Protein AF-A0AAE0TAH3-F1 (afdb_monomer_lite)

Foldseek 3Di:
DFPADDLVVLVVLCVVLQQKDADPVVVVGDFQDIDGGLQNVLLLVLVVVVCCCQVDVVDPFEHEDDFDQWDDVVLCVLVCLVPPQWFWWKAAPPPRAIDGLLVLLVVLCVVVVHPDDPPPDDQVVSVVSCVVSVGADPVPRHSHMDGIDTDRFWAWDFCDDDPPDGDIITRAQDCVSRCLVCVVVCCVVSVHDPFHKYKYKDKHATNDRDGDDRNPGHRIFIKIKMWGWHAPVCQVVVLVVVVVVVVVVCVQFQQDPVFWDKDKDDPSRDDPFFPTKIFIWGQDPVGTDGFWMWTKGFSPRPPDQPWDDDVVVRDTHGTIITMTMGISSSSSRSLQSSQWGWDADPNDIAIARQGDCSSQSFQEEFEEQDPVCQVVSVVLQVQLVVPTRYYYDHPDHPVVVLRSCRSRNHQWYFYDPATDTDGSDDDDDDDDDPCVSQVSSCVVDVRHDYDDFPPFDQFPFPPDDPPPPDDDPDAFQKEKFWQAAQFKIKIFIDGPVRDTQFIFMDTHQALVVPVPVNLVVVLVRVQVRCVSSVHDSLSQLSYFFFYAGHNSSPVVSVVVNSPPPPRNHVYYTYGHSQQLQQCQQPVNDWFKEFAAALATWIWTADPSTIDIGFPPFDVPTRQLHLLNLLVVLLVVLLCCLVVNHPDWPLSVVVCVVQVVDSVSSVVCVVPDGSVNSSVCSVSLLVVVVVVTPSSVVRLLRSLVVSLVSLVVCVVVVGVAYAYHYDCSVSNVVNHDPVSNVRHDGGNGGSSVSSRVVSPDDDD

Structure (mmCIF, N/CA/C/O backbone):
data_AF-A0AAE0TAH3-F1
#
_entry.id   AF-A0AAE0TAH3-F1
#
loop_
_atom_site.group_PDB
_atom_site.id
_atom_site.type_symbol
_atom_site.label_atom_id
_atom_site.label_alt_id
_atom_site.label_comp_id
_atom_site.label_asym_id
_atom_site.label_entity_id
_atom_site.label_seq_id
_atom_site.pdbx_PDB_ins_code
_atom_site.Cartn_x
_atom_site.Cartn_y
_atom_site.Cartn_z
_atom_site.occupancy
_atom_site.B_iso_or_equiv
_atom_site.auth_seq_id
_atom_site.auth_comp_id
_atom_site.auth_asym_id
_atom_site.auth_atom_id
_atom_site.pdbx_PDB_model_num
ATOM 1 N N . MET A 1 1 ? 7.247 22.349 6.341 1.00 31.69 1 MET A N 1
ATOM 2 C CA . MET A 1 1 ? 8.022 21.525 5.391 1.00 31.69 1 MET A CA 1
ATOM 3 C C . MET A 1 1 ? 9.053 20.766 6.208 1.00 31.69 1 MET A C 1
ATOM 5 O O . MET A 1 1 ? 9.776 21.407 6.959 1.00 31.69 1 MET A O 1
ATOM 9 N N . THR A 1 2 ? 9.055 19.434 6.167 1.00 45.41 2 THR A N 1
ATOM 10 C CA . THR A 1 2 ? 10.106 18.617 6.801 1.00 45.41 2 THR A CA 1
ATOM 11 C C . THR A 1 2 ? 11.433 18.860 6.085 1.00 45.41 2 THR A C 1
ATOM 13 O O . THR A 1 2 ? 11.433 19.035 4.867 1.00 45.41 2 THR A O 1
ATOM 16 N N . ALA A 1 3 ? 12.549 18.893 6.816 1.00 54.34 3 ALA A N 1
ATOM 17 C CA . ALA A 1 3 ? 13.873 19.027 6.214 1.00 54.34 3 ALA A CA 1
ATOM 18 C C . ALA A 1 3 ? 14.115 17.927 5.152 1.00 54.34 3 ALA A C 1
ATOM 20 O O . ALA A 1 3 ? 13.636 16.802 5.335 1.00 54.34 3 ALA A O 1
ATOM 21 N N . PRO A 1 4 ? 14.822 18.230 4.046 1.00 68.50 4 PRO A N 1
ATOM 22 C CA . PRO A 1 4 ? 15.128 17.245 3.012 1.00 68.50 4 PRO A CA 1
ATOM 23 C C . PRO A 1 4 ? 15.932 16.070 3.587 1.00 68.50 4 PRO A C 1
ATOM 25 O O . PRO A 1 4 ? 16.799 16.253 4.443 1.00 68.50 4 PRO A O 1
ATOM 28 N N . VAL A 1 5 ? 15.633 14.855 3.118 1.00 81.75 5 VAL A N 1
ATOM 29 C CA . VAL A 1 5 ? 16.303 13.627 3.568 1.00 81.75 5 VAL A CA 1
ATOM 30 C C . VAL A 1 5 ? 17.779 13.673 3.172 1.00 81.75 5 VAL A C 1
ATOM 32 O O . VAL A 1 5 ? 18.110 13.809 1.997 1.00 81.75 5 VAL A O 1
ATOM 35 N N . SER A 1 6 ? 18.676 13.534 4.146 1.00 89.38 6 SER A N 1
ATOM 36 C CA . SER A 1 6 ? 20.115 13.407 3.904 1.00 89.38 6 SER A CA 1
ATOM 37 C C . SER A 1 6 ? 20.465 11.978 3.493 1.00 89.38 6 SER A C 1
ATOM 39 O O . SER A 1 6 ? 20.075 11.013 4.154 1.00 89.38 6 SER A O 1
ATOM 41 N N . MET A 1 7 ? 21.258 11.837 2.427 1.00 91.31 7 MET A N 1
ATOM 42 C CA . MET A 1 7 ? 21.720 10.528 1.956 1.00 91.31 7 MET A CA 1
ATOM 43 C C . MET A 1 7 ? 22.571 9.806 3.008 1.00 91.31 7 MET A C 1
ATOM 45 O O . MET A 1 7 ? 22.430 8.601 3.192 1.00 91.31 7 MET A O 1
ATOM 49 N N . ASN A 1 8 ? 23.410 10.542 3.743 1.00 91.56 8 ASN A N 1
ATOM 50 C CA . ASN A 1 8 ? 24.254 9.969 4.795 1.00 91.56 8 ASN A CA 1
ATOM 51 C C . ASN A 1 8 ? 23.418 9.402 5.947 1.00 91.56 8 ASN A C 1
ATOM 53 O O . ASN A 1 8 ? 23.726 8.326 6.457 1.00 91.56 8 ASN A O 1
ATOM 57 N N . ASP A 1 9 ? 22.337 10.093 6.314 1.00 91.88 9 ASP A N 1
ATOM 58 C CA . ASP A 1 9 ? 21.442 9.640 7.380 1.00 91.88 9 ASP A CA 1
ATOM 59 C C . ASP A 1 9 ? 20.708 8.364 6.967 1.00 91.88 9 ASP A C 1
ATOM 61 O O . ASP A 1 9 ? 20.603 7.424 7.754 1.00 91.88 9 ASP A O 1
ATOM 65 N N . LEU A 1 10 ? 20.271 8.291 5.705 1.00 93.62 10 LEU A N 1
ATOM 66 C CA . LEU A 1 10 ? 19.612 7.106 5.169 1.00 93.62 10 LEU A CA 1
ATOM 67 C C . LEU A 1 10 ? 20.559 5.902 5.087 1.00 93.62 10 LEU A C 1
ATOM 69 O O . LEU A 1 10 ? 20.185 4.800 5.485 1.00 93.62 10 LEU A O 1
ATOM 73 N N . VAL A 1 11 ? 21.791 6.105 4.609 1.00 94.56 11 VAL A N 1
ATOM 74 C CA . VAL A 1 11 ? 22.824 5.057 4.554 1.00 94.56 11 VAL A CA 1
ATOM 75 C C . VAL A 1 11 ? 23.158 4.556 5.961 1.00 94.56 11 VAL A C 1
ATOM 77 O O . VAL A 1 11 ? 23.241 3.346 6.180 1.00 94.56 11 VAL A O 1
ATOM 80 N N . SER A 1 12 ? 23.293 5.472 6.925 1.00 94.62 12 SER A N 1
ATOM 81 C CA . SER A 1 12 ? 23.527 5.135 8.331 1.00 94.62 12 SER A CA 1
ATOM 82 C C . SER A 1 12 ? 22.384 4.293 8.902 1.00 94.62 12 SER A C 1
ATOM 84 O O . SER A 1 12 ? 22.635 3.212 9.436 1.00 94.62 12 SER A O 1
ATOM 86 N N . LEU A 1 13 ? 21.129 4.721 8.706 1.00 95.12 13 LEU A N 1
ATOM 87 C CA . LEU A 1 13 ? 19.944 3.970 9.128 1.00 95.12 13 LEU A CA 1
ATOM 88 C C . LEU A 1 13 ? 19.928 2.565 8.512 1.00 95.12 13 LEU A C 1
ATOM 90 O O . LEU A 1 13 ? 19.740 1.578 9.225 1.00 95.12 13 LEU A O 1
ATOM 94 N N . CYS A 1 14 ? 20.169 2.465 7.200 1.00 97.31 14 CYS A N 1
ATOM 95 C CA . CYS A 1 14 ? 20.151 1.191 6.488 1.00 97.31 14 CYS A CA 1
ATOM 96 C C . CYS A 1 14 ? 21.171 0.204 7.057 1.00 97.31 14 CYS A C 1
ATOM 98 O O . CYS A 1 14 ? 20.839 -0.966 7.258 1.00 97.31 14 CYS A O 1
ATOM 100 N N . LYS A 1 15 ? 22.385 0.677 7.355 1.00 96.31 15 LYS A N 1
ATOM 101 C CA . LYS A 1 15 ? 23.436 -0.147 7.953 1.00 96.31 15 LYS A CA 1
ATOM 102 C C . LYS A 1 15 ? 23.102 -0.528 9.395 1.00 96.31 15 LYS A C 1
ATOM 104 O O . LYS A 1 15 ? 23.203 -1.693 9.759 1.00 96.31 15 LYS A O 1
ATOM 109 N N . GLN A 1 16 ? 22.673 0.427 10.218 1.00 96.12 16 GLN A N 1
ATOM 110 C CA . GLN A 1 16 ? 22.399 0.194 11.641 1.00 96.12 16 GLN A CA 1
ATOM 111 C C . GLN A 1 16 ? 21.207 -0.737 11.883 1.00 96.12 16 GLN A C 1
ATOM 113 O O . GLN A 1 16 ? 21.207 -1.499 12.849 1.00 96.12 16 GLN A O 1
ATOM 118 N N . ARG A 1 17 ? 20.186 -0.676 11.022 1.00 96.31 17 ARG A N 1
ATOM 119 C CA . ARG A 1 17 ? 18.956 -1.466 11.164 1.00 96.31 17 ARG A CA 1
ATOM 120 C C . ARG A 1 17 ? 18.928 -2.740 10.328 1.00 96.31 17 ARG A C 1
ATOM 122 O O . ARG A 1 17 ? 17.998 -3.523 10.460 1.00 96.31 17 ARG A O 1
ATOM 129 N N . GLY A 1 18 ? 19.953 -2.999 9.521 1.00 96.38 18 GLY A N 1
ATOM 130 C CA . GLY A 1 18 ? 20.042 -4.236 8.747 1.00 96.38 18 GLY A CA 1
ATOM 131 C C . GLY A 1 18 ? 19.154 -4.252 7.505 1.00 96.38 18 GLY A C 1
ATOM 132 O O . GLY A 1 18 ? 18.604 -5.296 7.149 1.00 96.38 18 GLY A O 1
ATOM 133 N N . PHE A 1 19 ? 19.024 -3.103 6.838 1.00 98.12 19 PHE A N 1
ATOM 134 C CA . PHE A 1 19 ? 18.480 -3.037 5.485 1.00 98.12 19 PHE A CA 1
ATOM 135 C C . PHE A 1 19 ? 19.551 -3.367 4.445 1.00 98.12 19 PHE A C 1
ATOM 137 O O . PHE A 1 19 ? 19.372 -4.287 3.653 1.00 98.12 19 PHE A O 1
ATOM 144 N N . ILE A 1 20 ? 20.661 -2.628 4.426 1.00 98.12 20 ILE A N 1
ATOM 145 C CA . ILE A 1 20 ? 21.665 -2.719 3.357 1.00 98.12 20 ILE A CA 1
ATOM 146 C C . ILE A 1 20 ? 23.064 -2.610 3.964 1.00 98.12 20 ILE A C 1
ATOM 148 O O . ILE A 1 20 ? 23.326 -1.712 4.767 1.00 98.12 20 ILE A O 1
ATOM 152 N N . PHE A 1 21 ? 23.960 -3.496 3.536 1.00 96.12 21 PHE A N 1
ATOM 153 C CA . PHE A 1 21 ? 25.367 -3.541 3.917 1.00 96.12 21 PHE A CA 1
ATOM 154 C C . PHE A 1 21 ? 26.270 -3.397 2.683 1.00 96.12 21 PHE A C 1
ATOM 156 O O . PHE A 1 21 ? 25.878 -3.809 1.588 1.00 96.12 21 PHE A O 1
ATOM 163 N N . PRO A 1 22 ? 27.478 -2.824 2.820 1.00 93.69 22 PRO A N 1
ATOM 164 C CA . PRO A 1 22 ? 28.489 -2.883 1.768 1.00 93.69 22 PRO A CA 1
ATOM 165 C C . PRO A 1 22 ? 28.826 -4.336 1.413 1.00 93.69 22 PRO A C 1
ATOM 167 O O . PRO A 1 22 ? 29.091 -5.144 2.303 1.00 93.69 22 PRO A O 1
ATOM 170 N N . GLY A 1 23 ? 28.857 -4.663 0.121 1.00 92.50 23 GLY A N 1
ATOM 171 C CA . GLY A 1 23 ? 29.207 -6.009 -0.325 1.00 92.50 23 GLY A CA 1
ATOM 172 C C . GLY A 1 23 ? 30.634 -6.369 0.079 1.00 92.50 23 GLY A C 1
ATOM 173 O O . GLY A 1 23 ? 31.549 -5.572 -0.128 1.00 92.50 23 GLY A O 1
ATOM 174 N N . SER A 1 24 ? 30.839 -7.562 0.643 1.00 94.06 24 SER A N 1
ATOM 175 C CA . SER A 1 24 ? 32.162 -8.034 1.106 1.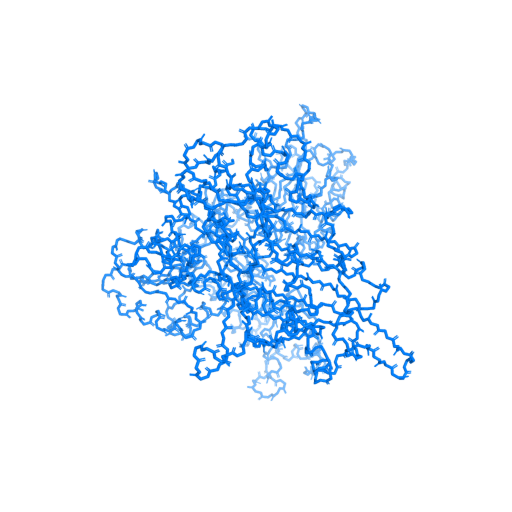00 94.06 24 SER A CA 1
ATOM 176 C C . SER A 1 24 ? 32.855 -7.089 2.108 1.00 94.06 24 SER A C 1
ATOM 178 O O . SER A 1 24 ? 34.079 -6.940 2.085 1.00 94.06 24 SER A O 1
ATOM 180 N N . GLU A 1 25 ? 32.089 -6.439 2.993 1.00 93.50 25 GLU A N 1
ATOM 181 C CA . GLU A 1 25 ? 32.578 -5.401 3.919 1.00 93.50 25 GLU A CA 1
ATOM 182 C C . GLU A 1 25 ? 33.842 -5.807 4.701 1.00 93.50 25 GLU A C 1
ATOM 184 O O . GLU A 1 25 ? 34.801 -5.039 4.765 1.00 93.50 25 GLU A O 1
ATOM 189 N N . ILE A 1 26 ? 33.888 -7.033 5.236 1.00 95.00 26 ILE A N 1
ATOM 190 C CA . ILE A 1 26 ? 35.022 -7.517 6.047 1.00 95.00 26 ILE A CA 1
ATOM 191 C C . ILE A 1 26 ? 36.336 -7.658 5.258 1.00 95.00 26 ILE A C 1
ATOM 193 O O . ILE A 1 26 ? 37.400 -7.761 5.862 1.00 95.00 26 ILE A O 1
ATOM 197 N N . TYR A 1 27 ? 36.273 -7.647 3.923 1.00 95.00 27 TYR A N 1
ATOM 198 C CA . TYR A 1 27 ? 37.425 -7.726 3.019 1.00 95.00 27 TYR A CA 1
ATOM 199 C C . TYR A 1 27 ? 37.777 -6.371 2.384 1.00 95.00 27 TYR A C 1
ATOM 201 O O . TYR A 1 27 ? 38.481 -6.321 1.379 1.00 95.00 27 TYR A O 1
ATOM 209 N N . GLY A 1 28 ? 37.296 -5.265 2.961 1.00 87.94 28 GLY A N 1
ATOM 210 C CA . GLY A 1 28 ? 37.520 -3.911 2.441 1.00 87.94 28 GLY A CA 1
ATOM 211 C C . GLY A 1 28 ? 36.445 -3.432 1.463 1.00 87.94 28 GLY A C 1
ATOM 212 O O . GLY A 1 28 ? 36.557 -2.330 0.930 1.00 87.94 28 GLY A O 1
ATOM 213 N N . GLY A 1 29 ? 35.387 -4.226 1.272 1.00 87.56 29 GLY A N 1
ATOM 214 C CA . GLY A 1 29 ? 34.277 -3.914 0.383 1.00 87.56 29 GLY A CA 1
ATOM 215 C C . GLY A 1 29 ? 34.582 -4.173 -1.094 1.00 87.56 29 GLY A C 1
ATOM 216 O O . GLY A 1 29 ? 35.725 -4.119 -1.545 1.00 87.56 29 GLY A O 1
ATOM 217 N N . LEU A 1 30 ? 33.534 -4.417 -1.879 1.00 87.88 30 LEU A N 1
ATOM 218 C CA . LEU A 1 30 ? 33.612 -4.474 -3.335 1.00 87.88 30 LEU A CA 1
ATOM 219 C C . LEU A 1 30 ? 32.776 -3.335 -3.936 1.00 87.88 30 LEU A C 1
ATOM 221 O O . LEU A 1 30 ? 31.573 -3.219 -3.700 1.00 87.88 30 LEU A O 1
ATOM 225 N N . ALA A 1 31 ? 33.433 -2.461 -4.701 1.00 85.50 31 ALA A N 1
ATOM 226 C CA . ALA A 1 31 ? 32.823 -1.238 -5.220 1.00 85.50 31 ALA A CA 1
ATOM 227 C C . ALA A 1 31 ? 31.525 -1.514 -6.002 1.00 85.50 31 ALA A C 1
ATOM 229 O O . ALA A 1 31 ? 31.495 -2.380 -6.880 1.00 85.50 31 ALA A O 1
ATOM 230 N N . ASN A 1 32 ? 30.482 -0.728 -5.709 1.00 87.75 32 ASN A N 1
ATOM 231 C CA . ASN A 1 32 ? 29.149 -0.815 -6.322 1.00 87.75 32 ASN A CA 1
ATOM 232 C C . ASN A 1 32 ? 28.462 -2.186 -6.155 1.00 87.75 32 ASN A C 1
ATOM 234 O O . ASN A 1 32 ? 27.639 -2.575 -6.990 1.00 87.75 32 ASN A O 1
ATOM 238 N N . THR A 1 33 ? 28.791 -2.909 -5.083 1.00 91.00 33 THR A N 1
ATOM 239 C CA . THR A 1 33 ? 28.099 -4.134 -4.666 1.00 91.00 33 THR A CA 1
ATOM 240 C C . THR A 1 33 ? 27.569 -3.978 -3.247 1.00 91.00 33 THR A C 1
ATOM 242 O O . THR A 1 33 ? 28.184 -3.310 -2.412 1.00 91.00 33 THR A O 1
ATOM 245 N N . TRP A 1 34 ? 26.399 -4.558 -2.993 1.00 94.56 34 TRP A N 1
ATOM 246 C CA . TRP A 1 34 ? 25.644 -4.357 -1.763 1.00 94.56 34 TRP A CA 1
ATOM 247 C C . TRP A 1 34 ? 24.929 -5.645 -1.374 1.00 94.56 34 TRP A C 1
ATOM 249 O O . TRP A 1 34 ? 24.350 -6.312 -2.231 1.00 94.56 34 TRP A O 1
ATOM 259 N N . ASP A 1 35 ? 24.926 -5.938 -0.079 1.00 96.69 35 ASP A N 1
ATOM 260 C CA . ASP A 1 35 ? 24.199 -7.057 0.506 1.00 96.69 35 ASP A CA 1
ATOM 261 C C . ASP A 1 35 ? 22.930 -6.541 1.194 1.00 96.69 35 ASP A C 1
ATOM 263 O O . ASP A 1 35 ? 22.939 -5.508 1.867 1.00 96.69 35 ASP A O 1
ATOM 267 N N . TYR A 1 36 ? 21.819 -7.260 1.043 1.00 98.06 36 TYR A N 1
ATOM 268 C CA . TYR A 1 36 ? 20.554 -6.915 1.692 1.00 98.06 36 TYR A CA 1
ATOM 269 C C . TYR A 1 36 ? 20.433 -7.689 3.003 1.00 98.06 36 TYR A C 1
ATOM 271 O O . TYR A 1 36 ? 20.309 -8.913 2.998 1.00 98.06 36 TYR A O 1
ATOM 279 N N . GLY A 1 37 ? 20.478 -6.966 4.126 1.00 97.38 37 GLY A N 1
ATOM 280 C CA . GLY A 1 37 ? 20.304 -7.536 5.462 1.00 97.38 37 GLY A CA 1
ATOM 281 C C . GLY A 1 37 ? 18.876 -8.045 5.699 1.00 97.38 37 GLY A C 1
ATOM 282 O O . GLY A 1 37 ? 18.024 -7.921 4.817 1.00 97.38 37 GLY A O 1
ATOM 283 N N . PRO A 1 38 ? 18.564 -8.595 6.887 1.00 97.19 38 PRO A N 1
ATOM 284 C CA . PRO A 1 38 ? 17.274 -9.239 7.142 1.00 97.19 38 PRO A CA 1
ATOM 285 C C . PRO A 1 38 ? 16.053 -8.375 6.794 1.00 97.19 38 PRO A C 1
ATOM 287 O O . PRO A 1 38 ? 15.110 -8.870 6.181 1.00 97.19 38 PRO A O 1
ATOM 290 N N . LEU A 1 39 ? 16.075 -7.081 7.131 1.00 97.62 39 LEU A N 1
ATOM 291 C CA . LEU A 1 39 ? 14.955 -6.177 6.848 1.00 97.62 39 LEU A CA 1
ATOM 292 C C . LEU A 1 39 ? 14.929 -5.726 5.388 1.00 97.62 39 LEU A C 1
ATOM 294 O O . LEU A 1 39 ? 13.858 -5.569 4.805 1.00 97.62 39 LEU A O 1
ATOM 298 N N . GLY A 1 40 ? 16.101 -5.543 4.779 1.00 97.75 40 GLY A N 1
ATOM 299 C CA . GLY A 1 40 ? 16.203 -5.158 3.373 1.00 97.75 40 GLY A CA 1
ATOM 300 C C . GLY A 1 40 ? 15.779 -6.280 2.445 1.00 97.75 40 GLY A C 1
ATOM 301 O O . GLY A 1 40 ? 15.088 -6.018 1.466 1.00 97.75 40 GLY A O 1
ATOM 302 N N . ALA A 1 41 ? 16.120 -7.524 2.778 1.00 97.81 41 ALA A N 1
ATOM 303 C CA . ALA A 1 41 ? 15.670 -8.702 2.055 1.00 97.81 41 ALA A CA 1
ATOM 304 C C . ALA A 1 41 ? 14.137 -8.820 2.086 1.00 97.81 41 ALA A C 1
ATOM 306 O O . ALA A 1 41 ? 13.526 -9.020 1.036 1.00 97.81 41 ALA A O 1
ATOM 307 N N . GLU A 1 42 ? 13.504 -8.629 3.251 1.00 97.56 42 GLU A N 1
ATOM 308 C CA . GLU A 1 42 ? 12.038 -8.645 3.358 1.00 97.56 42 GLU A CA 1
ATOM 309 C C . GLU A 1 42 ? 11.387 -7.483 2.603 1.00 97.56 42 GLU A C 1
ATOM 311 O O . GLU A 1 42 ? 10.494 -7.727 1.794 1.00 97.56 42 GLU A O 1
ATOM 316 N N . LEU A 1 43 ? 11.860 -6.242 2.778 1.00 98.06 43 LEU A N 1
ATOM 317 C CA . LEU A 1 43 ? 11.324 -5.085 2.048 1.00 98.06 43 LEU A CA 1
ATOM 318 C C . LEU A 1 43 ? 11.440 -5.276 0.531 1.00 98.06 43 LEU A C 1
ATOM 320 O O . LEU A 1 43 ? 10.470 -5.084 -0.202 1.00 98.06 43 LEU A O 1
ATOM 324 N N . LYS A 1 44 ? 12.613 -5.706 0.054 1.00 98.12 44 LYS A N 1
ATOM 325 C CA . LYS A 1 44 ? 12.866 -5.974 -1.365 1.00 98.12 44 LYS A CA 1
ATOM 326 C C . LYS A 1 44 ? 11.941 -7.067 -1.899 1.00 98.12 44 LYS A C 1
ATOM 328 O O . LYS A 1 44 ? 11.377 -6.926 -2.982 1.00 98.12 44 LYS A O 1
ATOM 333 N N . ASN A 1 45 ? 11.741 -8.145 -1.142 1.00 98.06 45 ASN A N 1
ATOM 334 C CA . ASN A 1 45 ? 10.823 -9.216 -1.523 1.00 98.06 45 ASN A CA 1
ATOM 335 C C . ASN A 1 45 ? 9.356 -8.772 -1.483 1.00 98.06 45 ASN A C 1
ATOM 337 O O . ASN A 1 45 ? 8.597 -9.168 -2.363 1.00 98.06 45 ASN A O 1
ATOM 341 N N . ASN A 1 46 ? 8.950 -7.937 -0.524 1.00 97.12 46 ASN A N 1
ATOM 342 C CA . ASN A 1 46 ? 7.604 -7.366 -0.466 1.00 97.12 46 ASN A CA 1
ATOM 343 C C . ASN A 1 46 ? 7.305 -6.505 -1.694 1.00 97.12 46 ASN A C 1
ATOM 345 O O . ASN A 1 46 ? 6.267 -6.699 -2.322 1.00 97.12 46 ASN A O 1
ATOM 349 N N . ILE A 1 47 ? 8.241 -5.635 -2.087 1.00 98.00 47 ILE A N 1
ATOM 350 C CA . ILE A 1 47 ? 8.141 -4.832 -3.313 1.00 98.00 47 ILE A CA 1
ATOM 351 C C . ILE A 1 47 ? 7.932 -5.739 -4.534 1.00 98.00 47 ILE A C 1
ATOM 353 O O . ILE A 1 47 ? 6.960 -5.565 -5.269 1.00 98.00 47 ILE A O 1
ATOM 357 N N . LYS A 1 48 ? 8.794 -6.751 -4.714 1.00 98.50 48 LYS A N 1
ATOM 358 C CA . LYS A 1 48 ? 8.703 -7.696 -5.841 1.00 98.50 48 LYS A CA 1
ATOM 359 C C . LYS A 1 48 ? 7.386 -8.476 -5.839 1.00 98.50 48 LYS A C 1
ATOM 361 O O . LYS A 1 48 ? 6.752 -8.613 -6.881 1.00 98.50 48 LYS A O 1
ATOM 366 N N . ARG A 1 49 ? 6.947 -8.968 -4.674 1.00 97.62 49 ARG A N 1
ATOM 367 C CA . ARG A 1 49 ? 5.677 -9.699 -4.522 1.00 97.62 49 ARG A CA 1
ATOM 368 C C . ARG A 1 49 ? 4.473 -8.825 -4.857 1.00 97.62 49 ARG A C 1
ATOM 370 O O . ARG A 1 49 ? 3.559 -9.303 -5.523 1.00 97.62 49 ARG A O 1
ATOM 377 N N . LEU A 1 50 ? 4.467 -7.571 -4.408 1.00 97.06 50 LEU A N 1
ATOM 378 C CA . LEU A 1 50 ? 3.371 -6.643 -4.672 1.00 97.06 50 LEU A CA 1
ATOM 379 C C . LEU A 1 50 ? 3.302 -6.271 -6.155 1.00 97.06 50 LEU A C 1
ATOM 381 O O . LEU A 1 50 ? 2.221 -6.304 -6.738 1.00 97.06 50 LEU A O 1
ATOM 385 N N . TRP A 1 51 ? 4.451 -6.008 -6.782 1.00 98.38 51 TRP A N 1
ATOM 386 C CA . TRP A 1 51 ? 4.515 -5.765 -8.221 1.00 98.38 51 TRP A CA 1
ATOM 387 C C . TRP A 1 51 ? 4.036 -6.983 -9.014 1.00 98.38 51 TRP A C 1
ATOM 389 O O . TRP A 1 51 ? 3.149 -6.851 -9.848 1.00 98.38 51 TRP A O 1
ATOM 399 N N . TRP A 1 52 ? 4.528 -8.187 -8.692 1.00 98.56 52 TRP A N 1
ATOM 400 C CA . TRP A 1 52 ? 4.082 -9.426 -9.342 1.00 98.56 52 TRP A CA 1
ATOM 401 C C . TRP A 1 52 ? 2.570 -9.627 -9.196 1.00 98.56 52 TRP A C 1
ATOM 403 O O . TRP A 1 52 ? 1.878 -9.969 -10.153 1.00 98.56 52 TRP A O 1
ATOM 413 N N . LYS A 1 53 ? 2.028 -9.374 -8.001 1.00 97.69 53 LYS A N 1
ATOM 414 C CA . LYS A 1 53 ? 0.591 -9.464 -7.745 1.00 97.69 53 LYS A CA 1
ATOM 415 C C . LYS A 1 53 ? -0.204 -8.498 -8.630 1.00 97.69 53 LYS A C 1
ATOM 417 O O . LYS A 1 53 ? -1.177 -8.920 -9.244 1.00 97.69 53 LYS A O 1
ATOM 422 N N . ASP A 1 54 ? 0.196 -7.232 -8.701 1.00 96.62 54 ASP A N 1
ATOM 423 C CA . ASP A 1 54 ? -0.575 -6.186 -9.382 1.00 96.62 54 ASP A CA 1
ATOM 424 C C . ASP A 1 54 ? -0.391 -6.174 -10.909 1.00 96.62 54 ASP A C 1
ATOM 426 O O . ASP A 1 54 ? -1.353 -5.927 -11.634 1.00 96.62 54 ASP A O 1
ATOM 430 N N . PHE A 1 55 ? 0.815 -6.460 -11.403 1.00 97.75 55 PHE A N 1
ATOM 431 C CA . PHE A 1 55 ? 1.142 -6.437 -12.833 1.00 97.75 55 PHE A CA 1
ATOM 432 C C . PHE A 1 55 ? 0.944 -7.787 -13.522 1.00 97.75 55 PHE A C 1
ATOM 434 O O . PHE A 1 55 ? 0.923 -7.826 -14.747 1.00 97.75 55 PHE A O 1
ATOM 441 N N . ILE A 1 56 ? 0.810 -8.886 -12.770 1.00 97.56 56 ILE A N 1
ATOM 442 C CA . ILE A 1 56 ? 0.710 -10.236 -13.343 1.00 97.56 56 ILE A CA 1
ATOM 443 C C . ILE A 1 56 ? -0.490 -10.979 -12.761 1.00 97.56 56 ILE A C 1
ATOM 445 O O . ILE A 1 56 ? -1.433 -11.263 -13.487 1.00 97.56 56 ILE A O 1
ATOM 449 N N . THR A 1 57 ? -0.505 -11.279 -11.458 1.00 96.94 57 THR A N 1
ATOM 450 C CA . THR A 1 57 ? -1.539 -12.157 -10.869 1.00 96.94 57 THR A CA 1
ATOM 451 C C . THR A 1 57 ? -2.957 -11.593 -10.990 1.00 96.94 57 THR A C 1
ATOM 453 O O . THR A 1 57 ? -3.895 -12.342 -11.247 1.00 96.94 57 THR A O 1
ATOM 456 N N . ASN A 1 58 ? -3.125 -10.285 -10.796 1.00 96.31 58 ASN A N 1
ATOM 457 C CA . ASN A 1 58 ? -4.424 -9.609 -10.848 1.00 96.31 58 ASN A CA 1
ATOM 458 C C . ASN A 1 58 ? -4.851 -9.227 -12.275 1.00 96.31 58 ASN A C 1
ATOM 460 O O . ASN A 1 58 ? -5.867 -8.550 -12.439 1.00 96.31 58 ASN A O 1
ATOM 464 N N . ARG A 1 59 ? -4.080 -9.619 -13.294 1.00 95.12 59 ARG A N 1
ATOM 465 C CA . ARG A 1 59 ? -4.325 -9.283 -14.695 1.00 95.12 59 ARG A CA 1
ATOM 466 C C . ARG A 1 59 ? -4.609 -10.534 -15.510 1.00 95.12 59 ARG A C 1
ATOM 468 O O . ARG A 1 59 ? -4.004 -11.584 -15.316 1.00 95.12 59 ARG A O 1
ATOM 475 N N . ASP A 1 60 ? -5.525 -10.414 -16.456 1.00 95.56 60 ASP A N 1
ATOM 476 C CA . ASP A 1 60 ? -5.846 -11.466 -17.415 1.00 95.56 60 ASP A CA 1
ATOM 477 C C . ASP A 1 60 ? -5.039 -11.340 -18.712 1.00 95.56 60 ASP A C 1
ATOM 479 O O . ASP A 1 60 ? -4.997 -12.284 -19.497 1.00 95.56 60 ASP A O 1
ATOM 483 N N . ASP A 1 61 ? -4.360 -10.220 -18.936 1.00 96.62 61 ASP A N 1
ATOM 484 C CA . ASP A 1 61 ? -3.626 -9.902 -20.157 1.00 96.62 61 ASP A CA 1
ATOM 485 C C . ASP A 1 61 ? -2.100 -9.984 -20.001 1.00 96.62 61 ASP A C 1
ATOM 487 O O . ASP A 1 61 ? -1.397 -9.819 -20.990 1.00 96.62 61 ASP A O 1
ATOM 491 N N . VAL A 1 62 ? -1.565 -10.306 -18.818 1.00 98.19 62 VAL A N 1
ATOM 492 C CA . VAL A 1 62 ? -0.117 -10.455 -18.573 1.00 98.19 62 VAL A CA 1
ATOM 493 C C . VAL A 1 62 ? 0.203 -11.838 -18.004 1.00 98.19 62 VAL A C 1
ATOM 495 O O . VAL A 1 62 ? -0.540 -12.378 -17.190 1.00 98.19 62 VAL A O 1
ATOM 498 N N . VAL A 1 63 ? 1.319 -12.434 -18.433 1.00 98.31 63 VAL A N 1
ATOM 499 C CA . VAL A 1 63 ? 1.824 -13.716 -17.912 1.00 98.31 63 VAL A CA 1
ATOM 500 C C . VAL A 1 63 ? 3.272 -13.604 -17.441 1.00 98.31 63 VAL A C 1
ATOM 502 O O . VAL A 1 63 ? 4.036 -12.783 -17.941 1.00 98.31 63 VAL A O 1
ATOM 505 N N . GLY A 1 64 ? 3.654 -14.438 -16.474 1.00 97.94 64 GLY A N 1
ATOM 506 C CA . GLY A 1 64 ? 5.011 -14.465 -15.928 1.00 97.94 64 GLY A CA 1
ATOM 507 C C . GLY A 1 64 ? 5.980 -15.341 -16.729 1.00 97.94 64 GLY A C 1
ATOM 508 O O . GLY A 1 64 ? 5.589 -16.379 -17.268 1.00 97.94 64 GLY A O 1
ATOM 509 N N . LEU A 1 65 ? 7.253 -14.949 -16.745 1.00 98.19 65 LEU A N 1
ATOM 510 C CA . LEU A 1 65 ? 8.392 -15.719 -17.244 1.00 98.19 65 LEU A CA 1
ATOM 511 C C . LEU A 1 65 ? 9.549 -15.658 -16.232 1.00 98.19 65 LEU A C 1
ATOM 513 O O . LEU A 1 65 ? 9.691 -14.676 -15.509 1.00 98.19 65 LEU A O 1
ATOM 517 N N . ASP A 1 66 ? 10.384 -16.698 -16.212 1.00 97.88 66 ASP A N 1
ATOM 518 C CA . ASP A 1 66 ? 11.712 -16.674 -15.594 1.00 97.88 66 ASP A CA 1
ATOM 519 C C . ASP A 1 66 ? 12.729 -17.305 -16.557 1.00 97.88 66 ASP A C 1
ATOM 521 O O . ASP A 1 66 ? 12.680 -18.496 -16.869 1.00 97.88 66 ASP A O 1
ATOM 525 N N . SER A 1 67 ? 13.606 -16.474 -17.108 1.00 97.12 67 SER A N 1
ATOM 526 C CA . SER A 1 67 ? 14.603 -16.834 -18.112 1.00 97.12 67 SER A CA 1
ATOM 527 C C . SER A 1 67 ? 16.003 -16.884 -17.510 1.00 97.12 67 SER A C 1
ATOM 529 O O . SER A 1 67 ? 16.331 -16.173 -16.558 1.00 97.12 67 SER A O 1
ATOM 531 N N . ALA A 1 68 ? 16.868 -17.701 -18.112 1.00 96.81 68 ALA A N 1
ATOM 532 C CA . ALA A 1 68 ? 18.252 -17.844 -17.682 1.00 96.81 68 ALA A CA 1
ATOM 533 C C . ALA A 1 68 ? 19.048 -16.527 -17.794 1.00 96.81 68 ALA A C 1
ATOM 535 O O . ALA A 1 68 ? 18.821 -15.708 -18.684 1.00 96.81 68 ALA A O 1
ATOM 536 N N . ILE A 1 69 ? 20.032 -16.354 -16.904 1.00 96.94 69 ILE A N 1
ATOM 537 C CA . ILE A 1 69 ? 21.003 -15.246 -16.961 1.00 96.94 69 ILE A CA 1
ATOM 538 C C . ILE A 1 69 ? 21.996 -15.451 -18.109 1.00 96.94 69 ILE A C 1
ATOM 540 O O . ILE A 1 69 ? 22.317 -14.509 -18.831 1.00 96.94 69 ILE A O 1
ATOM 544 N N . LEU A 1 70 ? 22.494 -16.682 -18.262 1.00 94.69 70 LEU A N 1
ATOM 545 C CA . LEU A 1 70 ? 23.419 -17.049 -19.328 1.00 94.69 70 LEU A CA 1
ATOM 546 C C . LEU A 1 70 ? 22.620 -17.362 -20.592 1.00 94.69 70 LEU A C 1
ATOM 548 O O . LEU A 1 70 ? 21.835 -18.309 -20.626 1.00 94.69 70 LEU A O 1
ATOM 552 N N . MET A 1 71 ? 22.835 -16.563 -21.632 1.00 91.56 71 MET A N 1
ATOM 553 C CA . MET A 1 71 ? 22.179 -16.705 -22.931 1.00 91.56 71 MET A CA 1
ATOM 554 C C . MET A 1 71 ? 23.218 -16.870 -24.038 1.00 91.56 71 MET A C 1
ATOM 556 O O . MET A 1 71 ? 24.381 -16.493 -23.883 1.00 91.56 71 MET A O 1
ATOM 560 N N . ASN A 1 72 ? 22.787 -17.404 -25.182 1.00 91.00 72 ASN A N 1
ATOM 561 C CA . ASN A 1 72 ? 23.647 -17.505 -26.357 1.00 91.00 72 ASN A CA 1
ATOM 562 C C . ASN A 1 72 ? 24.155 -16.100 -26.763 1.00 91.00 72 ASN A C 1
ATOM 564 O O . ASN A 1 72 ? 23.314 -15.206 -26.908 1.00 91.00 72 ASN A O 1
ATOM 568 N N . PRO A 1 73 ? 25.469 -15.900 -26.997 1.00 89.75 73 PRO A N 1
ATOM 569 C CA . PRO A 1 73 ? 26.059 -14.605 -27.359 1.00 89.75 73 PRO A CA 1
ATOM 570 C C . PRO A 1 73 ? 25.380 -13.893 -28.527 1.00 89.75 73 PRO A C 1
ATOM 572 O O . PRO A 1 73 ? 25.240 -12.672 -28.502 1.00 89.75 73 PRO A O 1
ATOM 575 N N . ARG A 1 74 ? 24.863 -14.655 -29.500 1.00 88.06 74 ARG A N 1
ATOM 576 C CA . ARG A 1 74 ? 24.129 -14.111 -30.651 1.00 88.06 74 ARG A CA 1
ATOM 577 C C . ARG A 1 74 ? 22.898 -13.301 -30.253 1.00 88.06 74 ARG A C 1
ATOM 579 O O . ARG A 1 74 ? 22.482 -12.434 -31.007 1.00 88.06 74 ARG A O 1
ATOM 586 N N . THR A 1 75 ? 22.324 -13.551 -29.076 1.00 88.81 75 THR A N 1
ATOM 587 C CA . THR A 1 75 ? 21.221 -12.746 -28.520 1.00 88.81 75 THR A CA 1
ATOM 588 C C . THR A 1 75 ? 21.666 -11.298 -28.299 1.00 88.81 75 THR A C 1
ATOM 590 O O . THR A 1 75 ? 20.957 -10.355 -28.643 1.00 88.81 75 THR A O 1
ATOM 593 N N . TRP A 1 76 ? 22.873 -11.114 -27.765 1.00 87.56 76 TRP A N 1
ATOM 594 C CA . TRP A 1 76 ? 23.451 -9.809 -27.443 1.00 87.56 76 TRP A CA 1
ATOM 595 C C . TRP A 1 76 ? 24.035 -9.113 -28.674 1.00 87.56 76 TRP A C 1
ATOM 597 O O . TRP A 1 76 ? 24.061 -7.888 -28.743 1.00 87.56 76 TRP A O 1
ATOM 607 N N . GLU A 1 77 ? 24.484 -9.884 -29.664 1.00 84.75 77 GLU A N 1
ATOM 608 C CA . GLU A 1 77 ? 24.850 -9.360 -30.984 1.00 84.75 77 GLU A CA 1
ATOM 609 C C . GLU A 1 77 ? 23.609 -8.848 -31.724 1.00 84.75 77 GLU A C 1
ATOM 611 O O . GLU A 1 77 ? 23.593 -7.707 -32.178 1.00 84.75 77 GLU A O 1
ATOM 616 N N . ALA A 1 78 ? 22.548 -9.661 -31.786 1.00 82.19 78 ALA A N 1
ATOM 617 C CA . ALA A 1 78 ? 21.300 -9.316 -32.461 1.00 82.19 78 ALA A CA 1
ATOM 618 C C . ALA A 1 78 ? 20.611 -8.102 -31.824 1.00 82.19 78 ALA A C 1
ATOM 620 O O . ALA A 1 78 ? 20.131 -7.226 -32.531 1.00 82.19 78 ALA A O 1
ATOM 621 N N . SER A 1 79 ? 20.593 -8.009 -30.495 1.00 80.38 79 SER A N 1
ATOM 622 C CA . SER A 1 79 ? 20.040 -6.838 -29.796 1.00 80.38 79 SER A CA 1
ATOM 623 C C . SER A 1 79 ? 20.938 -5.595 -29.863 1.00 80.38 79 SER A C 1
ATOM 625 O O . SER A 1 79 ? 20.546 -4.538 -29.384 1.00 80.38 79 SER A O 1
ATOM 627 N N . GLY A 1 80 ? 22.142 -5.695 -30.440 1.00 80.38 80 GLY A N 1
ATOM 628 C CA . GLY A 1 80 ? 23.086 -4.582 -30.561 1.00 80.38 80 GLY A CA 1
ATOM 629 C C . GLY A 1 80 ? 23.916 -4.306 -29.303 1.00 80.38 80 GLY A C 1
ATOM 630 O O . GLY A 1 80 ? 24.819 -3.471 -29.348 1.00 80.38 80 GLY A O 1
ATOM 631 N N . HIS A 1 81 ? 23.699 -5.035 -28.206 1.00 84.25 81 HIS A N 1
ATOM 632 C CA . HIS A 1 81 ? 24.421 -4.841 -26.948 1.00 84.25 81 HIS A CA 1
ATOM 633 C C . HIS A 1 81 ? 25.938 -5.035 -27.087 1.00 84.25 81 HIS A C 1
ATOM 635 O O . HIS A 1 81 ? 26.720 -4.260 -26.541 1.00 84.25 81 HIS A O 1
ATOM 641 N N . VAL A 1 82 ? 26.384 -6.023 -27.866 1.00 83.06 82 VAL A N 1
ATOM 642 C CA . VAL A 1 82 ? 27.827 -6.271 -28.056 1.00 83.06 82 VAL A CA 1
ATOM 643 C C . VAL A 1 82 ? 28.528 -5.093 -28.747 1.00 83.06 82 VAL A C 1
ATOM 645 O O . VAL A 1 82 ? 29.673 -4.790 -28.407 1.00 83.06 82 VAL A O 1
ATOM 648 N N . GLY A 1 83 ? 27.848 -4.424 -29.685 1.00 76.50 83 GLY A N 1
ATOM 649 C CA . GLY A 1 83 ? 28.410 -3.329 -30.481 1.00 76.50 83 GLY A CA 1
ATOM 650 C C . GLY A 1 83 ? 28.146 -1.922 -29.936 1.00 76.50 83 GLY A C 1
ATOM 651 O O . GLY A 1 83 ? 28.949 -1.032 -30.195 1.00 76.50 83 GLY A O 1
ATOM 652 N N . GLY A 1 84 ? 27.049 -1.715 -29.198 1.00 75.50 84 GLY A N 1
ATOM 653 C CA . GLY A 1 84 ? 26.571 -0.385 -28.796 1.00 75.50 84 GLY A CA 1
ATOM 654 C C . GLY A 1 84 ? 26.401 -0.152 -27.292 1.00 75.50 84 GLY A C 1
ATOM 655 O O . GLY A 1 84 ? 26.175 0.985 -26.890 1.00 75.50 84 GLY A O 1
ATOM 656 N N . PHE A 1 85 ? 26.523 -1.176 -26.439 1.00 79.00 85 PHE A N 1
ATOM 657 C CA . PHE A 1 85 ? 26.333 -1.033 -24.987 1.00 79.00 85 PHE A CA 1
ATOM 658 C C . PHE A 1 85 ? 27.639 -0.644 -24.280 1.00 79.00 85 PHE A C 1
ATOM 660 O O . PHE A 1 85 ? 28.265 -1.444 -23.572 1.00 79.00 85 PHE A O 1
ATOM 667 N N . SER A 1 86 ? 28.094 0.586 -24.525 1.00 82.38 86 SER A N 1
ATOM 668 C CA . SER A 1 86 ? 29.367 1.093 -24.011 1.00 82.38 86 SER A CA 1
ATOM 669 C C . SER A 1 86 ? 29.308 2.536 -23.531 1.00 82.38 86 SER A C 1
ATOM 671 O O . SER A 1 86 ? 28.680 3.369 -24.175 1.00 82.38 86 SER A O 1
ATOM 673 N N . ASP A 1 87 ? 30.066 2.836 -22.479 1.00 84.38 87 ASP A N 1
ATOM 674 C CA . ASP A 1 87 ? 30.257 4.196 -21.968 1.00 84.38 87 ASP A CA 1
ATOM 675 C C . ASP A 1 87 ? 31.568 4.828 -22.493 1.00 84.38 87 ASP A C 1
ATOM 677 O O . ASP A 1 87 ? 32.559 4.110 -22.699 1.00 84.38 87 ASP A O 1
ATOM 681 N N . PRO A 1 88 ? 31.626 6.168 -22.655 1.00 87.44 88 PRO A N 1
ATOM 682 C CA . PRO A 1 88 ? 32.845 6.888 -23.019 1.00 87.44 88 PRO A CA 1
ATOM 683 C C . PRO A 1 88 ? 33.798 6.997 -21.816 1.00 87.44 88 PRO A C 1
ATOM 685 O O . PRO A 1 88 ? 33.642 7.845 -20.935 1.00 87.44 88 PRO A O 1
ATOM 688 N N . LEU A 1 89 ? 34.815 6.135 -21.774 1.00 90.31 89 LEU A N 1
ATOM 689 C CA . LEU A 1 89 ? 35.789 6.031 -20.685 1.00 90.31 89 LEU A CA 1
ATOM 690 C C . LEU A 1 89 ? 37.071 6.822 -20.979 1.00 90.31 89 LEU A C 1
ATOM 692 O O . LEU A 1 89 ? 37.648 6.697 -22.059 1.00 90.31 89 LEU A O 1
ATOM 696 N N . MET A 1 90 ? 37.583 7.526 -19.968 1.00 90.94 90 MET A N 1
ATOM 697 C CA . MET A 1 90 ? 38.945 8.068 -19.931 1.00 90.94 90 MET A CA 1
ATOM 698 C C . MET A 1 90 ? 39.623 7.816 -18.576 1.00 90.94 90 MET A C 1
ATOM 700 O O . MET A 1 90 ? 38.984 7.811 -17.527 1.00 90.94 90 MET A O 1
ATOM 704 N N . ASP A 1 91 ? 40.939 7.627 -18.582 1.00 91.00 91 ASP A N 1
ATOM 705 C CA . ASP A 1 91 ? 41.768 7.525 -17.372 1.00 91.00 91 ASP A CA 1
ATOM 706 C C . ASP A 1 91 ? 42.539 8.824 -17.126 1.00 91.00 91 ASP A C 1
ATOM 708 O O . ASP A 1 91 ? 43.137 9.376 -18.060 1.00 91.00 91 ASP A O 1
ATOM 712 N N . CYS A 1 92 ? 42.611 9.265 -15.867 1.00 91.69 92 CYS A N 1
ATOM 713 C CA . CYS A 1 92 ? 43.563 10.289 -15.454 1.00 91.69 92 CYS A CA 1
ATOM 714 C C . CYS A 1 92 ? 44.974 9.692 -15.450 1.00 91.69 92 CYS A C 1
ATOM 716 O O . CYS A 1 92 ? 45.273 8.759 -14.700 1.00 91.69 92 CYS A O 1
ATOM 718 N N . ARG A 1 93 ? 45.888 10.237 -16.255 1.00 92.94 93 ARG A N 1
ATOM 719 C CA . ARG A 1 93 ? 47.264 9.727 -16.324 1.00 92.94 93 ARG A CA 1
ATOM 720 C C . ARG A 1 93 ? 48.036 9.956 -15.028 1.00 92.94 93 ARG A C 1
ATOM 722 O O . ARG A 1 93 ? 48.959 9.185 -14.755 1.00 92.94 93 ARG A O 1
ATOM 729 N N . ALA A 1 94 ? 47.645 10.950 -14.230 1.00 91.56 94 ALA A N 1
ATOM 730 C CA . ALA A 1 94 ? 48.337 11.318 -13.004 1.00 91.56 94 ALA A CA 1
ATOM 731 C C . ALA A 1 94 ? 48.004 10.423 -11.800 1.00 91.56 94 ALA A C 1
ATOM 733 O O . ALA A 1 94 ? 48.926 9.958 -11.139 1.00 91.56 94 ALA A O 1
ATOM 734 N N . CYS A 1 95 ? 46.724 10.174 -11.512 1.00 89.44 95 CYS A N 1
ATOM 735 C CA . CYS A 1 95 ? 46.301 9.357 -10.362 1.00 89.44 95 CYS A CA 1
ATOM 736 C C . CYS A 1 95 ? 45.724 7.987 -10.749 1.00 89.44 95 CYS A C 1
ATOM 738 O O . CYS A 1 95 ? 45.371 7.207 -9.871 1.00 89.44 95 CYS A O 1
ATOM 740 N N . LYS A 1 96 ? 45.644 7.679 -12.051 1.00 89.50 96 LYS A N 1
ATOM 741 C CA . LYS A 1 96 ? 45.141 6.410 -12.607 1.00 89.50 96 LYS A CA 1
ATOM 742 C C . LYS A 1 96 ? 43.664 6.119 -12.315 1.00 89.50 96 LYS A C 1
ATOM 744 O O . LYS A 1 96 ? 43.211 5.003 -12.567 1.00 89.50 96 LYS A O 1
ATOM 749 N N . THR A 1 97 ? 42.902 7.102 -11.831 1.00 87.00 97 THR A N 1
ATOM 750 C CA . THR A 1 97 ? 41.453 6.959 -11.660 1.00 87.00 97 THR A CA 1
ATOM 751 C C . THR A 1 97 ? 40.735 6.999 -13.009 1.00 87.00 97 THR A C 1
ATOM 753 O O . THR A 1 97 ? 41.199 7.618 -13.973 1.00 87.00 97 THR A O 1
ATOM 756 N N . ARG A 1 98 ? 39.619 6.271 -13.085 1.00 88.56 98 ARG A N 1
ATOM 757 C CA . ARG A 1 98 ? 38.799 6.077 -14.286 1.00 88.56 98 ARG A CA 1
ATOM 758 C C . ARG A 1 98 ? 37.557 6.941 -14.206 1.00 88.56 98 ARG A C 1
ATOM 760 O O . ARG A 1 98 ? 36.863 6.912 -13.195 1.00 88.56 98 ARG A O 1
ATOM 767 N N . HIS A 1 99 ? 37.255 7.633 -15.296 1.00 87.69 99 HIS A N 1
ATOM 768 C CA . HIS A 1 99 ? 36.153 8.578 -15.371 1.00 87.69 99 HIS A CA 1
ATOM 769 C C . HIS A 1 99 ? 35.315 8.358 -16.619 1.00 87.69 99 HIS A C 1
ATOM 771 O O . HIS A 1 99 ? 35.833 8.084 -17.703 1.00 87.69 99 HIS A O 1
ATOM 777 N N . ARG A 1 100 ? 34.008 8.534 -16.455 1.00 88.56 100 ARG A N 1
ATOM 778 C CA . ARG A 1 100 ? 33.077 8.693 -17.567 1.00 88.56 100 ARG A CA 1
ATOM 779 C C . ARG A 1 100 ? 33.196 10.114 -18.105 1.00 88.56 100 ARG A C 1
ATOM 781 O O . ARG A 1 100 ? 32.992 11.069 -17.355 1.00 88.56 100 ARG A O 1
ATOM 788 N N . ALA A 1 101 ? 33.580 10.248 -19.371 1.00 88.94 101 ALA A N 1
ATOM 789 C CA . ALA A 1 101 ? 33.881 11.544 -19.970 1.00 88.94 101 ALA A CA 1
ATOM 790 C C . ALA A 1 101 ? 32.636 12.437 -20.046 1.00 88.94 101 ALA A C 1
ATOM 792 O O . ALA A 1 101 ? 32.691 13.596 -19.648 1.00 88.94 101 ALA A O 1
ATOM 793 N N . ASP A 1 102 ? 31.512 11.874 -20.489 1.00 87.81 102 ASP A N 1
ATOM 794 C CA . ASP A 1 102 ? 30.205 12.535 -20.522 1.00 87.81 102 ASP A CA 1
ATOM 795 C C . ASP A 1 102 ? 29.798 13.065 -19.139 1.00 87.81 102 ASP A C 1
ATOM 797 O O . ASP A 1 102 ? 29.460 14.237 -18.995 1.00 87.81 102 ASP A O 1
ATOM 801 N N . LYS A 1 103 ? 29.935 12.246 -18.093 1.00 85.69 103 LYS A N 1
ATOM 802 C CA . LYS A 1 103 ? 29.590 12.631 -16.722 1.00 85.69 103 LYS A CA 1
ATOM 803 C C . LYS A 1 103 ? 30.450 13.785 -16.198 1.00 85.69 103 LYS A C 1
ATOM 805 O O . LYS A 1 103 ? 29.915 14.717 -15.604 1.00 85.69 103 LYS A O 1
ATOM 810 N N . LEU A 1 104 ? 31.766 13.745 -16.430 1.00 88.12 104 LEU A N 1
ATOM 811 C CA . LEU A 1 104 ? 32.663 14.838 -16.032 1.00 88.12 104 LEU A CA 1
ATOM 812 C C . LEU A 1 104 ? 32.280 16.162 -16.702 1.00 88.12 104 LEU A C 1
ATOM 814 O O . LEU A 1 104 ? 32.357 17.222 -16.081 1.00 88.12 104 LEU A O 1
ATOM 818 N N . ILE A 1 105 ? 31.877 16.098 -17.972 1.00 89.94 105 ILE A N 1
ATOM 819 C CA . ILE A 1 105 ? 31.434 17.270 -18.722 1.00 89.94 105 ILE A CA 1
ATOM 820 C C . ILE A 1 105 ? 30.117 17.794 -18.154 1.00 89.94 105 ILE A C 1
ATOM 822 O O . ILE A 1 105 ? 30.031 18.982 -17.855 1.00 89.94 105 ILE A O 1
ATOM 826 N N . ASP A 1 106 ? 29.128 16.928 -17.940 1.00 86.88 106 ASP A N 1
ATOM 827 C CA . ASP A 1 106 ? 27.829 17.314 -17.380 1.00 86.88 106 ASP A CA 1
ATOM 828 C C . ASP A 1 106 ? 27.965 17.984 -16.000 1.00 86.88 106 ASP A C 1
ATOM 830 O O . ASP A 1 106 ? 27.408 19.057 -15.761 1.00 86.88 106 ASP A O 1
ATOM 834 N N . GLU A 1 107 ? 28.780 17.414 -15.105 1.00 86.56 107 GLU A N 1
ATOM 835 C CA . GLU A 1 107 ? 29.050 17.986 -13.778 1.00 86.56 107 GLU A CA 1
ATOM 836 C C . GLU A 1 107 ? 29.704 19.377 -13.872 1.00 86.56 107 GLU A C 1
ATOM 838 O O . GLU A 1 107 ? 29.315 20.304 -13.148 1.00 86.56 107 GLU A O 1
ATOM 843 N N . LYS A 1 108 ? 30.652 19.563 -14.801 1.00 87.62 108 LYS A N 1
ATOM 844 C CA . LYS A 1 108 ? 31.296 20.862 -15.045 1.00 87.62 108 LYS A CA 1
ATOM 845 C C . LYS A 1 108 ? 30.305 21.895 -15.580 1.00 87.62 108 LYS A C 1
ATOM 847 O O . LYS A 1 108 ? 30.235 22.998 -15.039 1.00 87.62 108 LYS A O 1
ATOM 852 N N . LEU A 1 109 ? 29.522 21.533 -16.597 1.00 87.62 109 LEU A N 1
ATOM 853 C CA . LEU A 1 109 ? 28.532 22.417 -17.216 1.00 87.62 109 LEU A CA 1
ATOM 854 C C . LEU A 1 109 ? 27.467 22.859 -16.208 1.00 87.62 109 LEU A C 1
ATOM 856 O O . LEU A 1 109 ? 27.142 24.044 -16.138 1.00 87.62 109 LEU A O 1
ATOM 860 N N . LYS A 1 110 ? 26.979 21.935 -15.369 1.00 84.62 110 LYS A N 1
ATOM 861 C CA . LYS A 1 110 ? 26.039 22.240 -14.280 1.00 84.62 110 LYS A CA 1
ATOM 862 C C . LYS A 1 110 ? 26.633 23.204 -13.260 1.00 84.62 110 LYS A C 1
ATOM 864 O O . LYS A 1 110 ? 25.963 24.160 -12.876 1.00 84.62 110 LYS A O 1
ATOM 869 N N . THR A 1 111 ? 27.884 22.982 -12.854 1.00 84.88 111 THR A N 1
ATOM 870 C CA . THR A 1 111 ? 28.581 23.846 -11.886 1.00 84.88 111 THR A CA 1
ATOM 871 C C . THR A 1 111 ? 28.748 25.273 -12.413 1.00 84.88 111 THR A C 1
ATOM 873 O O . THR A 1 111 ? 28.640 26.230 -11.652 1.00 84.88 111 THR A O 1
ATOM 876 N N . GLU A 1 112 ? 28.964 25.431 -13.719 1.00 86.12 112 GLU A N 1
ATOM 877 C CA . GLU A 1 112 ? 29.129 26.738 -14.368 1.00 86.12 112 GLU A CA 1
ATOM 878 C C . GLU A 1 112 ? 27.807 27.341 -14.880 1.00 86.12 112 GLU A C 1
ATOM 880 O O . GLU A 1 112 ? 27.804 28.423 -15.464 1.00 86.12 112 GLU A O 1
ATOM 885 N N . GLY A 1 113 ? 26.670 26.672 -14.653 1.00 82.56 113 GLY A N 1
ATOM 886 C CA . GLY A 1 113 ? 25.350 27.138 -15.090 1.00 82.56 113 GLY A CA 1
ATOM 887 C C . GLY A 1 113 ? 25.148 27.130 -16.611 1.00 82.56 113 GLY A C 1
ATOM 888 O O . GLY A 1 113 ? 24.266 27.823 -17.123 1.00 82.56 113 GLY A O 1
ATOM 889 N N . ILE A 1 114 ? 25.951 26.359 -17.347 1.00 85.12 114 ILE A N 1
ATOM 890 C CA . ILE A 1 114 ? 25.942 26.306 -18.810 1.00 85.12 114 ILE A CA 1
ATOM 891 C C . ILE A 1 114 ? 24.893 25.294 -19.275 1.00 85.12 114 ILE A C 1
ATOM 893 O O . ILE A 1 114 ? 25.006 24.093 -19.040 1.00 85.12 114 ILE A O 1
ATOM 897 N N . LYS A 1 115 ? 23.870 25.772 -19.989 1.00 77.56 115 LYS A N 1
ATOM 898 C CA . LYS A 1 115 ? 22.839 24.918 -20.596 1.00 77.56 115 LYS A CA 1
ATOM 899 C C . LYS A 1 115 ? 23.291 24.440 -21.977 1.00 77.56 115 LYS A C 1
ATOM 901 O O . LYS A 1 115 ? 22.986 25.075 -22.983 1.00 77.56 115 LYS A O 1
ATOM 906 N N . ARG A 1 116 ? 24.020 23.324 -22.018 1.00 79.62 116 ARG A N 1
ATOM 907 C CA . ARG A 1 116 ? 24.452 22.644 -23.250 1.00 79.62 116 ARG A CA 1
ATOM 908 C C . ARG A 1 116 ? 24.122 21.157 -23.141 1.00 79.62 116 ARG A C 1
ATOM 910 O O . ARG A 1 116 ? 24.501 20.532 -22.159 1.00 79.62 116 ARG A O 1
ATOM 917 N N . SER A 1 117 ? 23.416 20.608 -24.130 1.00 75.81 117 SER A N 1
ATOM 918 C CA . SER A 1 117 ? 23.202 19.158 -24.212 1.00 75.81 117 SER A CA 1
ATOM 919 C C . SER A 1 117 ? 24.473 18.479 -24.718 1.00 75.81 117 SER A C 1
ATOM 921 O O . SER A 1 117 ? 25.123 19.004 -25.626 1.00 75.81 117 SER A O 1
ATOM 923 N N . ILE A 1 118 ? 24.828 17.345 -24.115 1.00 80.75 118 ILE A N 1
ATOM 924 C CA . ILE A 1 118 ? 25.986 16.516 -24.486 1.00 80.75 118 ILE A CA 1
ATOM 925 C C . ILE A 1 118 ? 25.594 15.075 -24.843 1.00 80.75 118 ILE A C 1
ATOM 927 O O . ILE A 1 118 ? 26.455 14.259 -25.171 1.00 80.75 118 ILE A O 1
ATOM 931 N N . GLU A 1 119 ? 24.304 14.749 -24.766 1.00 71.44 119 GLU A N 1
ATOM 932 C CA . GLU A 1 119 ? 23.790 13.411 -25.049 1.00 71.44 119 GLU A CA 1
ATOM 933 C C . GLU A 1 119 ? 23.909 13.091 -26.543 1.00 71.44 119 GLU A C 1
ATOM 935 O O . GLU A 1 119 ? 23.669 13.939 -27.403 1.00 71.44 119 GLU A O 1
ATOM 940 N N . GLY A 1 120 ? 24.333 11.865 -26.856 1.00 71.06 120 GLY A N 1
ATOM 941 C CA . GLY A 1 120 ? 24.532 11.404 -28.233 1.00 71.06 120 GLY A CA 1
ATOM 942 C C . GLY A 1 120 ? 25.783 11.946 -28.940 1.00 71.06 120 GLY A C 1
ATOM 943 O O . GLY A 1 120 ? 25.982 11.651 -30.117 1.00 71.06 120 GLY A O 1
ATOM 944 N N . MET A 1 121 ? 26.639 12.718 -28.259 1.00 83.06 121 MET A N 1
ATOM 945 C CA . MET A 1 121 ? 27.902 13.196 -28.832 1.00 83.06 121 MET A CA 1
ATOM 946 C C . MET A 1 121 ? 28.920 12.068 -29.030 1.00 83.06 121 MET A C 1
ATOM 948 O O . MET A 1 121 ? 29.029 11.151 -28.216 1.00 83.06 121 MET A O 1
ATOM 952 N N . ASP A 1 122 ? 29.723 12.173 -30.090 1.00 86.12 122 ASP A N 1
ATOM 953 C CA . ASP A 1 122 ? 30.838 11.260 -30.328 1.00 86.12 122 ASP A CA 1
ATOM 954 C C . ASP A 1 122 ? 32.046 11.563 -29.419 1.00 86.12 122 ASP A C 1
ATOM 956 O O . ASP A 1 122 ? 32.175 12.631 -28.810 1.00 86.12 122 ASP A O 1
ATOM 960 N N . ASN A 1 123 ? 32.981 10.612 -29.331 1.00 88.94 123 ASN A N 1
ATOM 961 C CA . ASN A 1 123 ? 34.166 10.745 -28.478 1.00 88.94 123 ASN A CA 1
ATOM 962 C C . ASN A 1 123 ? 35.034 11.963 -28.843 1.00 88.94 123 ASN A C 1
ATOM 964 O O . ASN A 1 123 ? 35.676 12.540 -27.964 1.00 88.94 123 ASN A O 1
ATOM 968 N N . ALA A 1 124 ? 35.063 12.364 -30.118 1.00 88.88 124 ALA A N 1
ATOM 969 C CA . ALA A 1 124 ? 35.816 13.531 -30.568 1.00 88.88 124 ALA A CA 1
ATOM 970 C C . ALA A 1 124 ? 35.206 14.831 -30.020 1.00 88.88 124 ALA A C 1
ATOM 972 O O . ALA A 1 124 ? 35.923 15.665 -29.462 1.00 88.88 124 ALA A O 1
ATOM 973 N N . SER A 1 125 ? 33.881 14.964 -30.100 1.00 89.19 125 SER A N 1
ATOM 974 C CA . SER A 1 125 ? 33.137 16.101 -29.558 1.00 89.19 125 SER A CA 1
ATOM 975 C C . SER A 1 125 ? 33.262 16.168 -28.039 1.00 89.19 125 SER A C 1
ATOM 977 O O . SER A 1 125 ? 33.600 17.221 -27.502 1.00 89.19 125 SER A O 1
ATOM 979 N N . LEU A 1 126 ? 33.103 15.041 -27.335 1.00 91.06 126 LEU A N 1
ATOM 980 C CA . LEU A 1 126 ? 33.304 14.987 -25.882 1.00 91.06 126 LEU A CA 1
ATOM 981 C C . LEU A 1 126 ? 34.734 15.399 -25.496 1.00 91.06 126 LEU A C 1
ATOM 983 O O . LEU A 1 126 ? 34.934 16.158 -24.546 1.00 91.06 126 LEU A O 1
ATOM 987 N N . ARG A 1 127 ? 35.748 14.971 -26.260 1.00 92.44 127 ARG A N 1
ATOM 988 C CA . ARG A 1 127 ? 37.141 15.366 -26.008 1.00 92.44 127 ARG A CA 1
ATOM 989 C C . ARG A 1 127 ? 37.367 16.865 -26.209 1.00 92.44 127 ARG A C 1
ATOM 991 O O . ARG A 1 127 ? 38.129 17.470 -25.446 1.00 92.44 127 ARG A O 1
ATOM 998 N N . ALA A 1 128 ? 36.711 17.461 -27.202 1.00 91.81 128 ALA A N 1
ATOM 999 C CA . ALA A 1 128 ? 36.753 18.901 -27.416 1.00 91.81 128 ALA A CA 1
ATOM 1000 C C . ALA A 1 128 ? 36.200 19.652 -26.193 1.00 91.81 128 ALA A C 1
ATOM 1002 O O . ALA A 1 128 ? 36.858 20.574 -25.719 1.00 91.81 128 ALA A O 1
ATOM 1003 N N . LEU A 1 129 ? 35.089 19.192 -25.600 1.00 91.69 129 LEU A N 1
ATOM 1004 C CA . LEU A 1 129 ? 34.497 19.807 -24.400 1.00 91.69 129 LEU A CA 1
ATOM 1005 C C . LEU A 1 129 ? 35.399 19.721 -23.165 1.00 91.69 129 LEU A C 1
ATOM 1007 O O . LEU A 1 129 ? 35.517 20.698 -22.428 1.00 91.69 129 LEU A O 1
ATOM 1011 N N . ILE A 1 130 ? 36.082 18.588 -22.958 1.00 91.44 130 ILE A N 1
ATOM 1012 C CA . ILE A 1 130 ? 37.074 18.439 -21.875 1.00 91.44 130 ILE A CA 1
ATOM 1013 C C . ILE A 1 130 ? 38.146 19.531 -21.960 1.00 91.44 130 ILE A C 1
ATOM 1015 O O . ILE A 1 130 ? 38.568 20.076 -20.937 1.00 91.44 130 ILE A O 1
ATOM 1019 N N . THR A 1 131 ? 38.560 19.866 -23.182 1.00 91.44 131 THR A N 1
ATOM 1020 C CA . THR A 1 131 ? 39.596 20.868 -23.445 1.00 91.44 131 THR A CA 1
ATOM 1021 C C . THR A 1 131 ? 39.033 22.290 -23.363 1.00 91.44 131 THR A C 1
ATOM 1023 O O . THR A 1 131 ? 39.628 23.139 -22.701 1.00 91.44 131 THR A O 1
ATOM 1026 N N . GLU A 1 132 ? 37.875 22.536 -23.983 1.00 91.94 132 GLU A N 1
ATOM 1027 C CA . GLU A 1 132 ? 37.164 23.823 -24.008 1.00 91.94 132 GLU A CA 1
ATOM 1028 C C . GLU A 1 132 ? 36.889 24.334 -22.586 1.00 91.94 132 GLU A C 1
ATOM 1030 O O . GLU A 1 132 ? 37.271 25.452 -22.240 1.00 91.94 132 GLU A O 1
ATOM 1035 N N . TYR A 1 133 ? 36.316 23.481 -21.729 1.00 90.88 133 TYR A N 1
ATOM 1036 C CA . TYR A 1 133 ? 35.937 23.834 -20.356 1.00 90.88 133 TYR A CA 1
ATOM 1037 C C . TYR A 1 133 ? 37.026 23.539 -19.317 1.00 90.88 133 TYR A C 1
ATOM 1039 O O . TYR A 1 133 ? 36.771 23.621 -18.112 1.00 90.88 133 TYR A O 1
ATOM 1047 N N . LYS A 1 134 ? 38.248 23.199 -19.761 1.00 91.62 134 LYS A N 1
ATOM 1048 C CA . LYS A 1 134 ? 39.415 22.910 -18.902 1.00 91.62 134 LYS A CA 1
ATOM 1049 C C . LYS A 1 134 ? 39.066 21.972 -17.742 1.00 91.62 134 LYS A C 1
ATOM 1051 O O . LYS A 1 134 ? 39.359 22.257 -16.579 1.00 91.62 134 LYS A O 1
ATOM 1056 N N . ILE A 1 135 ? 38.396 20.867 -18.057 1.00 92.19 135 ILE A N 1
ATOM 1057 C CA . ILE A 1 135 ? 37.917 19.912 -17.057 1.00 92.19 135 ILE A CA 1
ATOM 1058 C C . ILE A 1 135 ? 39.115 19.252 -16.371 1.00 92.19 135 ILE A C 1
ATOM 1060 O O . ILE A 1 135 ? 40.067 18.816 -17.022 1.00 92.19 135 ILE A O 1
ATOM 1064 N N . THR A 1 136 ? 39.080 19.195 -15.042 1.00 93.62 136 THR A N 1
ATOM 1065 C CA . THR A 1 136 ? 40.125 18.605 -14.202 1.00 93.62 136 THR A CA 1
ATOM 1066 C C . THR A 1 136 ? 39.637 17.311 -13.561 1.00 93.62 136 THR A C 1
ATOM 1068 O O . THR A 1 136 ? 38.443 17.105 -13.358 1.00 93.62 136 THR A O 1
ATOM 1071 N N . CYS A 1 137 ? 40.569 16.412 -13.242 1.00 90.75 137 CYS A N 1
ATOM 1072 C CA . CYS A 1 137 ? 40.268 15.190 -12.506 1.00 90.75 137 CYS A CA 1
ATOM 1073 C C . CYS A 1 137 ? 39.747 15.536 -11.103 1.00 90.75 137 CYS A C 1
ATOM 1075 O O . CYS A 1 137 ? 40.475 16.206 -10.366 1.00 90.75 137 CYS A O 1
ATOM 1077 N N . PRO A 1 138 ? 38.568 15.041 -10.687 1.00 89.44 138 PRO A N 1
ATOM 1078 C CA . PRO A 1 138 ? 38.013 15.346 -9.369 1.00 89.44 138 PRO A CA 1
ATOM 1079 C C . PRO A 1 138 ? 38.888 14.810 -8.225 1.00 89.44 138 PRO A C 1
ATOM 1081 O O . PRO A 1 138 ? 38.945 15.427 -7.168 1.00 89.44 138 PRO A O 1
ATOM 1084 N N . ASP A 1 139 ? 39.635 13.718 -8.444 1.00 87.31 139 ASP A N 1
ATOM 1085 C CA . ASP A 1 139 ? 40.500 13.133 -7.408 1.00 87.31 139 ASP A CA 1
ATOM 1086 C C . ASP A 1 139 ? 41.825 13.881 -7.179 1.00 87.31 139 ASP A C 1
ATOM 1088 O O . ASP A 1 139 ? 42.352 13.872 -6.071 1.00 87.31 139 ASP A O 1
ATOM 1092 N N . CYS A 1 140 ? 42.426 14.470 -8.222 1.00 91.75 140 CYS A N 1
ATOM 1093 C CA . CYS A 1 140 ? 43.788 15.028 -8.129 1.00 91.75 140 CYS A CA 1
ATOM 1094 C C . CYS A 1 140 ? 43.951 16.447 -8.687 1.00 91.75 140 CYS A C 1
ATOM 1096 O O . CYS A 1 140 ? 45.057 16.986 -8.674 1.00 91.75 140 CYS A O 1
ATOM 1098 N N . GLY A 1 141 ? 42.885 17.046 -9.220 1.00 92.12 141 GLY A N 1
ATOM 1099 C CA . GLY A 1 141 ? 42.873 18.409 -9.753 1.00 92.12 141 GLY A CA 1
ATOM 1100 C C . GLY A 1 141 ? 43.628 18.611 -11.071 1.00 92.12 141 GLY A C 1
ATOM 1101 O O . GLY A 1 141 ? 43.617 19.716 -11.609 1.00 92.12 141 GLY A O 1
ATOM 1102 N N . LYS A 1 142 ? 44.275 17.581 -11.632 1.00 93.00 142 LYS A N 1
ATOM 1103 C CA . LYS A 1 142 ? 45.033 17.692 -12.890 1.00 93.00 142 LYS A CA 1
ATOM 1104 C C . LYS A 1 142 ? 44.136 17.478 -14.110 1.00 93.00 142 LYS A C 1
ATOM 1106 O O . LYS A 1 142 ? 43.299 16.580 -14.114 1.00 93.00 142 LYS A O 1
ATOM 1111 N N . SER A 1 143 ? 44.354 18.259 -15.166 1.00 91.19 143 SER A N 1
ATOM 1112 C CA . SER A 1 143 ? 43.733 18.064 -16.487 1.00 91.19 143 SER A CA 1
ATOM 1113 C C . SER A 1 143 ? 44.674 17.255 -17.391 1.00 91.19 143 SER A C 1
ATOM 1115 O O . SER A 1 143 ? 45.221 17.753 -18.369 1.00 91.19 143 SER A O 1
ATOM 1117 N N . ASP A 1 144 ? 44.945 16.008 -16.999 1.00 92.69 144 ASP A N 1
ATOM 1118 C CA . ASP A 1 144 ? 45.783 15.078 -17.767 1.00 92.69 144 ASP A CA 1
ATOM 1119 C C . ASP A 1 144 ? 45.060 13.738 -17.914 1.00 92.69 144 ASP A C 1
ATOM 1121 O O . ASP A 1 144 ? 45.181 12.835 -17.080 1.00 92.69 144 ASP A O 1
ATOM 1125 N N . PHE A 1 145 ? 44.256 13.647 -18.971 1.00 93.69 145 PHE A N 1
ATOM 1126 C CA . PHE A 1 145 ? 43.456 12.475 -19.303 1.00 93.69 145 PHE A CA 1
ATOM 1127 C C . PHE A 1 145 ? 43.942 11.815 -20.593 1.00 93.69 145 PHE A C 1
ATOM 1129 O O . PHE A 1 145 ? 44.307 12.494 -21.560 1.00 93.69 145 PHE A O 1
ATOM 1136 N N . THR A 1 146 ? 43.862 10.487 -20.623 1.00 93.12 146 THR A N 1
ATOM 1137 C CA . THR A 1 146 ? 43.930 9.680 -21.853 1.00 93.12 146 THR A CA 1
ATOM 1138 C C . THR A 1 146 ? 42.804 10.040 -22.834 1.00 93.12 146 THR A C 1
ATOM 1140 O O . THR A 1 146 ? 41.883 10.789 -22.493 1.00 93.12 146 THR A O 1
ATOM 1143 N N . ASP A 1 147 ? 42.894 9.539 -24.067 1.00 92.62 147 ASP A N 1
ATOM 1144 C CA . ASP A 1 147 ? 41.811 9.674 -25.044 1.00 92.62 147 ASP A CA 1
ATOM 1145 C C . ASP A 1 147 ? 40.577 8.867 -24.620 1.00 92.62 147 ASP A C 1
ATOM 1147 O O . ASP A 1 147 ? 40.673 7.891 -23.868 1.00 92.62 147 ASP A O 1
ATOM 1151 N N . ILE A 1 148 ? 39.408 9.293 -25.103 1.00 91.69 148 ILE A N 1
ATOM 1152 C CA . ILE A 1 148 ? 38.129 8.655 -24.787 1.00 91.69 148 ILE A CA 1
ATOM 1153 C C . ILE A 1 148 ? 37.989 7.376 -25.616 1.00 91.69 148 ILE A C 1
ATOM 1155 O O . ILE A 1 148 ? 38.113 7.403 -26.841 1.00 91.69 148 ILE A O 1
ATOM 1159 N N . ARG A 1 149 ? 37.686 6.259 -24.950 1.00 89.12 149 ARG A N 1
ATOM 1160 C CA . ARG A 1 149 ? 37.429 4.958 -25.584 1.00 89.12 149 ARG A CA 1
ATOM 1161 C C . ARG A 1 149 ? 36.086 4.381 -25.157 1.00 89.12 149 ARG A C 1
ATOM 1163 O O . ARG A 1 149 ? 35.630 4.632 -24.046 1.00 89.12 149 ARG A O 1
ATOM 1170 N N . ALA A 1 150 ? 35.494 3.557 -26.016 1.00 85.19 150 ALA A N 1
ATOM 1171 C CA . ALA A 1 150 ? 34.294 2.800 -25.678 1.00 85.19 150 ALA A CA 1
ATOM 1172 C C . ALA A 1 150 ? 34.628 1.696 -24.663 1.00 85.19 150 ALA A C 1
ATOM 1174 O O . ALA A 1 150 ? 35.507 0.862 -24.901 1.00 85.19 150 ALA A O 1
ATOM 1175 N N . PHE A 1 151 ? 33.928 1.683 -23.533 1.00 85.19 151 PHE A N 1
ATOM 1176 C CA . PHE A 1 151 ? 34.037 0.635 -22.525 1.00 85.19 151 PHE A CA 1
ATOM 1177 C C . PHE A 1 151 ? 32.736 -0.162 -22.462 1.00 85.19 151 PHE A C 1
ATOM 1179 O O . PHE A 1 151 ? 31.705 0.367 -22.057 1.00 85.19 151 PHE A O 1
ATOM 1186 N N . ASN A 1 152 ? 32.780 -1.427 -22.889 1.00 84.06 152 ASN A N 1
ATOM 1187 C CA . ASN A 1 152 ? 31.609 -2.302 -22.907 1.00 84.06 152 ASN A CA 1
ATOM 1188 C C . ASN A 1 152 ? 31.141 -2.608 -21.472 1.00 84.06 152 ASN A C 1
ATOM 1190 O O . ASN A 1 152 ? 31.933 -3.036 -20.629 1.00 84.06 152 ASN A O 1
ATOM 1194 N N . LEU A 1 153 ? 29.850 -2.395 -21.222 1.00 88.25 153 LEU A N 1
ATOM 1195 C CA . LEU A 1 153 ? 29.237 -2.530 -19.902 1.00 88.25 153 LEU A CA 1
ATOM 1196 C C . LEU A 1 153 ? 28.743 -3.952 -19.597 1.00 88.25 153 LEU A C 1
ATOM 1198 O O . LEU A 1 153 ? 28.256 -4.202 -18.500 1.00 88.25 153 LEU A O 1
ATOM 1202 N N . MET A 1 154 ? 28.852 -4.907 -20.515 1.00 91.81 154 MET A N 1
ATOM 1203 C CA . MET A 1 154 ? 28.485 -6.297 -20.250 1.00 91.81 154 MET A CA 1
ATOM 1204 C C . MET A 1 154 ? 29.602 -7.038 -19.514 1.00 91.81 154 MET A C 1
ATOM 1206 O O . MET A 1 154 ? 30.775 -6.988 -19.898 1.00 91.81 154 MET A O 1
ATOM 1210 N N . PHE A 1 155 ? 29.231 -7.815 -18.496 1.00 92.50 155 PHE A N 1
ATOM 1211 C CA . PHE A 1 155 ? 30.152 -8.774 -17.894 1.00 92.50 155 PHE A CA 1
ATOM 1212 C C . PHE A 1 155 ? 30.348 -9.976 -18.813 1.00 92.50 155 PHE A C 1
ATOM 1214 O O . PHE A 1 155 ? 29.388 -10.622 -19.235 1.00 92.50 155 PHE A O 1
ATOM 1221 N N . LYS A 1 156 ? 31.614 -10.284 -19.085 1.00 91.19 156 LYS A N 1
ATOM 1222 C CA . LYS A 1 156 ? 32.039 -11.457 -19.847 1.00 91.19 156 LYS A CA 1
ATOM 1223 C C . LYS A 1 156 ? 32.389 -12.591 -18.894 1.00 91.19 156 LYS A C 1
ATOM 1225 O O . LYS A 1 156 ? 33.015 -12.361 -17.863 1.00 91.19 156 LYS A O 1
ATOM 1230 N N . THR A 1 157 ? 32.023 -13.804 -19.273 1.00 90.38 157 THR A N 1
ATOM 1231 C CA . THR A 1 157 ? 32.490 -15.045 -18.654 1.00 90.38 157 THR A CA 1
ATOM 1232 C C . THR A 1 157 ? 32.690 -16.102 -19.742 1.00 90.38 157 THR A C 1
ATOM 1234 O O . THR A 1 157 ? 32.401 -15.853 -20.913 1.00 90.38 157 THR A O 1
ATOM 1237 N N . TYR A 1 158 ? 33.220 -17.266 -19.391 1.00 88.44 158 TYR A N 1
ATOM 1238 C CA . TYR A 1 158 ? 33.560 -18.314 -20.349 1.00 88.44 158 TYR A CA 1
ATOM 1239 C C . TYR A 1 158 ? 32.886 -19.623 -19.944 1.00 88.44 158 TYR A C 1
ATOM 1241 O O . TYR A 1 158 ? 32.975 -20.055 -18.797 1.00 88.44 158 TYR A O 1
ATOM 1249 N N . GLN A 1 159 ? 32.187 -20.248 -20.889 1.00 83.75 159 GLN A N 1
ATOM 1250 C CA . GLN A 1 159 ? 31.557 -21.550 -20.713 1.00 83.75 159 GLN A CA 1
ATOM 1251 C C . GLN A 1 159 ? 32.467 -22.635 -21.303 1.00 83.75 159 GLN A C 1
ATOM 1253 O O . GLN A 1 159 ? 32.614 -22.728 -22.520 1.00 83.75 159 GLN A O 1
ATOM 1258 N N . GLY A 1 160 ? 33.077 -23.467 -20.460 1.00 80.75 160 GLY A N 1
ATOM 1259 C CA . GLY A 1 160 ? 33.969 -24.544 -20.898 1.00 80.75 160 GLY A CA 1
ATOM 1260 C C . GLY A 1 160 ? 34.727 -25.193 -19.741 1.00 80.75 160 GLY A C 1
ATOM 1261 O O . GLY A 1 160 ? 34.654 -24.721 -18.612 1.00 80.75 160 GLY A O 1
ATOM 1262 N N . VAL A 1 161 ? 35.422 -26.300 -20.027 1.00 70.38 161 VAL A N 1
ATOM 1263 C CA . VAL A 1 161 ? 36.167 -27.092 -19.024 1.00 70.38 161 VAL A CA 1
ATOM 1264 C C . VAL A 1 161 ? 37.576 -26.536 -18.781 1.00 70.38 161 VAL A C 1
ATOM 1266 O O . VAL A 1 161 ? 38.129 -26.723 -17.704 1.00 70.38 161 VAL A O 1
ATOM 1269 N N . THR A 1 162 ? 38.156 -25.844 -19.762 1.00 67.25 162 THR A N 1
ATOM 1270 C CA . THR A 1 162 ? 39.490 -25.237 -19.671 1.00 67.25 162 THR A CA 1
ATOM 1271 C C . THR A 1 162 ? 39.388 -23.717 -19.796 1.00 67.25 162 THR A C 1
ATOM 1273 O O . THR A 1 162 ? 38.544 -23.205 -20.536 1.00 67.25 162 THR A O 1
ATOM 1276 N N . GLU A 1 163 ? 40.251 -22.996 -19.076 1.00 60.25 163 GLU A N 1
ATOM 1277 C CA . GLU A 1 163 ? 40.292 -21.523 -19.080 1.00 60.25 163 GLU A CA 1
ATOM 1278 C C . GLU A 1 163 ? 40.565 -20.950 -20.485 1.00 60.25 163 GLU A C 1
ATOM 1280 O O . GLU A 1 163 ? 40.018 -19.907 -20.837 1.00 60.25 163 GLU A O 1
ATOM 1285 N N . ASP A 1 164 ? 41.315 -21.678 -21.323 1.00 58.59 164 ASP A N 1
ATOM 1286 C CA . ASP A 1 164 ? 41.752 -21.227 -22.653 1.00 58.59 164 ASP A CA 1
ATOM 1287 C C . ASP A 1 164 ? 40.806 -21.601 -23.813 1.00 58.59 164 ASP A C 1
ATOM 1289 O O . ASP A 1 164 ? 40.953 -21.069 -24.914 1.00 58.59 164 ASP A O 1
ATOM 1293 N N . SER A 1 165 ? 39.841 -22.515 -23.616 1.00 56.66 165 SER A N 1
ATOM 1294 C CA . SER A 1 165 ? 38.952 -22.994 -24.697 1.00 56.66 165 SER A CA 1
ATOM 1295 C C . SER A 1 165 ? 37.459 -22.750 -24.450 1.00 56.66 165 SER A C 1
ATOM 1297 O O . SER A 1 165 ? 36.616 -23.344 -25.129 1.00 56.66 165 SER A O 1
ATOM 1299 N N . GLY A 1 166 ? 37.107 -21.929 -23.458 1.00 64.88 166 GLY A N 1
ATOM 1300 C CA . GLY A 1 166 ? 35.716 -21.636 -23.125 1.00 64.88 166 GLY A CA 1
ATOM 1301 C C . GLY A 1 166 ? 35.025 -20.757 -24.171 1.00 64.88 166 GLY A C 1
ATOM 1302 O O . GLY A 1 166 ? 35.573 -19.760 -24.638 1.00 64.88 166 GLY A O 1
ATOM 1303 N N . ALA A 1 167 ? 33.783 -21.097 -24.517 1.00 81.12 167 ALA A N 1
ATOM 1304 C CA . ALA A 1 167 ? 32.940 -20.239 -25.337 1.00 81.12 167 ALA A CA 1
ATOM 1305 C C . ALA A 1 167 ? 32.615 -18.961 -24.552 1.00 81.12 167 ALA A C 1
ATOM 1307 O O . ALA A 1 167 ? 32.057 -19.029 -23.455 1.00 81.12 167 ALA A O 1
ATOM 1308 N N . LEU A 1 168 ? 32.972 -17.797 -25.103 1.00 87.62 168 LEU A N 1
ATOM 1309 C CA . LEU A 1 168 ? 32.619 -16.500 -24.528 1.00 87.62 168 LEU A CA 1
ATOM 1310 C C . LEU A 1 168 ? 31.099 -16.415 -24.362 1.00 87.62 168 LEU A C 1
ATOM 1312 O O . LEU A 1 168 ? 30.363 -16.571 -25.331 1.00 87.62 168 LEU A O 1
ATOM 1316 N N . VAL A 1 169 ? 30.639 -16.130 -23.149 1.00 91.75 169 VAL A N 1
ATOM 1317 C CA . VAL A 1 169 ? 29.238 -15.846 -22.829 1.00 91.75 169 VAL A CA 1
ATOM 1318 C C . VAL A 1 169 ? 29.158 -14.610 -21.938 1.00 91.75 169 VAL A C 1
ATOM 1320 O O . VAL A 1 169 ? 30.165 -14.100 -21.445 1.00 91.75 169 VAL A O 1
ATOM 1323 N N . TYR A 1 170 ? 27.951 -14.091 -21.752 1.00 93.12 170 TYR A N 1
ATOM 1324 C CA . TYR A 1 170 ? 27.735 -12.852 -21.017 1.00 93.12 170 TYR A CA 1
ATOM 1325 C C . TYR A 1 170 ? 26.738 -13.059 -19.889 1.00 93.12 170 TYR A C 1
ATOM 1327 O O . TYR A 1 170 ? 25.797 -13.847 -20.021 1.00 93.12 170 TYR A O 1
ATOM 1335 N N . LEU A 1 171 ? 26.921 -12.309 -18.805 1.00 96.12 171 LEU A N 1
ATOM 1336 C CA . LEU A 1 171 ? 25.834 -12.064 -17.866 1.00 96.12 171 LEU A CA 1
ATOM 1337 C C . LEU A 1 171 ? 24.910 -11.013 -18.483 1.00 96.12 171 LEU A C 1
ATOM 1339 O O . LEU A 1 171 ? 25.387 -9.992 -18.986 1.00 96.12 171 LEU A O 1
ATOM 1343 N N . ARG A 1 172 ? 23.600 -11.271 -18.474 1.00 95.19 172 ARG A N 1
ATOM 1344 C CA . ARG A 1 172 ? 22.627 -10.371 -19.101 1.00 95.19 172 ARG A CA 1
ATOM 1345 C C . ARG A 1 172 ? 22.653 -8.953 -18.490 1.00 95.19 172 ARG A C 1
ATOM 1347 O O . ARG A 1 172 ? 22.640 -8.838 -17.262 1.00 95.19 172 ARG A O 1
ATOM 1354 N N . PRO A 1 173 ? 22.669 -7.883 -19.308 1.00 93.38 173 PRO A N 1
ATOM 1355 C CA . PRO A 1 173 ? 22.596 -6.495 -18.840 1.00 93.38 173 PRO A CA 1
ATOM 1356 C C . PRO A 1 173 ? 21.167 -5.988 -18.584 1.00 93.38 173 PRO A C 1
ATOM 1358 O O . PRO A 1 173 ? 21.007 -4.919 -17.986 1.00 93.38 173 PRO A O 1
ATOM 1361 N N . GLU A 1 174 ? 20.171 -6.758 -19.030 1.00 92.75 174 GLU A N 1
ATOM 1362 C CA . GLU A 1 174 ? 18.727 -6.532 -18.898 1.00 92.75 174 GLU A CA 1
ATOM 1363 C C . GLU A 1 174 ? 17.964 -7.868 -18.928 1.00 92.75 174 GLU A C 1
ATOM 1365 O O . GLU A 1 174 ? 18.542 -8.904 -19.284 1.00 92.75 174 GLU A O 1
ATOM 1370 N N . THR A 1 175 ? 16.673 -7.872 -18.585 1.00 95.19 175 THR A N 1
ATOM 1371 C CA . THR A 1 175 ? 15.835 -9.084 -18.601 1.00 95.19 175 THR A CA 1
ATOM 1372 C C . THR A 1 175 ? 14.959 -9.224 -19.854 1.00 95.19 175 THR A C 1
ATOM 1374 O O . THR A 1 175 ? 14.634 -10.357 -20.227 1.00 95.19 175 THR A O 1
ATOM 1377 N N . ALA A 1 176 ? 14.678 -8.122 -20.555 1.00 92.31 176 ALA A N 1
ATOM 1378 C CA . ALA A 1 176 ? 13.855 -8.021 -21.763 1.00 92.31 176 ALA A CA 1
ATOM 1379 C C . ALA A 1 176 ? 14.201 -9.059 -22.846 1.00 92.31 176 ALA A C 1
ATOM 1381 O O . ALA A 1 176 ? 13.328 -9.751 -23.379 1.00 92.31 176 ALA A O 1
ATOM 1382 N N . GLN A 1 177 ? 15.493 -9.281 -23.126 1.00 91.12 177 GLN A N 1
ATOM 1383 C CA . GLN A 1 177 ? 15.912 -10.258 -24.145 1.00 91.12 177 GLN A CA 1
ATOM 1384 C C . GLN A 1 177 ? 15.423 -11.681 -23.855 1.00 91.12 177 GLN A C 1
ATOM 1386 O O . GLN A 1 177 ? 15.089 -12.422 -24.782 1.00 91.12 177 GLN A O 1
ATOM 1391 N N . GLY A 1 178 ? 15.334 -12.064 -22.578 1.00 93.62 178 GLY A N 1
ATOM 1392 C CA . GLY A 1 178 ? 14.784 -13.354 -22.167 1.00 93.62 178 GLY A CA 1
ATOM 1393 C C . GLY A 1 178 ? 13.309 -13.516 -22.540 1.00 93.62 178 GLY A C 1
ATOM 1394 O O . GLY A 1 178 ? 12.882 -14.616 -22.905 1.00 93.62 178 GLY A O 1
ATOM 1395 N N . ILE A 1 179 ? 12.556 -12.416 -22.516 1.00 94.81 179 ILE A N 1
ATOM 1396 C CA . ILE A 1 179 ? 11.153 -12.348 -22.917 1.00 94.81 179 ILE A CA 1
ATOM 1397 C C . ILE A 1 179 ? 11.034 -12.430 -24.442 1.00 94.81 179 ILE A C 1
ATOM 1399 O O . ILE A 1 179 ? 10.301 -13.284 -24.952 1.00 94.81 179 ILE A O 1
ATOM 1403 N N . PHE A 1 180 ? 11.810 -11.635 -25.186 1.00 91.38 180 PHE A N 1
ATOM 1404 C CA . PHE A 1 180 ? 11.752 -11.622 -26.652 1.00 91.38 180 PHE A CA 1
ATOM 1405 C C . PHE A 1 180 ? 12.067 -12.983 -27.277 1.00 91.38 180 PHE A C 1
ATOM 1407 O O . PHE A 1 180 ? 11.340 -13.436 -28.166 1.00 91.38 180 PHE A O 1
ATOM 1414 N N . VAL A 1 181 ? 13.095 -13.692 -26.792 1.00 91.44 181 VAL A N 1
ATOM 1415 C CA . VAL A 1 181 ? 13.428 -15.027 -27.327 1.00 91.44 181 VAL A CA 1
ATOM 1416 C C . VAL A 1 181 ? 12.352 -16.076 -27.026 1.00 91.44 181 VAL A C 1
ATOM 1418 O O . VAL A 1 181 ? 12.252 -17.071 -27.745 1.00 91.44 181 VAL A O 1
ATOM 1421 N N . ASN A 1 182 ? 11.530 -15.852 -25.994 1.00 93.50 182 ASN A N 1
ATOM 1422 C CA . ASN A 1 182 ? 10.463 -16.757 -25.570 1.00 93.50 182 ASN A CA 1
ATOM 1423 C C . ASN A 1 182 ? 9.059 -16.323 -26.004 1.00 93.50 182 ASN A C 1
ATOM 1425 O O . ASN A 1 182 ? 8.112 -17.062 -25.734 1.00 93.50 182 ASN A O 1
ATOM 1429 N N . PHE A 1 183 ? 8.907 -15.203 -26.721 1.00 92.44 183 PHE A N 1
ATOM 1430 C CA . PHE A 1 183 ? 7.608 -14.666 -27.142 1.00 92.44 183 PHE A CA 1
ATOM 1431 C C . PHE A 1 183 ? 6.680 -15.746 -27.719 1.00 92.44 183 PHE A C 1
ATOM 1433 O O . PHE A 1 183 ? 5.563 -15.932 -27.243 1.00 92.44 183 PHE A O 1
ATOM 1440 N N . ARG A 1 184 ? 7.164 -16.534 -28.689 1.00 89.56 184 ARG A N 1
ATOM 1441 C CA . ARG A 1 184 ? 6.382 -17.611 -29.326 1.00 89.56 184 ARG A CA 1
ATOM 1442 C C . ARG A 1 184 ? 6.020 -18.747 -28.380 1.00 89.56 184 ARG A C 1
ATOM 1444 O O . ARG A 1 184 ? 4.890 -19.235 -28.429 1.00 89.56 184 ARG A O 1
ATOM 1451 N N . ASN A 1 185 ? 6.969 -19.171 -27.548 1.00 93.12 185 ASN A N 1
ATOM 1452 C CA . ASN A 1 185 ? 6.770 -20.264 -26.599 1.00 93.12 185 ASN A CA 1
ATOM 1453 C C . ASN A 1 185 ? 5.683 -19.883 -25.592 1.00 93.12 185 ASN A C 1
ATOM 1455 O O . ASN A 1 185 ? 4.728 -20.632 -25.395 1.00 93.12 185 ASN A O 1
ATOM 1459 N N . VAL A 1 186 ? 5.793 -18.682 -25.018 1.00 95.62 186 VAL A N 1
ATOM 1460 C CA . VAL A 1 186 ? 4.842 -18.160 -24.036 1.00 95.62 186 VAL A CA 1
ATOM 1461 C C . VAL A 1 186 ? 3.482 -17.923 -24.680 1.00 95.62 186 VAL A C 1
ATOM 1463 O O . VAL A 1 186 ? 2.483 -18.416 -24.161 1.00 95.62 186 VAL A O 1
ATOM 1466 N N . GLN A 1 187 ? 3.426 -17.248 -25.831 1.00 92.81 187 GLN A N 1
ATOM 1467 C CA . GLN A 1 187 ? 2.181 -16.975 -26.555 1.00 92.81 187 GLN A CA 1
ATOM 1468 C C . GLN A 1 187 ? 1.408 -18.263 -26.868 1.00 92.81 187 GLN A C 1
ATOM 1470 O O . GLN A 1 187 ? 0.201 -18.330 -26.634 1.00 92.81 187 GLN A O 1
ATOM 1475 N N . SER A 1 188 ? 2.110 -19.303 -27.327 1.00 91.56 188 SER A N 1
ATOM 1476 C CA . SER A 1 188 ? 1.510 -20.601 -27.651 1.00 91.56 188 SER A CA 1
ATOM 1477 C C . SER A 1 188 ? 1.038 -21.344 -26.398 1.00 91.56 188 SER A C 1
ATOM 1479 O O . SER A 1 188 ? -0.109 -21.783 -26.340 1.00 91.56 188 SER A O 1
ATOM 1481 N N . ALA A 1 189 ? 1.889 -21.451 -25.371 1.00 95.94 189 ALA A N 1
ATOM 1482 C CA . ALA A 1 189 ? 1.580 -22.196 -24.149 1.00 95.94 189 ALA A CA 1
ATOM 1483 C C . ALA A 1 189 ? 0.452 -21.552 -23.326 1.00 95.94 189 ALA A C 1
ATOM 1485 O O . ALA A 1 189 ? -0.389 -22.250 -22.762 1.00 95.94 189 ALA A O 1
ATOM 1486 N N . SER A 1 190 ? 0.406 -20.220 -23.290 1.00 95.12 190 SER A N 1
ATOM 1487 C CA . SER A 1 190 ? -0.625 -19.456 -22.575 1.00 95.12 190 SER A CA 1
ATOM 1488 C C . SER A 1 190 ? -1.866 -19.154 -23.425 1.00 95.12 190 SER A C 1
ATOM 1490 O O . SER A 1 190 ? -2.847 -18.625 -22.901 1.00 95.12 190 SER A O 1
ATOM 1492 N N . ARG A 1 191 ? -1.844 -19.504 -24.723 1.00 93.31 191 ARG A N 1
ATOM 1493 C CA . ARG A 1 191 ? -2.911 -19.241 -25.708 1.00 93.31 191 ARG A CA 1
ATOM 1494 C C . ARG A 1 191 ? -3.336 -17.769 -25.758 1.00 93.31 191 ARG A C 1
ATOM 1496 O O . ARG A 1 191 ? -4.506 -17.465 -25.990 1.00 93.31 191 ARG A O 1
ATOM 1503 N N . LYS A 1 192 ? -2.398 -16.850 -25.520 1.00 93.50 192 LYS A N 1
ATOM 1504 C CA . LYS A 1 192 ? -2.672 -15.410 -25.548 1.00 93.50 192 LYS A CA 1
ATOM 1505 C C . LYS A 1 192 ? -2.815 -14.903 -26.980 1.00 93.50 192 LYS A C 1
ATOM 1507 O O . LYS A 1 192 ? -2.174 -15.396 -27.917 1.00 93.50 192 LYS A O 1
ATOM 1512 N N . LYS A 1 193 ? -3.670 -13.896 -27.127 1.00 93.31 193 LYS A N 1
ATOM 1513 C CA . LYS A 1 193 ? -3.840 -13.099 -28.343 1.00 93.31 193 LYS A CA 1
ATOM 1514 C C . LYS A 1 193 ? -3.383 -11.673 -28.076 1.00 93.31 193 LYS A C 1
ATOM 1516 O O . LYS A 1 193 ? -3.321 -11.277 -26.919 1.00 93.31 193 LYS A O 1
ATOM 1521 N N . LEU A 1 194 ? -3.050 -10.926 -29.127 1.00 93.56 194 LEU A N 1
ATOM 1522 C CA . LEU A 1 194 ? -2.746 -9.507 -28.959 1.00 93.56 194 LEU A CA 1
ATOM 1523 C C . LEU A 1 194 ? -4.016 -8.728 -28.560 1.00 93.56 194 LEU A C 1
ATOM 1525 O O . LEU A 1 194 ? -5.082 -9.010 -29.115 1.00 93.56 194 LEU A O 1
ATOM 1529 N N . PRO A 1 195 ? -3.900 -7.727 -27.670 1.00 95.31 195 PRO A N 1
ATOM 1530 C CA . PRO A 1 195 ? -2.699 -7.364 -26.916 1.00 95.31 195 PRO A CA 1
ATOM 1531 C C . PRO A 1 195 ? -2.492 -8.251 -25.673 1.00 95.31 195 PRO A C 1
ATOM 1533 O O . PRO A 1 195 ? -3.455 -8.656 -25.028 1.00 95.31 195 PRO A O 1
ATOM 1536 N N . PHE A 1 196 ? -1.236 -8.546 -25.330 1.00 97.62 196 PHE A N 1
ATOM 1537 C CA . PHE A 1 196 ? -0.882 -9.241 -24.086 1.00 97.62 196 PHE A CA 1
ATOM 1538 C C . PHE A 1 196 ? 0.558 -8.937 -23.668 1.00 97.62 196 PHE A C 1
ATOM 1540 O O . PHE A 1 196 ? 1.399 -8.611 -24.503 1.00 97.62 196 PHE A O 1
ATOM 1547 N N . GLY A 1 197 ? 0.858 -9.094 -22.384 1.00 97.38 197 GLY A N 1
ATOM 1548 C CA . GLY A 1 197 ? 2.179 -8.882 -21.815 1.00 97.38 197 GLY A CA 1
ATOM 1549 C C . GLY A 1 197 ? 2.868 -10.148 -21.333 1.00 97.38 197 GLY A C 1
ATOM 1550 O O . GLY A 1 197 ? 2.228 -11.123 -20.932 1.00 97.38 197 GLY A O 1
ATOM 1551 N N . ILE A 1 198 ? 4.195 -10.105 -21.329 1.00 98.19 198 ILE A N 1
ATOM 1552 C CA . ILE A 1 198 ? 5.047 -11.074 -20.643 1.00 98.19 198 ILE A CA 1
ATOM 1553 C C . ILE A 1 198 ? 5.936 -10.287 -19.689 1.00 98.19 198 ILE A C 1
ATOM 1555 O O . ILE A 1 198 ? 6.621 -9.364 -20.114 1.00 98.19 198 ILE A O 1
ATOM 1559 N N . ALA A 1 199 ? 5.920 -10.648 -18.414 1.00 98.19 199 ALA A N 1
ATOM 1560 C CA . ALA A 1 199 ? 6.677 -9.967 -17.377 1.00 98.19 199 ALA A CA 1
ATOM 1561 C C . ALA A 1 199 ? 7.648 -10.912 -16.677 1.00 98.19 199 ALA A C 1
ATOM 1563 O O . ALA A 1 199 ? 7.384 -12.108 -16.534 1.00 98.19 199 ALA A O 1
ATOM 1564 N N . GLN A 1 200 ? 8.758 -10.361 -16.202 1.00 97.88 200 GLN A N 1
ATOM 1565 C CA . GLN A 1 200 ? 9.770 -11.097 -15.464 1.00 97.88 200 GLN A CA 1
ATOM 1566 C C . GLN A 1 200 ? 10.371 -10.231 -14.360 1.00 97.88 200 GLN A C 1
ATOM 1568 O O . GLN A 1 200 ? 10.530 -9.021 -14.503 1.00 97.88 200 GLN A O 1
ATOM 1573 N N . ILE A 1 201 ? 10.758 -10.889 -13.267 1.00 98.56 201 ILE A N 1
ATOM 1574 C CA . ILE A 1 201 ? 11.641 -10.309 -12.261 1.00 98.56 201 ILE A CA 1
ATOM 1575 C C . ILE A 1 201 ? 12.939 -11.105 -12.249 1.00 98.56 201 ILE A C 1
ATOM 1577 O O . ILE A 1 201 ? 12.905 -12.329 -12.145 1.00 98.56 201 ILE A O 1
ATOM 1581 N N . GLY A 1 202 ? 14.088 -10.442 -12.339 1.00 97.62 202 GLY A N 1
ATOM 1582 C CA . GLY A 1 202 ? 15.356 -11.159 -12.289 1.00 97.62 202 GLY A CA 1
ATOM 1583 C C . GLY A 1 202 ? 16.588 -10.274 -12.229 1.00 97.62 202 GLY A C 1
ATOM 1584 O O . GLY A 1 202 ? 16.514 -9.063 -12.403 1.00 97.62 202 GLY A O 1
ATOM 1585 N N . LYS A 1 203 ? 17.741 -10.906 -11.976 1.00 97.75 203 LYS A N 1
ATOM 1586 C CA . LYS A 1 203 ? 19.034 -10.215 -11.901 1.00 97.75 203 LYS A CA 1
ATOM 1587 C C . LYS A 1 203 ? 19.531 -9.754 -13.268 1.00 97.75 203 LYS A C 1
ATOM 1589 O O . LYS A 1 203 ? 19.393 -10.504 -14.236 1.00 97.75 203 LYS A O 1
ATOM 1594 N N . SER A 1 204 ? 20.194 -8.607 -13.280 1.00 95.56 204 SER A N 1
ATOM 1595 C CA . SER A 1 204 ? 20.916 -8.020 -14.405 1.00 95.56 204 SER A CA 1
ATOM 1596 C C . SER A 1 204 ? 22.254 -7.459 -13.930 1.00 95.56 204 SER A C 1
ATOM 1598 O O . SER A 1 204 ? 22.434 -7.141 -12.750 1.00 95.56 204 SER A O 1
ATOM 1600 N N . PHE A 1 205 ? 23.209 -7.370 -14.854 1.00 95.69 205 PHE A N 1
ATOM 1601 C CA . PHE A 1 205 ? 24.593 -7.042 -14.537 1.00 95.69 205 PHE A CA 1
ATOM 1602 C C . PHE A 1 205 ? 25.135 -5.974 -15.479 1.00 95.69 205 PHE A C 1
ATOM 1604 O O . PHE A 1 205 ? 25.153 -6.154 -16.696 1.00 95.69 205 PHE A O 1
ATOM 1611 N N . ARG A 1 206 ? 25.640 -4.874 -14.918 1.00 91.38 206 ARG A N 1
ATOM 1612 C CA . ARG A 1 206 ? 26.279 -3.793 -15.679 1.00 91.38 206 ARG A CA 1
ATOM 1613 C C . ARG A 1 206 ? 27.640 -3.494 -15.079 1.00 91.38 206 ARG A C 1
ATOM 1615 O O . ARG A 1 206 ? 27.760 -3.224 -13.891 1.00 91.38 206 ARG A O 1
ATOM 1622 N N . ASN A 1 207 ? 28.687 -3.545 -15.886 1.00 88.88 207 ASN A N 1
ATOM 1623 C CA . ASN A 1 207 ? 30.063 -3.295 -15.481 1.00 88.88 207 ASN A CA 1
ATOM 1624 C C . ASN A 1 207 ? 30.303 -1.787 -15.312 1.00 88.88 207 ASN A C 1
ATOM 1626 O O . ASN A 1 207 ? 31.066 -1.170 -16.043 1.00 88.88 207 ASN A O 1
ATOM 1630 N N . GLU A 1 208 ? 29.586 -1.176 -14.373 1.00 82.75 208 GLU A N 1
ATOM 1631 C CA . GLU A 1 208 ? 29.559 0.267 -14.155 1.00 82.75 208 GLU A CA 1
ATOM 1632 C C . GLU A 1 208 ? 30.969 0.809 -13.851 1.00 82.75 208 GLU A C 1
ATOM 1634 O O . GLU A 1 208 ? 31.694 0.286 -12.985 1.00 82.75 208 GLU A O 1
ATOM 1639 N N . ILE A 1 209 ? 31.340 1.878 -14.566 1.00 71.19 209 ILE A N 1
ATOM 1640 C CA . ILE A 1 209 ? 32.629 2.572 -14.432 1.00 71.19 209 ILE A CA 1
ATOM 1641 C C . ILE A 1 209 ? 32.634 3.454 -13.186 1.00 71.19 209 ILE A C 1
ATOM 1643 O O . ILE A 1 209 ? 33.621 3.484 -12.451 1.00 71.19 209 ILE A O 1
ATOM 1647 N N . THR A 1 210 ? 31.556 4.211 -12.968 1.00 66.94 210 THR A N 1
ATOM 1648 C CA . THR A 1 210 ? 31.542 5.284 -11.976 1.00 66.94 210 THR A CA 1
ATOM 1649 C C . THR A 1 210 ? 30.992 4.794 -10.635 1.00 66.94 210 THR A C 1
ATOM 1651 O O . THR A 1 210 ? 29.879 4.267 -10.583 1.00 66.94 210 THR A O 1
ATOM 1654 N N . PRO A 1 211 ? 31.725 4.973 -9.524 1.00 62.19 211 PRO A N 1
ATOM 1655 C CA . PRO A 1 211 ? 31.161 4.775 -8.196 1.00 62.19 211 PRO A CA 1
ATOM 1656 C C . PRO A 1 211 ? 30.166 5.894 -7.863 1.00 62.19 211 PRO A C 1
ATOM 1658 O O . PRO A 1 211 ? 30.388 7.050 -8.229 1.00 62.19 211 PRO A O 1
ATOM 1661 N N . GLY A 1 212 ? 29.085 5.586 -7.141 1.00 70.00 212 GLY A N 1
ATOM 1662 C CA . GLY A 1 212 ? 28.332 6.643 -6.459 1.00 70.00 212 GLY A CA 1
ATOM 1663 C C . GLY A 1 212 ? 26.865 6.370 -6.138 1.00 70.00 212 GLY A C 1
ATOM 1664 O O . GLY A 1 212 ? 26.210 5.518 -6.728 1.00 70.00 212 GLY A O 1
ATOM 1665 N N . ASN A 1 213 ? 26.357 7.188 -5.210 1.00 85.06 213 ASN A N 1
ATOM 1666 C CA . ASN A 1 213 ? 24.953 7.299 -4.807 1.00 85.06 213 ASN A CA 1
ATOM 1667 C C . ASN A 1 213 ? 24.332 6.012 -4.232 1.00 85.06 213 ASN A C 1
ATOM 1669 O O . ASN A 1 213 ? 23.154 5.729 -4.451 1.00 85.06 213 ASN A O 1
ATOM 1673 N N . PHE A 1 214 ? 25.111 5.269 -3.432 1.00 92.06 214 PHE A N 1
ATOM 1674 C CA . PHE A 1 214 ? 24.657 4.080 -2.697 1.00 92.06 214 PHE A CA 1
ATOM 1675 C C . PHE A 1 214 ? 24.159 2.973 -3.645 1.00 92.06 214 PHE A C 1
ATOM 1677 O O . PHE A 1 214 ? 24.885 2.592 -4.560 1.00 92.06 214 PHE A O 1
ATOM 1684 N N . ILE A 1 215 ? 22.942 2.457 -3.456 1.00 93.56 215 ILE A N 1
ATOM 1685 C CA . ILE A 1 215 ? 22.352 1.414 -4.310 1.00 93.56 215 ILE A CA 1
ATOM 1686 C C . ILE A 1 215 ? 21.750 1.947 -5.623 1.00 93.56 215 ILE A C 1
ATOM 1688 O O . ILE A 1 215 ? 21.127 1.190 -6.357 1.00 93.56 215 ILE A O 1
ATOM 1692 N N . PHE A 1 216 ? 21.900 3.240 -5.937 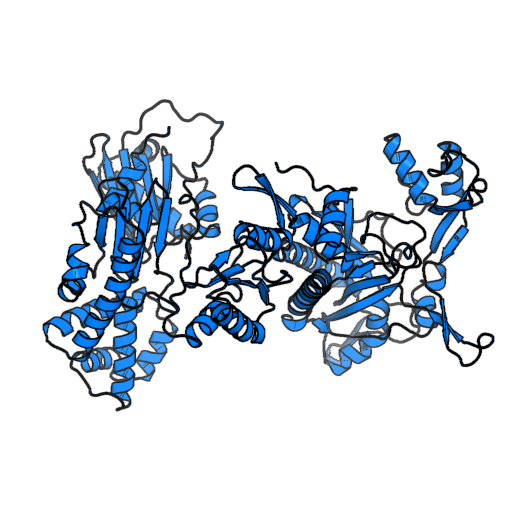1.00 92.31 216 PHE A N 1
ATOM 1693 C CA . PHE A 1 216 ? 21.354 3.813 -7.174 1.00 92.31 216 PHE A CA 1
ATOM 1694 C C . PHE A 1 216 ? 22.102 3.339 -8.433 1.00 92.31 216 PHE A C 1
ATOM 1696 O O . PHE A 1 216 ? 21.492 3.156 -9.491 1.00 92.31 216 PHE A O 1
ATOM 1703 N N . ARG A 1 217 ? 23.423 3.139 -8.317 1.00 87.62 217 ARG A N 1
ATOM 1704 C CA . ARG A 1 217 ? 24.288 2.570 -9.361 1.00 87.62 217 ARG A CA 1
ATOM 1705 C C . ARG A 1 217 ? 25.043 1.370 -8.806 1.00 87.62 217 ARG A C 1
ATOM 1707 O O . ARG A 1 217 ? 25.993 1.519 -8.040 1.00 87.62 217 ARG A O 1
ATOM 1714 N N . THR A 1 218 ? 24.623 0.178 -9.208 1.00 90.75 218 THR A N 1
ATOM 1715 C CA . THR A 1 218 ? 25.232 -1.085 -8.784 1.00 90.75 218 THR A CA 1
ATOM 1716 C C . THR A 1 218 ? 25.661 -1.901 -9.995 1.00 90.75 218 THR A C 1
ATOM 1718 O O . THR A 1 218 ? 25.195 -1.683 -11.113 1.00 90.75 218 THR A O 1
ATOM 1721 N N . ARG A 1 219 ? 26.582 -2.843 -9.775 1.00 91.81 219 ARG A N 1
ATOM 1722 C CA . ARG A 1 219 ? 27.035 -3.762 -10.832 1.00 91.81 219 ARG A CA 1
ATOM 1723 C C . ARG A 1 219 ? 26.149 -4.984 -11.006 1.00 91.81 219 ARG A C 1
ATOM 1725 O O . ARG A 1 219 ? 26.136 -5.589 -12.072 1.00 91.81 219 ARG A O 1
ATOM 1732 N N . GLU A 1 220 ? 25.419 -5.310 -9.954 1.00 94.44 220 GLU A N 1
ATOM 1733 C CA . GLU A 1 220 ? 24.433 -6.371 -9.873 1.00 94.44 220 GLU A CA 1
ATOM 1734 C C . GLU A 1 220 ? 23.166 -5.767 -9.266 1.00 94.44 220 GLU A C 1
ATOM 1736 O O . GLU A 1 220 ? 23.230 -5.089 -8.235 1.00 94.44 220 GLU A O 1
ATOM 1741 N N . PHE A 1 221 ? 22.032 -5.972 -9.924 1.00 95.38 221 PHE A N 1
ATOM 1742 C CA . PHE A 1 221 ? 20.724 -5.481 -9.490 1.00 95.38 221 PHE A CA 1
ATOM 1743 C C . PHE A 1 221 ? 19.615 -6.390 -10.018 1.00 95.38 221 PHE A C 1
ATOM 1745 O O . PHE A 1 221 ? 19.869 -7.279 -10.829 1.00 95.38 221 PHE A O 1
ATOM 1752 N N . GLU A 1 222 ? 18.390 -6.203 -9.543 1.00 98.00 222 GLU A N 1
ATOM 1753 C CA . GLU A 1 222 ? 17.197 -6.867 -10.053 1.00 98.00 222 GLU A CA 1
ATOM 1754 C C . GLU A 1 222 ? 16.330 -5.869 -10.827 1.00 98.00 222 GLU A C 1
ATOM 1756 O O . GLU A 1 222 ? 16.205 -4.700 -10.464 1.00 98.00 222 GLU A O 1
ATOM 1761 N N . GLN A 1 223 ? 15.691 -6.340 -11.891 1.00 97.12 223 GLN A N 1
ATOM 1762 C CA . GLN A 1 223 ? 14.707 -5.566 -12.640 1.00 97.12 223 GLN A CA 1
ATOM 1763 C C . GLN A 1 223 ? 13.361 -6.274 -12.617 1.00 97.12 223 GLN A C 1
ATOM 1765 O O . GLN A 1 223 ? 13.302 -7.503 -12.549 1.00 97.12 223 GLN A O 1
ATOM 1770 N N . MET A 1 224 ? 12.300 -5.477 -12.656 1.00 98.31 224 MET A N 1
ATOM 1771 C CA . MET A 1 224 ? 10.934 -5.900 -12.927 1.00 98.31 224 MET A CA 1
ATOM 1772 C C . MET A 1 224 ? 10.573 -5.304 -14.284 1.00 98.31 224 MET A C 1
ATOM 1774 O O . MET A 1 224 ? 10.362 -4.096 -14.389 1.00 98.31 224 MET A O 1
ATOM 1778 N N . GLU A 1 225 ? 10.591 -6.134 -15.322 1.00 96.44 225 GLU A N 1
ATOM 1779 C CA . GLU A 1 225 ? 10.337 -5.704 -16.699 1.00 96.44 225 GLU A CA 1
ATOM 1780 C C . GLU A 1 225 ? 9.090 -6.396 -17.236 1.00 96.44 225 GLU A C 1
ATOM 1782 O O . GLU A 1 225 ? 8.797 -7.553 -16.910 1.00 96.44 225 GLU A O 1
ATOM 1787 N N . LEU A 1 226 ? 8.344 -5.660 -18.048 1.00 97.00 226 LEU A N 1
ATOM 1788 C CA . LEU A 1 226 ? 7.147 -6.116 -18.730 1.00 97.00 226 LEU A CA 1
ATOM 1789 C C . LEU A 1 226 ? 7.278 -5.755 -20.204 1.00 97.00 226 LEU A C 1
ATOM 1791 O O . LEU A 1 226 ? 7.372 -4.583 -20.527 1.00 97.00 226 LEU A O 1
ATOM 1795 N N . GLU A 1 227 ? 7.173 -6.741 -21.087 1.00 96.00 227 GLU A N 1
ATOM 1796 C CA . GLU A 1 227 ? 7.022 -6.512 -22.522 1.00 96.00 227 GLU A CA 1
ATOM 1797 C C . GLU A 1 227 ? 5.550 -6.668 -22.889 1.00 96.00 227 GLU A C 1
ATOM 1799 O O . GLU A 1 227 ? 5.026 -7.787 -22.924 1.00 96.00 227 GLU A O 1
ATOM 1804 N N . PHE A 1 228 ? 4.858 -5.557 -23.136 1.00 96.62 228 PHE A N 1
ATOM 1805 C CA . PHE A 1 228 ? 3.456 -5.565 -23.539 1.00 96.62 228 PHE A CA 1
ATOM 1806 C C . PHE A 1 228 ? 3.320 -5.498 -25.060 1.00 96.62 228 PHE A C 1
ATOM 1808 O O . PHE A 1 228 ? 3.497 -4.447 -25.680 1.00 96.62 228 PHE A O 1
ATOM 1815 N N . PHE A 1 229 ? 2.993 -6.638 -25.665 1.00 94.94 229 PHE A N 1
ATOM 1816 C CA . PHE A 1 229 ? 2.856 -6.808 -27.104 1.00 94.94 229 PHE A CA 1
ATOM 1817 C C . PHE A 1 229 ? 1.474 -6.343 -27.566 1.00 94.94 229 PHE A C 1
ATOM 1819 O O . PHE A 1 229 ? 0.447 -6.833 -27.093 1.00 94.94 229 PHE A O 1
ATOM 1826 N N . CYS A 1 230 ? 1.438 -5.437 -28.538 1.00 93.38 230 CYS A N 1
ATOM 1827 C CA . CYS A 1 230 ? 0.207 -4.872 -29.089 1.00 93.38 230 CYS A CA 1
ATOM 1828 C C . CYS A 1 230 ? 0.271 -4.718 -30.614 1.00 93.38 230 CYS A C 1
ATOM 1830 O O . CYS A 1 230 ? 1.320 -4.912 -31.243 1.00 93.38 230 CYS A O 1
ATOM 1832 N N . PHE A 1 231 ? -0.873 -4.391 -31.217 1.00 92.25 231 PHE A N 1
ATOM 1833 C CA . PHE A 1 231 ? -0.925 -4.029 -32.627 1.00 92.25 231 PHE A CA 1
ATOM 1834 C C . PHE A 1 231 ? -0.198 -2.693 -32.871 1.00 92.25 231 PHE A C 1
ATOM 1836 O O . PHE A 1 231 ? -0.267 -1.798 -32.024 1.00 92.25 231 PHE A O 1
ATOM 1843 N N . PRO A 1 232 ? 0.516 -2.540 -34.003 1.00 88.75 232 PRO A N 1
ATOM 1844 C CA . PRO A 1 232 ? 1.255 -1.324 -34.333 1.00 88.75 232 PRO A CA 1
ATOM 1845 C C . PRO A 1 232 ? 0.468 -0.015 -34.241 1.00 88.75 232 PRO A C 1
ATOM 1847 O O . PRO A 1 232 ? 1.026 1.006 -33.840 1.00 88.75 232 PRO A O 1
ATOM 1850 N N . GLU A 1 233 ? -0.800 -0.049 -34.638 1.00 89.75 233 GLU A N 1
ATOM 1851 C CA . GLU A 1 233 ? -1.744 1.066 -34.622 1.00 89.75 233 GLU A CA 1
ATOM 1852 C C . GLU A 1 233 ? -2.135 1.503 -33.202 1.00 89.75 233 GLU A C 1
ATOM 1854 O O . GLU A 1 233 ? -2.352 2.692 -32.973 1.00 89.75 233 GLU A O 1
ATOM 1859 N N . ASP A 1 234 ? -2.116 0.581 -32.237 1.00 91.75 234 ASP A N 1
ATOM 1860 C CA . ASP A 1 234 ? -2.562 0.824 -30.861 1.00 91.75 234 ASP A CA 1
ATOM 1861 C C . ASP A 1 234 ? -1.410 1.238 -29.926 1.00 91.75 234 ASP A C 1
ATOM 1863 O O . ASP A 1 234 ? -1.630 1.553 -28.754 1.00 91.75 234 ASP A O 1
ATOM 1867 N N . SER A 1 235 ? -0.154 1.222 -30.395 1.00 88.69 235 SER A N 1
ATOM 1868 C CA . SER A 1 235 ? 1.014 1.303 -29.504 1.00 88.69 235 SER A CA 1
ATOM 1869 C C . SER A 1 235 ? 1.088 2.607 -28.700 1.00 88.69 235 SER A C 1
ATOM 1871 O O . SER A 1 235 ? 1.509 2.600 -27.547 1.00 88.69 235 SER A O 1
ATOM 1873 N N . ILE A 1 236 ? 0.654 3.734 -29.274 1.00 90.19 236 ILE A N 1
ATOM 1874 C CA . ILE A 1 236 ? 0.639 5.027 -28.566 1.00 90.19 236 ILE A CA 1
ATOM 1875 C C . ILE A 1 236 ? -0.458 5.068 -27.495 1.00 90.19 236 ILE A C 1
ATOM 1877 O O . ILE A 1 236 ? -0.230 5.591 -26.403 1.00 90.19 236 ILE A O 1
ATOM 1881 N N . GLU A 1 237 ? -1.623 4.478 -27.771 1.00 93.81 237 GLU A N 1
ATOM 1882 C CA . GLU A 1 237 ? -2.707 4.374 -26.791 1.00 93.81 237 GLU A CA 1
ATOM 1883 C C . GLU A 1 237 ? -2.279 3.500 -25.605 1.00 93.81 237 GLU A C 1
ATOM 1885 O O . GLU A 1 237 ? -2.438 3.892 -24.445 1.00 93.81 237 GLU A O 1
ATOM 1890 N N . TRP A 1 238 ? -1.670 2.343 -25.882 1.00 94.38 238 TRP A N 1
ATOM 1891 C CA . TRP A 1 238 ? -1.155 1.455 -24.840 1.00 94.38 238 TRP A CA 1
ATOM 1892 C C . TRP A 1 238 ? -0.019 2.078 -24.033 1.00 94.38 238 TRP A C 1
ATOM 1894 O O . TRP A 1 238 ? -0.012 1.933 -22.811 1.00 94.38 238 TRP A O 1
ATOM 1904 N N . HIS A 1 239 ? 0.890 2.821 -24.670 1.00 92.44 239 HIS A N 1
ATOM 1905 C CA . HIS A 1 239 ? 1.912 3.595 -23.963 1.00 92.44 239 HIS A CA 1
ATOM 1906 C C . HIS A 1 239 ? 1.279 4.579 -22.964 1.00 92.44 239 HIS A C 1
ATOM 1908 O O . HIS A 1 239 ? 1.684 4.625 -21.804 1.00 92.44 239 HIS A O 1
ATOM 1914 N N . GLY A 1 240 ? 0.228 5.305 -23.371 1.00 94.00 240 GLY A N 1
ATOM 1915 C CA . GLY A 1 240 ? -0.527 6.187 -22.476 1.00 94.00 240 GLY A CA 1
ATOM 1916 C C . GLY A 1 240 ? -1.148 5.449 -21.284 1.00 94.00 240 GLY A C 1
ATOM 1917 O O . GLY A 1 240 ? -1.004 5.891 -20.146 1.00 94.00 240 GLY A O 1
ATOM 1918 N N . LYS A 1 241 ? -1.781 4.292 -21.514 1.00 96.00 241 LYS A N 1
ATOM 1919 C CA . LYS A 1 241 ? -2.390 3.478 -20.444 1.00 96.00 241 LYS A CA 1
ATOM 1920 C C . LYS A 1 241 ? -1.359 2.942 -19.449 1.00 96.00 241 LYS A C 1
ATOM 1922 O O . LYS A 1 241 ? -1.585 3.000 -18.238 1.00 96.00 241 LYS A O 1
ATOM 1927 N N . TRP A 1 242 ? -0.229 2.433 -19.937 1.00 95.94 242 TRP A N 1
ATOM 1928 C CA . TRP A 1 242 ? 0.839 1.919 -19.076 1.00 95.94 242 TRP A CA 1
ATOM 1929 C C . TRP A 1 242 ? 1.523 3.031 -18.283 1.00 95.94 242 TRP A C 1
ATOM 1931 O O . TRP A 1 242 ? 1.778 2.847 -17.096 1.00 95.94 242 TRP A O 1
ATOM 1941 N N . LYS A 1 243 ? 1.706 4.212 -18.885 1.00 94.56 243 LYS A N 1
ATOM 1942 C CA . LYS A 1 243 ? 2.213 5.412 -18.205 1.00 94.56 243 LYS A CA 1
ATOM 1943 C C . LYS A 1 243 ? 1.389 5.761 -16.961 1.00 94.56 243 LYS A C 1
ATOM 1945 O O . LYS A 1 243 ? 1.943 5.927 -15.874 1.00 94.56 243 LYS A O 1
ATOM 1950 N N . GLU A 1 244 ? 0.067 5.818 -17.105 1.00 95.62 244 GLU A N 1
ATOM 1951 C CA . GLU A 1 244 ? -0.855 6.098 -15.997 1.00 95.62 244 GLU A CA 1
ATOM 1952 C C . GLU A 1 244 ? -0.860 4.961 -14.962 1.00 95.62 244 GLU A C 1
ATOM 1954 O O . GLU A 1 244 ? -0.770 5.213 -13.763 1.00 95.62 244 GLU A O 1
ATOM 1959 N N . THR A 1 245 ? -0.858 3.705 -15.423 1.00 97.25 245 THR A N 1
ATOM 1960 C CA . THR A 1 245 ? -0.820 2.516 -14.551 1.00 97.25 245 THR A CA 1
ATOM 1961 C C . THR A 1 245 ? 0.427 2.506 -13.660 1.00 97.25 245 THR A C 1
ATOM 1963 O O . THR A 1 245 ? 0.327 2.292 -12.452 1.00 97.25 245 THR A O 1
ATOM 1966 N N . CYS A 1 246 ? 1.604 2.771 -14.234 1.00 97.50 246 CYS A N 1
ATOM 1967 C CA . CYS A 1 246 ? 2.864 2.841 -13.498 1.00 97.50 246 CYS A CA 1
ATOM 1968 C C . CYS A 1 246 ? 2.862 3.996 -12.488 1.00 97.50 246 CYS A C 1
ATOM 1970 O O . CYS A 1 246 ? 3.249 3.796 -11.336 1.00 97.50 246 CYS A O 1
ATOM 1972 N N . ARG A 1 247 ? 2.367 5.181 -12.879 1.00 96.25 247 ARG A N 1
ATOM 1973 C CA . ARG A 1 247 ? 2.223 6.337 -11.978 1.00 96.25 247 ARG A CA 1
ATOM 1974 C C . ARG A 1 247 ? 1.347 6.007 -10.768 1.00 96.25 247 ARG A C 1
ATOM 1976 O O . ARG A 1 247 ? 1.751 6.238 -9.629 1.00 96.25 247 ARG A O 1
ATOM 1983 N N . ASP A 1 248 ? 0.156 5.472 -11.013 1.00 96.19 248 ASP A N 1
ATOM 1984 C CA . ASP A 1 248 ? -0.832 5.209 -9.966 1.00 96.19 248 ASP A CA 1
ATOM 1985 C C . ASP A 1 248 ? -0.367 4.093 -9.026 1.00 96.19 248 ASP A C 1
ATOM 1987 O O . ASP A 1 248 ? -0.609 4.148 -7.817 1.00 96.19 248 ASP A O 1
ATOM 1991 N N . TRP A 1 249 ? 0.380 3.117 -9.548 1.00 96.81 249 TRP A N 1
ATOM 1992 C CA . TRP A 1 249 ? 1.002 2.091 -8.723 1.00 96.81 249 TRP A CA 1
ATOM 1993 C C . TRP A 1 249 ? 2.066 2.663 -7.777 1.00 96.81 249 TRP A C 1
ATOM 1995 O O . TRP A 1 249 ? 2.068 2.320 -6.596 1.00 96.81 249 TRP A O 1
ATOM 2005 N N . LEU A 1 250 ? 2.920 3.586 -8.240 1.00 96.69 250 LEU A N 1
ATOM 2006 C CA . LEU A 1 250 ? 3.899 4.254 -7.371 1.00 96.69 250 LEU A CA 1
ATOM 2007 C C . LEU A 1 250 ? 3.217 5.033 -6.230 1.00 96.69 250 LEU A C 1
ATOM 2009 O O . LEU A 1 250 ? 3.660 4.951 -5.082 1.00 96.69 250 LEU A O 1
ATOM 2013 N N . LEU A 1 251 ? 2.104 5.722 -6.513 1.00 93.56 251 LEU A N 1
ATOM 2014 C CA . LEU A 1 251 ? 1.294 6.391 -5.484 1.00 93.56 251 LEU A CA 1
ATOM 2015 C C . LEU A 1 251 ? 0.697 5.390 -4.488 1.00 93.56 251 LEU A C 1
ATOM 2017 O O . LEU A 1 251 ? 0.775 5.602 -3.277 1.00 93.56 251 LEU A O 1
ATOM 2021 N N . LYS A 1 252 ? 0.140 4.277 -4.985 1.00 91.19 252 LYS A N 1
ATOM 2022 C CA . LYS A 1 252 ? -0.454 3.211 -4.162 1.00 91.19 252 LYS A CA 1
ATOM 2023 C C . LYS A 1 252 ? 0.538 2.655 -3.141 1.00 91.19 252 LYS A C 1
ATOM 2025 O O . LYS A 1 252 ? 0.163 2.412 -1.996 1.00 91.19 252 LYS A O 1
ATOM 2030 N N . ILE A 1 253 ? 1.794 2.453 -3.537 1.00 91.06 253 ILE A N 1
ATOM 2031 C CA . ILE A 1 253 ? 2.817 1.873 -2.656 1.00 91.06 253 ILE A CA 1
ATOM 2032 C C . ILE A 1 253 ? 3.477 2.898 -1.717 1.00 91.06 253 ILE A C 1
ATOM 2034 O O . ILE A 1 253 ? 4.333 2.528 -0.911 1.00 91.06 253 ILE A O 1
ATOM 2038 N N . GLY A 1 254 ? 3.059 4.167 -1.780 1.00 88.69 254 GLY A N 1
ATOM 2039 C CA . GLY A 1 254 ? 3.445 5.211 -0.833 1.00 88.69 254 GLY A CA 1
ATOM 2040 C C . GLY A 1 254 ? 4.558 6.150 -1.301 1.00 88.69 254 GLY A C 1
ATOM 2041 O O . GLY A 1 254 ? 5.126 6.855 -0.462 1.00 88.69 254 GLY A O 1
ATOM 2042 N N . LEU A 1 255 ? 4.889 6.198 -2.601 1.00 93.94 255 LEU A N 1
ATOM 2043 C CA . LEU A 1 255 ? 5.750 7.271 -3.108 1.00 93.94 255 LEU A CA 1
ATOM 2044 C C . LEU A 1 255 ? 4.995 8.601 -3.071 1.00 93.94 255 LEU A C 1
ATOM 2046 O O . LEU A 1 255 ? 3.815 8.689 -3.414 1.00 93.94 255 LEU A O 1
ATOM 2050 N N . LYS A 1 256 ? 5.700 9.654 -2.661 1.00 89.31 256 LYS A N 1
ATOM 2051 C CA . LYS A 1 256 ? 5.133 10.999 -2.555 1.00 89.31 256 LYS A CA 1
ATOM 2052 C C . LYS A 1 256 ? 5.049 11.656 -3.940 1.00 89.31 256 LYS A C 1
ATOM 2054 O O . LYS A 1 256 ? 6.062 11.650 -4.643 1.00 89.31 256 LYS A O 1
ATOM 2059 N N . PRO A 1 257 ? 3.901 12.236 -4.336 1.00 91.81 257 PRO A N 1
ATOM 2060 C CA . PRO A 1 257 ? 3.709 12.810 -5.671 1.00 91.81 257 PRO A CA 1
ATOM 2061 C C . PRO A 1 257 ? 4.686 13.949 -5.983 1.00 91.81 257 PRO A C 1
ATOM 2063 O O . PRO A 1 257 ? 5.067 14.136 -7.130 1.00 91.81 257 PRO A O 1
ATOM 2066 N N . GLU A 1 258 ? 5.137 14.692 -4.974 1.00 93.12 258 GLU A N 1
ATOM 2067 C CA . GLU A 1 258 ? 6.131 15.755 -5.132 1.00 93.12 258 GLU A CA 1
ATOM 2068 C C . GLU A 1 258 ? 7.563 15.245 -5.377 1.00 93.12 258 GLU A C 1
ATOM 2070 O O . GLU A 1 258 ? 8.435 16.031 -5.746 1.00 93.12 258 GLU A O 1
ATOM 2075 N N . LEU A 1 259 ? 7.821 13.947 -5.168 1.00 93.62 259 LEU A N 1
ATOM 2076 C CA . LEU A 1 259 ? 9.143 13.334 -5.316 1.00 93.62 259 LEU A CA 1
ATOM 2077 C C . LEU A 1 259 ? 9.324 12.580 -6.631 1.00 93.62 259 LEU A C 1
ATOM 2079 O O . LEU A 1 259 ? 10.403 12.040 -6.846 1.00 93.62 259 LEU A O 1
ATOM 2083 N N . PHE A 1 260 ? 8.330 12.519 -7.515 1.00 96.06 260 PHE A N 1
ATOM 2084 C CA . PHE A 1 260 ? 8.532 11.935 -8.838 1.00 96.06 260 PHE A CA 1
ATOM 2085 C C . PHE A 1 260 ? 7.782 12.696 -9.930 1.00 96.06 260 PHE A C 1
ATOM 2087 O O . PHE A 1 260 ? 6.804 13.392 -9.675 1.00 96.06 260 PHE A O 1
ATOM 2094 N N . ARG A 1 261 ? 8.263 12.584 -11.168 1.00 94.62 261 ARG A N 1
ATOM 2095 C CA . ARG A 1 261 ? 7.676 13.237 -12.343 1.00 94.62 261 ARG A CA 1
ATOM 2096 C C . ARG A 1 261 ? 7.771 12.339 -13.562 1.00 94.62 261 ARG A C 1
ATOM 2098 O O . ARG A 1 261 ? 8.625 11.462 -13.622 1.00 94.62 261 ARG A O 1
ATOM 2105 N N . LEU A 1 262 ? 6.923 12.607 -14.544 1.00 95.00 262 LEU A N 1
ATOM 2106 C CA . LEU A 1 262 ? 6.972 11.956 -15.843 1.00 95.00 262 LEU A CA 1
ATOM 2107 C C . LEU A 1 262 ? 7.680 12.889 -16.826 1.00 95.00 262 LEU A C 1
ATOM 2109 O O . LEU A 1 262 ? 7.284 14.048 -16.965 1.00 95.00 262 LEU A O 1
ATOM 2113 N N . ARG A 1 263 ? 8.731 12.395 -17.479 1.00 92.94 263 ARG A N 1
ATOM 2114 C CA . ARG A 1 263 ? 9.541 13.127 -18.451 1.00 92.94 263 ARG A CA 1
ATOM 2115 C C . ARG A 1 263 ? 9.506 12.399 -19.786 1.00 92.94 263 ARG A C 1
ATOM 2117 O O . ARG A 1 263 ? 9.982 11.275 -19.908 1.00 92.94 263 ARG A O 1
ATOM 2124 N N . GLU A 1 264 ? 8.940 13.053 -20.787 1.00 89.50 264 GLU A N 1
ATOM 2125 C CA . GLU A 1 264 ? 8.951 12.547 -22.157 1.00 89.50 264 GLU A CA 1
ATOM 2126 C C . GLU A 1 264 ? 10.301 12.869 -22.808 1.00 89.50 264 GLU A C 1
ATOM 2128 O O . GLU A 1 264 ? 10.838 13.967 -22.630 1.00 89.50 264 GLU A O 1
ATOM 2133 N N . HIS A 1 265 ? 10.860 11.899 -23.529 1.00 82.44 265 HIS A N 1
ATOM 2134 C CA . HIS A 1 265 ? 12.108 12.080 -24.274 1.00 82.44 265 HIS A CA 1
ATOM 2135 C C . HIS A 1 265 ? 11.884 12.960 -25.505 1.00 82.44 265 HIS A C 1
ATOM 2137 O O . HIS A 1 265 ? 10.889 12.822 -26.219 1.00 82.44 265 HIS A O 1
ATOM 2143 N N . SER A 1 266 ? 12.843 13.838 -25.787 1.00 79.50 266 SER A N 1
ATOM 2144 C CA . SER A 1 266 ? 12.930 14.554 -27.059 1.00 79.50 266 SER A CA 1
ATOM 2145 C C . SER A 1 266 ? 13.336 13.617 -28.203 1.00 79.50 266 SER A C 1
ATOM 2147 O O . SER A 1 266 ? 13.857 12.524 -27.988 1.00 79.50 266 SER A O 1
ATOM 2149 N N . ALA A 1 267 ? 13.155 14.060 -29.450 1.00 75.19 267 ALA A N 1
ATOM 2150 C CA . ALA A 1 267 ? 13.512 13.265 -30.629 1.00 75.19 267 ALA A CA 1
ATOM 2151 C C . ALA A 1 267 ? 15.001 12.861 -30.676 1.00 75.19 267 ALA A C 1
ATOM 2153 O O . ALA A 1 267 ? 15.337 11.861 -31.302 1.00 75.19 267 ALA A O 1
ATOM 2154 N N . GLN A 1 268 ? 15.883 13.634 -30.035 1.00 67.56 268 GLN A N 1
ATOM 2155 C CA . GLN A 1 268 ? 17.319 13.367 -29.944 1.00 67.56 268 GLN A CA 1
ATOM 2156 C C . GLN A 1 268 ? 17.676 12.360 -28.838 1.00 67.56 268 GLN A C 1
ATOM 2158 O O . GLN A 1 268 ? 18.711 11.707 -28.935 1.00 67.56 268 GLN A O 1
ATOM 2163 N N . GLU A 1 269 ? 16.836 12.239 -27.807 1.00 66.12 269 GLU A N 1
ATOM 2164 C CA . GLU A 1 269 ? 17.018 11.317 -26.674 1.00 66.12 269 GLU A CA 1
ATOM 2165 C C . GLU A 1 269 ? 16.433 9.926 -26.951 1.00 66.12 269 GLU A C 1
ATOM 2167 O O . GLU A 1 269 ? 16.847 8.939 -26.340 1.00 66.12 269 GLU A O 1
ATOM 2172 N N . LEU A 1 270 ? 15.481 9.828 -27.888 1.00 72.56 270 LEU A N 1
ATOM 2173 C CA . LEU A 1 270 ? 14.886 8.553 -28.270 1.00 72.56 270 LEU A CA 1
ATOM 2174 C C . LEU A 1 270 ? 15.956 7.584 -28.782 1.00 72.56 270 LEU A C 1
ATOM 2176 O O . LEU A 1 270 ? 16.696 7.860 -29.728 1.00 72.56 270 LEU A O 1
ATOM 2180 N N . SER A 1 271 ? 15.979 6.390 -28.190 1.00 68.81 271 SER A N 1
ATOM 2181 C CA . SER A 1 271 ? 16.750 5.274 -28.734 1.00 68.81 271 SER A CA 1
ATOM 2182 C C . SER A 1 271 ? 16.316 4.987 -30.173 1.00 68.81 271 SER A C 1
ATOM 2184 O O . SER A 1 271 ? 15.144 5.113 -30.512 1.00 68.81 271 SER A O 1
ATOM 2186 N N . HIS A 1 272 ? 17.247 4.538 -31.016 1.00 61.66 272 HIS A N 1
ATOM 2187 C CA . HIS A 1 272 ? 17.032 4.325 -32.456 1.00 61.66 272 HIS A CA 1
ATOM 2188 C C . HIS A 1 272 ? 15.866 3.379 -32.818 1.00 61.66 272 HIS A C 1
ATOM 2190 O O . HIS A 1 272 ? 15.421 3.363 -33.965 1.00 61.66 272 HIS A O 1
ATOM 2196 N N . TYR A 1 273 ? 15.384 2.579 -31.864 1.00 63.50 273 TYR A N 1
ATOM 2197 C CA . TYR A 1 273 ? 14.237 1.681 -32.011 1.00 63.50 273 TYR A CA 1
ATOM 2198 C C . TYR A 1 273 ? 12.941 2.198 -31.362 1.00 63.50 273 TYR A C 1
ATOM 2200 O O . TYR A 1 273 ? 11.915 1.537 -31.521 1.00 63.50 273 TYR A O 1
ATOM 2208 N N . SER A 1 274 ? 12.973 3.328 -30.642 1.00 71.19 274 SER A N 1
ATOM 2209 C CA . SER A 1 274 ? 11.845 3.840 -29.858 1.00 71.19 274 SER A CA 1
ATOM 2210 C C . SER A 1 274 ? 11.015 4.875 -30.620 1.00 71.19 274 SER A C 1
ATOM 2212 O O . SER A 1 274 ? 11.565 5.840 -31.149 1.00 71.19 274 SER A O 1
ATOM 2214 N N . LYS A 1 275 ? 9.683 4.717 -30.657 1.00 75.88 275 LYS A N 1
ATOM 2215 C CA . LYS A 1 275 ? 8.774 5.753 -31.202 1.00 75.88 275 LYS A CA 1
ATOM 2216 C C . LYS A 1 275 ? 8.435 6.846 -30.187 1.00 75.88 275 LYS A C 1
ATOM 2218 O O . LYS A 1 275 ? 8.138 7.973 -30.569 1.00 75.88 275 LYS A O 1
ATOM 2223 N N . ALA A 1 276 ? 8.421 6.478 -28.916 1.00 82.00 276 ALA A N 1
ATOM 2224 C CA . ALA A 1 276 ? 8.129 7.311 -27.763 1.00 82.00 276 ALA A CA 1
ATOM 2225 C C . ALA A 1 276 ? 8.705 6.622 -26.523 1.00 82.00 276 ALA A C 1
ATOM 2227 O O . ALA A 1 276 ? 8.586 5.401 -26.390 1.00 82.00 276 ALA A O 1
ATOM 2228 N N . THR A 1 277 ? 9.290 7.406 -25.623 1.00 86.75 277 THR A N 1
ATOM 2229 C CA . THR A 1 277 ? 9.787 6.942 -24.328 1.00 86.75 277 THR A CA 1
ATOM 2230 C C . THR A 1 277 ? 9.363 7.943 -23.263 1.00 86.75 277 THR A C 1
ATOM 2232 O O . THR A 1 277 ? 9.550 9.152 -23.434 1.00 86.75 277 THR A O 1
ATOM 2235 N N . THR A 1 278 ? 8.796 7.440 -22.166 1.00 91.56 278 THR A N 1
ATOM 2236 C CA . THR A 1 278 ? 8.577 8.226 -20.946 1.00 91.56 278 THR A CA 1
ATOM 2237 C C . THR A 1 278 ? 9.414 7.658 -19.815 1.00 91.56 278 THR A C 1
ATOM 2239 O O . THR A 1 278 ? 9.251 6.490 -19.473 1.00 91.56 278 THR A O 1
ATOM 2242 N N . ASP A 1 279 ? 10.231 8.498 -19.187 1.00 92.75 279 ASP A N 1
ATOM 2243 C CA . ASP A 1 279 ? 10.858 8.166 -17.912 1.00 92.75 279 ASP A CA 1
ATOM 2244 C C . ASP A 1 279 ? 9.982 8.676 -16.770 1.00 92.75 279 ASP A C 1
ATOM 2246 O O . ASP A 1 279 ? 9.564 9.836 -16.745 1.00 92.75 279 ASP A O 1
ATOM 2250 N N . ILE A 1 280 ? 9.743 7.831 -15.777 1.00 96.00 280 ILE A N 1
ATOM 2251 C CA . ILE A 1 280 ? 9.371 8.271 -14.441 1.00 96.00 280 ILE A CA 1
ATOM 2252 C C . ILE A 1 280 ? 10.673 8.523 -13.686 1.00 96.00 280 ILE A C 1
ATOM 2254 O O . ILE A 1 280 ? 11.429 7.597 -13.386 1.00 96.00 280 ILE A O 1
ATOM 2258 N N . GLU A 1 281 ? 10.938 9.787 -13.379 1.00 96.19 281 GLU A N 1
ATOM 2259 C CA . GLU A 1 281 ? 12.103 10.214 -12.610 1.00 96.19 281 GLU A CA 1
ATOM 2260 C C . GLU A 1 281 ? 11.718 10.456 -11.155 1.00 96.19 281 GLU A C 1
ATOM 2262 O O . GLU A 1 281 ? 10.662 11.019 -10.877 1.00 96.19 281 GLU A O 1
ATOM 2267 N N . PHE A 1 282 ? 12.601 10.093 -10.228 1.00 96.81 282 PHE A N 1
ATOM 2268 C CA . PHE A 1 282 ? 12.463 10.350 -8.799 1.00 96.81 282 PHE A CA 1
ATOM 2269 C C . PHE A 1 282 ? 13.490 11.392 -8.336 1.00 96.81 282 PHE A C 1
ATOM 2271 O O . PHE A 1 282 ? 14.631 11.418 -8.802 1.00 96.81 282 PHE A O 1
ATOM 2278 N N . LEU A 1 283 ? 13.091 12.257 -7.407 1.00 94.75 283 LEU A N 1
ATOM 2279 C CA . LEU A 1 283 ? 13.932 13.274 -6.792 1.00 94.75 283 LEU A CA 1
ATOM 2280 C C . LEU A 1 283 ? 14.682 12.671 -5.599 1.00 94.75 283 LEU A C 1
ATOM 2282 O O . LEU A 1 283 ? 14.194 12.643 -4.469 1.00 94.75 283 LEU A O 1
ATOM 2286 N N . PHE A 1 284 ? 15.893 12.186 -5.855 1.00 93.56 284 PHE A N 1
ATOM 2287 C CA . PHE A 1 284 ? 16.798 11.707 -4.816 1.00 93.56 284 PHE A CA 1
ATOM 2288 C C . PHE A 1 284 ? 17.483 12.885 -4.098 1.00 93.56 284 PHE A C 1
ATOM 2290 O O . PHE A 1 284 ? 17.538 13.992 -4.639 1.00 93.56 284 PHE A O 1
ATOM 2297 N N . PRO A 1 285 ? 18.106 12.666 -2.921 1.00 91.25 285 PRO A N 1
ATOM 2298 C CA . PRO A 1 285 ? 18.907 13.693 -2.245 1.00 91.25 285 PRO A CA 1
ATOM 2299 C C . PRO A 1 285 ? 20.033 14.294 -3.105 1.00 91.25 285 PRO A C 1
ATOM 2301 O O . PRO A 1 285 ? 20.503 15.391 -2.825 1.00 91.25 285 PRO A O 1
ATOM 2304 N N . PHE A 1 286 ? 20.466 13.580 -4.148 1.00 88.50 286 PHE A N 1
ATOM 2305 C CA . PHE A 1 286 ? 21.488 14.010 -5.107 1.00 88.50 286 PHE A CA 1
ATOM 2306 C C . PHE A 1 286 ? 20.908 14.540 -6.435 1.00 88.50 286 PHE A C 1
ATOM 2308 O O . PHE A 1 286 ? 21.667 14.795 -7.368 1.00 88.50 286 PHE A O 1
ATOM 2315 N N . GLY A 1 287 ? 19.585 14.712 -6.538 1.00 90.44 287 GLY A N 1
ATOM 2316 C CA . GLY A 1 287 ? 18.897 15.246 -7.716 1.00 90.44 287 GLY A CA 1
ATOM 2317 C C . GLY A 1 287 ? 17.956 14.253 -8.403 1.00 90.44 287 GLY A C 1
ATOM 2318 O O . GLY A 1 287 ? 17.715 13.149 -7.917 1.00 90.44 287 GLY A O 1
ATOM 2319 N N . TRP A 1 288 ? 17.401 14.673 -9.542 1.00 91.38 288 TRP A N 1
ATOM 2320 C CA . TRP A 1 288 ? 16.521 13.844 -10.368 1.00 91.38 288 TRP A CA 1
ATOM 2321 C C . TRP A 1 288 ? 17.284 12.667 -10.977 1.00 91.38 288 TRP A C 1
ATOM 2323 O O . TRP A 1 288 ? 18.370 12.846 -11.530 1.00 91.38 288 TRP A O 1
ATOM 2333 N N . GLY A 1 289 ? 16.704 11.474 -10.885 1.00 91.00 289 GLY A N 1
ATOM 2334 C CA . GLY A 1 289 ? 17.223 10.268 -11.515 1.00 91.00 289 GLY A CA 1
ATOM 2335 C C . GLY A 1 289 ? 16.095 9.376 -12.017 1.00 91.00 289 GLY A C 1
ATOM 2336 O O . GLY A 1 289 ? 15.026 9.320 -11.416 1.00 91.00 289 GLY A O 1
ATOM 2337 N N . GLU A 1 290 ? 16.344 8.674 -13.114 1.00 91.88 290 GLU A N 1
ATOM 2338 C CA . GLU A 1 290 ? 15.410 7.722 -13.714 1.00 91.88 290 GLU A CA 1
ATOM 2339 C C . GLU A 1 290 ? 15.111 6.562 -12.745 1.00 91.88 290 GLU A C 1
ATOM 2341 O O . GLU A 1 290 ? 16.021 5.956 -12.170 1.00 91.88 290 GLU A O 1
ATOM 2346 N N . LEU A 1 291 ? 13.824 6.288 -12.530 1.00 94.31 291 LEU A N 1
ATOM 2347 C CA . LEU A 1 291 ? 13.323 5.201 -11.688 1.00 94.31 291 LEU A CA 1
ATOM 2348 C C . LEU A 1 291 ? 12.680 4.097 -12.537 1.00 94.31 291 LEU A C 1
ATOM 2350 O O . LEU A 1 291 ? 12.937 2.920 -12.286 1.00 94.31 291 LEU A O 1
ATOM 2354 N N . TRP A 1 292 ? 11.843 4.482 -13.501 1.00 95.38 292 TRP A N 1
ATOM 2355 C CA . TRP A 1 292 ? 11.087 3.574 -14.364 1.00 95.38 292 TRP A CA 1
ATOM 2356 C C . TRP A 1 292 ? 11.080 4.123 -15.788 1.00 95.38 292 TRP A C 1
ATOM 2358 O O . TRP A 1 292 ? 10.623 5.244 -15.986 1.00 95.38 292 TRP A O 1
ATOM 2368 N N . ALA A 1 293 ? 11.535 3.355 -16.771 1.00 91.44 293 ALA A N 1
ATOM 2369 C CA . ALA A 1 293 ? 11.467 3.739 -18.180 1.00 91.44 293 ALA A CA 1
ATOM 2370 C C . ALA A 1 293 ? 10.314 3.015 -18.891 1.00 91.44 293 ALA A C 1
ATOM 2372 O O . ALA A 1 293 ? 10.008 1.869 -18.563 1.00 91.44 293 ALA A O 1
ATOM 2373 N N . LEU A 1 294 ? 9.665 3.691 -19.846 1.00 90.88 294 LEU A N 1
ATOM 2374 C CA . LEU A 1 294 ? 8.585 3.143 -20.674 1.00 90.88 294 LEU A CA 1
ATOM 2375 C C . LEU A 1 294 ? 8.835 3.364 -22.183 1.00 90.88 294 LEU A C 1
ATOM 2377 O O . LEU A 1 294 ? 8.117 4.160 -22.797 1.00 90.88 294 LEU A O 1
ATOM 2381 N N . PRO A 1 295 ? 9.856 2.746 -22.811 1.00 85.31 295 PRO A N 1
ATOM 2382 C CA . PRO A 1 295 ? 10.063 2.852 -24.255 1.00 85.31 295 PRO A CA 1
ATOM 2383 C C . PRO A 1 295 ? 9.028 2.068 -25.081 1.00 85.31 295 PRO A C 1
ATOM 2385 O O . PRO A 1 295 ? 8.304 1.200 -24.585 1.00 85.31 295 PRO A O 1
ATOM 2388 N N . THR A 1 296 ? 8.971 2.379 -26.382 1.00 75.38 296 THR A N 1
ATOM 2389 C CA . THR A 1 296 ? 8.120 1.684 -27.363 1.00 75.38 296 THR A CA 1
ATOM 2390 C C . THR A 1 296 ? 8.946 1.119 -28.518 1.00 75.38 296 THR A C 1
ATOM 2392 O O . THR A 1 296 ? 9.358 1.867 -29.396 1.00 75.38 296 THR A O 1
ATOM 2395 N N . ALA A 1 297 ? 9.193 -0.194 -28.556 1.00 69.25 297 ALA A N 1
ATOM 2396 C CA . ALA A 1 297 ? 10.180 -0.806 -29.457 1.00 69.25 297 ALA A CA 1
ATOM 2397 C C . ALA A 1 297 ? 9.594 -1.709 -30.568 1.00 69.25 297 ALA A C 1
ATOM 2399 O O . ALA A 1 297 ? 8.426 -2.117 -30.544 1.00 69.25 297 ALA A O 1
ATOM 2400 N N . HIS A 1 298 ? 10.452 -2.056 -31.543 1.00 59.44 298 HIS A N 1
ATOM 2401 C CA . HIS A 1 298 ? 10.184 -2.992 -32.646 1.00 59.44 298 HIS A CA 1
ATOM 2402 C C . HIS A 1 298 ? 11.095 -4.239 -32.604 1.00 59.44 298 HIS A C 1
ATOM 2404 O O . HIS A 1 298 ? 12.306 -4.139 -32.427 1.00 59.44 298 HIS A O 1
ATOM 2410 N N . MET A 1 299 ? 10.544 -5.421 -32.901 1.00 61.03 299 MET A N 1
ATOM 2411 C CA . MET A 1 299 ? 11.218 -6.724 -32.761 1.00 61.03 299 MET A CA 1
ATOM 2412 C C . MET A 1 299 ? 11.841 -7.251 -34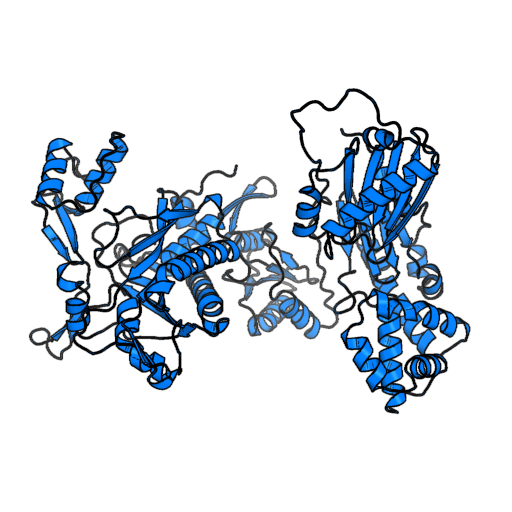.085 1.00 61.03 299 MET A C 1
ATOM 2414 O O . MET A 1 299 ? 11.327 -8.203 -34.671 1.00 61.03 299 MET A O 1
ATOM 2418 N N . LYS A 1 300 ? 12.923 -6.638 -34.611 1.00 54.88 300 LYS A N 1
ATOM 2419 C CA . LYS A 1 300 ? 13.467 -6.963 -35.966 1.00 54.88 300 LYS A CA 1
ATOM 2420 C C . LYS A 1 300 ? 14.701 -7.887 -36.064 1.00 54.88 300 LYS A C 1
ATOM 2422 O O . LYS A 1 300 ? 14.903 -8.466 -37.127 1.00 54.88 300 LYS A O 1
ATOM 2427 N N . PHE A 1 301 ? 15.535 -8.060 -35.036 1.00 50.44 301 PHE A N 1
ATOM 2428 C CA . PHE A 1 301 ? 16.929 -8.508 -35.263 1.00 50.44 301 PHE A CA 1
ATOM 2429 C C . PHE A 1 301 ? 17.253 -10.015 -35.124 1.00 50.44 301 PHE A C 1
ATOM 2431 O O . PHE A 1 301 ? 18.388 -10.413 -35.369 1.00 50.44 301 PHE A O 1
ATOM 2438 N N . SER A 1 302 ? 16.309 -10.897 -34.778 1.00 47.16 302 SER A N 1
ATOM 2439 C CA . SER A 1 302 ? 16.631 -12.306 -34.450 1.00 47.16 302 SER A CA 1
ATOM 2440 C C . SER A 1 302 ? 16.839 -13.249 -35.650 1.00 47.16 302 SER A C 1
ATOM 2442 O O . SER A 1 302 ? 17.211 -14.408 -35.461 1.00 47.16 302 SER A O 1
ATOM 2444 N N . GLY A 1 303 ? 16.544 -12.807 -36.879 1.00 48.38 303 GLY A N 1
ATOM 2445 C CA . GLY A 1 303 ? 16.572 -13.658 -38.079 1.00 48.38 303 GLY A CA 1
ATOM 2446 C C . GLY A 1 303 ? 15.515 -14.778 -38.109 1.00 48.38 303 GLY A C 1
ATOM 2447 O O . GLY A 1 303 ? 15.487 -15.555 -39.061 1.00 48.38 303 GLY A O 1
ATOM 2448 N N . LYS A 1 304 ? 14.634 -14.874 -37.099 1.00 57.69 304 LYS A N 1
ATOM 2449 C CA . LYS A 1 304 ? 13.489 -15.801 -37.055 1.00 57.69 304 LYS A CA 1
ATOM 2450 C C . LYS A 1 304 ? 12.172 -15.069 -37.321 1.00 57.69 304 LYS A C 1
ATOM 2452 O O . LYS A 1 304 ? 12.017 -13.910 -36.947 1.00 57.69 304 LYS A O 1
ATOM 2457 N N . ASP A 1 305 ? 11.202 -15.765 -37.923 1.00 64.31 305 ASP A N 1
ATOM 2458 C CA . ASP A 1 305 ? 9.857 -15.221 -38.152 1.00 64.31 305 ASP A CA 1
ATOM 2459 C C . ASP A 1 305 ? 9.077 -15.094 -36.824 1.00 64.31 305 ASP A C 1
ATOM 2461 O O . ASP A 1 305 ? 8.439 -16.032 -36.329 1.00 64.31 305 ASP A O 1
ATOM 2465 N N . LEU A 1 306 ? 9.116 -13.896 -36.244 1.00 72.94 306 LEU A N 1
ATOM 2466 C CA . LEU A 1 306 ? 8.372 -13.536 -35.038 1.00 72.94 306 LEU A CA 1
ATOM 2467 C C . LEU A 1 306 ? 7.012 -12.866 -35.340 1.00 72.94 306 LEU A C 1
ATOM 2469 O O . LEU A 1 306 ? 6.428 -12.263 -34.443 1.00 72.94 306 LEU A O 1
ATOM 2473 N N . HIS A 1 307 ? 6.470 -12.994 -36.561 1.00 81.62 307 HIS A N 1
ATOM 2474 C CA . HIS A 1 307 ? 5.156 -12.433 -36.907 1.00 81.62 307 HIS A CA 1
ATOM 2475 C C . HIS A 1 307 ? 4.021 -13.102 -36.132 1.00 81.62 307 HIS A C 1
ATOM 2477 O O . HIS A 1 307 ? 3.695 -14.272 -36.349 1.00 81.62 307 HIS A O 1
ATOM 2483 N N . TYR A 1 308 ? 3.327 -12.347 -35.298 1.00 83.81 308 TYR A N 1
ATOM 2484 C CA . TYR A 1 308 ? 2.048 -12.785 -34.771 1.00 83.81 308 TYR A CA 1
ATOM 2485 C C . TYR A 1 308 ? 1.065 -13.055 -35.921 1.00 83.81 308 TYR A C 1
ATOM 2487 O O . TYR A 1 308 ? 0.954 -12.243 -36.842 1.00 83.81 308 TYR A O 1
ATOM 2495 N N . ALA A 1 309 ? 0.391 -14.208 -35.883 1.00 84.56 309 ALA A N 1
ATOM 2496 C CA . ALA A 1 309 ? -0.557 -14.606 -36.913 1.00 84.56 309 ALA A CA 1
ATOM 2497 C C . ALA A 1 309 ? -1.854 -15.141 -36.294 1.00 84.56 309 ALA A C 1
ATOM 2499 O O . ALA A 1 309 ? -1.812 -16.041 -35.456 1.00 84.56 309 ALA A O 1
ATOM 2500 N N . GLU A 1 310 ? -2.994 -14.622 -36.752 1.00 85.25 310 GLU A N 1
ATOM 2501 C CA . GLU A 1 310 ? -4.327 -15.186 -36.503 1.00 85.25 310 GLU A CA 1
ATOM 2502 C C . GLU A 1 310 ? -4.957 -15.540 -37.856 1.00 85.25 310 GLU A C 1
ATOM 2504 O O . GLU A 1 310 ? -5.568 -14.667 -38.483 1.00 85.25 310 GLU A O 1
ATOM 2509 N N . PRO A 1 311 ? -4.803 -16.793 -38.333 1.00 76.94 311 PRO A N 1
ATOM 2510 C CA . PRO A 1 311 ? -5.292 -17.210 -39.648 1.00 76.94 311 PRO A CA 1
ATOM 2511 C C . PRO A 1 311 ? -6.790 -16.961 -39.841 1.00 76.94 311 PRO A C 1
ATOM 2513 O O . PRO A 1 311 ? -7.184 -16.437 -40.878 1.00 76.94 311 PRO A O 1
ATOM 2516 N N . ASP A 1 312 ? -7.602 -17.222 -38.811 1.00 80.94 312 ASP A N 1
ATOM 2517 C CA . ASP A 1 312 ? -9.062 -17.036 -38.842 1.00 80.94 312 ASP A CA 1
ATOM 2518 C C . ASP A 1 312 ? -9.484 -15.575 -39.068 1.00 80.94 312 ASP A C 1
ATOM 2520 O O . ASP A 1 312 ? -10.596 -15.302 -39.511 1.00 80.94 312 ASP A O 1
ATOM 2524 N N . ARG A 1 313 ? -8.594 -14.622 -38.763 1.00 82.50 313 ARG A N 1
ATOM 2525 C CA . ARG A 1 313 ? -8.807 -13.178 -38.944 1.00 82.50 313 ARG A CA 1
ATOM 2526 C C . ARG A 1 313 ? -7.959 -12.591 -40.078 1.00 82.50 313 ARG A C 1
ATOM 2528 O O . ARG A 1 313 ? -8.015 -11.387 -40.301 1.00 82.50 313 ARG A O 1
ATOM 2535 N N . GLY A 1 314 ? -7.147 -13.404 -40.761 1.00 84.19 314 GLY A N 1
ATOM 2536 C CA . GLY A 1 314 ? -6.216 -12.949 -41.799 1.00 84.19 314 GLY A CA 1
ATOM 2537 C C . GLY A 1 314 ? -5.098 -12.024 -41.295 1.00 84.19 314 GLY A C 1
ATOM 2538 O O . GLY A 1 314 ? -4.499 -11.299 -42.085 1.00 84.19 314 GLY A O 1
ATOM 2539 N N . ILE A 1 315 ? -4.812 -12.021 -39.990 1.00 86.19 315 ILE A N 1
ATOM 2540 C CA . ILE A 1 315 ? -3.831 -11.114 -39.379 1.00 86.19 315 ILE A CA 1
ATOM 2541 C C . ILE A 1 315 ? -2.439 -11.736 -39.475 1.00 86.19 315 ILE A C 1
ATOM 2543 O O . ILE A 1 315 ? -2.240 -12.864 -39.024 1.00 86.19 315 ILE A O 1
ATOM 2547 N N . LYS A 1 316 ? -1.467 -10.977 -39.995 1.00 89.06 316 LYS A N 1
ATOM 2548 C CA . LYS A 1 316 ? -0.029 -11.261 -39.891 1.00 89.06 316 LYS A CA 1
ATOM 2549 C C . LYS A 1 316 ? 0.723 -9.958 -39.622 1.00 89.06 316 LYS A C 1
ATOM 2551 O O . LYS A 1 316 ? 0.787 -9.098 -40.495 1.00 89.06 316 LYS A O 1
ATOM 2556 N N . VAL A 1 317 ? 1.290 -9.806 -38.427 1.00 88.69 317 VAL A N 1
ATOM 2557 C CA . VAL A 1 317 ? 1.908 -8.546 -37.984 1.00 88.69 317 VAL A CA 1
ATOM 2558 C C . VAL A 1 317 ? 3.132 -8.795 -37.110 1.00 88.69 317 VAL A C 1
ATOM 2560 O O . VAL A 1 317 ? 3.208 -9.805 -36.415 1.00 88.69 317 VAL A O 1
ATOM 2563 N N . ILE A 1 318 ? 4.101 -7.880 -37.130 1.00 87.25 318 ILE A N 1
ATOM 2564 C CA . ILE A 1 318 ? 5.151 -7.820 -36.106 1.00 87.25 318 ILE A CA 1
ATOM 2565 C C . ILE A 1 318 ? 4.610 -6.929 -34.981 1.00 87.25 318 ILE A C 1
ATOM 2567 O O . ILE A 1 318 ? 4.403 -5.740 -35.238 1.00 87.25 318 ILE A O 1
ATOM 2571 N N . PRO A 1 319 ? 4.353 -7.465 -33.775 1.00 89.44 319 PRO A N 1
ATOM 2572 C CA . PRO A 1 319 ? 3.825 -6.663 -32.677 1.00 89.44 319 PRO A CA 1
ATOM 2573 C C . PRO A 1 319 ? 4.759 -5.501 -32.332 1.00 89.44 319 PRO A C 1
ATOM 2575 O O . PRO A 1 319 ? 5.985 -5.628 -32.424 1.00 89.44 319 PRO A O 1
ATOM 2578 N N . HIS A 1 320 ? 4.178 -4.384 -31.903 1.00 90.19 320 HIS A N 1
ATOM 2579 C CA . HIS A 1 320 ? 4.921 -3.376 -31.150 1.00 90.19 320 HIS A CA 1
ATOM 2580 C C . HIS A 1 320 ? 4.962 -3.764 -29.684 1.00 90.19 320 HIS A C 1
ATOM 2582 O O . HIS A 1 320 ? 4.091 -4.496 -29.208 1.00 90.19 320 HIS A O 1
ATOM 2588 N N . VAL A 1 321 ? 5.964 -3.250 -28.983 1.00 91.31 321 VAL A N 1
ATOM 2589 C CA . VAL A 1 321 ? 6.164 -3.537 -27.570 1.00 91.31 321 VAL A CA 1
ATOM 2590 C C . VAL A 1 321 ? 6.168 -2.242 -26.781 1.00 91.31 321 VAL A C 1
ATOM 2592 O O . VAL A 1 321 ? 6.840 -1.293 -27.177 1.00 91.31 321 VAL A O 1
ATOM 2595 N N . ILE A 1 322 ? 5.404 -2.209 -25.692 1.00 94.00 322 ILE A N 1
ATOM 2596 C CA . ILE A 1 322 ? 5.518 -1.195 -24.642 1.00 94.00 322 ILE A CA 1
ATOM 2597 C C . ILE A 1 322 ? 6.269 -1.845 -23.491 1.00 94.00 322 ILE A C 1
ATOM 2599 O O . ILE A 1 322 ? 5.829 -2.890 -23.010 1.00 94.00 322 ILE A O 1
ATOM 2603 N N . GLU A 1 323 ? 7.362 -1.232 -23.058 1.00 93.19 323 GLU A N 1
ATOM 2604 C CA . GLU A 1 323 ? 8.273 -1.840 -22.090 1.00 93.19 323 GLU A CA 1
ATOM 2605 C C . GLU A 1 323 ? 8.310 -1.048 -20.778 1.00 93.19 323 GLU A C 1
ATOM 2607 O O . GLU A 1 323 ? 9.110 -0.133 -20.641 1.00 93.19 323 GLU A O 1
ATOM 2612 N N . PRO A 1 324 ? 7.472 -1.339 -19.770 1.00 95.69 324 PRO A N 1
ATOM 2613 C CA . PRO A 1 324 ? 7.725 -0.820 -18.431 1.00 95.69 324 PRO A CA 1
ATOM 2614 C C . PRO A 1 324 ? 8.934 -1.525 -17.785 1.00 95.69 324 PRO A C 1
ATOM 2616 O O . PRO A 1 324 ? 8.784 -2.617 -17.237 1.00 95.69 324 PRO A O 1
ATOM 2619 N N . SER A 1 325 ? 10.103 -0.874 -17.765 1.00 93.94 325 SER A N 1
ATOM 2620 C CA . SER A 1 325 ? 11.339 -1.377 -17.135 1.00 93.94 325 SER A CA 1
ATOM 2621 C C . SER A 1 325 ? 11.666 -0.653 -15.823 1.00 93.94 325 SER A C 1
ATOM 2623 O O . SER A 1 325 ? 11.923 0.554 -15.802 1.00 93.94 325 SER A O 1
ATOM 2625 N N . LEU A 1 326 ? 11.644 -1.389 -14.704 1.00 97.06 326 LEU A N 1
ATOM 2626 C CA . LEU A 1 326 ? 11.799 -0.852 -13.347 1.00 97.06 326 LEU A CA 1
ATOM 2627 C C . LEU A 1 326 ? 12.949 -1.519 -12.588 1.00 97.06 326 LEU A C 1
ATOM 2629 O O . LEU A 1 326 ? 12.940 -2.728 -12.356 1.00 97.06 326 LEU A O 1
ATOM 2633 N N . GLY A 1 327 ? 13.912 -0.725 -12.118 1.00 96.56 327 GLY A N 1
ATOM 2634 C CA . GLY A 1 327 ? 14.989 -1.207 -11.246 1.00 96.56 327 GLY A CA 1
ATOM 2635 C C . GLY A 1 327 ? 14.521 -1.401 -9.800 1.00 96.56 327 GLY A C 1
ATOM 2636 O O . GLY A 1 327 ? 14.126 -0.436 -9.139 1.00 96.56 327 GLY A O 1
ATOM 2637 N N . VAL A 1 328 ? 14.621 -2.623 -9.267 1.00 98.00 328 VAL A N 1
ATOM 2638 C CA . VAL A 1 328 ? 14.174 -2.961 -7.901 1.00 98.00 328 VAL A CA 1
ATOM 2639 C C . VAL A 1 328 ? 14.942 -2.157 -6.853 1.00 98.00 328 VAL A C 1
ATOM 2641 O O . VAL A 1 328 ? 14.359 -1.670 -5.889 1.00 98.00 328 VAL A O 1
ATOM 2644 N N . GLU A 1 329 ? 16.248 -1.992 -7.030 1.00 96.31 329 GLU A N 1
ATOM 2645 C CA . GLU A 1 329 ? 17.133 -1.294 -6.099 1.00 96.31 329 GLU A CA 1
ATOM 2646 C C . GLU A 1 329 ? 16.875 0.209 -6.069 1.00 96.31 329 GLU A C 1
ATOM 2648 O O . GLU A 1 329 ? 16.835 0.811 -4.993 1.00 96.31 329 GLU A O 1
ATOM 2653 N N . ARG A 1 330 ? 16.629 0.814 -7.236 1.00 96.31 330 ARG A N 1
ATOM 2654 C CA . ARG A 1 330 ? 16.225 2.222 -7.312 1.00 96.31 330 ARG A CA 1
ATOM 2655 C C . ARG A 1 330 ? 14.872 2.423 -6.642 1.00 96.31 330 ARG A C 1
ATOM 2657 O O . ARG A 1 330 ? 14.735 3.345 -5.844 1.00 96.31 330 ARG A O 1
ATOM 2664 N N . LEU A 1 331 ? 13.917 1.521 -6.875 1.00 97.88 331 LEU A N 1
ATOM 2665 C CA . LEU A 1 331 ? 12.615 1.580 -6.219 1.00 97.88 331 LEU A CA 1
ATOM 2666 C C . LEU A 1 331 ? 12.714 1.407 -4.702 1.00 97.88 331 LEU A C 1
ATOM 2668 O O . LEU A 1 331 ? 12.091 2.166 -3.964 1.00 97.88 331 LEU A O 1
ATOM 2672 N N . LEU A 1 332 ? 13.515 0.453 -4.224 1.00 98.00 332 LEU A N 1
ATOM 2673 C CA . LEU A 1 332 ? 13.777 0.257 -2.799 1.00 98.00 332 LEU A CA 1
ATOM 2674 C C . LEU A 1 332 ? 14.291 1.554 -2.160 1.00 98.00 332 LEU A C 1
ATOM 2676 O O . LEU A 1 332 ? 13.793 1.972 -1.114 1.00 98.00 332 LEU A O 1
ATOM 2680 N N . LEU A 1 333 ? 15.256 2.210 -2.809 1.00 97.12 333 LEU A N 1
ATOM 2681 C CA . LEU A 1 333 ? 15.793 3.488 -2.358 1.00 97.12 333 LEU A CA 1
ATOM 2682 C C . LEU A 1 333 ? 14.713 4.582 -2.342 1.00 97.12 333 LEU A C 1
ATOM 2684 O O . LEU A 1 333 ? 14.582 5.288 -1.344 1.00 97.12 333 LEU A O 1
ATOM 2688 N N . SER A 1 334 ? 13.908 4.699 -3.401 1.00 97.19 334 SER A N 1
ATOM 2689 C CA . SER A 1 334 ? 12.803 5.664 -3.491 1.00 97.19 334 SER A CA 1
ATOM 2690 C C . SER A 1 334 ? 11.721 5.444 -2.426 1.00 97.19 334 SER A C 1
ATOM 2692 O O . SER A 1 334 ? 11.213 6.416 -1.863 1.00 97.19 334 SER A O 1
ATOM 2694 N N . VAL A 1 335 ? 11.397 4.187 -2.100 1.00 97.12 335 VAL A N 1
ATOM 2695 C CA . VAL A 1 335 ? 10.471 3.822 -1.012 1.00 97.12 335 VAL A CA 1
ATOM 2696 C C . VAL A 1 335 ? 11.037 4.255 0.338 1.00 97.12 335 VAL A C 1
ATOM 2698 O O . VAL A 1 335 ? 10.340 4.911 1.111 1.00 97.12 335 VAL A O 1
ATOM 2701 N N . LEU A 1 336 ? 12.310 3.950 0.610 1.00 96.38 336 LEU A N 1
ATOM 2702 C CA . LEU A 1 336 ? 12.975 4.344 1.852 1.00 96.38 336 LEU A CA 1
ATOM 2703 C C . LEU A 1 336 ? 13.024 5.871 2.009 1.00 96.38 336 LEU A C 1
ATOM 2705 O O . LEU A 1 336 ? 12.699 6.382 3.078 1.00 96.38 336 LEU A O 1
ATOM 2709 N N . ILE A 1 337 ? 13.355 6.607 0.943 1.00 95.50 337 ILE A N 1
ATOM 2710 C CA . ILE A 1 337 ? 13.356 8.080 0.944 1.00 95.50 337 ILE A CA 1
ATOM 2711 C C . ILE A 1 337 ? 11.947 8.629 1.187 1.00 95.50 337 ILE A C 1
ATOM 2713 O O . ILE A 1 337 ? 11.773 9.542 1.992 1.00 95.50 337 ILE A O 1
ATOM 2717 N N . SER A 1 338 ? 10.935 8.070 0.520 1.00 94.25 338 SER A N 1
ATOM 2718 C CA . SER A 1 338 ? 9.548 8.531 0.657 1.00 94.25 338 SER A CA 1
ATOM 2719 C C . SER A 1 338 ? 9.011 8.304 2.073 1.00 94.25 338 SER A C 1
ATOM 2721 O O . SER A 1 338 ? 8.332 9.180 2.617 1.00 94.25 338 SER A O 1
ATOM 2723 N N . ALA A 1 339 ? 9.355 7.166 2.682 1.00 93.25 339 ALA A N 1
ATOM 2724 C CA . ALA A 1 339 ? 8.928 6.783 4.022 1.00 93.25 339 ALA A CA 1
ATOM 2725 C C . ALA A 1 339 ? 9.702 7.497 5.141 1.00 93.25 339 ALA A C 1
ATOM 2727 O O . ALA A 1 339 ? 9.165 7.653 6.239 1.00 93.25 339 ALA A O 1
ATOM 2728 N N . TYR A 1 340 ? 10.942 7.924 4.892 1.00 93.44 340 TYR A N 1
ATOM 2729 C CA . TYR A 1 340 ? 11.794 8.532 5.909 1.00 93.44 340 TYR A CA 1
ATOM 2730 C C . TYR A 1 340 ? 11.265 9.888 6.378 1.00 93.44 340 TYR A C 1
ATOM 2732 O O . TYR A 1 340 ? 10.981 10.800 5.596 1.00 93.44 340 TYR A O 1
ATOM 2740 N N . SER A 1 341 ? 11.174 10.034 7.696 1.00 88.88 341 SER A N 1
ATOM 2741 C CA . SER A 1 341 ? 10.794 11.272 8.363 1.00 88.88 341 SER A CA 1
ATOM 2742 C C . SER A 1 341 ? 11.470 11.379 9.726 1.00 88.88 341 SER A C 1
ATOM 2744 O O . SER A 1 341 ? 11.901 10.380 10.309 1.00 88.88 341 SER A O 1
ATOM 2746 N N . ARG A 1 342 ? 11.560 12.609 10.232 1.00 84.94 342 ARG A N 1
ATOM 2747 C CA . ARG A 1 342 ? 11.934 12.889 11.616 1.00 84.94 342 ARG A CA 1
ATOM 2748 C C . ARG A 1 342 ? 10.768 13.558 12.319 1.00 84.94 342 ARG A C 1
ATOM 2750 O O . ARG A 1 342 ? 10.124 14.433 11.743 1.00 84.94 342 ARG A O 1
ATOM 2757 N N . ASP A 1 343 ? 10.504 13.121 13.537 1.00 75.69 343 ASP A N 1
ATOM 2758 C CA . ASP A 1 343 ? 9.420 13.603 14.390 1.00 75.69 343 ASP A CA 1
ATOM 2759 C C . ASP A 1 343 ? 9.975 13.929 15.782 1.00 75.69 343 ASP A C 1
ATOM 2761 O O . ASP A 1 343 ? 11.050 13.452 16.143 1.00 75.69 343 ASP A O 1
ATOM 2765 N N . ILE A 1 344 ? 9.256 14.730 16.566 1.00 74.94 344 ILE A N 1
ATOM 2766 C CA . ILE A 1 344 ? 9.608 15.018 17.961 1.00 74.94 344 ILE A CA 1
ATOM 2767 C C . ILE A 1 344 ? 8.624 14.271 18.859 1.00 74.94 344 ILE A C 1
ATOM 2769 O O . ILE A 1 344 ? 7.423 14.534 18.831 1.00 74.94 344 ILE A O 1
ATOM 2773 N N . ALA A 1 345 ? 9.136 13.357 19.680 1.00 64.69 345 ALA A N 1
ATOM 2774 C CA . ALA A 1 345 ? 8.367 12.641 20.693 1.00 64.69 345 ALA A CA 1
ATOM 2775 C C . ALA A 1 345 ? 9.029 12.841 22.059 1.00 64.69 345 ALA A C 1
ATOM 2777 O O . ALA A 1 345 ? 10.233 12.652 22.194 1.00 64.69 345 ALA A O 1
ATOM 2778 N N . ASP A 1 346 ? 8.251 13.264 23.058 1.00 63.56 346 ASP A N 1
ATOM 2779 C CA . ASP A 1 346 ? 8.729 13.538 24.424 1.00 63.56 346 ASP A CA 1
ATOM 2780 C C . ASP A 1 346 ? 9.926 14.513 24.497 1.00 63.56 346 ASP A C 1
ATOM 2782 O O . ASP A 1 346 ? 10.771 14.427 25.384 1.00 63.56 346 ASP A O 1
ATOM 2786 N N . GLY A 1 347 ? 10.004 15.460 23.555 1.00 71.75 347 GLY A N 1
ATOM 2787 C CA . GLY A 1 347 ? 11.103 16.428 23.463 1.00 71.75 347 GLY A CA 1
ATOM 2788 C C . GLY A 1 347 ? 12.379 15.893 22.801 1.00 71.75 347 GLY A C 1
ATOM 2789 O O . GLY A 1 347 ? 13.332 16.653 22.649 1.00 71.75 347 GLY A O 1
ATOM 2790 N N . GLU A 1 348 ? 12.397 14.633 22.357 1.00 73.06 348 GLU A N 1
ATOM 2791 C CA . GLU A 1 348 ? 13.501 14.038 21.604 1.00 73.06 348 GLU A CA 1
ATOM 2792 C C . GLU A 1 348 ? 13.153 13.860 20.121 1.00 73.06 348 GLU A C 1
ATOM 2794 O O . GLU A 1 348 ? 12.048 13.453 19.756 1.00 73.06 348 GLU A O 1
ATOM 2799 N N . GLU A 1 349 ? 14.126 14.119 19.247 1.00 81.56 349 GLU A N 1
ATOM 2800 C CA . GLU A 1 349 ? 14.015 13.786 17.827 1.00 81.56 349 GLU A CA 1
ATOM 2801 C C . GLU A 1 349 ? 14.048 12.260 17.650 1.00 81.56 349 GLU A C 1
ATOM 2803 O O . GLU A 1 349 ? 14.913 11.571 18.204 1.00 81.56 349 GLU A O 1
ATOM 2808 N N . ARG A 1 350 ? 13.119 11.721 16.858 1.00 82.19 350 ARG A N 1
ATOM 2809 C CA . ARG A 1 350 ? 13.070 10.312 16.458 1.00 82.19 350 ARG A CA 1
ATOM 2810 C C . ARG A 1 350 ? 12.987 10.178 14.943 1.00 82.19 350 ARG A C 1
ATOM 2812 O O . ARG A 1 350 ? 12.335 10.975 14.272 1.00 82.19 350 ARG A O 1
ATOM 2819 N N . VAL A 1 351 ? 13.623 9.137 14.417 1.00 89.19 351 VAL A N 1
ATOM 2820 C CA . VAL A 1 351 ? 13.495 8.729 13.015 1.00 89.19 351 VAL A CA 1
ATOM 2821 C C . VAL A 1 351 ? 12.319 7.767 12.895 1.00 89.19 351 VAL A C 1
ATOM 2823 O O . VAL A 1 351 ? 12.169 6.867 13.718 1.00 89.19 351 VAL A O 1
ATOM 2826 N N . VAL A 1 352 ? 11.491 7.965 11.872 1.00 89.06 352 VAL A N 1
ATOM 2827 C CA . VAL A 1 352 ? 10.332 7.116 11.584 1.00 89.06 352 VAL A CA 1
ATOM 2828 C C . VAL A 1 352 ? 10.300 6.798 10.093 1.00 89.06 352 VAL A C 1
ATOM 2830 O O . VAL A 1 352 ? 10.329 7.714 9.264 1.00 89.06 352 VAL A O 1
ATOM 2833 N N . LEU A 1 353 ? 10.192 5.511 9.755 1.00 91.50 353 LEU A N 1
ATOM 2834 C CA . LEU A 1 353 ? 9.874 5.056 8.402 1.00 91.50 353 LEU A CA 1
ATOM 2835 C C . LEU A 1 353 ? 8.367 4.800 8.287 1.00 91.50 353 LEU A C 1
ATOM 2837 O O . LEU A 1 353 ? 7.845 3.821 8.804 1.00 91.50 353 LEU A O 1
ATOM 2841 N N . SER A 1 354 ? 7.648 5.663 7.578 1.00 89.25 354 SER A N 1
ATOM 2842 C CA . SER A 1 354 ? 6.207 5.503 7.329 1.00 89.25 354 SER A CA 1
ATOM 2843 C C . SER A 1 354 ? 5.947 4.620 6.103 1.00 89.25 354 SER A C 1
ATOM 2845 O O . SER A 1 354 ? 5.456 5.095 5.080 1.00 89.25 354 SER A O 1
ATOM 2847 N N . LEU A 1 355 ? 6.333 3.343 6.182 1.00 87.31 355 LEU A N 1
ATOM 2848 C CA . LEU A 1 355 ? 6.126 2.368 5.106 1.00 87.31 355 LEU A CA 1
ATOM 2849 C C . LEU A 1 355 ? 4.646 1.981 4.980 1.00 87.31 355 LEU A C 1
ATOM 2851 O O . LEU A 1 355 ? 3.927 1.884 5.974 1.00 87.31 355 LEU A O 1
ATOM 2855 N N . SER A 1 356 ? 4.202 1.689 3.754 1.00 85.00 356 SER A N 1
ATOM 2856 C CA . SER A 1 356 ? 2.921 1.003 3.559 1.00 85.00 356 SER A CA 1
ATOM 2857 C C . SER A 1 356 ? 2.958 -0.366 4.261 1.00 85.00 356 SER A C 1
ATOM 2859 O O . SER A 1 356 ? 3.965 -1.072 4.131 1.00 85.00 356 SER A O 1
ATOM 2861 N N . PRO A 1 357 ? 1.892 -0.795 4.968 1.00 82.44 357 PRO A N 1
ATOM 2862 C CA . PRO A 1 357 ? 1.872 -2.085 5.661 1.00 82.44 357 PRO A CA 1
ATOM 2863 C C . PRO A 1 357 ? 2.165 -3.297 4.765 1.00 82.44 357 PRO A C 1
ATOM 2865 O O . PRO A 1 357 ? 2.734 -4.277 5.237 1.00 82.44 357 PRO A O 1
ATOM 2868 N N . GLU A 1 358 ? 1.813 -3.230 3.475 1.00 84.06 358 GLU A N 1
ATOM 2869 C CA . GLU A 1 358 ? 2.112 -4.288 2.495 1.00 84.06 358 GLU A CA 1
ATOM 2870 C C . GLU A 1 358 ? 3.609 -4.378 2.154 1.00 84.06 358 GLU A C 1
ATOM 2872 O O . GLU A 1 358 ? 4.083 -5.429 1.725 1.00 84.06 358 GLU A O 1
ATOM 2877 N N . LEU A 1 359 ? 4.356 -3.287 2.353 1.00 92.44 359 LEU A N 1
ATOM 2878 C CA . LEU A 1 359 ? 5.797 -3.223 2.121 1.00 92.44 359 LEU A CA 1
ATOM 2879 C C . LEU A 1 359 ? 6.621 -3.474 3.384 1.00 92.44 359 LEU A C 1
ATOM 2881 O O . LEU A 1 359 ? 7.765 -3.918 3.273 1.00 92.44 359 LEU A O 1
ATOM 2885 N N . ALA A 1 360 ? 6.066 -3.204 4.567 1.00 93.12 360 ALA A N 1
ATOM 2886 C CA . ALA A 1 360 ? 6.798 -3.252 5.826 1.00 93.12 360 ALA A CA 1
ATOM 2887 C C . ALA A 1 360 ? 7.553 -4.590 6.026 1.00 93.12 360 ALA A C 1
ATOM 2889 O O . ALA A 1 360 ? 6.946 -5.657 5.880 1.00 93.12 360 ALA A O 1
ATOM 2890 N N . PRO A 1 361 ? 8.857 -4.564 6.379 1.00 95.31 361 PRO A N 1
ATOM 2891 C CA . PRO A 1 361 ? 9.654 -5.776 6.599 1.00 95.31 361 PRO A CA 1
ATOM 2892 C C . PRO A 1 361 ? 9.076 -6.689 7.682 1.00 95.31 361 PRO A C 1
ATOM 2894 O O . PRO A 1 361 ? 9.152 -7.912 7.590 1.00 95.31 361 PRO A O 1
ATOM 2897 N N . LEU A 1 362 ? 8.501 -6.076 8.715 1.00 92.75 362 LEU A N 1
ATOM 2898 C CA . LEU A 1 362 ? 7.776 -6.727 9.793 1.00 92.75 362 LEU A CA 1
ATOM 2899 C C . LEU A 1 362 ? 6.354 -6.182 9.775 1.00 92.75 362 LEU A C 1
ATOM 2901 O O . LEU A 1 362 ? 6.169 -4.969 9.728 1.00 92.75 362 LEU A O 1
ATOM 2905 N N . GLN A 1 363 ? 5.348 -7.051 9.850 1.00 86.69 363 GLN A N 1
ATOM 2906 C CA . GLN A 1 363 ? 3.962 -6.607 10.003 1.00 86.69 363 GLN A CA 1
ATOM 2907 C C . GLN A 1 363 ? 3.637 -6.285 11.460 1.00 86.69 363 GLN A C 1
ATOM 2909 O O . GLN A 1 363 ? 2.809 -5.416 11.712 1.00 86.69 363 GLN A O 1
ATOM 2914 N N . ALA A 1 364 ? 4.270 -6.951 12.429 1.00 86.56 364 ALA A N 1
ATOM 2915 C CA . ALA A 1 364 ? 4.095 -6.596 13.832 1.00 86.56 364 ALA A CA 1
ATOM 2916 C C . ALA A 1 364 ? 5.310 -6.930 14.704 1.00 86.56 364 ALA A C 1
ATOM 2918 O O . ALA A 1 364 ? 6.092 -7.825 14.394 1.00 86.56 364 ALA A O 1
ATOM 2919 N N . ALA A 1 365 ? 5.421 -6.260 15.845 1.00 87.88 365 ALA A N 1
ATOM 2920 C CA . ALA A 1 365 ? 6.351 -6.605 16.914 1.00 87.88 365 ALA A CA 1
ATOM 2921 C C . ALA A 1 365 ? 5.589 -6.879 18.215 1.00 87.88 365 ALA A C 1
ATOM 2923 O O . ALA A 1 365 ? 4.589 -6.223 18.496 1.00 87.88 365 ALA A O 1
ATOM 2924 N N . VAL A 1 366 ? 6.039 -7.853 19.005 1.00 86.56 366 VAL A N 1
ATOM 2925 C CA . VAL A 1 366 ? 5.393 -8.283 20.250 1.00 86.56 366 VAL A CA 1
ATOM 2926 C C . VAL A 1 366 ? 6.332 -8.062 21.429 1.00 86.56 366 VAL A C 1
ATOM 2928 O O . VAL A 1 366 ? 7.453 -8.568 21.453 1.00 86.56 366 VAL A O 1
ATOM 2931 N N . PHE A 1 367 ? 5.857 -7.328 22.431 1.00 87.75 367 PHE A N 1
ATOM 2932 C CA . PHE A 1 367 ? 6.645 -6.877 23.573 1.00 87.75 367 PHE A CA 1
ATOM 2933 C C . PHE A 1 367 ? 6.007 -7.306 24.895 1.00 87.75 367 PHE A C 1
ATOM 2935 O O . PHE A 1 367 ? 4.823 -7.057 25.115 1.00 87.75 367 PHE A O 1
ATOM 2942 N N . PRO A 1 368 ? 6.752 -7.869 25.853 1.00 84.12 368 PRO A N 1
ATOM 2943 C CA . PRO A 1 368 ? 6.268 -7.992 27.223 1.00 84.12 368 PRO A CA 1
ATOM 2944 C C . PRO A 1 368 ? 6.374 -6.642 27.950 1.00 84.12 368 PRO A C 1
ATOM 2946 O O . PRO A 1 368 ? 7.421 -5.988 27.908 1.00 84.12 368 PRO A O 1
ATOM 2949 N N . LEU A 1 369 ? 5.323 -6.206 28.659 1.00 80.06 369 LEU A N 1
ATOM 2950 C CA . LEU A 1 369 ? 5.399 -4.984 29.479 1.00 80.06 369 LEU A CA 1
ATOM 2951 C C . LEU A 1 369 ? 6.390 -5.154 30.641 1.00 80.06 369 LEU A C 1
ATOM 2953 O O . LEU A 1 369 ? 7.074 -4.210 31.026 1.00 80.06 369 LEU A O 1
ATOM 2957 N N . SER A 1 370 ? 6.490 -6.371 31.176 1.00 82.94 370 SER A N 1
ATOM 2958 C CA . SER A 1 370 ? 7.459 -6.752 32.201 1.00 82.94 370 SER A CA 1
ATOM 2959 C C . SER A 1 370 ? 7.955 -8.173 31.957 1.00 82.94 370 SER A C 1
ATOM 2961 O O . SER A 1 370 ? 7.233 -8.972 31.366 1.00 82.94 370 SER A O 1
ATOM 2963 N N . LYS A 1 371 ? 9.134 -8.519 32.490 1.00 84.69 371 LYS A N 1
ATOM 2964 C CA . LYS A 1 371 ? 9.735 -9.857 32.334 1.00 84.69 371 LYS A CA 1
ATOM 2965 C C . LYS A 1 371 ? 8.826 -11.016 32.767 1.00 84.69 371 LYS A C 1
ATOM 2967 O O . LYS A 1 371 ? 8.951 -12.122 32.263 1.00 84.69 371 LYS A O 1
ATOM 2972 N N . LYS A 1 372 ? 7.881 -10.764 33.683 1.00 81.12 372 LYS A N 1
ATOM 2973 C CA . LYS A 1 372 ? 6.900 -11.761 34.150 1.00 81.12 372 LYS A CA 1
ATOM 2974 C C . LYS A 1 372 ? 5.892 -12.180 33.071 1.00 81.12 372 LYS A C 1
ATOM 2976 O O . LYS A 1 372 ? 5.156 -13.133 33.275 1.00 81.12 372 LYS A O 1
ATOM 2981 N N . LEU A 1 373 ? 5.815 -11.446 31.962 1.00 81.19 373 LEU A N 1
ATOM 2982 C CA . LEU A 1 373 ? 4.850 -11.655 30.879 1.00 81.19 373 LEU A CA 1
ATOM 2983 C C . LEU A 1 373 ? 5.506 -12.211 29.610 1.00 81.19 373 LEU A C 1
ATOM 2985 O O . LEU A 1 373 ? 4.842 -12.279 28.574 1.00 81.19 373 LEU A O 1
ATOM 2989 N N . ASN A 1 374 ? 6.788 -12.585 29.689 1.00 86.62 374 ASN A N 1
ATOM 2990 C CA . ASN A 1 374 ? 7.565 -13.093 28.561 1.00 86.62 374 ASN A CA 1
ATOM 2991 C C . ASN A 1 374 ? 6.891 -14.314 27.929 1.00 86.62 374 ASN A C 1
ATOM 2993 O O . ASN A 1 374 ? 6.599 -14.275 26.742 1.00 86.62 374 ASN A O 1
ATOM 2997 N N . GLU A 1 375 ? 6.516 -15.323 28.721 1.00 85.00 375 GLU A N 1
ATOM 2998 C CA . GLU A 1 375 ? 5.880 -16.549 28.208 1.00 85.00 375 GLU A CA 1
ATOM 2999 C C . GLU A 1 375 ? 4.617 -16.259 27.377 1.00 85.00 375 GLU A C 1
ATOM 3001 O O . GLU A 1 375 ? 4.446 -16.781 26.274 1.00 85.00 375 GLU A O 1
ATOM 3006 N N . ASN A 1 376 ? 3.749 -15.361 27.858 1.00 78.00 376 ASN A N 1
ATOM 3007 C CA . ASN A 1 376 ? 2.530 -14.974 27.142 1.00 78.00 376 ASN A CA 1
ATOM 3008 C C . ASN A 1 376 ? 2.838 -14.232 25.835 1.00 78.00 376 ASN A C 1
ATOM 3010 O O . ASN A 1 376 ? 2.184 -14.459 24.816 1.00 78.00 376 ASN A O 1
ATOM 3014 N N . ALA A 1 377 ? 3.815 -13.326 25.865 1.00 82.38 377 ALA A N 1
ATOM 3015 C CA . ALA A 1 377 ? 4.225 -12.556 24.698 1.00 82.38 377 ALA A CA 1
ATOM 3016 C C . ALA A 1 377 ? 4.940 -13.434 23.650 1.00 82.38 377 ALA A C 1
ATOM 3018 O O . ALA A 1 377 ? 4.692 -13.283 22.455 1.00 82.38 377 ALA A O 1
ATOM 3019 N N . GLU A 1 378 ? 5.758 -14.396 24.077 1.00 89.12 378 GLU A N 1
ATOM 3020 C CA . GLU A 1 378 ? 6.411 -15.377 23.206 1.00 89.12 378 GLU A CA 1
ATOM 3021 C C . GLU A 1 378 ? 5.398 -16.314 22.548 1.00 89.12 378 GLU A C 1
ATOM 3023 O O . GLU A 1 378 ? 5.480 -16.562 21.340 1.00 89.12 378 GLU A O 1
ATOM 3028 N N . LYS A 1 379 ? 4.405 -16.785 23.313 1.00 84.81 379 LYS A N 1
ATOM 3029 C CA . LYS A 1 379 ? 3.304 -17.594 22.782 1.00 84.81 379 LYS A CA 1
ATOM 3030 C C . LYS A 1 379 ? 2.512 -16.822 21.728 1.00 84.81 379 LYS A C 1
ATOM 3032 O O . LYS A 1 379 ? 2.367 -17.308 20.610 1.00 84.81 379 LYS A O 1
ATOM 3037 N N . LEU A 1 380 ? 2.095 -15.591 22.037 1.00 81.19 380 LEU A N 1
ATOM 3038 C CA . LEU A 1 380 ? 1.386 -14.733 21.083 1.00 81.19 380 LEU A CA 1
ATOM 3039 C C . LEU A 1 380 ? 2.209 -14.489 19.813 1.00 81.19 380 LEU A C 1
ATOM 3041 O O . LEU A 1 380 ? 1.689 -14.582 18.703 1.00 81.19 380 LEU A O 1
ATOM 3045 N N . CYS A 1 381 ? 3.502 -14.197 19.963 1.00 87.00 381 CYS A N 1
ATOM 3046 C CA . CYS A 1 381 ? 4.389 -14.024 18.821 1.00 87.00 381 CYS A CA 1
ATOM 3047 C C . CYS A 1 381 ? 4.455 -15.307 17.975 1.00 87.00 381 CYS A C 1
ATOM 3049 O O . CYS A 1 381 ? 4.348 -15.246 16.754 1.00 87.00 381 CYS A O 1
ATOM 3051 N N . THR A 1 382 ? 4.558 -16.475 18.610 1.00 89.31 382 THR A N 1
ATOM 3052 C CA . THR A 1 382 ? 4.573 -17.783 17.935 1.00 89.31 382 THR A CA 1
ATOM 3053 C C . THR A 1 382 ? 3.289 -18.054 17.154 1.00 89.31 382 THR A C 1
ATOM 3055 O O . THR A 1 382 ? 3.358 -18.531 16.021 1.00 89.31 382 THR A O 1
ATOM 3058 N N . ASP A 1 383 ? 2.132 -17.699 17.710 1.00 82.81 383 ASP A N 1
ATOM 3059 C CA . ASP A 1 383 ? 0.844 -17.856 17.034 1.00 82.81 383 ASP A CA 1
ATOM 3060 C C . ASP A 1 383 ? 0.738 -16.931 15.807 1.00 82.81 383 ASP A C 1
ATOM 3062 O O . ASP A 1 383 ? 0.339 -17.369 14.724 1.00 82.81 383 ASP A O 1
ATOM 3066 N N . LEU A 1 384 ? 1.183 -15.675 15.936 1.00 81.56 384 LEU A N 1
ATOM 3067 C CA . LEU A 1 384 ? 1.184 -14.690 14.849 1.00 81.56 384 LEU A CA 1
ATOM 3068 C C . LEU A 1 384 ? 2.171 -15.025 13.721 1.00 81.56 384 LEU A C 1
ATOM 3070 O O . LEU A 1 384 ? 1.865 -14.784 12.549 1.00 81.56 384 LEU A O 1
ATOM 3074 N N . ARG A 1 385 ? 3.322 -15.634 14.044 1.00 88.19 385 ARG A N 1
ATOM 3075 C CA . ARG A 1 385 ? 4.357 -16.025 13.064 1.00 88.19 385 ARG A CA 1
ATOM 3076 C C . ARG A 1 385 ? 3.852 -16.958 11.966 1.00 88.19 385 ARG A C 1
ATOM 3078 O O . ARG A 1 385 ? 4.475 -17.034 10.912 1.00 88.19 385 ARG A O 1
ATOM 3085 N N . ARG A 1 386 ? 2.738 -17.665 12.183 1.00 83.12 386 ARG A N 1
ATOM 3086 C CA . ARG A 1 386 ? 2.147 -18.572 11.183 1.00 83.12 386 ARG A CA 1
ATOM 3087 C C . ARG A 1 386 ? 1.588 -17.848 9.960 1.00 83.12 386 ARG A C 1
ATOM 3089 O O . ARG A 1 386 ? 1.406 -18.475 8.925 1.00 83.12 386 ARG A O 1
ATOM 3096 N N . GLN A 1 387 ? 1.271 -16.563 10.095 1.00 79.69 387 GLN A N 1
ATOM 3097 C CA . GLN A 1 387 ? 0.600 -15.781 9.053 1.00 79.69 387 GLN A CA 1
ATOM 3098 C C . GLN A 1 387 ? 1.320 -14.476 8.730 1.00 79.69 387 GLN A C 1
ATOM 3100 O O . GLN A 1 387 ? 1.159 -13.946 7.634 1.00 79.69 387 GLN A O 1
ATOM 3105 N N . PHE A 1 388 ? 2.108 -13.957 9.671 1.00 84.69 388 PHE A N 1
ATOM 3106 C CA . PHE A 1 388 ? 2.728 -12.646 9.564 1.00 84.69 388 PHE A CA 1
ATOM 3107 C C . PHE A 1 388 ? 4.203 -12.720 9.919 1.00 84.69 388 PHE A C 1
ATOM 3109 O O . PHE A 1 388 ? 4.618 -13.490 10.789 1.00 84.69 388 PHE A O 1
ATOM 3116 N N . ARG A 1 389 ? 5.003 -11.862 9.288 1.00 88.62 389 ARG A N 1
ATOM 3117 C CA . ARG A 1 389 ? 6.377 -11.646 9.709 1.00 88.62 389 ARG A CA 1
ATOM 3118 C C . ARG A 1 389 ? 6.352 -10.783 10.964 1.00 88.62 389 ARG A C 1
ATOM 3120 O O . ARG A 1 389 ? 6.042 -9.593 10.903 1.00 88.62 389 ARG A O 1
ATOM 3127 N N . VAL A 1 390 ? 6.643 -11.402 12.104 1.00 91.00 390 VAL A N 1
ATOM 3128 C CA . VAL A 1 390 ? 6.620 -10.728 13.404 1.00 91.00 390 VAL A CA 1
ATOM 3129 C C . VAL A 1 390 ? 7.879 -10.973 14.218 1.00 91.00 390 VAL A C 1
ATOM 3131 O O . VAL A 1 390 ? 8.509 -12.032 14.126 1.00 91.00 390 VAL A O 1
ATOM 3134 N N . GLU A 1 391 ? 8.213 -9.995 15.051 1.00 92.12 391 GLU A N 1
ATOM 3135 C CA . GLU A 1 391 ? 9.345 -10.047 15.974 1.00 92.12 391 GLU A CA 1
ATOM 3136 C C . GLU A 1 391 ? 8.870 -10.087 17.430 1.00 92.12 391 GLU A C 1
ATOM 3138 O O . GLU A 1 391 ? 7.800 -9.581 17.762 1.00 92.12 391 GLU A O 1
ATOM 3143 N N . TYR A 1 392 ? 9.666 -10.710 18.298 1.00 93.62 392 TYR A N 1
ATOM 3144 C CA . TYR A 1 392 ? 9.514 -10.636 19.748 1.00 93.62 392 TYR A CA 1
ATOM 3145 C C . TYR A 1 392 ? 10.721 -9.910 20.332 1.00 93.62 392 TYR A C 1
ATOM 3147 O O . TYR A 1 392 ? 11.848 -10.209 19.938 1.00 93.62 392 TYR A O 1
ATOM 3155 N N . ASP A 1 393 ? 10.491 -9.001 21.279 1.00 92.12 393 ASP A N 1
ATOM 3156 C CA . ASP A 1 393 ? 11.560 -8.197 21.867 1.00 92.12 393 ASP A CA 1
ATOM 3157 C C . ASP A 1 393 ? 11.248 -7.780 23.314 1.00 92.12 393 ASP A C 1
ATOM 3159 O O . ASP A 1 393 ? 10.295 -7.044 23.604 1.00 92.12 393 ASP A O 1
ATOM 3163 N N . ASP A 1 394 ? 12.085 -8.230 24.245 1.00 92.31 394 ASP A N 1
ATOM 3164 C CA . ASP A 1 394 ? 12.007 -7.923 25.674 1.00 92.31 394 ASP A CA 1
ATOM 3165 C C . ASP A 1 394 ? 13.175 -7.061 26.179 1.00 92.31 394 ASP A C 1
ATOM 3167 O O . ASP A 1 394 ? 13.258 -6.748 27.372 1.00 92.31 394 ASP A O 1
ATOM 3171 N N . ALA A 1 395 ? 14.056 -6.621 25.276 1.00 91.44 395 ALA A N 1
ATOM 3172 C CA . ALA A 1 395 ? 15.260 -5.896 25.637 1.00 91.44 395 ALA A CA 1
ATOM 3173 C C . ALA A 1 395 ? 14.993 -4.392 25.838 1.00 91.44 395 ALA A C 1
ATOM 3175 O O . ALA A 1 395 ? 14.435 -3.688 24.993 1.00 91.44 395 ALA A O 1
ATOM 3176 N N . GLY A 1 396 ? 15.468 -3.851 26.961 1.00 88.50 396 GLY A N 1
ATOM 3177 C CA . GLY A 1 396 ? 15.373 -2.422 27.268 1.00 88.50 396 GLY A CA 1
ATOM 3178 C C . GLY A 1 396 ? 13.962 -1.932 27.626 1.00 88.50 396 GLY A C 1
ATOM 3179 O O . GLY A 1 396 ? 13.013 -2.697 27.797 1.00 88.50 396 GLY A O 1
ATOM 3180 N N . SER A 1 397 ? 13.826 -0.613 27.794 1.00 86.31 397 SER A N 1
ATOM 3181 C CA . SER A 1 397 ? 12.537 -0.001 28.135 1.00 86.31 397 SER A CA 1
ATOM 3182 C C . SER A 1 397 ? 11.529 -0.145 26.991 1.00 86.31 397 SER A C 1
ATOM 3184 O O . SER A 1 397 ? 11.901 -0.275 25.825 1.00 86.31 397 SER A O 1
ATOM 3186 N N . ILE A 1 398 ? 10.233 -0.099 27.313 1.00 82.81 398 ILE A N 1
ATOM 3187 C CA . ILE A 1 398 ? 9.174 -0.213 26.301 1.00 82.81 398 ILE A CA 1
ATOM 3188 C C . ILE A 1 398 ? 9.272 0.888 25.229 1.00 82.81 398 ILE A C 1
ATOM 3190 O O . ILE A 1 398 ? 9.150 0.600 24.044 1.00 82.81 398 ILE A O 1
ATOM 3194 N N . GLY A 1 399 ? 9.621 2.120 25.621 1.00 83.69 399 GLY A N 1
ATOM 3195 C CA . GLY A 1 399 ? 9.855 3.222 24.683 1.00 83.69 399 GLY A CA 1
ATOM 3196 C C . GLY A 1 399 ? 11.018 2.958 23.721 1.00 83.69 399 GLY A C 1
ATOM 3197 O O . GLY A 1 399 ? 10.896 3.212 22.528 1.00 83.69 399 GLY A O 1
ATOM 3198 N N . ARG A 1 400 ? 12.123 2.361 24.199 1.00 87.12 400 ARG A N 1
ATOM 3199 C CA . ARG A 1 400 ? 13.246 1.964 23.327 1.00 87.12 400 ARG A CA 1
ATOM 3200 C C . ARG A 1 400 ? 12.852 0.872 22.335 1.00 87.12 400 ARG A C 1
ATOM 3202 O O . ARG A 1 400 ? 13.393 0.843 21.235 1.00 87.12 400 ARG A O 1
ATOM 3209 N N . ARG A 1 401 ? 11.932 -0.019 22.711 1.00 87.75 401 ARG A N 1
ATOM 3210 C CA . ARG A 1 401 ? 11.395 -1.057 21.819 1.00 87.75 401 ARG A CA 1
ATOM 3211 C C . ARG A 1 401 ? 10.519 -0.455 20.727 1.00 87.75 401 ARG A C 1
ATOM 3213 O O . ARG A 1 401 ? 10.784 -0.711 19.559 1.00 87.75 401 ARG A O 1
ATOM 3220 N N . TYR A 1 402 ? 9.588 0.435 21.075 1.00 86.06 402 TYR A N 1
ATOM 3221 C CA . TYR A 1 402 ? 8.812 1.178 20.073 1.00 86.06 402 TYR A CA 1
ATOM 3222 C C . TYR A 1 402 ? 9.707 1.983 19.129 1.00 86.06 402 TYR A C 1
ATOM 3224 O O . TYR A 1 402 ? 9.544 1.896 17.919 1.00 86.06 402 TYR A O 1
ATOM 3232 N N . ARG A 1 403 ? 10.719 2.681 19.658 1.00 86.69 403 ARG A N 1
ATOM 3233 C CA . ARG A 1 403 ? 11.649 3.472 18.840 1.00 86.69 403 ARG A CA 1
ATOM 3234 C C . ARG A 1 403 ? 12.410 2.623 17.819 1.00 86.69 403 ARG A C 1
ATOM 3236 O O . ARG A 1 403 ? 12.570 3.040 16.680 1.00 86.69 403 ARG A O 1
ATOM 3243 N N . ARG A 1 404 ? 12.834 1.408 18.192 1.00 91.38 404 ARG A N 1
ATOM 3244 C CA . ARG A 1 404 ? 13.458 0.468 17.244 1.00 91.38 404 ARG A CA 1
ATOM 3245 C C . ARG A 1 404 ? 12.518 0.084 16.102 1.00 91.38 404 ARG A C 1
ATOM 3247 O O . ARG A 1 404 ? 12.989 -0.069 14.984 1.00 91.38 404 ARG A O 1
ATOM 3254 N N . GLN A 1 405 ? 11.224 -0.055 16.385 1.00 92.88 405 GLN A N 1
ATOM 3255 C CA . GLN A 1 405 ? 10.211 -0.421 15.394 1.00 92.88 405 GLN A CA 1
ATOM 3256 C C . GLN A 1 405 ? 9.789 0.758 14.506 1.00 92.88 405 GLN A C 1
ATOM 3258 O O . GLN A 1 405 ? 9.630 0.575 13.301 1.00 92.88 405 GLN A O 1
ATOM 3263 N N . ASP A 1 406 ? 9.695 1.966 15.071 1.00 89.81 406 ASP A N 1
ATOM 3264 C CA . ASP A 1 406 ? 9.496 3.218 14.325 1.00 89.81 406 ASP A CA 1
ATOM 3265 C C . ASP A 1 406 ? 10.584 3.400 13.251 1.00 89.81 406 ASP A C 1
ATOM 3267 O O . ASP A 1 406 ? 10.295 3.701 12.091 1.00 89.81 406 ASP A O 1
ATOM 3271 N N . GLU A 1 407 ? 11.845 3.164 13.625 1.00 92.31 407 GLU A N 1
ATOM 3272 C CA . GLU A 1 407 ? 13.009 3.321 12.744 1.00 92.31 407 GLU A CA 1
ATOM 3273 C C . GLU A 1 407 ? 13.058 2.316 11.585 1.00 92.31 407 GLU A C 1
ATOM 3275 O O . GLU A 1 407 ? 13.785 2.536 10.617 1.00 92.31 407 GLU A O 1
ATOM 3280 N N . ILE A 1 408 ? 12.297 1.222 11.666 1.00 95.06 408 ILE A N 1
ATOM 3281 C CA . ILE A 1 408 ? 12.245 0.180 10.628 1.00 95.06 408 ILE A CA 1
ATOM 3282 C C . ILE A 1 408 ? 10.878 0.066 9.946 1.00 95.06 408 ILE A C 1
ATOM 3284 O O . ILE A 1 408 ? 10.702 -0.765 9.056 1.00 95.06 408 ILE A O 1
ATOM 3288 N N . GLY A 1 409 ? 9.932 0.925 10.331 1.00 91.06 409 GLY A N 1
ATOM 3289 C CA . GLY A 1 409 ? 8.616 1.043 9.711 1.00 91.06 409 GLY A CA 1
ATOM 3290 C C . GLY A 1 409 ? 7.694 -0.145 9.949 1.00 91.06 409 GLY A C 1
ATOM 3291 O O . GLY A 1 409 ? 6.874 -0.467 9.090 1.00 91.06 409 GLY A O 1
ATOM 3292 N N . THR A 1 410 ? 7.822 -0.802 11.102 1.00 89.75 410 THR A N 1
ATOM 3293 C CA . THR A 1 410 ? 6.873 -1.835 11.530 1.00 89.75 410 THR A CA 1
ATOM 3294 C C . THR A 1 410 ? 5.530 -1.172 11.834 1.00 89.75 410 THR A C 1
ATOM 3296 O O . THR A 1 410 ? 5.479 -0.306 12.700 1.00 89.75 410 THR A O 1
ATOM 3299 N N . PRO A 1 411 ? 4.415 -1.567 11.202 1.00 82.50 411 PRO A N 1
ATOM 3300 C CA . PRO A 1 411 ? 3.163 -0.834 11.322 1.00 82.50 411 PRO A CA 1
ATOM 3301 C C . PRO A 1 411 ? 2.480 -1.061 12.675 1.00 82.50 411 PRO A C 1
ATOM 3303 O O . PRO A 1 411 ? 1.757 -0.179 13.136 1.00 82.50 411 PRO A O 1
ATOM 3306 N N . PHE A 1 412 ? 2.713 -2.199 13.345 1.00 81.25 412 PHE A N 1
ATOM 3307 C CA . PHE A 1 412 ? 2.038 -2.544 14.600 1.00 81.25 412 PHE A CA 1
ATOM 3308 C C . PHE A 1 412 ? 2.998 -3.032 15.688 1.00 81.25 412 PHE A C 1
ATOM 3310 O O . PHE A 1 412 ? 3.773 -3.958 15.478 1.00 81.25 412 PHE A O 1
ATOM 3317 N N . CYS A 1 413 ? 2.880 -2.482 16.895 1.00 81.31 413 CYS A N 1
ATOM 3318 C CA . CYS A 1 413 ? 3.515 -3.031 18.092 1.00 81.31 413 CYS A CA 1
ATOM 3319 C C . CYS A 1 413 ? 2.453 -3.495 19.096 1.00 81.31 413 CYS A C 1
ATOM 3321 O O . CYS A 1 413 ? 1.516 -2.759 19.404 1.00 81.31 413 CYS A O 1
ATOM 3323 N N . ILE A 1 414 ? 2.596 -4.711 19.617 1.00 80.62 414 ILE A N 1
ATOM 3324 C CA . ILE A 1 414 ? 1.647 -5.374 20.514 1.00 80.62 414 ILE A CA 1
ATOM 3325 C C . ILE A 1 414 ? 2.323 -5.585 21.864 1.00 80.62 414 ILE A C 1
ATOM 3327 O O . ILE A 1 414 ? 3.253 -6.382 21.972 1.00 80.62 414 ILE A O 1
ATOM 3331 N N . THR A 1 415 ? 1.838 -4.916 22.909 1.00 77.94 415 THR A N 1
ATOM 3332 C CA . THR A 1 415 ? 2.442 -5.013 24.247 1.00 77.94 415 THR A CA 1
ATOM 3333 C C . THR A 1 415 ? 1.576 -5.840 25.193 1.00 77.94 415 THR A C 1
ATOM 3335 O O . THR A 1 415 ? 0.449 -5.467 25.502 1.00 77.94 415 THR A O 1
ATOM 3338 N N . SER A 1 416 ? 2.109 -6.966 25.669 1.00 56.50 416 SER A N 1
ATOM 3339 C CA . SER A 1 416 ? 1.470 -7.886 26.620 1.00 56.50 416 SER A CA 1
ATOM 3340 C C . SER A 1 416 ? 1.513 -7.301 28.034 1.00 56.50 416 SER A C 1
ATOM 3342 O O . SER A 1 416 ? 2.603 -7.100 28.582 1.00 56.50 416 SER A O 1
ATOM 3344 N N . PRO A 1 417 ? 0.354 -6.885 28.576 1.00 56.00 417 PRO A N 1
ATOM 3345 C CA . PRO A 1 417 ? -0.321 -7.608 29.679 1.00 56.00 417 PRO A CA 1
ATOM 3346 C C . PRO A 1 417 ? -1.839 -7.785 29.465 1.00 56.00 417 PRO A C 1
ATOM 3348 O O . PRO A 1 417 ? -2.511 -8.467 30.228 1.00 56.00 417 PRO A O 1
ATOM 3351 N N . TYR A 1 418 ? -2.333 -7.092 28.446 1.00 39.19 418 TYR A N 1
ATOM 3352 C CA . TYR A 1 418 ? -3.681 -6.771 28.006 1.00 39.19 418 TYR A CA 1
ATOM 3353 C C . TYR A 1 418 ? -3.422 -6.300 26.568 1.00 39.19 418 TYR A C 1
ATOM 3355 O O . TYR A 1 418 ? -2.589 -5.411 26.391 1.00 39.19 418 TYR A O 1
ATOM 3363 N N . ALA A 1 419 ? -4.003 -6.904 25.532 1.00 31.92 419 ALA A N 1
ATOM 3364 C CA . ALA A 1 419 ? -3.593 -6.601 24.157 1.00 31.92 419 ALA A CA 1
ATOM 3365 C C . ALA A 1 419 ? -3.946 -5.159 23.739 1.00 31.92 419 ALA A C 1
ATOM 3367 O O . ALA A 1 419 ? -5.073 -4.862 23.347 1.00 31.92 419 ALA A O 1
ATOM 3368 N N . ILE A 1 420 ? -2.956 -4.265 23.792 1.00 35.00 420 ILE A N 1
ATOM 3369 C CA . ILE A 1 420 ? -2.992 -2.935 23.179 1.00 35.00 420 ILE A CA 1
ATOM 3370 C C . ILE A 1 420 ? -2.075 -2.988 21.953 1.00 35.00 420 ILE A C 1
ATOM 3372 O O . ILE A 1 420 ? -0.866 -3.180 22.090 1.00 35.00 420 ILE A O 1
ATOM 3376 N N . ALA A 1 421 ? -2.659 -2.839 20.761 1.00 38.03 421 ALA A N 1
ATOM 3377 C CA . ALA A 1 421 ? -1.924 -2.610 19.522 1.00 38.03 421 ALA A CA 1
ATOM 3378 C C . ALA A 1 421 ? -1.685 -1.101 19.368 1.00 38.03 421 ALA A C 1
ATOM 3380 O O . ALA A 1 421 ? -2.643 -0.332 19.263 1.00 38.03 421 ALA A O 1
ATOM 3381 N N . ILE A 1 422 ? -0.424 -0.672 19.379 1.00 38.34 422 ILE A N 1
ATOM 3382 C CA . ILE A 1 422 ? -0.028 0.712 19.102 1.00 38.34 422 ILE A CA 1
ATOM 3383 C C . ILE A 1 422 ? 0.490 0.761 17.659 1.00 38.34 422 ILE A C 1
ATOM 3385 O O . ILE A 1 422 ? 1.466 0.069 17.355 1.00 38.34 422 ILE A O 1
ATOM 3389 N N . PRO A 1 423 ? -0.154 1.515 16.749 1.00 38.91 423 PRO A N 1
ATOM 3390 C CA . PRO A 1 423 ? 0.358 1.687 15.398 1.00 38.91 423 PRO A CA 1
ATOM 3391 C C . PRO A 1 423 ? 1.632 2.545 15.408 1.00 38.91 423 PRO A C 1
ATOM 3393 O O . PRO A 1 423 ? 1.639 3.658 15.937 1.00 38.91 423 PRO A O 1
ATOM 3396 N N . CYS A 1 424 ? 2.701 2.024 14.812 1.00 35.56 424 CYS A N 1
ATOM 3397 C CA . CYS A 1 424 ? 3.983 2.704 14.620 1.00 35.56 424 CYS A CA 1
ATOM 3398 C C . CYS A 1 424 ? 3.980 3.374 13.235 1.00 35.56 424 CYS A C 1
ATOM 3400 O O . CYS A 1 424 ? 4.542 2.854 12.280 1.00 35.56 424 CYS A O 1
ATOM 3402 N N . SER A 1 425 ? 3.221 4.467 13.087 1.00 34.72 425 SER A N 1
ATOM 3403 C CA . SER A 1 425 ? 3.331 5.516 12.043 1.00 34.72 425 SER A CA 1
ATOM 3404 C C . SER A 1 425 ? 2.004 6.279 11.898 1.00 34.72 425 SER A C 1
ATOM 3406 O O . SER A 1 425 ? 0.920 5.748 12.136 1.00 34.72 425 SER A O 1
ATOM 3408 N N . ARG A 1 426 ? 2.089 7.568 11.541 1.00 31.03 426 ARG A N 1
ATOM 3409 C CA . ARG A 1 426 ? 0.953 8.505 11.394 1.00 31.03 426 ARG A CA 1
ATOM 3410 C C . ARG A 1 426 ? 0.380 8.587 9.965 1.00 31.03 426 ARG A C 1
ATOM 3412 O O . ARG A 1 426 ? -0.342 9.536 9.670 1.00 31.03 426 ARG A O 1
ATOM 3419 N N . SER A 1 427 ? 0.661 7.644 9.065 1.00 27.80 427 SER A N 1
ATOM 3420 C CA . SER A 1 427 ? 0.120 7.677 7.696 1.00 27.80 427 SER A CA 1
ATOM 3421 C C . SER A 1 427 ? -1.177 6.867 7.570 1.00 27.80 427 SER A C 1
ATOM 3423 O O . SER A 1 427 ? -1.239 5.671 7.842 1.00 27.80 427 SER A O 1
ATOM 3425 N N . ALA A 1 428 ? -2.247 7.547 7.160 1.00 30.53 428 ALA A N 1
ATOM 3426 C CA . ALA A 1 428 ? -3.544 6.953 6.869 1.00 30.53 428 ALA A CA 1
ATOM 3427 C C . ALA A 1 428 ? -3.516 6.246 5.502 1.00 30.53 428 ALA A C 1
ATOM 3429 O O . ALA A 1 428 ? -3.348 6.914 4.488 1.00 30.53 428 ALA A O 1
ATOM 3430 N N . PHE A 1 429 ? -3.726 4.925 5.464 1.00 27.45 429 PHE A N 1
ATOM 3431 C CA . PHE A 1 429 ? -3.978 4.175 4.225 1.00 27.45 429 PHE A CA 1
ATOM 3432 C C . PHE A 1 429 ? -5.019 3.052 4.426 1.00 27.45 429 PHE A C 1
ATOM 3434 O O . PHE A 1 429 ? -5.215 2.590 5.557 1.00 27.45 429 PHE A O 1
ATOM 3441 N N . PRO A 1 430 ? -5.745 2.657 3.357 1.00 28.95 430 PRO A N 1
ATOM 3442 C CA . PRO A 1 430 ? -6.981 1.890 3.451 1.00 28.95 430 PRO A CA 1
ATOM 3443 C C . PRO A 1 430 ? -6.759 0.370 3.535 1.00 28.95 430 PRO A C 1
ATOM 3445 O O . PRO A 1 430 ? -5.910 -0.201 2.863 1.00 28.95 430 PRO A O 1
ATOM 3448 N N . SER A 1 431 ? -7.582 -0.263 4.376 1.00 32.03 431 SER A N 1
ATOM 3449 C CA . SER A 1 431 ? -8.074 -1.650 4.312 1.00 32.03 431 SER A CA 1
ATOM 3450 C C . SER A 1 431 ? -7.248 -2.695 3.540 1.00 32.03 431 SER A C 1
ATOM 3452 O O . SER A 1 431 ? -7.656 -3.100 2.455 1.00 32.03 431 SER A O 1
ATOM 3454 N N . VAL A 1 432 ? -6.195 -3.250 4.151 1.00 27.88 432 VAL A N 1
ATOM 3455 C CA . VAL A 1 432 ? -5.697 -4.600 3.820 1.00 27.88 432 VAL A CA 1
ATOM 3456 C C . VAL A 1 432 ? -5.243 -5.331 5.103 1.00 27.88 432 VAL A C 1
ATOM 3458 O O . VAL A 1 432 ? -4.523 -4.780 5.929 1.00 27.88 432 VAL A O 1
ATOM 3461 N N . HIS A 1 433 ? -5.729 -6.565 5.294 1.00 31.73 433 HIS A N 1
ATOM 3462 C CA . HIS A 1 433 ? -5.293 -7.611 6.250 1.00 31.73 433 HIS A CA 1
ATOM 3463 C C . HIS A 1 433 ? -5.219 -7.351 7.773 1.00 31.73 433 HIS A C 1
ATOM 3465 O O . HIS A 1 433 ? -4.781 -8.232 8.516 1.00 31.73 433 HIS A O 1
ATOM 3471 N N . LEU A 1 434 ? -5.739 -6.234 8.287 1.00 35.72 434 LEU A N 1
ATOM 3472 C CA . LEU A 1 434 ? -5.868 -6.006 9.740 1.00 35.72 434 LEU A CA 1
ATOM 3473 C C . LEU A 1 434 ? -6.818 -6.995 10.443 1.00 35.72 434 LEU A C 1
ATOM 3475 O O . LEU A 1 434 ? -6.585 -7.357 11.596 1.00 35.72 434 LEU A O 1
ATOM 3479 N N . SER A 1 435 ? -7.871 -7.460 9.758 1.00 33.28 435 SER A N 1
ATOM 3480 C CA . SER A 1 435 ? -8.847 -8.383 10.347 1.00 33.28 435 SER A CA 1
ATOM 3481 C C . SER A 1 435 ? -8.199 -9.707 10.735 1.00 33.28 435 SER A C 1
ATOM 3483 O O . SER A 1 435 ? -8.409 -10.148 11.848 1.00 33.28 435 SER A O 1
ATOM 3485 N N . SER A 1 436 ? -7.347 -10.298 9.899 1.00 31.39 436 SER A N 1
ATOM 3486 C CA . SER A 1 436 ? -6.738 -11.618 10.122 1.00 31.39 436 SER A CA 1
ATOM 3487 C C . SER A 1 436 ? -5.748 -11.686 11.299 1.00 31.39 436 SER A C 1
ATOM 3489 O O . SER A 1 436 ? -5.748 -12.685 12.016 1.00 31.39 436 SER A O 1
ATOM 3491 N N . ILE A 1 437 ? -4.960 -10.631 11.559 1.00 36.38 437 ILE A N 1
ATOM 3492 C CA . ILE A 1 437 ? -4.076 -10.556 12.746 1.00 36.38 437 ILE A CA 1
ATOM 3493 C C . ILE A 1 437 ? -4.928 -10.495 14.020 1.00 36.38 437 ILE A C 1
ATOM 3495 O O . ILE A 1 437 ? -4.699 -11.238 14.975 1.00 36.38 437 ILE A O 1
ATOM 3499 N N . CYS A 1 438 ? -5.941 -9.625 14.021 1.00 34.62 438 CYS A N 1
ATOM 3500 C CA . CYS A 1 438 ? -6.812 -9.400 15.171 1.00 34.62 438 CYS A CA 1
ATOM 3501 C C . CYS A 1 438 ? -7.789 -10.563 15.424 1.00 34.62 438 CYS A C 1
ATOM 3503 O O . CYS A 1 438 ? -8.024 -10.904 16.582 1.00 34.62 438 CYS A O 1
ATOM 3505 N N . LEU A 1 439 ? -8.315 -11.203 14.371 1.00 32.38 439 LEU A N 1
ATOM 3506 C CA . LEU A 1 439 ? -9.204 -12.367 14.462 1.00 32.38 439 LEU A CA 1
ATOM 3507 C C . LEU A 1 439 ? -8.448 -13.569 15.034 1.00 32.38 439 LEU A C 1
ATOM 3509 O O . LEU A 1 439 ? -8.938 -14.210 15.953 1.00 32.38 439 LEU A O 1
ATOM 3513 N N . ASN A 1 440 ? -7.235 -13.855 14.548 1.00 30.78 440 ASN A N 1
ATOM 3514 C CA . ASN A 1 440 ? -6.489 -15.034 14.997 1.00 30.78 440 ASN A CA 1
ATOM 3515 C C . ASN A 1 440 ? -5.891 -14.869 16.400 1.00 30.78 440 ASN A C 1
ATOM 3517 O O . ASN A 1 440 ? -5.849 -15.842 17.151 1.00 30.78 440 ASN A O 1
ATOM 3521 N N . ALA A 1 441 ? -5.530 -13.645 16.804 1.00 33.00 441 ALA A N 1
ATOM 3522 C CA . ALA A 1 441 ? -5.203 -13.354 18.200 1.00 33.00 441 ALA A CA 1
ATOM 3523 C C . ALA A 1 441 ? -6.424 -13.543 19.124 1.00 33.00 441 ALA A C 1
ATOM 3525 O O . ALA A 1 441 ? -6.284 -14.104 20.205 1.00 33.00 441 ALA A O 1
ATOM 3526 N N . SER A 1 442 ? -7.628 -13.146 18.688 1.00 29.95 442 SER A N 1
ATOM 3527 C CA . SER A 1 442 ? -8.882 -13.365 19.428 1.00 29.95 442 SER A CA 1
ATOM 3528 C C . SER A 1 442 ? -9.281 -14.849 19.520 1.00 29.95 442 SER A C 1
ATOM 3530 O O . SER A 1 442 ? -9.785 -15.275 20.556 1.00 29.95 442 SER A O 1
ATOM 3532 N N . ILE A 1 443 ? -9.004 -15.652 18.485 1.00 33.25 443 ILE A N 1
ATOM 3533 C CA . ILE A 1 443 ? -9.305 -17.097 18.450 1.00 33.25 443 ILE A CA 1
ATOM 3534 C C . ILE A 1 443 ? -8.392 -17.902 19.399 1.00 33.25 443 ILE A C 1
ATOM 3536 O O . ILE A 1 443 ? -8.816 -18.925 19.932 1.00 33.25 443 ILE A O 1
ATOM 3540 N N . ALA A 1 444 ? -7.159 -17.449 19.657 1.00 33.03 444 ALA A N 1
ATOM 3541 C CA . ALA A 1 444 ? -6.199 -18.169 20.502 1.00 33.03 444 ALA A CA 1
ATOM 3542 C C . ALA A 1 444 ? -6.399 -17.970 22.023 1.00 33.03 444 ALA A C 1
ATOM 3544 O O . ALA A 1 444 ? -5.854 -18.748 22.812 1.00 33.03 444 ALA A O 1
ATOM 3545 N N . ASN A 1 445 ? -7.158 -16.955 22.466 1.00 30.48 445 ASN A N 1
ATOM 3546 C CA . ASN A 1 445 ? -7.455 -16.736 23.887 1.00 30.48 445 ASN A CA 1
ATOM 3547 C C . ASN A 1 445 ? -8.763 -15.924 24.083 1.00 30.48 445 ASN A C 1
ATOM 3549 O O . ASN A 1 445 ? -8.793 -14.742 23.735 1.00 30.48 445 ASN A O 1
ATOM 3553 N N . PRO A 1 446 ? -9.828 -16.489 24.686 1.00 26.33 446 PRO A N 1
ATOM 3554 C CA . PRO A 1 446 ? -11.142 -15.838 24.806 1.00 26.33 446 PRO A CA 1
ATOM 3555 C C . PRO A 1 446 ? -11.198 -14.637 25.777 1.00 26.33 446 PRO A C 1
ATOM 3557 O O . PRO A 1 446 ? -12.250 -14.026 25.931 1.00 26.33 446 PRO A O 1
ATOM 3560 N N . LEU A 1 447 ? -10.076 -14.262 26.407 1.00 26.38 447 LEU A N 1
ATOM 3561 C CA . LEU A 1 447 ? -9.924 -13.048 27.229 1.00 26.38 447 LEU A CA 1
ATOM 3562 C C . LEU A 1 447 ? -9.289 -11.861 26.467 1.00 26.38 447 LEU A C 1
ATOM 3564 O O . LEU A 1 447 ? -8.985 -10.828 27.065 1.00 26.38 447 LEU A O 1
ATOM 3568 N N . LEU A 1 448 ? -9.062 -11.988 25.155 1.00 28.39 448 LEU A N 1
ATOM 3569 C CA . LEU A 1 448 ? -8.463 -10.938 24.325 1.00 28.39 448 LEU A CA 1
ATOM 3570 C C . LEU A 1 448 ? -9.523 -10.010 23.717 1.00 28.39 448 LEU A C 1
ATOM 3572 O O . LEU A 1 448 ? -10.013 -10.228 22.611 1.00 28.39 448 LEU A O 1
ATOM 3576 N N . THR A 1 449 ? -9.821 -8.910 24.409 1.00 24.30 449 THR A N 1
ATOM 3577 C CA . THR A 1 449 ? -10.548 -7.772 23.829 1.00 24.30 449 THR A CA 1
ATOM 3578 C C . THR A 1 449 ? -9.590 -6.945 22.967 1.00 24.30 449 THR A C 1
ATOM 3580 O O . THR A 1 449 ? -8.732 -6.230 23.487 1.00 24.30 449 THR A O 1
ATOM 3583 N N . VAL A 1 450 ? -9.724 -7.017 21.640 1.00 26.59 450 VAL A N 1
ATOM 3584 C CA . VAL A 1 450 ? -8.957 -6.169 20.713 1.00 26.59 450 VAL A CA 1
ATOM 3585 C C . VAL A 1 450 ? -9.501 -4.743 20.777 1.00 26.59 450 VAL A C 1
ATOM 3587 O O . VAL A 1 450 ? -10.598 -4.442 20.310 1.00 26.59 450 VAL A O 1
ATOM 3590 N N . ARG A 1 451 ? -8.715 -3.843 21.366 1.00 25.69 451 ARG A N 1
ATOM 3591 C CA . ARG A 1 451 ? -9.038 -2.423 21.485 1.00 25.69 451 ARG A CA 1
ATOM 3592 C C . ARG A 1 451 ? -8.316 -1.640 20.387 1.00 25.69 451 ARG A C 1
ATOM 3594 O O . ARG A 1 451 ? -7.102 -1.471 20.453 1.00 25.69 451 ARG A O 1
ATOM 3601 N N . ARG A 1 452 ? -9.051 -1.095 19.411 1.00 25.44 452 ARG A N 1
ATOM 3602 C CA . ARG A 1 452 ? -8.540 0.008 18.579 1.00 25.44 452 ARG A CA 1
ATOM 3603 C C . ARG A 1 452 ? -8.764 1.302 19.353 1.00 25.44 452 ARG A C 1
ATOM 3605 O O . ARG A 1 452 ? -9.883 1.797 19.428 1.00 25.44 452 ARG A O 1
ATOM 3612 N N . ILE A 1 453 ? -7.708 1.835 19.957 1.00 23.61 453 ILE A N 1
ATOM 3613 C CA . ILE A 1 453 ? -7.690 3.245 20.342 1.00 23.61 453 ILE A CA 1
ATOM 3614 C C . ILE A 1 453 ? -7.571 4.004 19.019 1.00 23.61 453 ILE A C 1
ATOM 3616 O O . ILE A 1 453 ? -6.533 3.934 18.363 1.00 23.61 453 ILE A O 1
ATOM 3620 N N . GLN A 1 454 ? -8.642 4.672 18.579 1.00 24.39 454 GLN A N 1
ATOM 3621 C CA . GLN A 1 454 ? -8.472 5.776 17.640 1.00 24.39 454 GLN A CA 1
ATOM 3622 C C . GLN A 1 454 ? -7.553 6.773 18.347 1.00 24.39 454 GLN A C 1
ATOM 3624 O O . GLN A 1 454 ? -7.951 7.415 19.316 1.00 24.39 454 GLN A O 1
ATOM 3629 N N . SER A 1 455 ? -6.292 6.845 17.920 1.00 26.22 455 SER A N 1
ATOM 3630 C CA . SER A 1 455 ? -5.449 7.985 18.243 1.00 26.22 455 SER A CA 1
ATOM 3631 C C . SER A 1 455 ? -6.193 9.213 17.748 1.00 26.22 455 SER A C 1
ATOM 3633 O O . SER A 1 455 ? -6.538 9.259 16.566 1.00 26.22 455 SER A O 1
ATOM 3635 N N . GLY A 1 456 ? -6.468 10.148 18.655 1.00 29.06 456 GLY A N 1
ATOM 3636 C CA . GLY A 1 456 ? -7.145 11.395 18.353 1.00 29.06 456 GLY A CA 1
ATOM 3637 C C . GLY A 1 456 ? -6.544 12.058 17.122 1.00 29.06 456 GLY A C 1
ATOM 3638 O O . GLY A 1 456 ? -5.520 12.727 17.191 1.00 29.06 456 GLY A O 1
ATOM 3639 N N . SER A 1 457 ? -7.213 11.906 15.988 1.00 26.75 457 SER A N 1
ATOM 3640 C CA . SER A 1 457 ? -7.430 13.062 15.154 1.00 26.75 457 SER A CA 1
ATOM 3641 C C . SER A 1 457 ? -8.386 13.933 15.958 1.00 26.75 457 SER A C 1
ATOM 3643 O O . SER A 1 457 ? -9.381 13.428 16.490 1.00 26.75 457 SER A O 1
ATOM 3645 N N . HIS A 1 458 ? -8.146 15.243 16.020 1.00 30.19 458 HIS A N 1
ATOM 3646 C CA . HIS A 1 458 ? -9.301 16.128 16.087 1.00 30.19 458 HIS A CA 1
ATOM 3647 C C . HIS A 1 458 ? -10.358 15.566 15.114 1.00 30.19 458 HIS A C 1
ATOM 3649 O O . HIS A 1 458 ? -9.977 15.107 14.026 1.00 30.19 458 HIS A O 1
ATOM 3655 N N . PRO A 1 459 ? -11.658 15.544 15.462 1.00 30.52 459 PRO A N 1
ATOM 3656 C CA . PRO A 1 459 ? -12.658 15.445 14.402 1.00 30.52 459 PRO A CA 1
ATOM 3657 C C . PRO A 1 459 ? -12.215 16.457 13.343 1.00 30.52 459 PRO A C 1
ATOM 3659 O O . PRO A 1 459 ? -11.724 17.506 13.759 1.00 30.52 459 PRO A O 1
ATOM 3662 N N . PRO A 1 460 ? -12.237 16.157 12.037 1.00 31.08 460 PRO A N 1
ATOM 3663 C CA . PRO A 1 460 ? -11.845 17.140 11.043 1.00 31.08 460 PRO A CA 1
ATOM 3664 C C . PRO A 1 460 ? -12.725 18.386 11.215 1.00 31.08 460 PRO A C 1
ATOM 3666 O O . PRO A 1 460 ? -13.786 18.500 10.621 1.00 31.08 460 PRO A O 1
ATOM 3669 N N . THR A 1 461 ? -12.301 19.326 12.054 1.00 32.34 461 THR A N 1
ATOM 3670 C CA . THR A 1 461 ? -12.695 20.716 12.027 1.00 32.34 461 THR A CA 1
ATOM 3671 C C . THR A 1 461 ? -11.828 21.287 10.937 1.00 32.34 461 THR A C 1
ATOM 3673 O O . THR A 1 461 ? -10.753 21.838 11.166 1.00 32.34 461 THR A O 1
ATOM 3676 N N . VAL A 1 462 ? -12.273 21.086 9.705 1.00 30.98 462 VAL A N 1
ATOM 3677 C CA . VAL A 1 462 ? -11.751 21.877 8.609 1.00 30.98 462 VAL A CA 1
ATOM 3678 C C . VAL A 1 462 ? -12.518 23.190 8.651 1.00 30.98 462 VAL A C 1
ATOM 3680 O O . VAL A 1 462 ? -13.677 23.272 8.254 1.00 30.98 462 VAL A O 1
ATOM 3683 N N . LYS A 1 463 ? -11.842 24.218 9.180 1.00 32.62 463 LYS A N 1
ATOM 3684 C CA . LYS A 1 463 ? -12.057 25.602 8.755 1.00 32.62 463 LYS A CA 1
ATOM 3685 C C . LYS A 1 463 ? -11.839 25.594 7.240 1.00 32.62 463 LYS A C 1
ATOM 3687 O O . LYS A 1 463 ? -10.713 25.350 6.812 1.00 32.62 463 LYS A O 1
ATOM 3692 N N . ASN A 1 464 ? -12.875 25.797 6.432 1.00 27.12 464 ASN A N 1
ATOM 3693 C CA . ASN A 1 464 ? -12.643 26.005 5.009 1.00 27.12 464 ASN A CA 1
ATOM 3694 C C . ASN A 1 464 ? -12.305 27.474 4.758 1.00 27.12 464 ASN A C 1
ATOM 3696 O O . ASN A 1 464 ? -13.017 28.366 5.209 1.00 27.12 464 ASN A O 1
ATOM 3700 N N . ALA A 1 465 ? -11.215 27.636 4.009 1.00 27.69 465 ALA A N 1
ATOM 3701 C CA . ALA A 1 465 ? -10.788 28.806 3.263 1.00 27.69 465 ALA A CA 1
ATOM 3702 C C . ALA A 1 465 ? -10.675 30.117 4.057 1.00 27.69 465 ALA A C 1
ATOM 3704 O O . ALA A 1 465 ? -11.650 30.826 4.299 1.00 27.69 465 ALA A O 1
ATOM 3705 N N . ASP A 1 466 ? -9.429 30.543 4.271 1.00 27.27 466 ASP A N 1
ATOM 3706 C CA . ASP A 1 466 ? -9.113 31.933 3.959 1.00 27.27 466 ASP A CA 1
ATOM 3707 C C . ASP A 1 466 ? -9.519 32.171 2.493 1.00 27.27 466 ASP A C 1
ATOM 3709 O O . ASP A 1 466 ? -8.761 31.920 1.554 1.00 27.27 466 ASP A O 1
ATOM 3713 N N . MET A 1 467 ? -10.775 32.578 2.292 1.00 30.41 467 MET A N 1
ATOM 3714 C CA . MET A 1 467 ? -11.149 33.354 1.127 1.00 30.41 467 MET A CA 1
ATOM 3715 C C . MET A 1 467 ? -10.460 34.702 1.299 1.00 30.41 467 MET A C 1
ATOM 3717 O O . MET A 1 467 ? -11.063 35.673 1.767 1.00 30.41 467 MET A O 1
ATOM 3721 N N . SER A 1 468 ? -9.191 34.756 0.899 1.00 30.38 468 SER A N 1
ATOM 3722 C CA . SER A 1 468 ? -8.512 36.000 0.563 1.00 30.38 468 SER A CA 1
ATOM 3723 C C . SER A 1 468 ? -9.272 36.616 -0.617 1.00 30.38 468 SER A C 1
ATOM 3725 O O . SER A 1 468 ? -8.992 36.398 -1.791 1.00 30.38 468 SER A O 1
ATOM 3727 N N . GLY A 1 469 ? -10.356 37.307 -0.264 1.00 32.81 469 GLY A N 1
ATOM 3728 C CA . GLY A 1 469 ? -11.414 37.700 -1.183 1.00 32.81 469 GLY A CA 1
ATOM 3729 C C . GLY A 1 469 ? -12.691 38.169 -0.479 1.00 32.81 469 GLY A C 1
ATOM 3730 O O . GLY A 1 469 ? -13.774 37.789 -0.896 1.00 32.81 469 GLY A O 1
ATOM 3731 N N . LYS A 1 470 ? -12.569 38.999 0.571 1.00 38.34 470 LYS A N 1
ATOM 3732 C CA . LYS A 1 470 ? -13.647 39.801 1.203 1.00 38.34 470 LYS A CA 1
ATOM 3733 C C . LYS A 1 470 ? -14.913 39.027 1.642 1.00 38.34 470 LYS A C 1
ATOM 3735 O O . LYS A 1 470 ? -15.914 39.014 0.931 1.00 38.34 470 LYS A O 1
ATOM 3740 N N . LEU A 1 471 ? -14.943 38.535 2.885 1.00 36.47 471 LEU A N 1
ATOM 3741 C CA . LEU A 1 471 ? -16.213 38.305 3.597 1.00 36.47 471 LEU A CA 1
ATOM 3742 C C . LEU A 1 471 ? -16.739 39.634 4.190 1.00 36.47 471 LEU A C 1
ATOM 3744 O O . LEU A 1 471 ? -15.947 40.427 4.704 1.00 36.47 471 LEU A O 1
ATOM 3748 N N . PRO A 1 472 ? -18.054 39.913 4.112 1.00 37.28 472 PRO A N 1
ATOM 3749 C CA . PRO A 1 472 ? -18.650 41.140 4.627 1.00 37.28 472 PRO A CA 1
ATOM 3750 C C . PRO A 1 472 ? -18.673 41.158 6.163 1.00 37.28 472 PRO A C 1
ATOM 3752 O O . PRO A 1 472 ? -18.967 40.161 6.814 1.00 37.28 472 PRO A O 1
ATOM 3755 N N . LEU A 1 473 ? -18.421 42.339 6.726 1.00 43.75 473 LEU A N 1
ATOM 3756 C CA . LEU A 1 473 ? -18.358 42.683 8.156 1.00 43.75 473 LEU A CA 1
ATOM 3757 C C . LEU A 1 473 ? -19.699 42.554 8.930 1.00 43.75 473 LEU A C 1
ATOM 3759 O O . LEU A 1 473 ? -19.843 43.156 9.991 1.00 43.75 473 LEU A O 1
ATOM 3763 N N . SER A 1 474 ? -20.703 41.823 8.429 1.00 55.94 474 SER A N 1
ATOM 3764 C CA . SER A 1 474 ? -22.032 41.729 9.060 1.00 55.94 474 SER A CA 1
ATOM 3765 C C . SER A 1 474 ? -22.208 40.434 9.871 1.00 55.94 474 SER A C 1
ATOM 3767 O O . SER A 1 474 ? -21.916 39.359 9.338 1.00 55.94 474 SER A O 1
ATOM 3769 N N . PRO A 1 475 ? -22.721 40.495 11.116 1.00 65.56 475 PRO A N 1
ATOM 3770 C CA . PRO A 1 475 ? -22.976 39.310 11.933 1.00 65.56 475 PRO A CA 1
ATOM 3771 C C . PRO A 1 475 ? -24.028 38.389 11.284 1.00 65.56 475 PRO A C 1
ATOM 3773 O O . PRO A 1 475 ? -24.912 38.877 10.576 1.00 65.56 475 PRO A O 1
ATOM 3776 N N . PRO A 1 476 ? -23.952 37.062 11.500 1.00 74.25 476 PRO A N 1
ATOM 3777 C CA . PRO A 1 476 ? -24.991 36.141 11.046 1.00 74.25 476 PRO A CA 1
ATOM 3778 C C . PRO A 1 476 ? -26.326 36.446 11.741 1.00 74.25 476 PRO A C 1
ATOM 3780 O O . PRO A 1 476 ? -26.361 36.725 12.938 1.00 74.25 476 PRO A O 1
ATOM 3783 N N . GLU A 1 477 ? -27.425 36.363 10.993 1.00 85.50 477 GLU A N 1
ATOM 3784 C CA . GLU A 1 477 ? -28.783 36.596 11.514 1.00 85.50 477 GLU A CA 1
ATOM 3785 C C . GLU A 1 477 ? -29.505 35.277 11.842 1.00 85.50 477 GLU A C 1
ATOM 3787 O O . GLU A 1 477 ? -30.434 35.268 12.651 1.00 85.50 477 GLU A O 1
ATOM 3792 N N . TYR A 1 478 ? -29.053 34.159 11.256 1.00 93.56 478 TYR A N 1
ATOM 3793 C CA . TYR A 1 478 ? -29.697 32.848 11.369 1.00 93.56 478 TYR A CA 1
ATOM 3794 C C . TYR A 1 478 ? -28.680 31.710 11.507 1.00 93.56 478 TYR A C 1
ATOM 3796 O O . TYR A 1 478 ? -27.541 31.797 11.034 1.00 93.56 478 TYR A O 1
ATOM 3804 N N . TYR A 1 479 ? -29.118 30.601 12.102 1.00 94.06 479 TYR A N 1
ATOM 3805 C CA . TYR A 1 479 ? -28.321 29.383 12.252 1.00 94.06 479 TYR A CA 1
ATOM 3806 C C . TYR A 1 479 ? -29.151 28.160 11.893 1.00 94.06 479 TYR A C 1
ATOM 3808 O O . TYR A 1 479 ? -30.251 27.996 12.420 1.00 94.06 479 TYR A O 1
ATOM 3816 N N . ILE A 1 480 ? -28.610 27.287 11.048 1.00 94.94 480 ILE A N 1
ATOM 3817 C CA . ILE A 1 480 ? -29.225 26.012 10.687 1.00 94.94 480 ILE A CA 1
ATOM 3818 C C . ILE A 1 480 ? -28.328 24.848 11.115 1.00 94.94 480 ILE A C 1
ATOM 3820 O O . ILE A 1 480 ? -27.129 24.839 10.838 1.00 94.94 480 ILE A O 1
ATOM 3824 N N . GLY A 1 481 ? -28.905 23.885 11.829 1.00 94.38 481 GLY A N 1
ATOM 3825 C CA . GLY A 1 481 ? -28.240 22.662 12.269 1.00 94.38 481 GLY A CA 1
ATOM 3826 C C . GLY A 1 481 ? -28.799 21.447 11.537 1.00 94.38 481 GLY A C 1
ATOM 3827 O O . GLY A 1 481 ? -30.017 21.292 11.495 1.00 94.38 481 GLY A O 1
ATOM 3828 N N . PHE A 1 482 ? -27.933 20.589 10.996 1.00 94.31 482 PHE A N 1
ATOM 3829 C CA . PHE A 1 482 ? -28.310 19.332 10.348 1.00 94.31 482 PHE A CA 1
ATOM 3830 C C . PHE A 1 482 ? -27.755 18.105 11.078 1.00 94.31 482 PHE A C 1
ATOM 3832 O O . PHE A 1 482 ? -26.551 18.001 11.309 1.00 94.31 482 PHE A O 1
ATOM 3839 N N . ASP A 1 483 ? -28.636 17.150 11.362 1.00 92.50 483 ASP A N 1
ATOM 3840 C CA . ASP A 1 483 ? -28.315 15.774 11.745 1.00 92.50 483 ASP A CA 1
ATOM 3841 C C . ASP A 1 483 ? -28.519 14.861 10.532 1.00 92.50 483 ASP A C 1
ATOM 3843 O O . ASP A 1 483 ? -29.651 14.560 10.157 1.00 92.50 483 ASP A O 1
ATOM 3847 N N . GLY A 1 484 ? -27.432 14.497 9.855 1.00 85.38 484 GLY A N 1
ATOM 3848 C CA . GLY A 1 484 ? -27.408 13.721 8.618 1.00 85.38 484 GLY A CA 1
ATOM 3849 C C . GLY A 1 484 ? -26.938 12.284 8.825 1.00 85.38 484 GLY A C 1
ATOM 3850 O O . GLY A 1 484 ? -25.842 11.922 8.403 1.00 85.38 484 GLY A O 1
ATOM 3851 N N . GLY A 1 485 ? -27.783 11.446 9.422 1.00 77.31 485 GLY A N 1
ATOM 3852 C CA . GLY A 1 485 ? -27.484 10.030 9.643 1.00 77.31 485 GLY A CA 1
ATOM 3853 C C . GLY A 1 485 ? -27.635 9.142 8.397 1.00 77.31 485 GLY A C 1
ATOM 3854 O O . GLY A 1 485 ? -28.015 9.572 7.305 1.00 77.31 485 GLY A O 1
ATOM 3855 N N . GLY A 1 486 ? -27.406 7.837 8.573 1.00 69.94 486 GLY A N 1
ATOM 3856 C CA . GLY A 1 486 ? -27.462 6.822 7.505 1.00 69.94 486 GLY A CA 1
ATOM 3857 C C . GLY A 1 486 ? -28.850 6.504 6.927 1.00 69.94 486 GLY A C 1
ATOM 3858 O O . GLY A 1 486 ? -28.977 5.600 6.110 1.00 69.94 486 GLY A O 1
ATOM 3859 N N . THR A 1 487 ? -29.919 7.181 7.351 1.00 71.00 487 THR A N 1
ATOM 3860 C CA . THR A 1 487 ? -31.290 6.886 6.876 1.00 71.00 487 THR A CA 1
ATOM 3861 C C . THR A 1 487 ? -32.130 8.142 6.678 1.00 71.00 487 THR A C 1
ATOM 3863 O O . THR A 1 487 ? -32.903 8.217 5.727 1.00 71.00 487 THR A O 1
ATOM 3866 N N . LYS A 1 488 ? -31.961 9.146 7.539 1.00 83.00 488 LYS A N 1
ATOM 3867 C CA . LYS A 1 488 ? -32.717 10.398 7.516 1.00 83.00 488 LYS A CA 1
ATOM 3868 C C . LYS A 1 488 ? -31.775 11.564 7.795 1.00 83.00 488 LYS A C 1
ATOM 3870 O O . LYS A 1 488 ? -30.796 11.388 8.518 1.00 83.00 488 LYS A O 1
ATOM 3875 N N . CYS A 1 489 ? -32.104 12.729 7.253 1.00 88.44 489 CYS A N 1
ATOM 3876 C CA . CYS A 1 489 ? -31.504 13.998 7.625 1.00 88.44 489 CYS A CA 1
ATOM 3877 C C . CYS A 1 489 ? -32.566 14.895 8.275 1.00 88.44 489 CYS A C 1
ATOM 3879 O O . CYS A 1 489 ? -33.659 15.044 7.724 1.00 88.44 489 CYS A O 1
ATOM 3881 N N . LEU A 1 490 ? -32.276 15.459 9.447 1.00 92.06 490 LEU A N 1
ATOM 3882 C CA . LEU A 1 490 ? -33.138 16.404 10.162 1.00 92.06 490 LEU A CA 1
ATOM 3883 C C . LEU A 1 490 ? -32.446 17.768 10.224 1.00 92.06 490 LEU A C 1
ATOM 3885 O O . LEU A 1 490 ? -31.287 17.843 10.620 1.00 92.06 490 LEU A O 1
ATOM 3889 N N . GLY A 1 491 ? -33.148 18.832 9.840 1.00 93.56 491 GLY A N 1
ATOM 3890 C CA . GLY A 1 491 ? -32.652 20.205 9.863 1.00 93.56 491 GLY A CA 1
ATOM 3891 C C . GLY A 1 491 ? -33.484 21.097 10.777 1.00 93.56 491 GLY A C 1
ATOM 3892 O O . GLY A 1 491 ? -34.714 21.026 10.755 1.00 93.56 491 GLY A O 1
ATOM 3893 N N . LYS A 1 492 ? -32.824 21.963 11.549 1.00 95.50 492 LYS A N 1
ATOM 3894 C CA . LYS A 1 492 ? -33.463 22.922 12.459 1.00 95.50 492 LYS A CA 1
ATOM 3895 C C . LYS A 1 492 ? -32.887 24.316 12.240 1.00 95.50 492 LYS A C 1
ATOM 3897 O O . LYS A 1 492 ? -31.678 24.499 12.357 1.00 95.50 492 LYS A O 1
ATOM 3902 N N . LEU A 1 493 ? -33.738 25.285 11.907 1.00 95.81 493 LEU A N 1
ATOM 3903 C CA . LEU A 1 493 ? -33.375 26.683 11.664 1.00 95.81 493 LEU A CA 1
ATOM 3904 C C . LEU A 1 493 ? -33.765 27.545 12.870 1.00 95.81 493 LEU A C 1
ATOM 3906 O O . LEU A 1 493 ? -34.880 27.442 13.384 1.00 95.81 493 LEU A O 1
ATOM 3910 N N . THR A 1 494 ? -32.857 28.423 13.290 1.00 95.06 494 THR A N 1
ATOM 3911 C CA . THR A 1 494 ? -33.039 29.335 14.425 1.00 95.06 494 THR A CA 1
ATOM 3912 C C . THR A 1 494 ? -32.672 30.774 14.076 1.00 95.06 494 THR A C 1
ATOM 3914 O O . THR A 1 494 ? -31.817 31.010 13.218 1.00 95.06 494 THR A O 1
ATOM 3917 N N . ASP A 1 495 ? -33.296 31.727 14.768 1.00 91.69 495 ASP A N 1
ATOM 3918 C CA . ASP A 1 495 ? -32.907 33.142 14.753 1.00 91.69 495 ASP A CA 1
ATOM 3919 C C . ASP A 1 495 ? -31.624 33.398 15.575 1.00 91.69 495 ASP A C 1
ATOM 3921 O O . ASP A 1 495 ? -31.080 32.498 16.226 1.00 91.69 495 ASP A O 1
ATOM 3925 N N . ALA A 1 496 ? -31.129 34.638 15.592 1.00 85.81 496 ALA A N 1
ATOM 3926 C CA . ALA A 1 496 ? -29.973 35.016 16.408 1.00 85.81 496 ALA A CA 1
ATOM 3927 C C . ALA A 1 496 ? -30.168 34.730 17.915 1.00 85.81 496 ALA A C 1
ATOM 3929 O O . ALA A 1 496 ? -29.222 34.321 18.593 1.00 85.81 496 ALA A O 1
ATOM 3930 N N . GLY A 1 497 ? -31.399 34.862 18.420 1.00 82.62 497 GLY A N 1
ATOM 3931 C CA . GLY A 1 497 ? -31.770 34.659 19.824 1.00 82.62 497 GLY A CA 1
ATOM 3932 C C . GLY A 1 497 ? -31.826 33.200 20.286 1.00 82.62 497 GLY A C 1
ATOM 3933 O O . GLY A 1 497 ? -31.850 32.960 21.489 1.00 82.62 497 GLY A O 1
ATOM 3934 N N . GLY A 1 498 ? -31.803 32.223 19.371 1.00 83.75 498 GLY A N 1
ATOM 3935 C CA . GLY A 1 498 ? -31.919 30.800 19.726 1.00 83.75 498 GLY A CA 1
ATOM 3936 C C . GLY A 1 498 ? -33.300 30.198 19.499 1.00 83.75 498 GLY A C 1
ATOM 3937 O O . GLY A 1 498 ? -33.459 28.990 19.679 1.00 83.75 498 GLY A O 1
ATOM 3938 N N . ASN A 1 499 ? -34.285 30.990 19.075 1.00 90.69 499 ASN A N 1
ATOM 3939 C CA . ASN A 1 499 ? -35.639 30.496 18.862 1.00 90.69 499 ASN A CA 1
ATOM 3940 C C . ASN A 1 499 ? -35.695 29.694 17.568 1.00 90.69 499 ASN A C 1
ATOM 3942 O O . ASN A 1 499 ? -35.187 30.123 16.532 1.00 90.69 499 ASN A O 1
ATOM 3946 N N . THR A 1 500 ? -36.325 28.523 17.622 1.00 92.56 500 THR A N 1
ATOM 3947 C CA . THR A 1 500 ? -36.546 27.696 16.430 1.00 92.56 500 THR A CA 1
ATOM 3948 C C . THR A 1 500 ? -37.661 28.296 15.595 1.00 92.56 500 THR A C 1
ATOM 3950 O O . THR A 1 500 ? -38.764 28.489 16.097 1.00 92.56 500 THR A O 1
ATOM 3953 N N . ILE A 1 501 ? -37.367 28.573 14.327 1.00 95.06 501 ILE A N 1
ATOM 3954 C CA . ILE A 1 501 ? -38.295 29.219 13.389 1.00 95.06 501 ILE A CA 1
ATOM 3955 C C . ILE A 1 501 ? -38.716 28.294 12.241 1.00 95.06 501 ILE A C 1
ATOM 3957 O O . ILE A 1 501 ? -39.731 28.553 11.602 1.00 95.06 501 ILE A O 1
ATOM 3961 N N . ALA A 1 502 ? -37.984 27.201 11.991 1.00 96.06 502 ALA A N 1
ATOM 3962 C CA . ALA A 1 502 ? -38.409 26.142 11.074 1.00 96.06 502 ALA A CA 1
ATOM 3963 C C . ALA A 1 502 ? -37.706 24.804 11.355 1.00 96.06 502 ALA A C 1
ATOM 3965 O O . ALA A 1 502 ? -36.552 24.770 11.787 1.00 96.06 502 ALA A O 1
ATOM 3966 N N . GLU A 1 503 ? -38.387 23.706 11.022 1.00 95.62 503 GLU A N 1
ATOM 3967 C CA . GLU A 1 503 ? -37.830 22.352 10.986 1.00 95.62 503 GLU A CA 1
ATOM 3968 C C . GLU A 1 503 ? -38.117 21.686 9.632 1.00 95.62 503 GLU A C 1
ATOM 3970 O O . GLU A 1 503 ? -39.183 21.853 9.019 1.00 95.62 503 GLU A O 1
ATOM 3975 N N . VAL A 1 504 ? -37.137 20.930 9.149 1.00 95.12 504 VAL A N 1
ATOM 3976 C CA . VAL A 1 504 ? -37.166 20.243 7.855 1.00 95.12 504 VAL A CA 1
ATOM 3977 C C . VAL A 1 504 ? -36.596 18.842 7.993 1.00 95.12 504 VAL A C 1
ATOM 3979 O O . VAL A 1 504 ? -35.808 18.556 8.893 1.00 95.12 504 VAL A O 1
ATOM 3982 N N . SER A 1 505 ? -36.979 17.945 7.092 1.00 92.94 505 SER A N 1
ATOM 3983 C CA . SER A 1 505 ? -36.398 16.609 7.064 1.00 92.94 505 SER A CA 1
ATOM 3984 C C . SER A 1 505 ? -36.344 16.036 5.662 1.00 92.94 505 SER A C 1
ATOM 3986 O O . SER A 1 505 ? -37.271 16.246 4.887 1.00 92.94 505 SER A O 1
ATOM 3988 N N . GLY A 1 506 ? -35.308 15.252 5.376 1.00 89.25 506 GLY A N 1
ATOM 3989 C CA . GLY A 1 506 ? -35.115 14.581 4.094 1.00 89.25 506 GLY A CA 1
ATOM 3990 C C . GLY A 1 506 ? -34.488 13.195 4.236 1.00 89.25 506 GLY A C 1
ATOM 3991 O O . GLY A 1 506 ? -34.408 12.633 5.331 1.00 89.25 506 GLY A O 1
ATOM 3992 N N . GLY A 1 507 ? -34.048 12.642 3.103 1.00 81.62 507 GLY A N 1
ATOM 3993 C CA . GLY A 1 507 ? -33.373 11.342 3.027 1.00 81.62 507 GLY A CA 1
ATOM 3994 C C . GLY A 1 507 ? -31.998 11.310 3.708 1.00 81.62 507 GLY A C 1
ATOM 3995 O O . GLY A 1 507 ? -31.601 12.247 4.393 1.00 81.62 507 GLY A O 1
ATOM 3996 N N . MET A 1 508 ? -31.263 10.216 3.514 1.00 81.88 508 MET A N 1
ATOM 3997 C CA . MET A 1 508 ? -29.957 9.945 4.134 1.00 81.88 508 MET A CA 1
ATOM 3998 C C . MET A 1 508 ? -28.946 11.104 4.004 1.00 81.88 508 MET A C 1
ATOM 4000 O O . MET A 1 508 ? -28.831 11.723 2.949 1.00 81.88 508 MET A O 1
ATOM 4004 N N . GLY A 1 509 ? -28.179 11.365 5.066 1.00 80.94 509 GLY A N 1
ATOM 4005 C CA . GLY A 1 509 ? -27.109 12.373 5.109 1.00 80.94 509 GLY A CA 1
ATOM 4006 C C . GLY A 1 509 ? -25.690 11.792 5.081 1.00 80.94 509 GLY A C 1
ATOM 4007 O O . GLY A 1 509 ? -24.748 12.463 5.488 1.00 80.94 509 GLY A O 1
ATOM 4008 N N . ASN A 1 510 ? -25.526 10.543 4.635 1.00 83.38 510 ASN A N 1
ATOM 4009 C CA . ASN A 1 510 ? -24.238 9.854 4.625 1.00 83.38 510 ASN A CA 1
ATOM 4010 C C . ASN A 1 510 ? -23.400 10.232 3.392 1.00 83.38 510 ASN A C 1
ATOM 4012 O O . ASN A 1 510 ? -23.661 9.762 2.280 1.00 83.38 510 ASN A O 1
ATOM 4016 N N . VAL A 1 511 ? -22.372 11.056 3.600 1.00 82.69 511 VAL A N 1
ATOM 4017 C CA . VAL A 1 511 ? -21.513 11.584 2.526 1.00 82.69 511 VAL A CA 1
ATOM 4018 C C . VAL A 1 511 ? -20.616 10.529 1.886 1.00 82.69 511 VAL A C 1
ATOM 4020 O O . VAL A 1 511 ? -20.177 10.721 0.757 1.00 82.69 511 VAL A O 1
ATOM 4023 N N . TYR A 1 512 ? -20.363 9.409 2.567 1.00 78.38 512 TYR A N 1
ATOM 4024 C CA . TYR A 1 512 ? -19.584 8.308 2.003 1.00 78.38 512 TYR A CA 1
ATOM 4025 C C . TYR A 1 512 ? -20.360 7.536 0.931 1.00 78.38 512 TYR A C 1
ATOM 4027 O O . TYR A 1 512 ? -19.759 7.034 -0.013 1.00 78.38 512 TYR A O 1
ATOM 4035 N N . VAL A 1 513 ? -21.691 7.458 1.050 1.00 79.31 513 VAL A N 1
ATOM 4036 C CA . VAL A 1 513 ? -22.520 6.752 0.062 1.00 79.31 513 VAL A CA 1
ATOM 4037 C C . VAL A 1 513 ? -22.693 7.587 -1.205 1.00 79.31 513 VAL A C 1
ATOM 4039 O O . VAL A 1 513 ? -22.502 7.075 -2.304 1.00 79.31 513 VAL A O 1
ATOM 4042 N N . ASN A 1 514 ? -23.063 8.864 -1.062 1.00 81.38 514 ASN A N 1
ATOM 4043 C CA . ASN A 1 514 ? -23.225 9.770 -2.198 1.00 81.38 514 ASN A CA 1
ATOM 4044 C C . ASN A 1 514 ? -23.063 11.238 -1.772 1.00 81.38 514 ASN A C 1
ATOM 4046 O O . ASN A 1 514 ? -24.033 11.921 -1.441 1.00 81.38 514 ASN A O 1
ATOM 4050 N N . CYS A 1 515 ? -21.825 11.733 -1.789 1.00 85.12 515 CYS A N 1
ATOM 4051 C CA . CYS A 1 515 ? -21.505 13.094 -1.361 1.00 85.12 515 CYS A CA 1
ATOM 4052 C C . CYS A 1 515 ? -22.265 14.172 -2.164 1.00 85.12 515 CYS A C 1
ATOM 4054 O O . CYS A 1 515 ? -22.767 15.133 -1.584 1.00 85.12 515 CYS A O 1
ATOM 4056 N N . ALA A 1 516 ? -22.422 13.981 -3.480 1.00 84.38 516 ALA A N 1
ATOM 4057 C CA . ALA A 1 516 ? -23.102 14.937 -4.357 1.00 84.38 516 ALA A CA 1
ATOM 4058 C C . ALA A 1 516 ? -24.580 15.108 -4.007 1.00 84.38 516 ALA A C 1
ATOM 4060 O O . ALA A 1 516 ? -25.073 16.230 -3.877 1.00 84.38 516 ALA A O 1
ATOM 4061 N N . GLU A 1 517 ? -25.274 13.989 -3.819 1.00 87.88 517 GLU A N 1
ATOM 4062 C CA . GLU A 1 517 ? -26.689 13.973 -3.464 1.00 87.88 517 GLU A CA 1
ATOM 4063 C C . GLU A 1 517 ? -26.926 14.551 -2.065 1.00 87.88 517 GLU A C 1
ATOM 4065 O O . GLU A 1 517 ? -27.875 15.307 -1.863 1.00 87.88 517 GLU A O 1
ATOM 4070 N N . VAL A 1 518 ? -26.042 14.255 -1.105 1.00 88.75 518 VAL A N 1
ATOM 4071 C CA . VAL A 1 518 ? -26.125 14.822 0.249 1.00 88.75 518 VAL A CA 1
ATOM 4072 C C . VAL A 1 518 ? -25.920 16.340 0.222 1.00 88.75 518 VAL A C 1
ATOM 4074 O O . VAL A 1 518 ? -26.704 17.064 0.832 1.00 88.75 518 VAL A O 1
ATOM 4077 N N . THR A 1 519 ? -24.937 16.848 -0.523 1.00 87.88 519 THR A N 1
ATOM 4078 C CA . THR A 1 519 ? -24.694 18.295 -0.665 1.00 87.88 519 THR A CA 1
ATOM 4079 C C . THR A 1 519 ? -25.873 19.027 -1.316 1.00 87.88 519 THR A C 1
ATOM 4081 O O . THR A 1 519 ? -26.300 20.081 -0.826 1.00 87.88 519 THR A O 1
ATOM 4084 N N . ALA A 1 520 ? -26.447 18.459 -2.382 1.00 88.06 520 ALA A N 1
ATOM 4085 C CA . ALA A 1 520 ? -27.654 18.993 -3.014 1.00 88.06 520 ALA A CA 1
ATOM 4086 C C . ALA A 1 520 ? -28.832 19.020 -2.026 1.00 88.06 520 ALA A C 1
ATOM 4088 O O . ALA A 1 520 ? -29.461 20.061 -1.836 1.00 88.06 520 ALA A O 1
ATOM 4089 N N . ARG A 1 521 ? -29.050 17.918 -1.301 1.00 91.62 521 ARG A N 1
ATOM 4090 C CA . ARG A 1 521 ? -30.114 17.785 -0.299 1.00 91.62 521 ARG A CA 1
ATOM 4091 C C . ARG A 1 521 ? -29.995 18.798 0.836 1.00 91.62 521 ARG A C 1
ATOM 4093 O O . ARG A 1 521 ? -30.994 19.402 1.207 1.00 91.62 521 ARG A O 1
ATOM 4100 N N . LEU A 1 522 ? -28.801 19.005 1.393 1.00 92.12 522 LEU A N 1
ATOM 4101 C CA . LEU A 1 522 ? -28.587 20.003 2.453 1.00 92.12 522 LEU A CA 1
ATOM 4102 C C . LEU A 1 522 ? -28.908 21.417 1.959 1.00 92.12 522 LEU A C 1
ATOM 4104 O O . LEU A 1 522 ? -29.484 22.219 2.696 1.00 92.12 522 LEU A O 1
ATOM 4108 N N . THR A 1 523 ? -28.594 21.710 0.698 1.00 90.56 523 THR A N 1
ATOM 4109 C CA . THR A 1 523 ? -28.915 22.993 0.066 1.00 90.56 523 THR A CA 1
ATOM 4110 C C . THR A 1 523 ? -30.428 23.157 -0.128 1.00 90.56 523 THR A C 1
ATOM 4112 O O . THR A 1 523 ? -30.990 24.184 0.254 1.00 90.56 523 THR A O 1
ATOM 4115 N N . GLU A 1 524 ? -31.113 22.141 -0.658 1.00 93.06 524 GLU A N 1
ATOM 4116 C CA . GLU A 1 524 ? -32.572 22.129 -0.843 1.00 93.06 524 GLU A CA 1
ATOM 4117 C C . GLU A 1 524 ? -33.325 22.264 0.484 1.00 93.06 524 GLU A C 1
ATOM 4119 O O . GLU A 1 524 ? -34.172 23.149 0.620 1.00 93.06 524 GLU A O 1
ATOM 4124 N N . LEU A 1 525 ? -32.956 21.465 1.491 1.00 94.75 525 LEU A N 1
ATOM 4125 C CA . LEU A 1 525 ? -33.555 21.523 2.828 1.00 94.75 525 LEU A CA 1
ATOM 4126 C C . LEU A 1 525 ? -33.328 22.884 3.495 1.00 94.75 525 LEU A C 1
ATOM 4128 O O . LEU A 1 525 ? -34.191 23.368 4.224 1.00 94.75 525 LEU A O 1
ATOM 4132 N N . SER A 1 526 ? -32.193 23.533 3.230 1.00 94.38 526 SER A N 1
ATOM 4133 C CA . SER A 1 526 ? -31.926 24.878 3.748 1.00 94.38 526 SER A CA 1
ATOM 4134 C C . SER A 1 526 ? -32.850 25.923 3.128 1.00 94.38 526 SER A C 1
ATOM 4136 O O . SER A 1 526 ? -33.403 26.752 3.848 1.00 94.38 526 SER A O 1
ATOM 4138 N N . TYR A 1 527 ? -33.078 25.871 1.813 1.00 95.00 527 TYR A N 1
ATOM 4139 C CA . TYR A 1 527 ? -34.049 26.757 1.166 1.00 95.00 527 TYR A CA 1
ATOM 4140 C C . TYR A 1 527 ? -35.489 26.461 1.599 1.00 95.00 527 TYR A C 1
ATOM 4142 O O . TYR A 1 527 ? -36.265 27.399 1.782 1.00 95.00 527 TYR A O 1
ATOM 4150 N N . GLU A 1 528 ? -35.841 25.192 1.811 1.00 96.19 528 GLU A N 1
ATOM 4151 C CA . GLU A 1 528 ? -37.141 24.807 2.367 1.00 96.19 528 GLU A CA 1
ATOM 4152 C C . GLU A 1 528 ? -37.336 25.388 3.777 1.00 96.19 528 GLU A C 1
ATOM 4154 O O . GLU A 1 528 ? -38.389 25.956 4.069 1.00 96.19 528 GLU A O 1
ATOM 4159 N N . ALA A 1 529 ? -36.314 25.312 4.637 1.00 95.50 529 ALA A N 1
ATOM 4160 C CA . ALA A 1 529 ? -36.367 25.855 5.992 1.00 95.50 529 ALA A CA 1
ATOM 4161 C C . ALA A 1 529 ? -36.552 27.380 5.991 1.00 95.50 529 ALA A C 1
ATOM 4163 O O . ALA A 1 529 ? -37.392 27.894 6.729 1.00 95.50 529 ALA A O 1
ATOM 4164 N N . LEU A 1 530 ? -35.824 28.100 5.127 1.00 95.69 530 LEU A N 1
ATOM 4165 C CA . LEU A 1 530 ? -35.997 29.547 4.950 1.00 95.69 530 LEU A CA 1
ATOM 4166 C C . LEU A 1 530 ? -37.411 29.885 4.465 1.00 95.69 530 LEU A C 1
ATOM 4168 O O . LEU A 1 530 ? -38.054 30.772 5.022 1.00 95.69 530 LEU A O 1
ATOM 4172 N N . SER A 1 531 ? -37.925 29.137 3.485 1.00 95.88 531 SER A N 1
ATOM 4173 C CA . SER A 1 531 ? -39.281 29.331 2.970 1.00 95.88 531 SER A CA 1
ATOM 4174 C C . SER A 1 531 ? -40.347 29.097 4.045 1.00 95.88 531 SER A C 1
ATOM 4176 O O . SER A 1 531 ? -41.290 29.879 4.134 1.00 95.88 531 SER A O 1
ATOM 4178 N N . LYS A 1 532 ? -40.207 28.053 4.876 1.00 95.75 532 LYS A N 1
ATOM 4179 C CA . LYS A 1 532 ? -41.111 27.775 6.008 1.00 95.75 532 LYS A CA 1
ATOM 4180 C C . LYS A 1 532 ? -41.078 28.871 7.072 1.00 95.75 532 LYS A C 1
ATOM 4182 O O . LYS A 1 532 ? -42.109 29.157 7.668 1.00 95.75 532 LYS A O 1
ATOM 4187 N N . ALA A 1 533 ? -39.922 29.500 7.274 1.00 94.06 533 ALA A N 1
ATOM 4188 C CA . ALA A 1 533 ? -39.757 30.636 8.177 1.00 94.06 533 ALA A CA 1
ATOM 4189 C C . ALA A 1 533 ? -40.224 31.980 7.573 1.00 94.06 533 ALA A C 1
ATOM 4191 O O . ALA A 1 533 ? -40.103 33.013 8.226 1.00 94.06 533 ALA A O 1
ATOM 4192 N N . GLY A 1 534 ? -40.731 31.996 6.331 1.00 94.25 534 GLY A N 1
ATOM 4193 C CA . GLY A 1 534 ? -41.141 33.223 5.640 1.00 94.25 534 GLY A CA 1
ATOM 4194 C C . GLY A 1 534 ? -39.973 34.126 5.223 1.00 94.25 534 GLY A C 1
ATOM 4195 O O . GLY A 1 534 ? -40.166 35.324 5.021 1.00 94.25 534 GLY A O 1
ATOM 4196 N N . LEU A 1 535 ? -38.759 33.576 5.111 1.00 94.69 535 LEU A N 1
ATOM 4197 C CA . LEU A 1 535 ? -37.542 34.315 4.780 1.00 94.69 535 LEU A CA 1
ATOM 4198 C C . LEU A 1 535 ? -37.229 34.252 3.274 1.00 94.69 535 LEU A C 1
ATOM 4200 O O . LEU A 1 535 ? -37.429 33.211 2.640 1.00 94.69 535 LEU A O 1
ATOM 4204 N N . PRO A 1 536 ? -36.689 35.335 2.683 1.00 92.69 536 PRO A N 1
ATOM 4205 C CA . PRO A 1 536 ? -36.253 35.334 1.289 1.00 92.69 536 PRO A CA 1
ATOM 4206 C C . PRO A 1 536 ? -35.045 34.403 1.090 1.00 92.69 536 PRO A C 1
ATOM 4208 O O . PRO A 1 536 ? -34.267 34.168 2.018 1.00 92.69 536 PRO A O 1
ATOM 4211 N N . ARG A 1 537 ? -34.833 33.893 -0.133 1.00 91.31 537 ARG A N 1
ATOM 4212 C CA . ARG A 1 537 ? -33.734 32.944 -0.427 1.00 91.31 537 ARG A CA 1
ATOM 4213 C C . ARG A 1 537 ? -32.357 33.536 -0.118 1.00 91.31 537 ARG A C 1
ATOM 4215 O O . ARG A 1 537 ? -31.445 32.806 0.255 1.00 91.31 537 ARG A O 1
ATOM 4222 N N . GLU A 1 538 ? -32.214 34.851 -0.227 1.00 90.31 538 GLU A N 1
ATOM 4223 C CA . GLU A 1 538 ? -31.016 35.634 0.075 1.00 90.31 538 GLU A CA 1
ATOM 4224 C C . GLU A 1 538 ? -30.595 35.534 1.548 1.00 90.31 538 GLU A C 1
ATOM 4226 O O . GLU A 1 538 ? -29.411 35.704 1.849 1.00 90.31 538 GLU A O 1
ATOM 4231 N N . ALA A 1 539 ? -31.519 35.194 2.459 1.00 91.00 539 ALA A N 1
ATOM 4232 C CA . ALA A 1 539 ? -31.218 34.971 3.873 1.00 91.00 539 ALA A CA 1
ATOM 4233 C C . ALA A 1 539 ? -30.205 33.831 4.088 1.00 91.00 539 ALA A C 1
ATOM 4235 O O . ALA A 1 539 ? -29.504 33.818 5.103 1.00 91.00 539 ALA A O 1
ATOM 4236 N N . ILE A 1 540 ? -30.033 32.930 3.109 1.00 90.62 540 ILE A N 1
ATOM 4237 C CA . ILE A 1 540 ? -29.005 31.883 3.158 1.00 90.62 540 ILE A CA 1
ATOM 4238 C C . ILE A 1 540 ? -27.592 32.468 3.330 1.00 90.62 540 ILE A C 1
ATOM 4240 O O . ILE A 1 540 ? -26.805 31.939 4.110 1.00 90.62 540 ILE A O 1
ATOM 4244 N N . LYS A 1 541 ? -27.311 33.640 2.734 1.00 88.50 541 LYS A N 1
ATOM 4245 C CA . LYS A 1 541 ? -26.017 34.347 2.843 1.00 88.50 541 LYS A CA 1
ATOM 4246 C C . LYS A 1 541 ? -25.747 34.922 4.233 1.00 88.50 541 LYS A C 1
ATOM 4248 O O . LYS A 1 541 ? -24.614 35.279 4.541 1.00 88.50 541 LYS A O 1
ATOM 4253 N N . LYS A 1 542 ? -26.781 35.012 5.072 1.00 89.19 542 LYS A N 1
ATOM 4254 C CA . LYS A 1 542 ? -26.708 35.433 6.479 1.00 89.19 542 LYS A CA 1
ATOM 4255 C C . LYS A 1 542 ? -26.885 34.266 7.455 1.00 89.19 542 LYS A C 1
ATOM 4257 O O . LYS A 1 542 ? -26.972 34.489 8.662 1.00 89.19 542 LYS A O 1
ATOM 4262 N N . THR A 1 543 ? -26.959 33.040 6.938 1.00 90.12 543 THR A N 1
ATOM 4263 C CA . THR A 1 543 ? -27.192 31.826 7.720 1.00 90.12 543 THR A CA 1
ATOM 4264 C C . THR A 1 543 ? -25.884 31.068 7.915 1.00 90.12 543 THR A C 1
ATOM 4266 O O . THR A 1 543 ? -25.170 30.810 6.943 1.00 90.12 543 THR A O 1
ATOM 4269 N N . ARG A 1 544 ? -25.564 30.685 9.156 1.00 90.94 544 ARG A N 1
ATOM 4270 C CA . ARG A 1 544 ? -24.481 29.731 9.445 1.00 90.94 544 ARG A CA 1
ATOM 4271 C C . ARG A 1 544 ? -25.015 28.312 9.502 1.00 90.94 544 ARG A C 1
ATOM 4273 O O . ARG A 1 544 ? -26.040 28.074 10.133 1.00 90.94 544 ARG A O 1
ATOM 4280 N N . MET A 1 545 ? -24.295 27.379 8.895 1.00 89.69 545 MET A N 1
ATOM 4281 C CA . MET A 1 545 ? -24.638 25.963 8.907 1.00 89.69 545 MET A CA 1
ATOM 4282 C C . MET A 1 545 ? -23.707 25.177 9.830 1.00 89.69 545 MET A C 1
ATOM 4284 O O . MET A 1 545 ? -22.486 25.274 9.721 1.00 89.69 545 MET A O 1
ATOM 4288 N N . GLY A 1 546 ? -24.290 24.364 10.702 1.00 90.81 546 GLY A N 1
ATOM 4289 C CA . GLY A 1 546 ? -23.612 23.281 11.406 1.00 90.81 546 GLY A CA 1
ATOM 4290 C C . GLY A 1 546 ? -24.187 21.951 10.939 1.00 90.81 546 GLY A C 1
ATOM 4291 O O . GLY A 1 546 ? -25.403 21.819 10.830 1.00 90.81 546 GLY A O 1
ATOM 4292 N N . ALA A 1 547 ? -23.349 20.964 10.644 1.00 89.81 547 ALA A N 1
ATOM 4293 C CA . ALA A 1 547 ? -23.806 19.656 10.189 1.00 89.81 547 ALA A CA 1
ATOM 4294 C C . ALA A 1 547 ? -23.021 18.523 10.848 1.00 89.81 547 ALA A C 1
ATOM 4296 O O . ALA A 1 547 ? -21.795 18.554 10.905 1.00 89.81 547 ALA A O 1
ATOM 4297 N N . GLY A 1 548 ? -23.723 17.499 11.318 1.00 89.25 548 GLY A N 1
ATOM 4298 C CA . GLY A 1 548 ? -23.134 16.199 11.610 1.00 89.25 548 GLY A CA 1
ATOM 4299 C C . GLY A 1 548 ? -23.553 15.215 10.535 1.00 89.25 548 GLY A C 1
ATOM 4300 O O . GLY A 1 548 ? -24.746 15.032 10.322 1.00 89.25 548 GLY A O 1
ATOM 4301 N N . LEU A 1 549 ? -22.592 14.618 9.838 1.00 86.50 549 LEU A N 1
ATOM 4302 C CA . LEU A 1 549 ? -22.847 13.771 8.677 1.00 86.50 549 LEU A CA 1
ATOM 4303 C C . LEU A 1 549 ? -22.259 12.377 8.905 1.00 86.50 549 LEU A C 1
ATOM 4305 O O . LEU A 1 549 ? -21.123 12.234 9.366 1.00 86.50 549 LEU A O 1
ATOM 4309 N N . GLY A 1 550 ? -23.023 11.340 8.568 1.00 82.69 550 GLY A N 1
ATOM 4310 C CA . GLY A 1 550 ? -22.516 9.970 8.537 1.00 82.69 550 GLY A CA 1
ATOM 4311 C C . GLY A 1 550 ? -21.457 9.807 7.442 1.00 82.69 550 GLY A C 1
ATOM 4312 O O . GLY A 1 550 ? -21.559 10.413 6.375 1.00 82.69 550 GLY A O 1
ATOM 4313 N N . GLY A 1 551 ? -20.423 9.003 7.685 1.00 73.94 551 GLY A N 1
ATOM 4314 C CA . GLY A 1 551 ? -19.320 8.816 6.735 1.00 73.94 551 GLY A CA 1
ATOM 4315 C C . GLY A 1 551 ? -18.281 9.943 6.752 1.00 73.94 551 GLY A C 1
ATOM 4316 O O . GLY A 1 551 ? -17.260 9.833 6.077 1.00 73.94 551 GLY A O 1
ATOM 4317 N N . PHE A 1 552 ? -18.490 11.008 7.534 1.00 75.31 552 PHE A N 1
ATOM 4318 C CA . PHE A 1 552 ? -17.545 12.123 7.668 1.00 75.31 552 PHE A CA 1
ATOM 4319 C C . PHE A 1 552 ? -16.270 11.744 8.449 1.00 75.31 552 PHE A C 1
ATOM 4321 O O . PHE A 1 552 ? -15.285 12.480 8.438 1.00 75.31 552 PHE A O 1
ATOM 4328 N N . GLU A 1 553 ? -16.246 10.580 9.108 1.00 67.25 553 GLU A N 1
ATOM 4329 C CA . GLU A 1 553 ? -15.028 9.980 9.666 1.00 67.25 553 GLU A CA 1
ATOM 4330 C C . GLU A 1 553 ? -14.066 9.448 8.592 1.00 67.25 553 GLU A C 1
ATOM 4332 O O . GLU A 1 553 ? -12.903 9.170 8.888 1.00 67.25 553 GLU A O 1
ATOM 4337 N N . ILE A 1 554 ? -14.536 9.295 7.350 1.00 68.50 554 ILE A N 1
ATOM 4338 C CA . ILE A 1 554 ? -13.741 8.811 6.225 1.00 68.50 554 ILE A CA 1
ATOM 4339 C C . ILE A 1 554 ? -13.108 10.019 5.536 1.00 68.50 554 ILE A C 1
ATOM 4341 O O . ILE A 1 554 ? -13.799 10.844 4.938 1.00 68.50 554 ILE A O 1
ATOM 4345 N N . SER A 1 555 ? -11.777 10.122 5.598 1.00 67.75 555 SER A N 1
ATOM 4346 C CA . SER A 1 555 ? -11.043 11.308 5.136 1.00 67.75 555 SER A CA 1
ATOM 4347 C C . SER A 1 555 ? -11.319 11.673 3.675 1.00 67.75 555 SER A C 1
ATOM 4349 O O . SER A 1 555 ? -11.419 12.857 3.371 1.00 67.75 555 SER A O 1
ATOM 4351 N N . SER A 1 556 ? -11.501 10.691 2.786 1.00 69.75 556 SER A N 1
ATOM 4352 C CA . SER A 1 556 ? -11.848 10.943 1.381 1.00 69.75 556 SER A CA 1
ATOM 4353 C C . SER A 1 556 ? -13.253 11.529 1.213 1.00 69.75 556 SER A C 1
ATOM 4355 O O . SER A 1 556 ? -13.425 12.463 0.436 1.00 69.75 556 SER A O 1
ATOM 4357 N N . ALA A 1 557 ? -14.242 11.051 1.974 1.00 70.38 557 ALA A N 1
ATOM 4358 C CA . ALA A 1 557 ? -15.606 11.578 1.939 1.00 70.38 557 ALA A CA 1
ATOM 4359 C C . ALA A 1 557 ? -15.681 12.996 2.529 1.00 70.38 557 ALA A C 1
ATOM 4361 O O . ALA A 1 557 ? -16.352 13.862 1.972 1.00 70.38 557 ALA A O 1
ATOM 4362 N N . ALA A 1 558 ? -14.935 13.262 3.608 1.00 70.44 558 ALA A N 1
ATOM 4363 C CA . ALA A 1 558 ? -14.803 14.606 4.168 1.00 70.44 558 ALA A CA 1
ATOM 4364 C C . ALA A 1 558 ? -14.101 15.568 3.190 1.00 70.44 558 ALA A C 1
ATOM 4366 O O . ALA A 1 558 ? -14.565 16.687 2.989 1.00 70.44 558 ALA A O 1
ATOM 4367 N N . GLN A 1 559 ? -13.019 15.137 2.529 1.00 74.00 559 GLN A N 1
ATOM 4368 C CA . GLN A 1 559 ? -12.341 15.929 1.492 1.00 74.00 559 GLN A CA 1
ATOM 4369 C C . GLN A 1 559 ? -13.252 16.211 0.293 1.00 74.00 559 GLN A C 1
ATOM 4371 O O . GLN A 1 559 ? -13.279 17.340 -0.191 1.00 74.00 559 GLN A O 1
ATOM 4376 N N . GLN A 1 560 ? -14.024 15.218 -0.154 1.00 77.62 560 GLN A N 1
ATOM 4377 C CA . GLN A 1 560 ? -14.991 15.379 -1.237 1.00 77.62 560 GLN A CA 1
ATOM 4378 C C . GLN A 1 560 ? -16.118 16.342 -0.852 1.00 77.62 560 GLN A C 1
ATOM 4380 O O . GLN A 1 560 ? -16.493 17.182 -1.658 1.00 77.62 560 GLN A O 1
ATOM 4385 N N . PHE A 1 561 ? -16.626 16.277 0.381 1.00 81.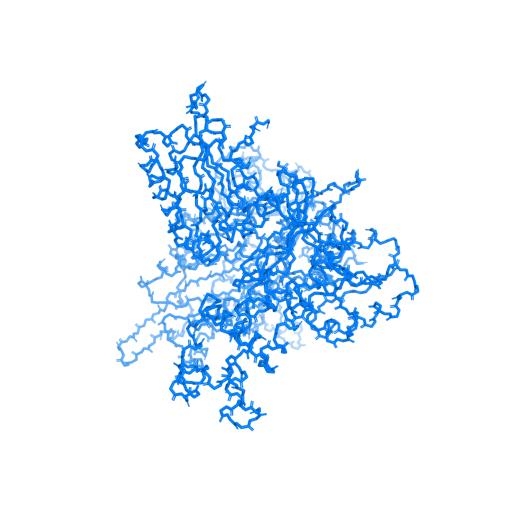25 561 PHE A N 1
ATOM 4386 C CA . PHE A 1 561 ? -17.609 17.244 0.873 1.00 81.25 561 PHE A CA 1
ATOM 4387 C C . PHE A 1 561 ? -17.024 18.663 0.915 1.00 81.25 561 PHE A C 1
ATOM 4389 O O . PHE A 1 561 ? -17.670 19.625 0.501 1.00 81.25 561 PHE A O 1
ATOM 4396 N N . ASN A 1 562 ? -15.769 18.787 1.350 1.00 71.88 562 ASN A N 1
ATOM 4397 C CA . ASN A 1 562 ? -15.072 20.066 1.452 1.00 71.88 562 ASN A CA 1
ATOM 4398 C C . ASN A 1 562 ? -14.677 20.669 0.096 1.00 71.88 562 ASN A C 1
ATOM 4400 O O . ASN A 1 562 ? -14.452 21.876 0.045 1.00 71.88 562 ASN A O 1
ATOM 4404 N N . SER A 1 563 ? -14.587 19.875 -0.978 1.00 73.75 563 SER A N 1
ATOM 4405 C CA . SER A 1 563 ? -14.284 20.370 -2.329 1.00 73.75 563 SER A CA 1
ATOM 4406 C C . SER A 1 563 ? -15.504 20.945 -3.061 1.00 73.75 563 SER A C 1
ATOM 4408 O O . SER A 1 563 ? -15.354 21.547 -4.128 1.00 73.75 563 SER A O 1
ATOM 4410 N N . TYR A 1 564 ? -16.712 20.817 -2.495 1.00 73.25 564 TYR A N 1
ATOM 4411 C CA . TYR A 1 564 ? -17.885 21.538 -2.988 1.00 73.25 564 TYR A CA 1
ATOM 4412 C C . TYR A 1 564 ? -17.733 23.036 -2.705 1.00 73.25 564 TYR A C 1
ATOM 4414 O O . TYR A 1 564 ? -17.890 23.490 -1.577 1.00 73.25 564 TYR A O 1
ATOM 4422 N N . ASN A 1 565 ? -17.472 23.820 -3.751 1.00 57.59 565 ASN A N 1
ATOM 4423 C CA . ASN A 1 565 ? -17.194 25.258 -3.636 1.00 57.59 565 ASN A CA 1
ATOM 4424 C C . ASN A 1 565 ? -18.430 26.163 -3.818 1.00 57.59 565 ASN A C 1
ATOM 4426 O O . ASN A 1 565 ? -18.310 27.382 -3.761 1.00 57.59 565 ASN A O 1
ATOM 4430 N N . ASN A 1 566 ? -19.625 25.597 -4.026 1.00 69.50 566 ASN A N 1
ATOM 4431 C CA . ASN A 1 566 ? -20.837 26.358 -4.377 1.00 69.50 566 ASN A CA 1
ATOM 4432 C C . ASN A 1 566 ? -21.740 26.712 -3.179 1.00 69.50 566 ASN A C 1
ATOM 4434 O O . ASN A 1 566 ? -22.908 27.063 -3.365 1.00 69.50 566 ASN A O 1
ATOM 4438 N N . TRP A 1 567 ? -21.229 26.628 -1.950 1.00 79.25 567 TRP A N 1
ATOM 4439 C CA . TRP A 1 567 ? -21.997 26.966 -0.753 1.00 79.25 567 TRP A CA 1
ATOM 4440 C C . TRP A 1 567 ? -22.342 28.462 -0.707 1.00 79.25 567 TRP A C 1
ATOM 4442 O O . TRP A 1 567 ? -21.475 29.316 -0.855 1.00 79.25 567 TRP A O 1
ATOM 4452 N N . GLN A 1 568 ? -23.616 28.781 -0.464 1.00 82.31 568 GLN A N 1
ATOM 4453 C CA . GLN A 1 568 ? -24.117 30.163 -0.360 1.00 82.31 568 GLN A CA 1
ATOM 4454 C C . GLN A 1 568 ? -24.252 30.648 1.094 1.00 82.31 568 GLN A C 1
ATOM 4456 O O . GLN A 1 568 ? -24.788 31.729 1.330 1.00 82.31 568 GLN A O 1
ATOM 4461 N N . PHE A 1 569 ? -23.825 29.841 2.068 1.00 84.31 569 PHE A N 1
ATOM 4462 C CA . PHE A 1 569 ? -23.940 30.143 3.496 1.00 84.31 569 PHE A CA 1
ATOM 4463 C C . PHE A 1 569 ? -22.958 31.227 3.943 1.00 84.31 569 PHE A C 1
ATOM 4465 O O . PHE A 1 569 ? -21.890 31.386 3.357 1.00 84.31 569 PHE A O 1
ATOM 4472 N N . HIS A 1 570 ? -23.281 31.916 5.041 1.00 81.25 570 HIS A N 1
ATOM 4473 C CA . HIS A 1 570 ? -22.342 32.829 5.701 1.00 81.25 570 HIS A CA 1
ATOM 4474 C C . HIS A 1 570 ? -21.078 32.089 6.166 1.00 81.25 570 HIS A C 1
ATOM 4476 O O . HIS A 1 570 ? -19.962 32.569 5.999 1.00 81.25 570 HIS A O 1
ATOM 4482 N N . SER A 1 571 ? -21.263 30.914 6.772 1.00 80.19 571 SER A N 1
ATOM 4483 C CA . SER A 1 571 ? -20.196 29.966 7.092 1.00 80.19 571 SER A CA 1
ATOM 4484 C C . SER A 1 571 ? -20.784 28.572 7.286 1.00 80.19 571 SER A C 1
ATOM 4486 O O . SER A 1 571 ? -21.970 28.432 7.591 1.00 80.19 571 SER A O 1
ATOM 4488 N N . LEU A 1 572 ? -19.948 27.546 7.167 1.00 84.62 572 LEU A N 1
ATOM 4489 C CA . LEU A 1 572 ? -20.339 26.149 7.315 1.00 84.62 572 LEU A CA 1
ATOM 4490 C C . LEU A 1 572 ? -19.314 25.412 8.178 1.00 84.62 572 LEU A C 1
ATOM 4492 O O . LEU A 1 572 ? -18.112 25.610 8.010 1.00 84.62 572 LEU A O 1
ATOM 4496 N N . ILE A 1 573 ? -19.792 24.559 9.082 1.00 83.19 573 ILE A N 1
ATOM 4497 C CA . ILE A 1 573 ? -18.971 23.613 9.840 1.00 83.19 573 ILE A CA 1
ATOM 4498 C C . ILE A 1 573 ? -19.634 22.240 9.748 1.00 83.19 573 ILE A C 1
ATOM 4500 O O . ILE A 1 573 ? -20.807 22.095 10.088 1.00 83.19 573 ILE A O 1
ATOM 4504 N N . ALA A 1 574 ? -18.881 21.237 9.303 1.00 84.31 574 ALA A N 1
ATOM 4505 C CA . ALA A 1 574 ? -19.332 19.854 9.251 1.00 84.31 574 ALA A CA 1
ATOM 4506 C C . ALA A 1 574 ? -18.413 18.954 10.087 1.00 84.31 574 ALA A C 1
ATOM 4508 O O . ALA A 1 574 ? -17.198 19.145 10.108 1.00 84.31 574 ALA A O 1
ATOM 4509 N N . VAL A 1 575 ? -19.002 17.992 10.794 1.00 84.00 575 VAL A N 1
ATOM 4510 C CA . VAL A 1 575 ? -18.315 16.991 11.621 1.00 84.00 575 VAL A CA 1
ATOM 4511 C C . VAL A 1 575 ? -19.001 15.628 11.476 1.00 84.00 575 VAL A C 1
ATOM 4513 O O . VAL A 1 575 ? -20.014 15.488 10.796 1.00 84.00 575 VAL A O 1
ATOM 4516 N N . HIS A 1 576 ? -18.467 14.608 12.145 1.00 84.25 576 HIS A N 1
ATOM 4517 C CA . HIS A 1 576 ? -19.129 13.312 12.295 1.00 84.25 576 HIS A CA 1
ATOM 4518 C C . HIS A 1 576 ? -20.449 13.444 13.081 1.00 84.25 576 HIS A C 1
ATOM 4520 O O . HIS A 1 576 ? -20.495 14.142 14.097 1.00 84.25 576 HIS A O 1
ATOM 4526 N N . ASP A 1 577 ? -21.498 12.735 12.663 1.00 86.06 577 ASP A N 1
ATOM 4527 C CA . ASP A 1 577 ? -22.824 12.724 13.312 1.00 86.06 577 ASP A CA 1
ATOM 4528 C C . ASP A 1 577 ? -22.771 12.363 14.815 1.00 86.06 577 ASP A C 1
ATOM 4530 O O . ASP A 1 577 ? -23.399 13.004 15.656 1.00 86.06 577 ASP A O 1
ATOM 4534 N N . GLY A 1 578 ? -21.905 11.429 15.205 1.00 87.69 578 GLY A N 1
ATOM 4535 C CA . GLY A 1 578 ? -21.636 11.109 16.612 1.00 87.69 578 GLY A CA 1
ATOM 4536 C C . GLY A 1 578 ? -21.110 12.288 17.449 1.00 87.69 578 GLY A C 1
ATOM 4537 O O . GLY A 1 578 ? -21.378 12.347 18.647 1.00 87.69 578 GLY A O 1
ATOM 4538 N N . HIS A 1 579 ? -20.414 13.261 16.847 1.00 87.50 579 HIS A N 1
ATOM 4539 C CA . HIS A 1 579 ? -19.933 14.442 17.574 1.00 87.50 579 HIS A CA 1
ATOM 4540 C C . HIS A 1 579 ? -21.108 15.355 17.943 1.00 87.50 579 HIS A C 1
ATOM 4542 O O . HIS A 1 579 ? -21.281 15.689 19.116 1.00 87.50 579 HIS A O 1
ATOM 4548 N N . ILE A 1 580 ? -21.970 15.702 16.981 1.00 89.69 580 ILE A N 1
ATOM 4549 C CA . ILE A 1 580 ? -23.165 16.507 17.280 1.00 89.69 580 ILE A CA 1
ATOM 4550 C C . ILE A 1 580 ? -24.113 15.769 18.233 1.00 89.69 580 ILE A C 1
ATOM 4552 O O . ILE A 1 580 ? -24.745 16.411 19.065 1.00 89.69 580 ILE A O 1
ATOM 4556 N N . ALA A 1 581 ? -24.155 14.433 18.204 1.00 91.44 581 ALA A N 1
ATOM 4557 C CA . ALA A 1 581 ? -24.932 13.655 19.162 1.00 91.44 581 ALA A CA 1
ATOM 4558 C C . ALA A 1 581 ? -24.431 13.840 20.606 1.00 91.44 581 ALA A C 1
ATOM 4560 O O . ALA A 1 581 ? -25.248 13.993 21.513 1.00 91.44 581 ALA A O 1
ATOM 4561 N N . VAL A 1 582 ? -23.111 13.898 20.827 1.00 91.12 582 VAL A N 1
ATOM 4562 C CA . VAL A 1 582 ? -22.537 14.227 22.146 1.00 91.12 582 VAL A CA 1
ATOM 4563 C C . VAL A 1 582 ? -22.859 15.668 22.538 1.00 91.12 582 VAL A C 1
ATOM 4565 O O . VAL A 1 582 ? -23.327 15.897 23.651 1.00 91.12 582 VAL A O 1
ATOM 4568 N N . LEU A 1 583 ? -22.670 16.635 21.634 1.00 90.06 583 LEU A N 1
ATOM 4569 C CA . LEU A 1 583 ? -22.967 18.044 21.923 1.00 90.06 583 LEU A CA 1
ATOM 4570 C C . LEU A 1 583 ? -24.446 18.257 22.268 1.00 90.06 583 LEU A C 1
ATOM 4572 O O . LEU A 1 583 ? -24.750 18.986 23.207 1.00 90.06 583 LEU A O 1
ATOM 4576 N N . GLY A 1 584 ? -25.355 17.605 21.545 1.00 91.81 584 GLY A N 1
ATOM 4577 C CA . GLY A 1 584 ? -26.791 17.652 21.809 1.00 91.81 584 GLY A CA 1
ATOM 4578 C C . GLY A 1 584 ? -27.154 17.006 23.144 1.00 91.81 584 GLY A C 1
ATOM 4579 O O . GLY A 1 584 ? -27.801 17.633 23.980 1.00 91.81 584 GLY A O 1
ATOM 4580 N N . ALA A 1 585 ? -26.672 15.783 23.392 1.00 94.00 585 ALA A N 1
ATOM 4581 C CA . ALA A 1 585 ? -26.967 15.055 24.626 1.00 94.00 585 ALA A CA 1
ATOM 4582 C C . ALA A 1 585 ? -26.443 15.766 25.883 1.00 94.00 585 ALA A C 1
ATOM 4584 O O . ALA A 1 585 ? -27.047 15.643 26.946 1.00 94.00 585 ALA A O 1
ATOM 4585 N N . HIS A 1 586 ? -25.354 16.531 25.763 1.00 93.31 586 HIS A N 1
ATOM 4586 C CA . HIS A 1 586 ? -24.642 17.113 26.904 1.00 93.31 586 HIS A CA 1
ATOM 4587 C C . HIS A 1 586 ? -24.615 18.646 26.927 1.00 93.31 586 HIS A C 1
ATOM 4589 O O . HIS A 1 586 ? -23.847 19.230 27.694 1.00 93.31 586 HIS A O 1
ATOM 4595 N N . GLY A 1 587 ? -25.445 19.312 26.117 1.00 89.44 587 GLY A N 1
ATOM 4596 C CA . GLY A 1 587 ? -25.593 20.772 26.125 1.00 89.44 587 GLY A CA 1
ATOM 4597 C C . GLY A 1 587 ? -24.300 21.515 25.775 1.00 89.44 587 GLY A C 1
ATOM 4598 O O . GLY A 1 587 ? -23.853 22.372 26.537 1.00 89.44 587 GLY A O 1
ATOM 4599 N N . ALA A 1 588 ? -23.681 21.146 24.652 1.00 86.31 588 ALA A N 1
ATOM 4600 C CA . ALA A 1 588 ? -22.408 21.662 24.137 1.00 86.31 588 ALA A CA 1
ATOM 4601 C C . ALA A 1 588 ? -21.170 21.382 25.011 1.00 86.31 588 ALA A C 1
ATOM 4603 O O . ALA A 1 588 ? -20.152 22.062 24.880 1.00 86.31 588 ALA A O 1
ATOM 4604 N N . LYS A 1 589 ? -21.235 20.383 25.897 1.00 87.44 589 LYS A N 1
ATOM 4605 C CA . LYS A 1 589 ? -20.107 19.975 26.741 1.00 87.44 589 LYS A CA 1
ATOM 4606 C C . LYS A 1 589 ? -19.611 18.575 26.378 1.00 87.44 589 LYS A C 1
ATOM 4608 O O . LYS A 1 589 ? -20.370 17.745 25.889 1.00 87.44 589 LYS A O 1
ATOM 4613 N N . ASP A 1 590 ? -18.358 18.293 26.724 1.00 86.81 590 ASP A N 1
ATOM 4614 C CA . ASP A 1 590 ? -17.743 16.968 26.583 1.00 86.81 590 ASP A CA 1
ATOM 4615 C C . ASP A 1 590 ? -18.548 15.863 27.279 1.00 86.81 590 ASP A C 1
ATOM 4617 O O . ASP A 1 590 ? -19.223 16.093 28.281 1.00 86.81 590 ASP A O 1
ATOM 4621 N N . GLY A 1 591 ? -18.466 14.636 26.788 1.00 92.12 591 GLY A N 1
ATOM 4622 C CA . GLY A 1 591 ? -19.286 13.536 27.281 1.00 92.12 591 GLY A CA 1
ATOM 4623 C C . GLY A 1 591 ? -19.203 12.335 26.365 1.00 92.12 591 GLY A C 1
ATOM 4624 O O . GLY A 1 591 ? -18.335 12.254 25.498 1.00 92.12 591 GLY A O 1
ATOM 4625 N N . ALA A 1 592 ? -20.110 11.392 26.551 1.00 94.69 592 ALA A N 1
ATOM 4626 C CA . ALA A 1 592 ? -20.249 10.253 25.670 1.00 94.69 592 ALA A CA 1
ATOM 4627 C C . ALA A 1 592 ? -21.709 9.893 25.432 1.00 94.69 592 ALA A C 1
ATOM 4629 O O . ALA A 1 592 ? -22.585 10.170 26.251 1.00 94.69 592 ALA A O 1
ATOM 4630 N N . VAL A 1 593 ? -21.962 9.257 24.301 1.00 95.00 593 VAL A N 1
ATOM 4631 C CA . VAL A 1 593 ? -23.259 8.706 23.942 1.00 95.00 593 VAL A CA 1
ATOM 4632 C C . VAL A 1 593 ? -23.090 7.280 23.443 1.00 95.00 593 VAL A C 1
ATOM 4634 O O . VAL A 1 593 ? -22.096 6.963 22.790 1.00 95.00 593 VAL A O 1
ATOM 4637 N N . VAL A 1 594 ? -24.065 6.428 23.731 1.00 95.38 594 VAL A N 1
ATOM 4638 C CA . VAL A 1 594 ? -24.311 5.209 22.958 1.00 95.38 594 VAL A CA 1
ATOM 4639 C C . VAL A 1 594 ? -25.542 5.479 22.113 1.00 95.38 594 VAL A C 1
ATOM 4641 O O . VAL A 1 594 ? -26.603 5.769 22.656 1.00 95.38 594 VAL A O 1
ATOM 4644 N N . ILE A 1 595 ? -25.385 5.435 20.796 1.00 91.88 595 ILE A N 1
ATOM 4645 C CA . ILE A 1 595 ? -26.446 5.696 19.827 1.00 91.88 595 ILE A CA 1
ATOM 4646 C C . ILE A 1 595 ? -26.922 4.345 19.312 1.00 91.88 595 ILE A C 1
ATOM 4648 O O . ILE A 1 595 ? -26.135 3.611 18.716 1.00 91.88 595 ILE A O 1
ATOM 4652 N N . ILE A 1 596 ? -28.197 4.022 19.523 1.00 93.06 596 ILE A N 1
ATOM 4653 C CA . ILE A 1 596 ? -28.803 2.768 19.072 1.00 93.06 596 ILE A CA 1
ATOM 4654 C C . ILE A 1 596 ? -30.062 3.022 18.232 1.00 93.06 596 ILE A C 1
ATOM 4656 O O . ILE A 1 596 ? -31.057 3.599 18.673 1.00 93.06 596 ILE A O 1
ATOM 4660 N N . GLY A 1 597 ? -30.013 2.589 16.976 1.00 90.94 597 GLY A N 1
ATOM 4661 C CA . GLY A 1 597 ? -31.076 2.731 15.985 1.00 90.94 597 GLY A CA 1
ATOM 4662 C C . GLY A 1 597 ? -30.920 1.663 14.909 1.00 90.94 597 GLY A C 1
ATOM 4663 O O . GLY A 1 597 ? -30.781 0.489 15.235 1.00 90.94 597 GLY A O 1
ATOM 4664 N N . THR A 1 598 ? -30.903 2.050 13.628 1.00 89.00 598 THR A N 1
ATOM 4665 C CA . THR A 1 598 ? -30.590 1.116 12.529 1.00 89.00 598 THR A CA 1
ATOM 4666 C C . THR A 1 598 ? -29.219 0.460 12.722 1.00 89.00 598 THR A C 1
ATOM 4668 O O . THR A 1 598 ? -29.106 -0.747 12.549 1.00 89.00 598 THR A O 1
ATOM 4671 N N . GLY A 1 599 ? -28.210 1.241 13.120 1.00 90.06 599 GLY A N 1
ATOM 4672 C CA . GLY A 1 599 ? -26.903 0.767 13.593 1.00 90.06 599 GLY A CA 1
ATOM 4673 C C . GLY A 1 599 ? -26.734 0.995 15.099 1.00 90.06 599 GLY A C 1
ATOM 4674 O O . GLY A 1 599 ? -27.649 1.495 15.761 1.00 90.06 599 GLY A O 1
ATOM 4675 N N . ILE A 1 600 ? -25.567 0.650 15.644 1.00 91.38 600 ILE A N 1
ATOM 4676 C CA . ILE A 1 600 ? -25.216 0.923 17.047 1.00 91.38 600 ILE A CA 1
ATOM 4677 C C . ILE A 1 600 ? -23.751 1.344 17.174 1.00 91.38 600 ILE A C 1
ATOM 4679 O O . ILE A 1 600 ? -22.862 0.699 16.619 1.00 91.38 600 ILE A O 1
ATOM 4683 N N . CYS A 1 601 ? -23.483 2.422 17.909 1.00 90.81 601 CYS A N 1
ATOM 4684 C CA . CYS A 1 601 ? -22.119 2.856 18.205 1.00 90.81 601 CYS A CA 1
ATOM 4685 C C . CYS A 1 601 ? -22.024 3.601 19.541 1.00 90.81 601 CYS A C 1
ATOM 4687 O O . CYS A 1 601 ? -22.981 4.216 20.004 1.00 90.81 601 CYS A O 1
ATOM 4689 N N . GLY A 1 602 ? -20.845 3.563 20.155 1.00 92.38 602 GLY A N 1
ATOM 4690 C CA . GLY A 1 602 ? -20.440 4.479 21.213 1.00 92.38 602 GLY A CA 1
ATOM 4691 C C . GLY A 1 602 ? -19.625 5.631 20.629 1.00 92.38 602 GLY A C 1
ATOM 4692 O O . GLY A 1 602 ? -18.784 5.420 19.756 1.00 92.38 602 GLY A O 1
ATOM 4693 N N . TYR A 1 603 ? -19.833 6.848 21.119 1.00 91.25 603 TYR A N 1
ATOM 4694 C CA . TYR A 1 603 ? -19.046 8.016 20.732 1.00 91.25 603 TYR A CA 1
ATOM 4695 C C . TYR A 1 603 ? -18.757 8.883 21.954 1.00 91.25 603 TYR A C 1
ATOM 4697 O O . TYR A 1 603 ? -19.667 9.190 22.717 1.00 91.25 603 TYR A O 1
ATOM 4705 N N . SER A 1 604 ? -17.509 9.300 22.152 1.00 89.31 604 SER A N 1
ATOM 4706 C CA . SER A 1 604 ? -17.129 10.227 23.224 1.00 89.31 604 SER A CA 1
ATOM 4707 C C . SER A 1 604 ? -16.425 11.455 22.681 1.00 89.31 604 SER A C 1
ATOM 4709 O O . SER A 1 604 ? -15.596 11.315 21.791 1.00 89.31 604 SER A O 1
ATOM 4711 N N . VAL A 1 605 ? -16.682 12.623 23.263 1.00 82.75 605 VAL A N 1
ATOM 4712 C CA . VAL A 1 605 ? -15.918 13.853 23.024 1.00 82.75 605 VAL A CA 1
ATOM 4713 C C . VAL A 1 605 ? -15.213 14.247 24.311 1.00 82.75 605 VAL A C 1
ATOM 4715 O O . VAL A 1 605 ? -15.852 14.319 25.363 1.00 82.75 605 VAL A O 1
ATOM 4718 N N . ARG A 1 606 ? -13.899 14.476 24.231 1.00 78.69 606 ARG A N 1
ATOM 4719 C CA . ARG A 1 606 ? -13.073 14.951 25.347 1.00 78.69 606 ARG A CA 1
ATOM 4720 C C . ARG A 1 606 ? -12.022 15.929 24.887 1.00 78.69 606 ARG A C 1
ATOM 4722 O O . ARG A 1 606 ? -11.269 15.625 23.967 1.00 78.69 606 ARG A O 1
ATOM 4729 N N . ASN A 1 607 ? -11.941 17.069 25.553 1.00 73.88 607 ASN A N 1
ATOM 4730 C CA . ASN A 1 607 ? -11.126 18.204 25.150 1.00 73.88 607 ASN A CA 1
ATOM 4731 C C . ASN A 1 607 ? -11.354 18.542 23.662 1.00 73.88 607 ASN A C 1
ATOM 4733 O O . ASN A 1 607 ? -10.404 18.782 22.922 1.00 73.88 607 ASN A O 1
ATOM 4737 N N . GLY A 1 608 ? -12.610 18.452 23.198 1.00 67.25 608 GLY A N 1
ATOM 4738 C CA . GLY A 1 608 ? -12.983 18.626 21.787 1.00 67.25 608 GLY A CA 1
ATOM 4739 C C . GLY A 1 608 ? -12.597 17.476 20.839 1.00 67.25 608 GLY A C 1
ATOM 4740 O O . GLY A 1 608 ? -12.872 17.551 19.641 1.00 67.25 608 GLY A O 1
ATOM 4741 N N . ILE A 1 609 ? -11.982 16.398 21.336 1.00 68.81 609 ILE A N 1
ATOM 4742 C CA . ILE A 1 609 ? -11.565 15.237 20.540 1.00 68.81 609 ILE A CA 1
ATOM 4743 C C . ILE A 1 609 ? -12.645 14.157 20.589 1.00 68.81 609 ILE A C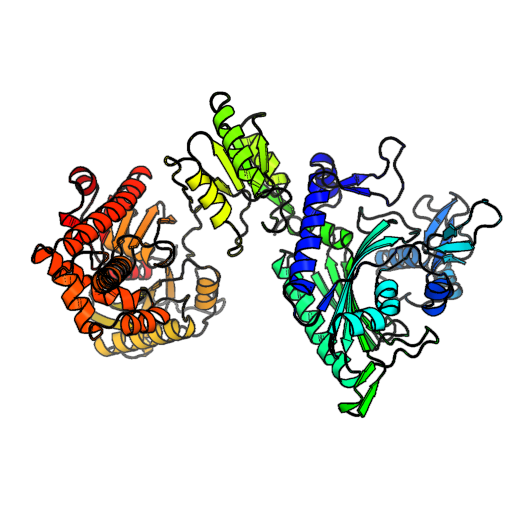 1
ATOM 4745 O O . ILE A 1 609 ? -12.932 13.601 21.648 1.00 68.81 609 ILE A O 1
ATOM 4749 N N . GLY A 1 610 ? -13.222 13.848 19.427 1.00 75.31 610 GLY A N 1
ATOM 4750 C CA . GLY A 1 610 ? -14.178 12.762 19.237 1.00 75.31 610 GLY A CA 1
ATOM 4751 C C . GLY A 1 610 ? -13.497 11.394 19.121 1.00 75.31 610 GLY A C 1
ATOM 4752 O O . GLY A 1 610 ? -12.440 11.264 18.510 1.00 75.31 610 GLY A O 1
ATOM 4753 N N . THR A 1 611 ? -14.094 10.352 19.691 1.00 80.38 611 THR A N 1
ATOM 4754 C CA . THR A 1 611 ? -13.629 8.959 19.607 1.00 80.38 611 THR A CA 1
ATOM 4755 C C . THR A 1 611 ? -14.830 8.040 19.442 1.00 80.38 611 THR A C 1
ATOM 4757 O O . THR A 1 611 ? -15.741 8.069 20.268 1.00 80.38 611 THR A O 1
ATOM 4760 N N . LYS A 1 612 ? -14.825 7.221 18.387 1.00 85.25 612 LYS A N 1
ATOM 4761 C CA . LYS A 1 612 ? -15.879 6.248 18.064 1.00 85.25 612 LYS A CA 1
ATOM 4762 C C . LYS A 1 612 ? -15.485 4.842 18.527 1.00 85.25 612 LYS A C 1
ATOM 4764 O O . LYS A 1 612 ? -14.332 4.432 18.394 1.00 85.25 612 LYS A O 1
ATOM 4769 N N . ILE A 1 613 ? -16.458 4.092 19.036 1.00 85.38 613 ILE A N 1
ATOM 4770 C CA . ILE A 1 613 ? -16.344 2.703 19.491 1.00 85.38 613 ILE A CA 1
ATOM 4771 C C . ILE A 1 613 ? -17.497 1.908 18.862 1.00 85.38 613 ILE A C 1
ATOM 4773 O O . ILE A 1 613 ? -18.659 2.254 19.045 1.00 85.38 613 ILE A O 1
ATOM 4777 N N . GLY A 1 614 ? -17.194 0.833 18.133 1.00 83.62 614 GLY A N 1
ATOM 4778 C CA . GLY A 1 614 ? -18.209 0.096 17.363 1.00 83.62 614 GLY A CA 1
ATOM 4779 C C . GLY A 1 614 ? -18.789 0.915 16.199 1.00 83.62 614 GLY A C 1
ATOM 4780 O O . GLY A 1 614 ? -18.242 1.958 15.833 1.00 83.62 614 GLY A O 1
ATOM 4781 N N . GLY A 1 615 ? -19.892 0.455 15.605 1.00 80.69 615 GLY A N 1
ATOM 4782 C CA . GLY A 1 615 ? -20.547 1.182 14.512 1.00 80.69 615 GLY A CA 1
ATOM 4783 C C . GLY A 1 615 ? -19.871 1.022 13.152 1.00 80.69 615 GLY A C 1
ATOM 4784 O O . GLY A 1 615 ? -19.759 2.012 12.421 1.00 80.69 615 GLY A O 1
ATOM 4785 N N . TRP A 1 616 ? -19.339 -0.167 12.847 1.00 80.00 616 TRP A N 1
ATOM 4786 C CA . TRP A 1 616 ? -18.614 -0.457 11.597 1.00 80.00 616 TRP A CA 1
ATOM 4787 C C . TRP A 1 616 ? -19.472 -1.182 10.548 1.00 80.00 616 TRP A C 1
ATOM 4789 O O . TRP A 1 616 ? -18.950 -1.622 9.525 1.00 80.00 616 TRP A O 1
ATOM 4799 N N . GLY A 1 617 ? -20.784 -1.277 10.785 1.00 79.69 617 GLY A N 1
ATOM 4800 C CA . GLY A 1 617 ? -21.770 -1.803 9.846 1.00 79.69 617 GLY A CA 1
ATOM 4801 C C . GLY A 1 617 ? -22.142 -3.265 10.094 1.00 79.69 617 GLY A C 1
ATOM 4802 O O . GLY A 1 617 ? -21.338 -4.063 10.568 1.00 79.69 617 GLY A O 1
ATOM 4803 N N . ILE A 1 618 ? -23.371 -3.625 9.709 1.00 80.50 618 ILE A N 1
ATOM 4804 C CA . ILE A 1 618 ? -24.031 -4.908 10.029 1.00 80.50 618 ILE A CA 1
ATOM 4805 C C . ILE A 1 618 ? -23.283 -6.170 9.558 1.00 80.50 618 ILE A C 1
ATOM 4807 O O . ILE A 1 618 ? -23.484 -7.250 10.105 1.00 80.50 618 ILE A O 1
ATOM 4811 N N . ALA A 1 619 ? -22.425 -6.068 8.539 1.00 76.00 619 ALA A N 1
ATOM 4812 C CA . ALA A 1 619 ? -21.701 -7.228 8.019 1.00 76.00 619 ALA A CA 1
ATOM 4813 C C . ALA A 1 619 ? -20.624 -7.744 8.991 1.00 76.00 619 ALA A C 1
ATOM 4815 O O . ALA A 1 619 ? -20.342 -8.938 9.008 1.00 76.00 619 ALA A O 1
ATOM 4816 N N . LEU A 1 620 ? -20.014 -6.845 9.773 1.00 74.56 620 LEU A N 1
ATOM 4817 C CA . LEU A 1 620 ? -18.845 -7.138 10.615 1.00 74.56 620 LEU A CA 1
ATOM 4818 C C . LEU A 1 620 ? -18.972 -6.600 12.050 1.00 74.56 620 LEU A C 1
ATOM 4820 O O . LEU A 1 620 ? -18.139 -6.909 12.897 1.00 74.56 620 LEU A O 1
ATOM 4824 N N . SER A 1 621 ? -19.961 -5.749 12.316 1.00 83.12 621 SER A N 1
ATOM 4825 C CA . SER A 1 621 ? -20.167 -5.029 13.570 1.00 83.12 621 SER A CA 1
ATOM 4826 C C . SER A 1 621 ? -21.667 -4.774 13.779 1.00 83.12 621 SER A C 1
ATOM 4828 O O . SER A 1 621 ? -22.512 -5.485 13.241 1.00 83.12 621 SER A O 1
ATOM 4830 N N . ASP A 1 622 ? -22.001 -3.763 14.575 1.00 87.94 622 ASP A N 1
ATOM 4831 C CA . ASP A 1 622 ? -23.362 -3.331 14.884 1.00 87.94 622 ASP A CA 1
ATOM 4832 C C . ASP A 1 622 ? -24.237 -4.414 15.549 1.00 87.94 622 ASP A C 1
ATOM 4834 O O . ASP A 1 622 ? -25.466 -4.392 15.417 1.00 87.94 622 ASP A O 1
ATOM 4838 N N . MET A 1 623 ? -23.634 -5.360 16.278 1.00 91.75 623 MET A N 1
ATOM 4839 C CA . MET A 1 623 ? -24.385 -6.350 17.053 1.00 91.75 623 MET A CA 1
ATOM 4840 C C . MET A 1 623 ? -25.297 -5.654 18.064 1.00 91.75 623 MET A C 1
ATOM 4842 O O . MET A 1 623 ? -24.908 -4.689 18.715 1.00 91.75 623 MET A O 1
ATOM 4846 N N . GLY A 1 624 ? -26.545 -6.108 18.144 1.00 92.12 624 GLY A N 1
ATOM 4847 C CA . GLY A 1 624 ? -27.576 -5.470 18.957 1.00 92.12 624 GLY A CA 1
ATOM 4848 C C . GLY A 1 624 ? -28.285 -4.280 18.302 1.00 92.12 624 GLY A C 1
ATOM 4849 O O . GLY A 1 624 ? -29.301 -3.837 18.831 1.00 92.12 624 GLY A O 1
ATOM 4850 N N . SER A 1 625 ? -27.839 -3.779 17.148 1.00 95.38 625 SER A N 1
ATOM 4851 C CA . SER A 1 625 ? -28.575 -2.742 16.407 1.00 95.38 625 SER A CA 1
ATOM 4852 C C . SER A 1 625 ? -29.935 -3.223 15.884 1.00 95.38 625 SER A C 1
ATOM 4854 O O . SER A 1 625 ? -30.209 -4.418 15.810 1.00 95.38 625 SER A O 1
ATOM 4856 N N . GLY A 1 626 ? -30.783 -2.300 15.429 1.00 95.56 626 GLY A N 1
ATOM 4857 C CA . GLY A 1 626 ? -32.052 -2.633 14.783 1.00 95.56 626 GLY A CA 1
ATOM 4858 C C . GLY A 1 626 ? -31.885 -3.456 13.509 1.00 95.56 626 GLY A C 1
ATOM 4859 O O . GLY A 1 626 ? -32.651 -4.388 13.271 1.00 95.56 626 GLY A O 1
ATOM 4860 N N . ALA A 1 627 ? -30.864 -3.160 12.703 1.00 94.44 627 ALA A N 1
ATOM 4861 C CA . ALA A 1 627 ? -30.578 -3.957 11.520 1.00 94.44 627 ALA A CA 1
ATOM 4862 C C . ALA A 1 627 ? -30.123 -5.374 11.903 1.00 94.44 627 ALA A C 1
ATOM 4864 O O . ALA A 1 627 ? -30.571 -6.349 11.301 1.00 94.44 627 ALA A O 1
ATOM 4865 N N . TRP A 1 628 ? -29.309 -5.502 12.955 1.00 96.81 628 TRP A N 1
ATOM 4866 C CA . TRP A 1 628 ? -28.937 -6.802 13.509 1.00 96.81 628 TRP A CA 1
ATOM 4867 C C . TRP A 1 628 ? -30.156 -7.576 14.028 1.00 96.81 628 TRP A C 1
ATOM 4869 O O . TRP A 1 628 ? -30.336 -8.727 13.643 1.00 96.81 628 TRP A O 1
ATOM 4879 N N . LEU A 1 629 ? -31.044 -6.939 14.802 1.00 97.50 629 LEU A N 1
ATOM 4880 C CA . LEU A 1 629 ? -32.280 -7.557 15.301 1.00 97.50 629 LEU A CA 1
ATOM 4881 C C . LEU A 1 629 ? -33.133 -8.123 14.158 1.00 97.50 629 LEU A C 1
ATOM 4883 O O . LEU A 1 629 ? -33.585 -9.263 14.236 1.00 97.50 629 LEU A O 1
ATOM 4887 N N . GLY A 1 630 ? -33.324 -7.350 13.085 1.00 96.75 630 GLY A N 1
ATOM 4888 C CA . GLY A 1 630 ? -34.080 -7.804 11.919 1.00 96.75 630 GLY A CA 1
ATOM 4889 C C . GLY A 1 630 ? -33.414 -8.968 11.186 1.00 96.75 630 GLY A C 1
ATOM 4890 O O . GLY A 1 630 ? -34.079 -9.941 10.835 1.00 96.75 630 GLY A O 1
ATOM 4891 N N . ARG A 1 631 ? -32.091 -8.905 10.998 1.00 96.81 631 ARG A N 1
ATOM 4892 C CA . ARG A 1 631 ? -31.323 -9.979 10.355 1.00 96.81 631 ARG A CA 1
ATOM 4893 C C . ARG A 1 631 ? -31.374 -11.278 11.158 1.00 96.81 631 ARG A C 1
ATOM 4895 O O . ARG A 1 631 ? -31.605 -12.333 10.576 1.00 96.81 631 ARG A O 1
ATOM 4902 N N . GLU A 1 632 ? -31.185 -11.213 12.473 1.00 97.25 632 GLU A N 1
ATOM 4903 C CA . GLU A 1 632 ? -31.248 -12.398 13.333 1.00 97.25 632 GLU A CA 1
ATOM 4904 C C . GLU A 1 632 ? -32.660 -12.985 13.401 1.00 97.25 632 GLU A C 1
ATOM 4906 O O . GLU A 1 632 ? -32.816 -14.205 13.382 1.00 97.25 632 GLU A O 1
ATOM 4911 N N . ALA A 1 633 ? -33.697 -12.143 13.410 1.00 97.75 633 ALA A N 1
ATOM 4912 C CA . ALA A 1 633 ? -35.077 -12.613 13.370 1.00 97.75 633 ALA A CA 1
ATOM 4913 C C . ALA A 1 633 ? -35.397 -13.356 12.057 1.00 97.75 633 ALA A C 1
ATOM 4915 O O . ALA A 1 633 ? -36.003 -14.428 12.090 1.00 97.75 633 ALA A O 1
ATOM 4916 N N . LEU A 1 634 ? -34.934 -12.851 10.906 1.00 97.62 634 LEU A N 1
ATOM 4917 C CA . LEU A 1 634 ? -35.074 -13.542 9.616 1.00 97.62 634 LEU A CA 1
ATOM 4918 C C . LEU A 1 634 ? -34.233 -14.823 9.541 1.00 97.62 634 LEU A C 1
ATOM 4920 O O . LEU A 1 634 ? -34.715 -15.842 9.055 1.00 97.62 634 LEU A O 1
ATOM 4924 N N . SER A 1 635 ? -33.006 -14.803 10.069 1.00 97.50 635 SER A N 1
ATOM 4925 C CA . SER A 1 635 ? -32.142 -15.988 10.167 1.00 97.50 635 SER A CA 1
ATOM 4926 C C . SER A 1 635 ? -32.809 -17.104 10.981 1.00 97.50 635 SER A C 1
ATOM 4928 O O . SER A 1 635 ? -32.850 -18.260 10.559 1.00 97.50 635 SER A O 1
ATOM 4930 N N . TYR A 1 636 ? -33.416 -16.756 12.118 1.00 97.62 636 TYR A N 1
ATOM 4931 C CA . TYR A 1 636 ? -34.199 -17.697 12.917 1.00 97.62 636 TYR A CA 1
ATOM 4932 C C . TYR A 1 636 ? -35.447 -18.192 12.178 1.00 97.62 636 TYR A C 1
ATOM 4934 O O . TYR A 1 636 ? -35.785 -19.372 12.249 1.00 97.62 636 TYR A O 1
ATOM 4942 N N . THR A 1 637 ? -36.117 -17.305 11.440 1.00 97.62 637 THR A N 1
ATOM 4943 C CA . THR A 1 637 ? -37.295 -17.649 10.632 1.00 97.62 637 THR A CA 1
ATOM 4944 C C . THR A 1 637 ? -36.951 -18.689 9.565 1.00 97.62 637 THR A C 1
ATOM 4946 O O . THR A 1 637 ? -37.659 -19.684 9.453 1.00 97.62 637 THR A O 1
ATOM 4949 N N . LEU A 1 638 ? -35.826 -18.535 8.857 1.00 97.31 638 LEU A N 1
ATOM 4950 C CA . LEU A 1 638 ? -35.325 -19.542 7.911 1.00 97.31 638 LEU A CA 1
ATOM 4951 C C . LEU A 1 638 ? -35.079 -20.891 8.593 1.00 97.31 638 LEU A C 1
ATOM 4953 O O . LEU A 1 638 ? -35.580 -21.913 8.137 1.00 97.31 638 LEU A O 1
ATOM 4957 N N . ARG A 1 639 ? -34.397 -20.889 9.744 1.00 97.12 639 ARG A N 1
ATOM 4958 C CA . ARG A 1 639 ? -34.173 -22.114 10.529 1.00 97.12 639 ARG A CA 1
ATOM 4959 C C . ARG A 1 639 ? -35.481 -22.759 10.995 1.00 97.12 639 ARG A C 1
ATOM 4961 O O . ARG A 1 639 ? -35.544 -23.979 11.092 1.00 97.12 639 ARG A O 1
ATOM 4968 N N . SER A 1 640 ? -36.512 -21.964 11.278 1.00 96.38 640 SER A N 1
ATOM 4969 C CA . SER A 1 640 ? -37.838 -22.465 11.660 1.00 96.38 640 SER A CA 1
ATOM 4970 C C . SER A 1 640 ? -38.571 -23.091 10.470 1.00 96.38 640 SER A C 1
ATOM 4972 O O . SER A 1 640 ? -39.168 -24.154 10.620 1.00 96.38 640 SER A O 1
ATOM 4974 N N . LEU A 1 641 ? -38.475 -22.483 9.279 1.00 93.31 641 LEU A N 1
ATOM 4975 C CA . LEU A 1 641 ? -38.994 -23.052 8.026 1.00 93.31 641 LEU A CA 1
ATOM 4976 C C . LEU A 1 641 ? -38.298 -24.376 7.665 1.00 93.31 641 LEU A C 1
ATOM 4978 O O . LEU A 1 641 ? -38.955 -25.297 7.189 1.00 93.31 641 LEU A O 1
ATOM 4982 N N . ASP A 1 642 ? -37.003 -24.498 7.968 1.00 94.94 642 ASP A N 1
ATOM 4983 C CA . ASP A 1 642 ? -36.225 -25.735 7.802 1.00 94.94 642 ASP A CA 1
ATOM 4984 C C . ASP A 1 642 ? -36.483 -26.780 8.914 1.00 94.94 642 ASP A C 1
ATOM 4986 O O . ASP A 1 642 ? -35.938 -27.884 8.872 1.00 94.94 642 ASP A O 1
ATOM 4990 N N . GLY A 1 643 ? -37.279 -26.448 9.939 1.00 93.12 643 GLY A N 1
ATOM 4991 C CA . GLY A 1 643 ? -37.563 -27.323 11.085 1.00 93.12 643 GLY A CA 1
ATOM 4992 C C . GLY A 1 643 ? -36.413 -27.474 12.092 1.00 93.12 643 GLY A C 1
ATOM 4993 O O . GLY A 1 643 ? -36.451 -28.365 12.939 1.00 93.12 643 GLY A O 1
ATOM 4994 N N . LEU A 1 644 ? -35.388 -26.619 12.019 1.00 92.50 644 LEU A N 1
ATOM 4995 C CA . LEU A 1 644 ? -34.226 -26.610 12.920 1.00 92.50 644 LEU A CA 1
ATOM 4996 C C . LEU A 1 644 ? -34.472 -25.831 14.219 1.00 92.50 644 LEU A C 1
ATOM 4998 O O . LEU A 1 644 ? -33.721 -25.979 15.181 1.00 92.50 644 LEU A O 1
ATOM 5002 N N . GLU A 1 645 ? -35.493 -24.980 14.238 1.00 95.25 645 GLU A N 1
ATOM 5003 C CA . GLU A 1 645 ? -35.907 -24.178 15.387 1.00 95.25 645 GLU A CA 1
ATOM 5004 C C . GLU A 1 645 ? -37.438 -24.226 15.528 1.00 95.25 645 GLU A C 1
ATOM 5006 O O . GLU A 1 645 ? -38.141 -24.376 14.525 1.00 95.25 645 GLU A O 1
ATOM 5011 N N . PRO A 1 646 ? -37.990 -24.113 16.748 1.00 95.69 646 PRO A N 1
ATOM 5012 C CA . PRO A 1 646 ? -39.433 -24.043 16.935 1.00 95.69 646 PRO A CA 1
ATOM 5013 C C . PRO A 1 646 ? -40.009 -22.736 16.376 1.00 95.69 646 PRO A C 1
ATOM 5015 O O . PRO A 1 646 ? -39.465 -21.655 16.593 1.00 95.69 646 PRO A O 1
ATOM 5018 N N . VAL A 1 647 ? -41.171 -22.827 15.727 1.00 96.94 647 VAL A N 1
ATOM 5019 C CA . VAL A 1 647 ? -41.908 -21.651 15.251 1.00 96.94 647 VAL A CA 1
ATOM 5020 C C . VAL A 1 647 ? -42.428 -20.841 16.444 1.00 96.94 647 VAL A C 1
ATOM 5022 O O . VAL A 1 647 ? -43.166 -21.349 17.288 1.00 96.94 647 VAL A O 1
ATOM 5025 N N . THR A 1 648 ? -42.072 -19.559 16.491 1.00 97.44 648 THR A N 1
ATOM 5026 C CA . THR A 1 648 ? -42.629 -18.550 17.408 1.00 97.44 648 THR A CA 1
ATOM 5027 C C . THR A 1 648 ? -43.593 -17.610 16.669 1.00 97.44 648 THR A C 1
ATOM 5029 O O . THR A 1 648 ? -43.465 -17.467 15.448 1.00 97.44 648 THR A O 1
ATOM 5032 N N . PRO A 1 649 ? -44.514 -16.912 17.365 1.00 97.62 649 PRO A N 1
ATOM 5033 C CA . PRO A 1 649 ? -45.380 -15.899 16.752 1.00 97.62 649 PRO A CA 1
ATOM 5034 C C . PRO A 1 649 ? -44.640 -14.848 15.905 1.00 97.62 649 PRO A C 1
ATOM 5036 O O . PRO A 1 649 ? -45.120 -14.469 14.834 1.00 97.62 649 PRO A O 1
ATOM 5039 N N . LEU A 1 650 ? -43.460 -14.394 16.345 1.00 97.44 650 LEU A N 1
ATOM 5040 C CA . LEU A 1 650 ? -42.613 -13.481 15.575 1.00 97.44 650 LEU A CA 1
ATOM 5041 C C . LEU A 1 650 ? -42.099 -14.137 14.287 1.00 97.44 650 LEU A C 1
ATOM 5043 O O . LEU A 1 650 ? -42.229 -13.543 13.218 1.00 97.44 650 LEU A O 1
ATOM 5047 N N . SER A 1 651 ? -41.541 -15.348 14.373 1.00 97.31 651 SER A N 1
ATOM 5048 C CA . SER A 1 651 ? -41.026 -16.053 13.190 1.00 97.31 651 SER A CA 1
ATOM 5049 C C . SER A 1 651 ? -42.130 -16.416 12.189 1.00 97.31 651 SER A C 1
ATOM 5051 O O . SER A 1 651 ? -41.927 -16.274 10.991 1.00 97.31 651 SER A O 1
ATOM 5053 N N . ASP A 1 652 ? -43.325 -16.787 12.659 1.00 97.00 652 ASP A N 1
ATOM 5054 C CA . ASP A 1 652 ? -44.495 -17.060 11.814 1.00 97.00 652 ASP A CA 1
ATOM 5055 C C . ASP A 1 652 ? -44.982 -15.788 11.103 1.00 97.00 652 ASP A C 1
ATOM 5057 O O . ASP A 1 652 ? -45.285 -15.799 9.911 1.00 97.00 652 ASP A O 1
ATOM 5061 N N . THR A 1 653 ? -44.989 -14.653 11.809 1.00 97.50 653 THR A N 1
ATOM 5062 C CA . THR A 1 653 ? -45.326 -13.351 11.215 1.00 97.50 653 THR A CA 1
ATOM 5063 C C . THR A 1 653 ? -44.336 -12.969 10.114 1.00 97.50 653 THR A C 1
ATOM 5065 O O . THR A 1 653 ? -44.754 -12.553 9.035 1.00 97.50 653 THR A O 1
ATOM 5068 N N . LEU A 1 654 ? -43.033 -13.138 10.365 1.00 97.25 654 LEU A N 1
ATOM 5069 C CA . LEU A 1 654 ? -41.990 -12.856 9.378 1.00 97.25 654 LEU A CA 1
ATOM 5070 C C . LEU A 1 654 ? -42.057 -13.826 8.196 1.00 97.25 654 LEU A C 1
ATOM 5072 O O . LEU A 1 654 ? -41.958 -13.389 7.057 1.00 97.25 654 LEU A O 1
ATOM 5076 N N . ALA A 1 655 ? -42.291 -15.119 8.431 1.00 96.50 655 ALA A N 1
ATOM 5077 C CA . ALA A 1 655 ? -42.463 -16.098 7.360 1.00 96.50 655 ALA A CA 1
ATOM 5078 C C . ALA A 1 655 ? -43.619 -15.701 6.432 1.00 96.50 655 ALA A C 1
ATOM 5080 O O . ALA A 1 655 ? -43.448 -15.681 5.214 1.00 96.50 655 ALA A O 1
ATOM 5081 N N . LYS A 1 656 ? -44.766 -15.297 6.991 1.00 96.50 656 LYS A N 1
ATOM 5082 C CA . LYS A 1 656 ? -45.933 -14.838 6.221 1.00 96.50 656 LYS A CA 1
ATOM 5083 C C . LYS A 1 656 ? -45.659 -13.588 5.387 1.00 96.50 656 LYS A C 1
ATOM 5085 O O . LYS A 1 656 ? -46.206 -13.481 4.293 1.00 96.50 656 LYS A O 1
ATOM 5090 N N . GLU A 1 657 ? -44.811 -12.675 5.862 1.00 95.69 657 GLU A N 1
ATOM 5091 C CA . GLU A 1 657 ? -44.390 -11.492 5.092 1.00 95.69 657 GLU A CA 1
ATOM 5092 C C . GLU A 1 657 ? -43.639 -11.873 3.803 1.00 95.69 657 GLU A C 1
ATOM 5094 O O . GLU A 1 657 ? -43.704 -11.151 2.811 1.00 95.69 657 GLU A O 1
ATOM 5099 N N . PHE A 1 658 ? -43.006 -13.048 3.792 1.00 96.38 658 PHE A N 1
ATOM 5100 C CA . PHE A 1 658 ? -42.304 -13.627 2.647 1.00 96.38 658 PHE A CA 1
ATOM 5101 C C . PHE A 1 658 ? -43.015 -14.871 2.093 1.00 96.38 658 PHE A C 1
ATOM 5103 O O . PHE A 1 658 ? -42.367 -15.825 1.676 1.00 96.38 658 PHE A O 1
ATOM 5110 N N . ASN A 1 659 ? -44.352 -14.900 2.126 1.00 95.81 659 ASN A N 1
ATOM 5111 C CA . ASN A 1 659 ? -45.176 -15.984 1.565 1.00 95.81 659 ASN A CA 1
ATOM 5112 C C . ASN A 1 659 ? -44.844 -17.396 2.096 1.00 95.81 659 ASN A C 1
ATOM 5114 O O . ASN A 1 659 ? -45.122 -18.392 1.433 1.00 95.81 659 ASN A O 1
ATOM 5118 N N . ASN A 1 660 ? -44.261 -17.494 3.292 1.00 93.75 660 ASN A N 1
ATOM 5119 C CA . ASN A 1 660 ? -43.697 -18.719 3.870 1.00 93.75 660 ASN A CA 1
ATOM 5120 C C . ASN A 1 660 ? -42.628 -19.386 2.976 1.00 93.75 660 ASN A C 1
ATOM 5122 O O . ASN A 1 660 ? -42.463 -20.603 3.005 1.00 93.75 660 ASN A O 1
ATOM 5126 N N . SER A 1 661 ? -41.908 -18.592 2.181 1.00 93.88 661 SER A N 1
ATOM 5127 C CA . SER A 1 661 ? -40.894 -19.033 1.222 1.00 93.88 661 SER A CA 1
ATOM 5128 C C . SER A 1 661 ? -39.493 -18.683 1.726 1.00 93.88 661 SER A C 1
ATOM 5130 O O . SER A 1 661 ? -39.140 -17.513 1.893 1.00 93.88 661 SER A O 1
ATOM 5132 N N . SER A 1 662 ? -38.658 -19.704 1.944 1.00 94.25 662 SER A N 1
ATOM 5133 C CA . SER A 1 662 ? -37.236 -19.505 2.256 1.00 94.25 662 SER A CA 1
ATOM 5134 C C . SER A 1 662 ? -36.475 -18.878 1.081 1.00 94.25 662 SER A C 1
ATOM 5136 O O . SER A 1 662 ? -35.548 -18.092 1.292 1.00 94.25 662 SER A O 1
ATOM 5138 N N . GLU A 1 663 ? -36.903 -19.160 -0.153 1.00 94.38 663 GLU A N 1
ATOM 5139 C CA . GLU A 1 663 ? -36.362 -18.557 -1.371 1.00 94.38 663 GLU A CA 1
ATOM 5140 C C . GLU A 1 663 ? -36.625 -17.045 -1.423 1.00 94.38 663 GLU A C 1
ATOM 5142 O O . GLU A 1 663 ? -35.689 -16.283 -1.676 1.00 94.38 663 GLU A O 1
ATOM 5147 N N . ASP A 1 664 ? -37.842 -16.594 -1.102 1.00 95.25 664 ASP A N 1
ATOM 5148 C CA . ASP A 1 664 ? -38.222 -15.172 -1.128 1.00 95.25 664 ASP A CA 1
ATOM 5149 C C . ASP A 1 664 ? -37.371 -14.364 -0.139 1.00 95.25 664 ASP A C 1
ATOM 5151 O O . ASP A 1 664 ? -36.846 -13.298 -0.480 1.00 95.25 664 ASP A O 1
ATOM 5155 N N . ILE A 1 665 ? -37.162 -14.907 1.067 1.00 95.00 665 ILE A N 1
ATOM 5156 C CA . ILE A 1 665 ? -36.284 -14.310 2.085 1.00 95.00 665 ILE A CA 1
ATOM 5157 C C . ILE A 1 665 ? -34.845 -14.218 1.555 1.00 95.00 665 ILE A C 1
ATOM 5159 O O . ILE A 1 665 ? -34.208 -13.168 1.672 1.00 95.00 665 ILE A O 1
ATOM 5163 N N . CYS A 1 666 ? -34.323 -15.288 0.942 1.00 93.31 666 CYS A N 1
ATOM 5164 C CA . CYS A 1 666 ? -32.956 -15.322 0.416 1.00 93.31 666 CYS A CA 1
ATOM 5165 C C . CYS A 1 666 ? -32.749 -14.355 -0.759 1.00 93.31 666 CYS A C 1
ATOM 5167 O O . CYS A 1 666 ? -31.713 -13.691 -0.836 1.00 93.31 666 CYS A O 1
ATOM 5169 N N . LEU A 1 667 ? -33.714 -14.258 -1.678 1.00 92.69 667 LEU A N 1
ATOM 5170 C CA . LEU A 1 667 ? -33.662 -13.337 -2.815 1.00 92.69 667 LEU A CA 1
ATOM 5171 C C . LEU A 1 667 ? -33.724 -11.880 -2.358 1.00 92.69 667 LEU A C 1
ATOM 5173 O O . LEU A 1 667 ? -32.929 -11.061 -2.820 1.00 92.69 667 LEU A O 1
ATOM 5177 N N . TRP A 1 668 ? -34.600 -11.566 -1.403 1.00 95.38 668 TRP A N 1
ATOM 5178 C CA . TRP A 1 668 ? -34.666 -10.239 -0.798 1.00 95.38 668 TRP A CA 1
ATOM 5179 C C . TRP A 1 668 ? -33.358 -9.877 -0.074 1.00 95.38 668 TRP A C 1
ATOM 5181 O O . TRP A 1 668 ? -32.821 -8.780 -0.258 1.00 95.38 668 TRP A O 1
ATOM 5191 N N . ALA A 1 669 ? -32.786 -10.822 0.683 1.00 92.19 669 ALA A N 1
ATOM 5192 C CA . ALA A 1 669 ? -31.567 -10.618 1.464 1.00 92.19 669 ALA A CA 1
ATOM 5193 C C . ALA A 1 669 ? -30.340 -10.259 0.607 1.00 92.19 669 ALA A C 1
ATOM 5195 O O . ALA A 1 669 ? -29.494 -9.488 1.065 1.00 92.19 669 ALA A O 1
ATOM 5196 N N . LYS A 1 670 ? -30.255 -10.744 -0.644 1.00 89.25 670 LYS A N 1
ATOM 5197 C CA . LYS A 1 670 ? -29.162 -10.418 -1.589 1.00 89.25 670 LYS A CA 1
ATOM 5198 C C . LYS A 1 670 ? -29.036 -8.922 -1.887 1.00 89.25 670 LYS A C 1
ATOM 5200 O O . LYS A 1 670 ? -27.956 -8.468 -2.259 1.00 89.25 670 LYS A O 1
ATOM 5205 N N . HIS A 1 671 ? -30.120 -8.164 -1.731 1.00 88.62 671 HIS A N 1
ATOM 5206 C CA . HIS A 1 671 ? -30.173 -6.732 -2.037 1.00 88.62 671 HIS A CA 1
ATOM 5207 C C . HIS A 1 671 ? -30.472 -5.861 -0.805 1.00 88.62 671 HIS A C 1
ATOM 5209 O O . HIS A 1 671 ? -30.555 -4.636 -0.915 1.00 88.62 671 HIS A O 1
ATOM 5215 N N . ALA A 1 672 ? -30.638 -6.468 0.372 1.00 87.56 672 ALA A N 1
ATOM 5216 C CA . ALA A 1 672 ? -30.999 -5.764 1.594 1.00 87.56 672 ALA A CA 1
ATOM 5217 C C . ALA A 1 672 ? -29.776 -5.123 2.274 1.00 87.56 672 ALA A C 1
ATOM 5219 O O . ALA A 1 672 ? -28.804 -5.793 2.620 1.00 87.56 672 ALA A O 1
ATOM 5220 N N . GLY A 1 673 ? -29.848 -3.812 2.517 1.00 84.50 673 GLY A N 1
ATOM 5221 C CA . GLY A 1 673 ? -28.902 -3.077 3.357 1.00 84.50 673 GLY A CA 1
ATOM 5222 C C . GLY A 1 673 ? -29.382 -2.947 4.806 1.00 84.50 673 GLY A C 1
ATOM 5223 O O . GLY A 1 673 ? -30.468 -3.397 5.174 1.00 84.50 673 GLY A O 1
ATOM 5224 N N . ALA A 1 674 ? -28.590 -2.273 5.646 1.00 85.88 674 ALA A N 1
ATOM 5225 C CA . ALA A 1 674 ? -28.909 -2.090 7.066 1.00 85.88 674 ALA A CA 1
ATOM 5226 C C . ALA A 1 674 ? -30.280 -1.423 7.292 1.00 85.88 674 ALA A C 1
ATOM 5228 O O . ALA A 1 674 ? -31.025 -1.825 8.181 1.00 85.88 674 ALA A O 1
ATOM 5229 N N . GLY A 1 675 ? -30.652 -0.450 6.454 1.00 85.44 675 GLY A N 1
ATOM 5230 C CA . GLY A 1 675 ? -31.965 0.197 6.522 1.00 85.44 675 GLY A CA 1
ATOM 5231 C C . GLY A 1 675 ? -33.125 -0.765 6.260 1.00 85.44 675 GLY A C 1
ATOM 5232 O O . GLY A 1 675 ? -34.143 -0.682 6.938 1.00 85.44 675 GLY A O 1
ATOM 5233 N N . GLN A 1 676 ? -32.974 -1.695 5.312 1.00 91.50 676 GLN A N 1
ATOM 5234 C CA . GLN A 1 676 ? -33.981 -2.705 4.984 1.00 91.50 676 GLN A CA 1
ATOM 5235 C C . GLN A 1 676 ? -34.144 -3.720 6.116 1.00 91.50 676 GLN A C 1
ATOM 5237 O O . GLN A 1 676 ? -35.271 -3.957 6.538 1.00 91.50 676 GLN A O 1
ATOM 5242 N N . TYR A 1 677 ? -33.045 -4.246 6.666 1.00 94.12 677 TYR A N 1
ATOM 5243 C CA . TYR A 1 677 ? -33.113 -5.119 7.843 1.00 94.12 677 TYR A CA 1
ATOM 5244 C C . TYR A 1 677 ? -33.687 -4.394 9.070 1.00 94.12 677 TYR A C 1
ATOM 5246 O O . TYR A 1 677 ? -34.498 -4.953 9.805 1.00 94.12 677 TYR A O 1
ATOM 5254 N N . GLY A 1 678 ? -33.326 -3.124 9.272 1.00 92.50 678 GLY A N 1
ATOM 5255 C CA . GLY A 1 678 ? -33.787 -2.323 10.408 1.00 92.50 678 GLY A CA 1
ATOM 5256 C C . GLY A 1 678 ? -35.304 -2.118 10.464 1.00 92.50 678 GLY A C 1
ATOM 5257 O O . GLY A 1 678 ? -35.840 -1.893 11.548 1.00 92.50 678 GLY A O 1
ATOM 5258 N N . LYS A 1 679 ? -36.019 -2.259 9.337 1.00 93.12 679 LYS A N 1
ATOM 5259 C CA . LYS A 1 679 ? -37.491 -2.176 9.287 1.00 93.12 679 LYS A CA 1
ATOM 5260 C C . LYS A 1 679 ? -38.190 -3.266 10.099 1.00 93.12 679 LYS A C 1
ATOM 5262 O O . LYS A 1 679 ? -39.331 -3.057 10.503 1.00 93.12 679 LYS A O 1
ATOM 5267 N N . PHE A 1 680 ? -37.517 -4.383 10.380 1.00 95.88 680 PHE A N 1
ATOM 5268 C CA . PHE A 1 680 ? -38.075 -5.458 11.202 1.00 95.88 680 PHE A CA 1
ATOM 5269 C C . PHE A 1 680 ? -37.868 -5.235 12.706 1.00 95.88 680 PHE A C 1
ATOM 5271 O O . PHE A 1 680 ? -38.557 -5.859 13.508 1.00 95.88 680 PHE A O 1
ATOM 5278 N N . ALA A 1 681 ? -36.990 -4.316 13.130 1.00 95.75 681 ALA A N 1
ATOM 5279 C CA . ALA A 1 681 ? -36.756 -4.063 14.555 1.00 95.75 681 ALA A CA 1
ATOM 5280 C C . ALA A 1 681 ? -38.036 -3.674 15.333 1.00 95.75 681 ALA A C 1
ATOM 5282 O O . ALA A 1 681 ? -38.257 -4.231 16.407 1.00 95.75 681 ALA A O 1
ATOM 5283 N N . PRO A 1 682 ? -38.948 -2.824 14.808 1.00 95.25 682 PRO A N 1
ATOM 5284 C CA . PRO A 1 682 ? -40.229 -2.556 15.464 1.00 95.25 682 PRO A CA 1
ATOM 5285 C C . PRO A 1 682 ? -41.126 -3.792 15.632 1.00 95.25 682 PRO A C 1
ATOM 5287 O O . PRO A 1 682 ? -41.903 -3.848 16.583 1.00 95.25 682 PRO A O 1
ATOM 5290 N N . LEU A 1 683 ? -41.050 -4.782 14.731 1.00 95.62 683 LEU A N 1
ATOM 5291 C CA . LEU A 1 683 ? -41.766 -6.054 14.899 1.00 95.62 683 LEU A CA 1
ATOM 5292 C C . LEU A 1 683 ? -41.183 -6.843 16.068 1.00 95.62 683 LEU A C 1
ATOM 5294 O O . LEU A 1 683 ? -41.945 -7.300 16.915 1.00 95.62 683 LEU A O 1
ATOM 5298 N N . VAL A 1 684 ? -39.851 -6.915 16.163 1.00 97.25 684 VAL A N 1
ATOM 5299 C CA . VAL A 1 684 ? -39.161 -7.541 17.299 1.00 97.25 684 VAL A CA 1
ATOM 5300 C C . VAL A 1 684 ? -39.573 -6.863 18.610 1.00 97.25 684 VAL A C 1
ATOM 5302 O O . VAL A 1 684 ? -40.038 -7.538 19.522 1.00 97.25 684 VAL A O 1
ATOM 5305 N N . CYS A 1 685 ? -39.512 -5.530 18.701 1.00 96.19 685 CYS A N 1
ATOM 5306 C CA . CYS A 1 685 ? -39.904 -4.794 19.912 1.00 96.19 685 CYS A CA 1
ATOM 5307 C C . CYS A 1 685 ? -41.388 -4.977 20.280 1.00 96.19 685 CYS A C 1
ATOM 5309 O O . CYS A 1 685 ? -41.728 -5.063 21.459 1.00 96.19 685 CYS A O 1
ATOM 5311 N N . ARG A 1 686 ? -42.296 -5.066 19.297 1.00 96.25 686 ARG A N 1
ATOM 5312 C CA . ARG A 1 686 ? -43.708 -5.394 19.565 1.00 96.25 686 ARG A CA 1
ATOM 5313 C C . ARG A 1 686 ? -43.870 -6.820 20.086 1.00 96.25 686 ARG A C 1
ATOM 5315 O O . ARG A 1 686 ? -44.623 -7.025 21.031 1.00 96.25 686 ARG A O 1
ATOM 5322 N N . ALA A 1 687 ? -43.149 -7.777 19.512 1.00 96.62 687 ALA A N 1
ATOM 5323 C CA . ALA A 1 687 ? -43.192 -9.173 19.929 1.00 96.62 687 ALA A CA 1
ATOM 5324 C C . ALA A 1 687 ? -42.610 -9.385 21.338 1.00 96.62 687 ALA A C 1
ATOM 5326 O O . ALA A 1 687 ? -43.126 -10.207 22.088 1.00 96.62 687 ALA A O 1
ATOM 5327 N N . VAL A 1 688 ? -41.626 -8.577 21.755 1.00 96.75 688 VAL A N 1
ATOM 5328 C CA . VAL A 1 688 ? -41.140 -8.537 23.147 1.00 96.75 688 VAL A CA 1
ATOM 5329 C C . VAL A 1 688 ? -42.278 -8.233 24.130 1.00 96.75 688 VAL A C 1
ATOM 5331 O O . VAL A 1 688 ? -42.392 -8.896 25.156 1.00 96.75 688 VAL A O 1
ATOM 5334 N N . LYS A 1 689 ? -43.147 -7.262 23.811 1.00 93.56 689 LYS A N 1
ATOM 5335 C CA . LYS A 1 689 ? -44.306 -6.891 24.652 1.00 93.56 689 LYS A CA 1
ATOM 5336 C C . LYS A 1 689 ? -45.372 -7.991 24.705 1.00 93.56 689 LYS A C 1
ATOM 5338 O O . LYS A 1 689 ? -46.170 -8.008 25.633 1.00 93.56 689 LYS A O 1
ATOM 5343 N N . ALA A 1 690 ? -45.373 -8.891 23.723 1.00 94.25 690 ALA A N 1
ATOM 5344 C CA . ALA A 1 690 ? -46.222 -10.077 23.667 1.00 94.25 690 ALA A CA 1
ATOM 5345 C C . ALA A 1 690 ? -45.534 -11.337 24.230 1.00 94.25 690 ALA A C 1
ATOM 5347 O O . ALA A 1 690 ? -46.018 -12.441 24.001 1.00 94.25 690 ALA A O 1
ATOM 5348 N N . GLU A 1 691 ? -44.402 -11.176 24.926 1.00 95.75 691 GLU A N 1
ATOM 5349 C CA . GLU A 1 691 ? -43.617 -12.261 25.529 1.00 95.75 691 GLU A CA 1
ATOM 5350 C C . GLU A 1 691 ? -43.140 -13.336 24.532 1.00 95.75 691 GLU A C 1
ATOM 5352 O O . GLU A 1 691 ? -42.917 -14.490 24.900 1.00 95.75 691 GLU A O 1
ATOM 5357 N N . ASP A 1 692 ? -42.926 -12.967 23.263 1.00 97.88 692 ASP A N 1
ATOM 5358 C CA . ASP A 1 692 ? -42.381 -13.893 22.268 1.00 97.88 692 ASP A CA 1
ATOM 5359 C C . ASP A 1 692 ? -40.951 -14.334 22.662 1.00 97.88 692 ASP A C 1
ATOM 5361 O O . ASP A 1 692 ? -40.083 -13.487 22.918 1.00 97.88 692 ASP A O 1
ATOM 5365 N N . PRO A 1 693 ? -40.664 -15.649 22.702 1.00 94.50 693 PRO A N 1
ATOM 5366 C CA . PRO A 1 693 ? -39.398 -16.163 23.219 1.00 94.50 693 PRO A CA 1
ATOM 5367 C C . PRO A 1 693 ? -38.188 -15.801 22.345 1.00 94.50 693 PRO A C 1
ATOM 5369 O O . PRO A 1 693 ? -37.109 -15.535 22.883 1.00 94.50 693 PRO A O 1
ATOM 5372 N N . LEU A 1 694 ? -38.347 -15.740 21.016 1.00 96.88 694 LEU A N 1
ATOM 5373 C CA . LEU A 1 694 ? -37.294 -15.279 20.107 1.00 96.88 694 LEU A CA 1
ATOM 5374 C C . LEU A 1 694 ? -37.038 -13.789 20.331 1.00 96.88 694 LEU A C 1
ATOM 5376 O O . LEU A 1 694 ? -35.891 -13.373 20.494 1.00 96.88 694 LEU A O 1
ATOM 5380 N N . ALA A 1 695 ? -38.100 -12.989 20.388 1.00 97.56 695 ALA A N 1
ATOM 5381 C CA . ALA A 1 695 ? -37.995 -11.551 20.581 1.00 97.56 695 ALA A CA 1
ATOM 5382 C C . ALA A 1 695 ? -37.303 -11.204 21.912 1.00 97.56 695 ALA A C 1
ATOM 5384 O O . ALA A 1 695 ? -36.384 -10.383 21.940 1.00 97.56 695 ALA A O 1
ATOM 5385 N N . LEU A 1 696 ? -37.671 -11.891 23.000 1.00 97.62 696 LEU A N 1
ATOM 5386 C CA . LEU A 1 696 ? -37.036 -11.752 24.314 1.00 97.62 696 LEU A CA 1
ATOM 5387 C C . LEU A 1 696 ? -35.560 -12.171 24.307 1.00 97.62 696 LEU A C 1
ATOM 5389 O O . LEU A 1 696 ? -34.740 -11.555 24.990 1.00 97.62 696 LEU A O 1
ATOM 5393 N N . LYS A 1 697 ? -35.193 -13.205 23.543 1.00 96.75 697 LYS A N 1
ATOM 5394 C CA . LYS A 1 697 ? -33.790 -13.610 23.371 1.00 96.75 697 LYS A CA 1
ATOM 5395 C C . LYS A 1 697 ? -32.989 -12.525 22.647 1.00 96.75 697 LYS A C 1
ATOM 5397 O O . LYS A 1 697 ? -31.908 -12.156 23.104 1.00 96.75 697 LYS A O 1
ATOM 5402 N N . LEU A 1 698 ? -33.527 -11.996 21.549 1.00 97.25 698 LEU A N 1
ATOM 5403 C CA . LEU A 1 698 ? -32.862 -10.982 20.730 1.00 97.25 698 LEU A CA 1
ATOM 5404 C C . LEU A 1 698 ? -32.703 -9.647 21.469 1.00 97.25 698 LEU A C 1
ATOM 5406 O O . LEU A 1 698 ? -31.628 -9.050 21.418 1.00 97.25 698 LEU A O 1
ATOM 5410 N N . ILE A 1 699 ? -33.730 -9.197 22.200 1.00 97.44 699 ILE A N 1
ATOM 5411 C CA . ILE A 1 699 ? -33.675 -7.925 22.936 1.00 97.44 699 ILE A CA 1
ATOM 5412 C C . ILE A 1 699 ? -32.657 -7.975 24.085 1.00 97.44 699 ILE A C 1
ATOM 5414 O O . ILE A 1 699 ? -31.925 -7.012 24.297 1.00 97.44 699 ILE A O 1
ATOM 5418 N N . LYS A 1 700 ? -32.537 -9.120 24.773 1.00 96.69 700 LYS A N 1
ATOM 5419 C CA . LYS A 1 700 ? -31.527 -9.332 25.822 1.00 96.69 700 LYS A CA 1
ATOM 5420 C C . LYS A 1 700 ? -30.112 -9.338 25.251 1.00 96.69 700 LYS A C 1
ATOM 5422 O O . LYS A 1 700 ? -29.237 -8.696 25.816 1.00 96.69 700 LYS A O 1
ATOM 5427 N N . ALA A 1 701 ? -29.899 -10.004 24.116 1.00 95.50 701 ALA A N 1
ATOM 5428 C CA . ALA A 1 701 ? -28.607 -9.976 23.432 1.00 95.50 701 ALA A CA 1
ATOM 5429 C C . ALA A 1 701 ? -28.233 -8.549 22.987 1.00 95.50 701 ALA A C 1
ATOM 5431 O O . ALA A 1 701 ? -27.105 -8.112 23.197 1.00 95.50 701 ALA A O 1
ATOM 5432 N N . SER A 1 702 ? -29.195 -7.788 22.455 1.00 96.75 702 SER A N 1
ATOM 5433 C CA . SER A 1 702 ? -28.999 -6.374 22.112 1.00 96.75 702 SER A CA 1
ATOM 5434 C C . SER A 1 702 ? -28.658 -5.505 23.331 1.00 96.75 702 SER A C 1
ATOM 5436 O O . SER A 1 702 ? -27.768 -4.652 23.256 1.00 96.75 702 SER A O 1
ATOM 5438 N N . ALA A 1 703 ? -29.291 -5.758 24.478 1.00 96.88 703 ALA A N 1
ATOM 5439 C CA . ALA A 1 703 ? -28.954 -5.089 25.730 1.00 96.88 703 ALA A CA 1
ATOM 5440 C C . ALA A 1 703 ? -27.525 -5.409 26.191 1.00 96.88 703 ALA A C 1
ATOM 5442 O O . ALA A 1 703 ? -26.792 -4.487 26.536 1.00 96.88 703 ALA A O 1
ATOM 5443 N N . SER A 1 704 ? -27.089 -6.670 26.106 1.00 95.31 704 SER A N 1
ATOM 5444 C CA . SER A 1 704 ? -25.710 -7.058 26.436 1.00 95.31 704 SER A CA 1
ATOM 5445 C C . SER A 1 704 ? -24.672 -6.356 25.552 1.00 95.31 704 SER A C 1
ATOM 5447 O O . SER A 1 704 ? -23.680 -5.843 26.060 1.00 95.31 704 SER A O 1
ATOM 5449 N N . GLU A 1 705 ? -24.909 -6.253 24.242 1.00 94.88 705 GLU A N 1
ATOM 5450 C CA . GLU A 1 705 ? -24.023 -5.502 23.336 1.00 94.88 705 GLU A CA 1
ATOM 5451 C C . GLU A 1 705 ? -24.005 -3.999 23.664 1.00 94.88 705 GLU A C 1
ATOM 5453 O O . GLU A 1 705 ? -22.958 -3.345 23.648 1.00 94.88 705 GLU A O 1
ATOM 5458 N N . THR A 1 706 ? -25.159 -3.448 24.040 1.00 95.94 706 THR A N 1
ATOM 5459 C CA . THR A 1 706 ? -25.275 -2.054 24.488 1.00 95.94 706 THR A CA 1
ATOM 5460 C C . THR A 1 706 ? -24.482 -1.817 25.778 1.00 95.94 706 THR A C 1
ATOM 5462 O O . THR A 1 706 ? -23.755 -0.827 25.887 1.00 95.94 706 THR A O 1
ATOM 5465 N N . GLU A 1 707 ? -24.558 -2.739 26.740 1.00 95.62 707 GLU A N 1
ATOM 5466 C CA . GLU A 1 707 ? -23.792 -2.695 27.990 1.00 95.62 707 GLU A CA 1
ATOM 5467 C C . GLU A 1 707 ? -22.286 -2.719 27.748 1.00 95.62 707 GLU A C 1
ATOM 5469 O O . GLU A 1 707 ? -21.557 -1.966 28.396 1.00 95.62 707 GLU A O 1
ATOM 5474 N N . LEU A 1 708 ? -21.806 -3.519 26.789 1.00 93.94 708 LEU A N 1
ATOM 5475 C CA . LEU A 1 708 ? -20.388 -3.541 26.424 1.00 93.94 708 LEU A CA 1
ATOM 5476 C C . LEU A 1 708 ? -19.898 -2.150 26.006 1.00 93.94 708 LEU A C 1
ATOM 5478 O O . LEU A 1 708 ? -18.829 -1.718 26.444 1.00 93.94 708 LEU A O 1
ATOM 5482 N N . LEU A 1 709 ? -20.688 -1.416 25.216 1.00 94.06 709 LEU A N 1
ATOM 5483 C CA . LEU A 1 709 ? -20.349 -0.053 24.802 1.00 94.06 709 LEU A CA 1
ATOM 5484 C C . LEU A 1 709 ? -20.389 0.935 25.974 1.00 94.06 709 LEU A C 1
ATOM 5486 O O . LEU A 1 709 ? -19.464 1.738 26.119 1.00 94.06 709 LEU A O 1
ATOM 5490 N N . ILE A 1 710 ? -21.408 0.860 26.837 1.00 94.25 710 ILE A N 1
ATOM 5491 C CA . ILE A 1 710 ? -21.523 1.730 28.021 1.00 94.25 710 ILE A CA 1
ATOM 5492 C C . ILE A 1 710 ? -20.341 1.498 28.968 1.00 94.25 710 ILE A C 1
ATOM 5494 O O . ILE A 1 710 ? -19.644 2.445 29.338 1.00 94.25 710 ILE A O 1
ATOM 5498 N N . ASN A 1 711 ? -20.063 0.240 29.309 1.00 93.00 711 ASN A N 1
ATOM 5499 C CA . ASN A 1 711 ? -18.968 -0.138 30.198 1.00 93.00 711 ASN A CA 1
ATOM 5500 C C . ASN A 1 711 ? -17.614 0.266 29.604 1.00 93.00 711 ASN A C 1
ATOM 5502 O O . ASN A 1 711 ? -16.742 0.762 30.318 1.00 93.00 711 ASN A O 1
ATOM 5506 N N . LYS A 1 712 ? -17.440 0.138 28.283 1.00 90.31 712 LYS A N 1
ATOM 5507 C CA . LYS A 1 712 ? -16.228 0.584 27.589 1.00 90.31 712 LYS A CA 1
ATOM 5508 C C . LYS A 1 712 ? -16.035 2.100 27.665 1.00 90.31 712 LYS A C 1
ATOM 5510 O O . LYS A 1 712 ? -14.899 2.535 27.875 1.00 90.31 712 LYS A O 1
ATOM 5515 N N . LEU A 1 713 ? -17.098 2.886 27.483 1.00 88.94 713 LEU A N 1
ATOM 5516 C CA . LEU A 1 713 ? -17.072 4.350 27.587 1.00 88.94 713 LEU A CA 1
ATOM 5517 C C . LEU A 1 713 ? -16.803 4.810 29.024 1.00 88.94 713 LEU A C 1
ATOM 5519 O O . LEU A 1 713 ? -16.032 5.748 29.239 1.00 88.94 713 LEU A O 1
ATOM 5523 N N . HIS A 1 714 ? -17.385 4.115 30.001 1.00 88.25 714 HIS A N 1
ATOM 5524 C CA . HIS A 1 714 ? -17.137 4.360 31.417 1.00 88.25 714 HIS A CA 1
ATOM 5525 C C . HIS A 1 714 ? -15.692 4.045 31.805 1.00 88.25 714 HIS A C 1
ATOM 5527 O O . HIS A 1 714 ? -15.030 4.889 32.400 1.00 88.25 714 HIS A O 1
ATOM 5533 N N . ALA A 1 715 ? -15.170 2.887 31.389 1.00 84.56 715 ALA A N 1
ATOM 5534 C CA . ALA A 1 715 ? -13.779 2.493 31.615 1.00 84.56 715 ALA A CA 1
ATOM 5535 C C . ALA A 1 715 ? -12.779 3.477 30.995 1.00 84.56 715 ALA A C 1
ATOM 5537 O O . ALA A 1 715 ? -11.649 3.594 31.463 1.00 84.56 715 ALA A O 1
ATOM 5538 N N . ASP A 1 716 ? -13.193 4.213 29.963 1.00 79.44 716 ASP A N 1
ATOM 5539 C CA . ASP A 1 716 ? -12.360 5.266 29.408 1.00 79.44 716 ASP A CA 1
ATOM 5540 C C . ASP A 1 716 ? -12.350 6.523 30.256 1.00 79.44 716 ASP A C 1
ATOM 5542 O O . ASP A 1 716 ? -11.569 7.397 29.924 1.00 79.44 716 ASP A O 1
ATOM 5546 N N . ALA A 1 717 ? -13.155 6.644 31.311 1.00 78.44 717 ALA A N 1
ATOM 5547 C CA . ALA A 1 717 ? -13.401 7.843 32.118 1.00 78.44 717 ALA A CA 1
ATOM 5548 C C . ALA A 1 717 ? -14.211 8.937 31.396 1.00 78.44 717 ALA A C 1
ATOM 5550 O O . ALA A 1 717 ? -13.861 10.119 31.435 1.00 78.44 717 ALA A O 1
ATOM 5551 N N . ALA A 1 718 ? -15.276 8.558 30.675 1.00 73.88 718 ALA A N 1
ATOM 5552 C CA . ALA A 1 718 ? -16.171 9.547 30.076 1.00 73.88 718 ALA A CA 1
ATOM 5553 C C . ALA A 1 718 ? -16.886 10.319 31.199 1.00 73.88 718 ALA A C 1
ATOM 5555 O O . ALA A 1 718 ? -17.431 9.683 32.099 1.00 73.88 718 ALA A O 1
ATOM 5556 N N . PRO A 1 719 ? -16.917 11.665 31.168 1.00 73.62 719 PRO A N 1
ATOM 5557 C CA . PRO A 1 719 ? -17.426 12.453 32.295 1.00 73.62 719 PRO A CA 1
ATOM 5558 C C . PRO A 1 719 ? -18.934 12.266 32.534 1.00 73.62 719 PRO A C 1
ATOM 5560 O O . PRO A 1 719 ? -19.424 12.549 33.621 1.00 73.62 719 PRO A O 1
ATOM 5563 N N . ARG A 1 720 ? -19.667 11.827 31.506 1.00 89.12 720 ARG A N 1
ATOM 5564 C CA . ARG A 1 720 ? -21.100 11.500 31.502 1.00 89.12 720 ARG A CA 1
ATOM 5565 C C . ARG A 1 720 ? -21.415 10.685 30.256 1.00 89.12 720 ARG A C 1
ATOM 5567 O O . ARG A 1 720 ? -20.785 10.905 29.220 1.00 89.12 720 ARG A O 1
ATOM 5574 N N . ILE A 1 721 ? -22.365 9.762 30.351 1.00 95.69 721 ILE A N 1
ATOM 5575 C CA . ILE A 1 721 ? -22.734 8.848 29.263 1.00 95.69 721 ILE A CA 1
ATOM 5576 C C . ILE A 1 721 ? -24.248 8.901 29.085 1.00 95.69 721 ILE A C 1
ATOM 5578 O O . ILE A 1 721 ? -24.962 8.750 30.063 1.00 95.69 721 ILE A O 1
ATOM 5582 N N . SER A 1 722 ? -24.756 9.082 27.869 1.00 96.69 722 SER A N 1
ATOM 5583 C CA . SER A 1 722 ? -26.199 9.011 27.590 1.00 96.69 722 SER A CA 1
ATOM 5584 C C . SER A 1 722 ? -26.506 7.908 26.585 1.00 96.69 722 SER A C 1
ATOM 5586 O O . SER A 1 722 ? -25.780 7.734 25.611 1.00 96.69 722 SER A O 1
ATOM 5588 N N . LEU A 1 723 ? -27.594 7.172 26.797 1.00 96.00 723 LEU A N 1
ATOM 5589 C CA . LEU A 1 723 ? -28.130 6.246 25.801 1.00 96.00 723 LEU A CA 1
ATOM 5590 C C . LEU A 1 723 ? -29.145 7.000 24.936 1.00 96.00 723 LEU A C 1
ATOM 5592 O O . LEU A 1 723 ? -30.093 7.581 25.461 1.00 96.00 723 LEU A O 1
ATOM 5596 N N . THR A 1 724 ? -28.933 7.022 23.625 1.00 93.06 724 THR A N 1
ATOM 5597 C CA . THR A 1 724 ? -29.745 7.777 22.662 1.00 93.06 724 THR A CA 1
ATOM 5598 C C . THR A 1 724 ? -30.083 6.925 21.437 1.00 93.06 724 THR A C 1
ATOM 5600 O O . THR A 1 724 ? -29.578 5.817 21.268 1.00 93.06 724 THR A O 1
ATOM 5603 N N . GLY A 1 725 ? -30.954 7.434 20.565 1.00 89.06 725 GLY A N 1
ATOM 5604 C CA . GLY A 1 725 ? -31.383 6.749 19.344 1.00 89.06 725 GLY A CA 1
ATOM 5605 C C . GLY A 1 725 ? -32.742 6.053 19.472 1.00 89.06 725 GLY A C 1
ATOM 5606 O O . GLY A 1 725 ? -33.316 5.942 20.554 1.00 89.06 725 GLY A O 1
ATOM 5607 N N . GLY A 1 726 ? -33.290 5.625 18.332 1.00 88.75 726 GLY A N 1
ATOM 5608 C CA . GLY A 1 726 ? -34.677 5.156 18.224 1.00 88.75 726 GLY A CA 1
ATOM 5609 C C . GLY A 1 726 ? -34.999 3.872 18.995 1.00 88.75 726 GLY A C 1
ATOM 5610 O O . GLY A 1 726 ? -36.167 3.635 19.285 1.00 88.75 726 GLY A O 1
ATOM 5611 N N . LEU A 1 727 ? -33.994 3.064 19.348 1.00 93.00 727 LEU A N 1
ATOM 5612 C CA . LEU A 1 727 ? -34.183 1.833 20.127 1.00 93.00 727 LEU A CA 1
ATOM 5613 C C . LEU A 1 727 ? -33.802 1.982 21.605 1.00 93.00 727 LEU A C 1
ATOM 5615 O O . LEU A 1 727 ? -33.978 1.039 22.372 1.00 93.00 727 LEU A O 1
ATOM 5619 N N . ALA A 1 728 ? -33.317 3.154 22.029 1.00 94.12 728 ALA A N 1
ATOM 5620 C CA . ALA A 1 728 ? -32.818 3.366 23.386 1.00 94.12 728 ALA A CA 1
ATOM 5621 C C . ALA A 1 728 ? -33.857 2.995 24.453 1.00 94.12 728 ALA A C 1
ATOM 5623 O O . ALA A 1 728 ? -33.554 2.240 25.372 1.00 94.12 728 ALA A O 1
ATOM 5624 N N . ASN A 1 729 ? -35.098 3.462 24.292 1.00 94.12 729 ASN A N 1
ATOM 5625 C CA . ASN A 1 729 ? -36.178 3.218 25.254 1.00 94.12 729 ASN A CA 1
ATOM 5626 C C . ASN A 1 729 ? -36.638 1.756 25.297 1.00 94.12 729 ASN A C 1
ATOM 5628 O O . ASN A 1 729 ? -37.087 1.297 26.341 1.00 94.12 729 ASN A O 1
ATOM 5632 N N . GLU A 1 730 ? -36.540 1.028 24.183 1.00 94.75 730 GLU A N 1
ATOM 5633 C CA . GLU A 1 730 ? -36.939 -0.384 24.115 1.00 94.75 730 GLU A CA 1
ATOM 5634 C C . GLU A 1 730 ? -35.856 -1.292 24.727 1.00 94.75 730 GLU A C 1
ATOM 5636 O O . GLU A 1 730 ? -36.174 -2.328 25.306 1.00 94.75 730 GLU A O 1
ATOM 5641 N N . ILE A 1 731 ? -34.582 -0.884 24.658 1.00 95.00 731 ILE A N 1
ATOM 5642 C CA . ILE A 1 731 ? -33.441 -1.623 25.221 1.00 95.00 731 ILE A CA 1
ATOM 5643 C C . ILE A 1 731 ? -33.185 -1.291 26.689 1.00 95.00 731 ILE A C 1
ATOM 5645 O O . ILE A 1 731 ? -32.809 -2.176 27.457 1.00 95.00 731 ILE A O 1
ATOM 5649 N N . TYR A 1 732 ? -33.424 -0.046 27.107 1.00 95.44 732 TYR A N 1
ATOM 5650 C CA . TYR A 1 732 ? -33.153 0.421 28.467 1.00 95.44 732 TYR A CA 1
ATOM 5651 C C . TYR A 1 732 ? -33.687 -0.514 29.575 1.00 95.44 732 TYR A C 1
ATOM 5653 O O . TYR A 1 732 ? -32.922 -0.802 30.495 1.00 95.44 732 TYR A O 1
ATOM 5661 N N . PRO A 1 733 ? -34.918 -1.075 29.501 1.00 95.88 733 PRO A N 1
ATOM 5662 C CA . PRO A 1 733 ? -35.452 -1.997 30.509 1.00 95.88 733 PRO A CA 1
ATOM 5663 C C . PRO A 1 733 ? -34.718 -3.337 30.635 1.00 95.88 733 PRO A C 1
ATOM 5665 O O . PRO A 1 733 ? -34.952 -4.044 31.616 1.00 95.88 733 PRO A O 1
ATOM 5668 N N . TYR A 1 734 ? -33.831 -3.674 29.700 1.00 96.19 734 TYR A N 1
ATOM 5669 C CA . TYR A 1 734 ? -33.067 -4.923 29.681 1.00 96.19 734 TYR A CA 1
ATOM 5670 C C . TYR A 1 734 ? -31.597 -4.746 30.072 1.00 96.19 734 TYR A C 1
ATOM 5672 O O . TYR A 1 734 ? -30.910 -5.742 30.263 1.00 96.19 734 TYR A O 1
ATOM 5680 N N . ILE A 1 735 ? -31.134 -3.502 30.238 1.00 95.94 735 ILE A N 1
ATOM 5681 C CA . ILE A 1 735 ? -29.775 -3.193 30.705 1.00 95.94 735 ILE A CA 1
ATOM 5682 C C . ILE A 1 735 ? -29.661 -3.497 32.207 1.00 95.94 735 ILE A C 1
ATOM 5684 O O . ILE A 1 735 ? -30.582 -3.172 32.957 1.00 95.94 735 ILE A O 1
ATOM 5688 N N . GLN A 1 736 ? -28.555 -4.062 32.680 1.00 93.94 736 GLN A N 1
ATOM 5689 C CA . GLN A 1 736 ? -28.296 -4.307 34.103 1.00 93.94 736 GLN A CA 1
ATOM 5690 C C . GLN A 1 736 ? -28.336 -3.017 34.935 1.00 93.94 736 GLN A C 1
ATOM 5692 O O . GLN A 1 736 ? -27.920 -1.946 34.486 1.00 93.94 736 GLN A O 1
ATOM 5697 N N . THR A 1 737 ? -28.841 -3.112 36.166 1.00 93.75 737 THR A N 1
ATOM 5698 C CA . THR A 1 737 ? -29.028 -1.963 37.070 1.00 93.75 737 THR A CA 1
ATOM 5699 C C . THR A 1 737 ? -27.718 -1.211 37.312 1.00 93.75 737 THR A C 1
ATOM 5701 O O . THR A 1 737 ? -27.692 0.021 37.293 1.00 93.75 737 THR A O 1
ATOM 5704 N N . GLU A 1 738 ? -26.620 -1.946 37.466 1.00 91.94 738 GLU A N 1
ATOM 5705 C CA . GLU A 1 738 ? -25.271 -1.427 37.669 1.00 91.94 738 GLU A CA 1
ATOM 5706 C C . GLU A 1 738 ? -24.840 -0.572 36.473 1.00 91.94 738 GLU A C 1
ATOM 5708 O O . GLU A 1 738 ? -24.409 0.567 36.645 1.00 91.94 738 GLU A O 1
ATOM 5713 N N . THR A 1 739 ? -25.041 -1.059 35.246 1.00 93.31 739 THR A N 1
ATOM 5714 C CA . THR A 1 739 ? -24.706 -0.307 34.031 1.00 93.31 739 THR A CA 1
ATOM 5715 C C . THR A 1 739 ? -25.656 0.870 33.799 1.00 93.31 739 THR A C 1
ATOM 5717 O O . THR A 1 739 ? -25.210 1.929 33.354 1.00 93.31 739 THR A O 1
ATOM 5720 N N . ARG A 1 740 ? -26.944 0.762 34.163 1.00 94.06 740 ARG A N 1
ATOM 5721 C CA . ARG A 1 740 ? -27.877 1.906 34.099 1.00 94.06 740 ARG A CA 1
ATOM 5722 C C . ARG A 1 740 ? -27.448 3.056 34.997 1.00 94.06 740 ARG A C 1
ATOM 5724 O O . ARG A 1 740 ? -27.651 4.205 34.616 1.00 94.06 740 ARG A O 1
ATOM 5731 N N . SER A 1 741 ? -26.846 2.764 36.152 1.00 92.75 741 SER A N 1
ATOM 5732 C CA . SER A 1 741 ? -26.363 3.796 37.081 1.00 92.75 741 SER A CA 1
ATOM 5733 C C . SER A 1 741 ? -25.263 4.690 36.486 1.00 92.75 741 SER A C 1
ATOM 5735 O O . SER A 1 741 ? -25.041 5.797 36.971 1.00 92.75 741 SER A O 1
ATOM 5737 N N . LEU A 1 742 ? -24.616 4.243 35.402 1.00 93.06 742 LEU A N 1
ATOM 5738 C CA . LEU A 1 742 ? -23.596 4.996 34.667 1.00 93.06 742 LEU A CA 1
ATOM 5739 C C . LEU A 1 742 ? -24.191 5.993 33.658 1.00 93.06 742 LEU A C 1
ATOM 5741 O O . LEU A 1 742 ? -23.458 6.816 33.102 1.00 93.06 742 LEU A O 1
ATOM 5745 N N . LEU A 1 743 ? -25.496 5.904 33.381 1.00 95.38 743 LEU A N 1
ATOM 5746 C CA . LEU A 1 743 ? -26.172 6.724 32.383 1.00 95.38 743 LEU A CA 1
ATOM 5747 C C . LEU A 1 743 ? -26.723 8.023 32.981 1.00 95.38 743 LEU A C 1
ATOM 5749 O O . LEU A 1 743 ? -27.281 8.068 34.072 1.00 95.38 743 LEU A O 1
ATOM 5753 N N . SER A 1 744 ? -26.605 9.091 32.205 1.00 93.25 744 SER A N 1
ATOM 5754 C CA . SER A 1 744 ? -27.184 10.409 32.434 1.00 93.25 744 SER A CA 1
ATOM 5755 C C . SER A 1 744 ? -28.247 10.686 31.364 1.00 93.25 744 SER A C 1
ATOM 5757 O O . SER A 1 744 ? -28.063 10.286 30.206 1.00 93.25 744 SER A O 1
ATOM 5759 N N . PRO A 1 745 ? -29.345 11.383 31.702 1.00 91.75 745 PRO A N 1
ATOM 5760 C CA . PRO A 1 745 ? -30.355 11.764 30.721 1.00 91.75 745 PRO A CA 1
ATOM 5761 C C . PRO A 1 745 ? -29.754 12.694 29.660 1.00 91.75 745 PRO A C 1
ATOM 5763 O O . PRO A 1 745 ? -28.942 13.562 29.977 1.00 91.75 745 PRO A O 1
ATOM 5766 N N . ALA A 1 746 ? -30.159 12.511 28.403 1.00 92.56 746 ALA A N 1
ATOM 5767 C CA . ALA A 1 746 ? -29.785 13.419 27.324 1.00 92.56 746 ALA A CA 1
ATOM 5768 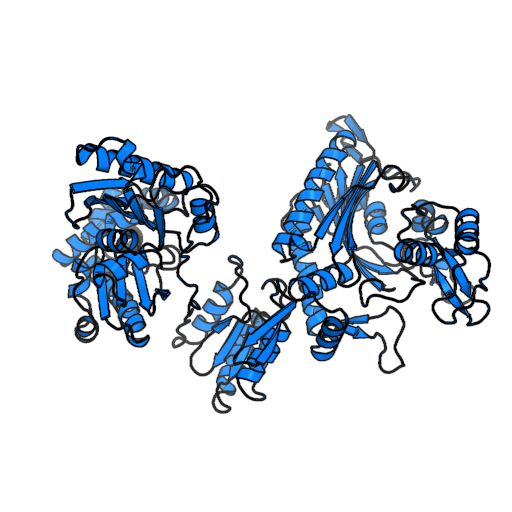C C . ALA A 1 746 ? -30.561 14.742 27.457 1.00 92.56 746 ALA A C 1
ATOM 5770 O O . ALA A 1 746 ? -31.771 14.731 27.678 1.00 92.56 746 ALA A O 1
ATOM 5771 N N . LEU A 1 747 ? -29.869 15.873 27.309 1.00 91.88 747 LEU A N 1
ATOM 5772 C CA . LEU A 1 747 ? -30.450 17.219 27.424 1.00 91.88 747 LEU A CA 1
ATOM 5773 C C . LEU A 1 747 ? -31.118 17.713 26.132 1.00 91.88 747 LEU A C 1
ATOM 5775 O O . LEU A 1 747 ? -31.965 18.600 26.181 1.00 91.88 747 LEU A O 1
ATOM 5779 N N . GLY A 1 748 ? -30.728 17.155 24.988 1.00 89.56 748 GLY A N 1
ATOM 5780 C CA . GLY A 1 748 ? -31.200 17.547 23.664 1.00 89.56 748 GLY A CA 1
ATOM 5781 C C . GLY A 1 748 ? -30.917 16.467 22.624 1.00 89.56 748 GLY A C 1
ATOM 5782 O O . GLY A 1 748 ? -30.435 15.377 22.948 1.00 89.56 748 GLY A O 1
ATOM 5783 N N . ASN A 1 749 ? -31.229 16.765 21.365 1.00 89.75 749 ASN A N 1
ATOM 5784 C CA . ASN A 1 749 ? -31.036 15.848 20.243 1.00 89.75 749 ASN A CA 1
ATOM 5785 C C . ASN A 1 749 ? -29.818 16.249 19.375 1.00 89.75 749 ASN A C 1
ATOM 5787 O O . ASN A 1 749 ? -29.246 17.326 19.560 1.00 89.75 749 ASN A O 1
ATOM 5791 N N . PRO A 1 750 ? -29.380 15.406 18.421 1.00 90.50 750 PRO A N 1
ATOM 5792 C CA . PRO A 1 750 ? -28.227 15.729 17.580 1.00 90.50 750 PRO A CA 1
ATOM 5793 C C . PRO A 1 750 ? -28.385 17.009 16.739 1.00 90.50 750 PRO A C 1
ATOM 5795 O O . PRO A 1 750 ? -27.396 17.708 16.529 1.00 90.50 750 PRO A O 1
ATOM 5798 N N . ALA A 1 751 ? -29.599 17.377 16.309 1.00 90.06 751 ALA A N 1
ATOM 5799 C CA . ALA A 1 751 ? -29.831 18.630 15.584 1.00 90.06 751 ALA A CA 1
ATOM 5800 C C . ALA A 1 751 ? -29.595 19.866 16.476 1.00 90.06 751 ALA A C 1
ATOM 5802 O O . ALA A 1 751 ? -29.043 20.862 16.005 1.00 90.06 751 ALA A O 1
ATOM 5803 N N . ASP A 1 752 ? -29.908 19.786 17.776 1.00 90.88 752 ASP A N 1
ATOM 5804 C CA . ASP A 1 752 ? -29.508 20.805 18.760 1.00 90.88 752 ASP A CA 1
ATOM 5805 C C . ASP A 1 752 ? -27.972 20.874 18.887 1.00 90.88 752 ASP A C 1
ATOM 5807 O O . ASP A 1 752 ? -27.385 21.955 18.931 1.00 90.88 752 ASP A O 1
ATOM 5811 N N . GLY A 1 753 ? -27.300 19.720 18.841 1.00 90.81 753 GLY A N 1
ATOM 5812 C CA . GLY A 1 753 ? -25.840 19.612 18.746 1.00 90.81 753 GLY A CA 1
ATOM 5813 C C . GLY A 1 753 ? -25.242 20.317 17.526 1.00 90.81 753 GLY A C 1
ATOM 5814 O O . GLY A 1 753 ? -24.255 21.047 17.640 1.00 90.81 753 GLY A O 1
ATOM 5815 N N . ALA A 1 754 ? -25.861 20.140 16.360 1.00 91.50 754 ALA A N 1
ATOM 5816 C CA . ALA A 1 754 ? -25.465 20.803 15.122 1.00 91.50 754 ALA A CA 1
ATOM 5817 C C . ALA A 1 754 ? -25.694 22.324 15.181 1.00 91.50 754 ALA A C 1
ATOM 5819 O O . ALA A 1 754 ? -24.892 23.091 14.650 1.00 91.50 754 ALA A O 1
ATOM 5820 N N . LEU A 1 755 ? -26.736 22.785 15.881 1.00 91.00 755 LEU A N 1
ATOM 5821 C CA . LEU A 1 755 ? -26.956 24.210 16.145 1.00 91.00 755 LEU A CA 1
ATOM 5822 C C . LEU A 1 755 ? -25.893 24.805 17.071 1.00 91.00 755 LEU A C 1
ATOM 5824 O O . LEU A 1 755 ? -25.424 25.915 16.812 1.00 91.00 755 LEU A O 1
ATOM 5828 N N . TYR A 1 756 ? -25.474 24.083 18.116 1.00 88.94 756 TYR A N 1
ATOM 5829 C CA . TYR A 1 756 ? -24.348 24.519 18.946 1.00 88.94 756 TYR A CA 1
ATOM 5830 C C . TYR A 1 756 ? -23.083 24.690 18.109 1.00 88.94 756 TYR A C 1
ATOM 5832 O O . TYR A 1 756 ? -22.399 25.703 18.244 1.00 88.94 756 TYR A O 1
ATOM 5840 N N . LEU A 1 757 ? -22.821 23.752 17.196 1.00 86.00 757 LEU A N 1
ATOM 5841 C CA . LEU A 1 757 ? -21.701 23.828 16.264 1.00 86.00 757 LEU A CA 1
ATOM 5842 C C . LEU A 1 757 ? -21.805 25.052 15.337 1.00 86.00 757 LEU A C 1
ATOM 5844 O O . LEU A 1 757 ? -20.838 25.795 15.203 1.00 86.00 757 LEU A O 1
ATOM 5848 N N . ALA A 1 758 ? -22.984 25.319 14.765 1.00 85.88 758 ALA A N 1
ATOM 5849 C CA . ALA A 1 758 ? -23.227 26.491 13.915 1.00 85.88 758 ALA A CA 1
ATOM 5850 C C . ALA A 1 758 ? -22.990 27.828 14.650 1.00 85.88 758 ALA A C 1
ATOM 5852 O O . ALA A 1 758 ? -22.605 28.829 14.035 1.00 85.88 758 ALA A O 1
ATOM 5853 N N . ARG A 1 759 ? -23.240 27.849 15.967 1.00 84.44 759 ARG A N 1
ATOM 5854 C CA . ARG A 1 759 ? -23.129 29.026 16.841 1.00 84.44 759 ARG A CA 1
ATOM 5855 C C . ARG A 1 759 ? -21.728 29.272 17.396 1.00 84.44 759 ARG A C 1
ATOM 5857 O O . ARG A 1 759 ? -21.503 30.354 17.935 1.00 84.44 759 ARG A O 1
ATOM 5864 N N . GLN A 1 760 ? -20.788 28.333 17.270 1.00 75.44 760 GLN A N 1
ATOM 5865 C CA . GLN A 1 760 ? -19.425 28.544 17.762 1.00 75.44 760 GLN A CA 1
ATOM 5866 C C . GLN A 1 760 ? -18.774 29.755 17.067 1.00 75.44 760 GLN A C 1
ATOM 5868 O O . GLN A 1 760 ? -18.769 29.880 15.838 1.00 75.44 760 GLN A O 1
ATOM 5873 N N . ALA A 1 761 ? -18.255 30.690 17.869 1.00 51.47 761 ALA A N 1
ATOM 5874 C CA . ALA A 1 761 ? -17.486 31.825 17.376 1.00 51.47 761 ALA A CA 1
ATOM 5875 C C . ALA A 1 761 ? -16.108 31.336 16.906 1.00 51.47 761 ALA A C 1
ATOM 5877 O O . ALA A 1 761 ? -15.457 30.557 17.599 1.00 51.47 761 ALA A O 1
ATOM 5878 N N . TYR A 1 762 ? -15.666 31.793 15.734 1.00 40.84 762 TYR A N 1
ATOM 5879 C CA . TYR A 1 762 ? -14.289 31.592 15.292 1.00 40.84 762 TYR A CA 1
ATOM 5880 C C . TYR A 1 762 ? -13.374 32.412 16.213 1.00 40.84 762 TYR A C 1
ATOM 5882 O O . TYR A 1 762 ? -13.346 33.637 16.099 1.00 40.84 762 TYR A O 1
ATOM 5890 N N . LEU A 1 763 ? -12.679 31.738 17.133 1.00 27.39 763 LEU A N 1
ATOM 5891 C CA . LEU A 1 763 ? -11.458 32.246 17.762 1.00 27.39 763 LEU A CA 1
ATOM 5892 C C . LEU A 1 763 ? -10.236 31.839 16.924 1.00 27.39 763 LEU A C 1
ATOM 5894 O O . LEU A 1 763 ? -10.235 30.729 16.313 1.00 27.39 763 LEU A O 1
#

pLDDT: mean 84.12, std 17.68, range [23.61, 98.56]

Secondary structure (DSSP, 8-state):
-PPPPPHHHHHHHHHHHTSEEETTGGGT--TT-EEE-HHHHHHHHHHHHHHHIIIIIT-SSEEE----SEE-HHHHHHTTHHHH-EEEEEEBTTT--EEEHHHHHHHHHHHTT-----TT--HHHHHHHHHHTT---TTT----BPPPEEEE-SPEEEESSSTTSPEEEEE-S-SHHHHHHHHHHHHHHHT--SSEEEEEEEEEE----S--TGGGS-SEEEEEEEEEEE-GGGHHHHHHHHHHHHHHHHHHTT--GGGEEEEEPPTTTS-TT-S-EEEEEEEETTEEEEEEEEEEEE---SSS---EEEGGGTEEE--EEE--EEEHHHHHHHHHHHHEEEEEETTEEEEEE---TTT-S-SEEEEESSGGGHHHHHHHHHHHTTTS-EEE--SS-HHHHHHHHHTTT-SEEEEETTTEEEES-------SSHHHHHHHHHHH-TT---B----------------SS---SPPP-EEEEEEE-SS-EEEEEEETTS-EEEEEEES---HHHHHHHHHHHHHHHHHHHHHHTT--GGGGGGEEEEEEETTTTSHHHHHHHHT-----SSEEEEEEHHHHHHHHHTTSS-EEEEEESSSEEEEEEETTEEEEEE-S-TTTS-TTSHHHHHHHHHHHHHHHHTTSS---HHHHHHHHHTTT-HHHHHHHHTT--HHHHHTTHHHHHHHHHTT-HHHHHHHHHHHHHHHHHHHHHHHTT-S-EEEESTTHHHHGGGS-HHHHTTB----S-HHHHHHHHHH----

InterPro domains:
  IPR002314 Aminoacyl-tRNA synthetase, class II (G/ P/ S/T) [PF00587] (167-336)
  IPR002315 Glycyl-tRNA synthetase [TIGR00389] (6-243)
  IPR002731 ATPase, BadF/BadG/BcrA/BcrD type [PF01869] (480-730)
  IPR004154 Anticodon-binding [PF03129] (363-415)
  IPR006195 Aminoacyl-tRNA synthetase, class II [PS50862] (154-361)
  IPR027031 Glycyl-tRNA synthetase/DNA polymerase subunit gamma-2 [PTHR10745] (8-235)
  IPR033731 Glycyl-tRNA synthetase-like core domain [cd00774] (10-336)
  IPR036621 Anticodon-binding domain superfamily [G3DSA:3.40.50.800] (356-419)
  IPR043129 ATPase, nucleotide binding domain [SSF53067] (477-586)
  IPR043129 ATPase, nucleotide binding domain [SSF53067] (589-758)
  IPR045864 Class II Aminoacyl-tRNA synthetase/Biotinyl protein ligase (BPL) and lipoyl protein ligase (LPL) [G3DSA:3.30.930.10] (5-337)
  IPR045864 Class II Aminoacyl-tRNA synthetase/Biotinyl protein ligase (BPL) and lipoyl protein ligase (LPL) [SSF55681] (7-366)
  IPR060648 Glycyl-tRNA synthetase, insertion domain 1 [PF28494] (114-153)

Organism: NCBI:txid2493646

Radius of gyration: 33.45 Å; chains: 1; bounding box: 95×70×80 Å

Sequence (763 aa):
MTAPVSMNDLVSLCKQRGFIFPGSEIYGGLANTWDYGPLGAELKNNIKRLWWKDFITNRDDVVGLDSAILMNPRTWEASGHVGGFSDPLMDCRACKTRHRADKLIDEKLKTEGIKRSIEGMDNASLRALITEYKITCPDCGKSDFTDIRAFNLMFKTYQGVTEDSGALVYLRPETAQGIFVNFRNVQSASRKKLPFGIAQIGKSFRNEITPGNFIFRTREFEQMELEFFCFPEDSIEWHGKWKETCRDWLLKIGLKPELFRLREHSAQELSHYSKATTDIEFLFPFGWGELWALPTAHMKFSGKDLHYAEPDRGIKVIPHVIEPSLGVERLLLSVLISAYSRDIADGEERVVLSLSPELAPLQAAVFPLSKKLNENAEKLCTDLRRQFRVEYDDAGSIGRRYRRQDEIGTPFCITSPYAIAIPCSRSAFPSVHLSSICLNASIANPLLTVRRIQSGSHPPTVKNADMSGKLPLSPPEYYIGFDGGGTKCLGKLTDAGGNTIAEVSGGMGNVYVNCAEVTARLTELSYEALSKAGLPREAIKKTRMGAGLGGFEISSAAQQFNSYNNWQFHSLIAVHDGHIAVLGAHGAKDGAVVIIGTGICGYSVRNGIGTKIGGWGIALSDMGSGAWLGREALSYTLRSLDGLEPVTPLSDTLAKEFNNSSEDICLWAKHAGAGQYGKFAPLVCRAVKAEDPLALKLIKASASETELLINKLHADAAPRISLTGGLANEIYPYIQTETRSLLSPALGNPADGALYLARQAYL